Protein AF-0000000078671414 (afdb_homodimer)

Organism: Tetraodon nigroviridis (NCBI:txid99883)

InterPro domains:
  IPR002073 3'5'-cyclic nucleotide phosphodiesterase, catalytic domain [PF00233] (485-728)
  IPR002073 3'5'-cyclic nucleotide phosphodiesterase, catalytic domain [PS51845] (410-743)
  IPR003018 GAF domain [PF01590] (2-148)
  IPR003018 GAF domain [PF01590] (181-355)
  IPR003018 GAF domain [SM00065] (1-159)
  IPR003018 GAF domain [SM00065] (181-368)
  IPR003607 HD/PDEase domain [SM00471] (483-661)
  IPR003607 HD/PDEase domain [cd00077] (485-670)
  IPR023088 3'5'-cyclic nucleotide phosphodiesterase [PR00387] (481-494)
  IPR023088 3'5'-cyclic nucleotide phosphodiesterase [PR00387] (512-525)
  IPR023088 3'5'-cyclic nucleotide phosphodiesterase [PR00387] (526-541)
  IPR023088 3'5'-cyclic nucleotide phosphodiesterase [PR00387] (552-568)
  IPR023088 3'5'-cyclic nucleotide phosphodiesterase [PR00387] (643-656)
  IPR023088 3'5'-cyclic nucleotide phosphodiesterase [PR00387] (660-676)
  IPR023174 3'5'-cyclic nucleotide phosphodiesterase, conserved site [PS00126] (526-537)
  IPR029016 GAF-like domain superfamily [G3DSA:3.30.450.40] (1-161)
  IPR029016 GAF-like domain superfamily [G3DSA:3.30.450.40] (162-362)
  IPR036971 3'5'-cyclic nucleotide phosphodiesterase, catalytic domain superfamily [G3DSA:1.10.1300.10] (407-742)

Sequence (1562 aa):
MEKILHKILQRIALLIQADRCSYFGCRARNGTPELSTILFDVMHNSPFEKNIVNPNMEIVFPTDMGVVGWTAHSKKPQNIPDVKKDSHFSDFVDKQTKYTTKCMITAPIMTGKEPLGVVMALNKQGANEFSKSDQELFNKYVNFASVIIVQAHTSYMWDVESRKSQVLLWSASKVFEELTDIERQFHKALYTVRTYIKCERYSVGLLDMTKDKEFFDEWAIKLGEQEPYKGPKTPDGREINFYKIIDYLLEDKEEIKVIPGPPADHWALVSGLPSYVAENGFICNMMNAGADDYFTFQKEGVDETGWKIKNVLALPIVNKKEEIVGVATFFNRKDGKPFDENDEQITESLTQFLGWSTLNSDTYDKLNRTEWRKDIAQEMLMYQTRASLNDVQTILNTQEKFGSAPEDCDQKEMYKLLKSNIPEAKTVELHEFRFSDFPLSEFELIKCGIRCFFELGVVEKFKVQAETLTRWMYTVRKGYRDITYHNWRHGFNVGQTMFTLLLTGKLKKYYSDLDAFAMVAAGFCHDIDHRGTNNLYQTKSLSPLAKLHSSSVMERHHLEYSKTLMEDENLNIFQNLQKRQFETVQRLFEVCIIATDLALYFKKRTMFQKLVESMQEIPEEKERINYVSNNPTRKEIIMAMMMTACDLSAITKPWEVQSKVALMVAAEFWEQGDLERTVLEQQPIPMMDRNHADELPKMQCGFIDFVCSFVYKEFARFHSEIQPMFDGLNNNRSEWKALADIHEAKIKALEDEKKKPELEQGRLSAHDASCGGKSKTCIICMEKILHKILQRIALLIQADRCSYFGCRARNGTPELSTILFDVMHNSPFEKNIVNPNMEIVFPTDMGVVGWTAHSKKPQNIPDVKKDSHFSDFVDKQTKYTTKCMITAPIMTGKEPLGVVMALNKQGANEFSKSDQELFNKYVNFASVIIVQAHTSYMWDVESRKSQVLLWSASKVFEELTDIERQFHKALYTVRTYIKCERYSVGLLDMTKDKEFFDEWAIKLGEQEPYKGPKTPDGREINFYKIIDYLLEDKEEIKVIPGPPADHWALVSGLPSYVAENGFICNMMNAGADDYFTFQKEGVDETGWKIKNVLALPIVNKKEEIVGVATFFNRKDGKPFDENDEQITESLTQFLGWSTLNSDTYDKLNRTEWRKDIAQEMLMYQTRASLNDVQTILNTQEKFGSAPEDCDQKEMYKLLKSNIPEAKTVELHEFRFSDFPLSEFELIKCGIRCFFELGVVEKFKVQAETLTRWMYTVRKGYRDITYHNWRHGFNVGQTMFTLLLTGKLKKYYSDLDAFAMVAAGFCHDIDHRGTNNLYQTKSLSPLAKLHSSSVMERHHLEYSKTLMEDENLNIFQNLQKRQFETVQRLFEVCIIATDLALYFKKRTMFQKLVESMQEIPEEKERINYVSNNPTRKEIIMAMMMTACDLSAITKPWEVQSKVALMVAAEFWEQGDLERTVLEQQPIPMMDRNHADELPKMQCGFIDFVCSFVYKEFARFHSEIQPMFDGLNNNRSEWKALADIHEAKIKALEDEKKKPELEQGRLSAHDASCGGKSKTCIIC

Secondary structure (DSSP, 8-state):
-HHHHHHHHHHHHHHTTEEEEEEEEEEEETTEEEEEEEEEEE-TT--HHHHBPPGGG--EEETTSHHHHHHHHHTS-EEES-GGG-TT---HHHHHHT-----EEEEEEEETTEEEEEEEEEEETTSSS--HHHHHHHHHHHHHHHHHHHHHHHHHHHHHHHHHHHHHHHHHHHHTT--S-HHHHHHHHHHHHHHHH-EEEEEEEEEP------HHHHHHHHTTSSPPP-S-B-TTS-B--EEEEEEEE-SSS-EEEEEES--TT-TTTTTSHHHHHHHH---EEES-GGG-SSS---SS-SSTT------EEEEEEE-TTS-EEEEEEEEEETTSSPP-HHHHHHHHHHHHHHHHHHHHHHHHHHHHHHHHHHHHHHHHHHHHHSPPHHHHHHHS-HHHHHSS-GGGS-HHHHHHHHHHHS--TTTTTTT-TT---TTS-HHHHHHHHHHHHHHHT-TTTTT--HHHHHHHHHHHHHHS---SSTTHHHHHHHHHHHHHHHHTS-GGGGS-HHHHHHHHHHHHHTTTT--SS-HHHHHHTT-HHHHH-SSSHHHHHHHHHHHHHHHSTTT-TTTTS-HHHHHHHHHHHHHHHHTT-HHHHHHHHHHHHHHHHHHHT---HHHHHHHHHT-HHHHHHHHHHHHHHHHTGGGGS-HHHHHHHHHHHHHHHHHHHHHHHHTS--PPPGGG-GGGGGGHHHHHHHHIIIIIHHHHHHHHHH-GGGHHHHHHHHHHHHHHHHHHHHHHHHHHHHHHHHHHHHHHHHHHTTSSTT-----------/-HHHHHHHHHHHHHHTTEEEEEEEEEEEETTEEEEEEEEEEE-TT--HHHHBPPGGG--EEETTSHHHHHHHHHTS-EEES-GGG-TT---HHHHHHT-----EEEEEEEETTEEEEEEEEEEETTSSS--HHHHHHHHHHHHHHHHHHHHHHHHHHHHHHHHHHHHHHHHHHHHTT--S-HHHHHHHHHHHHHHHH-EEEEEEEEEP------HHHHHHHHTTSSPPP-S-B-TTS-B--EEEEEEEE-SSS-EEEEEES--TT-TTTTTSHHHHHHHH---EEES-GGG-SSS---SS-SSTT------EEEEEEE-TTS-EEEEEEEEEETTSSPP-HHHHHHHHHHHHHHHHHHHHHHHHHHHHHHHHHHHHHHHHHHHHHSPPHHHHHTTS-HHHHHSS-GGGS-HHHHHHHHHHHS--TTTTTTT-TT---TTS-HHHHHHHHHHHHHHHTHHHHTT--HHHHHHHHHHHHHHS---SSTTHHHHHHHHHHHHHHHHTS-GGGGS-HHHHHHHHHHHHHTTTT--SS-HHHHHHTT-HHHHH-SSSHHHHHHHHHHHHHHHSTTT-TTTTS-HHHHHHHHHHHHHHHHTT-HHHHHHHHHHHHHHHHHHHT---HHHHHHHHHT-HHHHHHHHHHHHHHHHTGGGGS-HHHHHHHHHHHHHHHHHHHHHHHHTS--PPPGGG-GGGGGGHHHHHHHHIIIIIHHHHHHHHHH-GGGHHHHHHHHHHHHHHHHHHHHHHHHHHHHHHHHHHHHHHHHHHTTTTTT-----------

Radius of gyration: 46.13 Å; Cα contacts (8 Å, |Δi|>4): 2527; chains: 2; bounding box: 121×127×114 Å

Structure (mmCIF, N/CA/C/O backbone):
data_AF-0000000078671414-model_v1
#
loop_
_entity.id
_entity.type
_entity.pdbx_description
1 polymer Phosphodiesterase
#
loop_
_atom_site.group_PDB
_atom_site.id
_atom_site.type_symbol
_atom_site.label_atom_id
_atom_site.label_alt_id
_atom_site.label_comp_id
_atom_site.label_asym_id
_atom_site.label_entity_id
_atom_site.label_seq_id
_atom_site.pdbx_PDB_ins_code
_atom_site.Cartn_x
_atom_site.Cartn_y
_atom_site.Cartn_z
_atom_site.occupancy
_atom_site.B_iso_or_equiv
_atom_site.auth_seq_id
_atom_site.auth_comp_id
_atom_site.auth_asym_id
_atom_site.auth_atom_id
_atom_site.pdbx_PDB_model_num
ATOM 1 N N . MET A 1 1 ? -8.539 -44.688 -27.047 1 87 1 MET A N 1
ATOM 2 C CA . MET A 1 1 ? -8.383 -45.75 -26.062 1 87 1 MET A CA 1
ATOM 3 C C . MET A 1 1 ? -9.578 -46.719 -26.094 1 87 1 MET A C 1
ATOM 5 O O . MET A 1 1 ? -9.414 -47.938 -26.188 1 87 1 MET A O 1
ATOM 9 N N . GLU A 1 2 ? -10.812 -46.156 -26.203 1 92.44 2 GLU A N 1
ATOM 10 C CA . GLU A 1 2 ? -12.016 -46.969 -26.094 1 92.44 2 GLU A CA 1
ATOM 11 C C . GLU A 1 2 ? -12.172 -47.875 -27.312 1 92.44 2 GLU A C 1
ATOM 13 O O . GLU A 1 2 ? -12.602 -49.031 -27.172 1 92.44 2 GLU A O 1
ATOM 18 N N . LYS A 1 3 ? -11.828 -47.406 -28.438 1 93.94 3 LYS A N 1
ATOM 19 C CA . LYS A 1 3 ? -11.945 -48.219 -29.641 1 93.94 3 LYS A CA 1
ATOM 20 C C . LYS A 1 3 ? -10.992 -49.406 -29.609 1 93.94 3 LYS A C 1
ATOM 22 O O . LYS A 1 3 ? -11.383 -50.531 -29.953 1 93.94 3 LYS A O 1
ATOM 27 N N . ILE A 1 4 ? -9.805 -49.094 -29.234 1 92.94 4 ILE A N 1
ATOM 28 C CA . ILE A 1 4 ? -8.812 -50.188 -29.156 1 92.94 4 ILE A CA 1
ATOM 29 C C . ILE A 1 4 ? -9.203 -51.156 -28.062 1 92.94 4 ILE A C 1
ATOM 31 O O . ILE A 1 4 ? -9.109 -52.375 -28.25 1 92.94 4 ILE A O 1
ATOM 35 N N . LEU A 1 5 ? -9.625 -50.719 -26.969 1 95.44 5 LEU A N 1
ATOM 36 C CA . LEU A 1 5 ? -10.055 -51.562 -25.859 1 95.44 5 LEU A CA 1
ATOM 37 C C . LEU A 1 5 ? -11.242 -52.438 -26.266 1 95.44 5 LEU A C 1
ATOM 39 O O . LEU A 1 5 ? -11.328 -53.594 -25.859 1 95.44 5 LEU A O 1
ATOM 43 N N . HIS A 1 6 ? -12.172 -51.844 -27.031 1 97.44 6 HIS A N 1
ATOM 44 C CA . HIS A 1 6 ? -13.32 -52.562 -27.547 1 97.44 6 HIS A CA 1
ATOM 45 C C . HIS A 1 6 ? -12.883 -53.781 -28.344 1 97.44 6 HIS A C 1
ATOM 47 O O . HIS A 1 6 ? -13.438 -54.875 -28.188 1 97.44 6 HIS A O 1
ATOM 53 N N . LYS A 1 7 ? -11.898 -53.594 -29.141 1 96.25 7 LYS A N 1
ATOM 54 C CA . LYS A 1 7 ? -11.383 -54.719 -29.953 1 96.25 7 LYS A CA 1
ATOM 55 C C . LYS A 1 7 ? -10.766 -55.781 -29.078 1 96.25 7 LYS A C 1
ATOM 57 O O . LYS A 1 7 ? -10.922 -56.969 -29.344 1 96.25 7 LYS A O 1
ATOM 62 N N . ILE A 1 8 ? -10.086 -55.375 -28.109 1 96.06 8 ILE A N 1
ATOM 63 C CA . ILE A 1 8 ? -9.469 -56.312 -27.188 1 96.06 8 ILE A CA 1
ATOM 64 C C . ILE A 1 8 ? -10.547 -57.094 -26.453 1 96.06 8 ILE A C 1
ATOM 66 O O . ILE A 1 8 ? -10.438 -58.344 -26.328 1 96.06 8 ILE A O 1
ATOM 70 N N . LEU A 1 9 ? -11.562 -56.469 -26.016 1 97.44 9 LEU A N 1
ATOM 71 C CA . LEU A 1 9 ? -12.648 -57.125 -25.312 1 97.44 9 LEU A CA 1
ATOM 72 C C . LEU A 1 9 ? -13.367 -58.094 -26.234 1 97.44 9 LEU A C 1
ATOM 74 O O . LEU A 1 9 ? -13.781 -59.188 -25.797 1 97.44 9 LEU A O 1
ATOM 78 N N . GLN A 1 10 ? -13.508 -57.719 -27.484 1 97.56 10 GLN A N 1
ATOM 79 C CA . GLN A 1 10 ? -14.094 -58.656 -28.453 1 97.56 10 GLN A CA 1
ATOM 80 C C . GLN A 1 10 ? -13.273 -59.938 -28.578 1 97.56 10 GLN A C 1
ATOM 82 O O . GLN A 1 10 ? -13.82 -61.031 -28.641 1 97.56 10 GLN A O 1
ATOM 87 N N . ARG A 1 11 ? -12.031 -59.688 -28.609 1 96.81 11 ARG A N 1
ATOM 88 C CA . ARG A 1 11 ? -11.133 -60.844 -28.734 1 96.81 11 ARG A CA 1
ATOM 89 C C . ARG A 1 11 ? -11.18 -61.719 -27.484 1 96.81 11 ARG A C 1
ATOM 91 O O . ARG A 1 11 ? -11.148 -62.938 -27.578 1 96.81 11 ARG A O 1
ATOM 98 N N . ILE A 1 12 ? -11.195 -61.062 -26.391 1 97.06 12 ILE A N 1
ATOM 99 C CA . ILE A 1 12 ? -11.32 -61.812 -25.141 1 97.06 12 ILE A CA 1
ATOM 100 C C . ILE A 1 12 ? -12.602 -62.656 -25.156 1 97.06 12 ILE A C 1
ATOM 102 O O . ILE A 1 12 ? -12.586 -63.844 -24.859 1 97.06 12 ILE A O 1
ATOM 106 N N . ALA A 1 13 ? -13.695 -62 -25.516 1 97.62 13 ALA A N 1
ATOM 107 C CA . ALA A 1 13 ? -14.984 -62.688 -25.578 1 97.62 13 ALA A CA 1
ATOM 108 C C . ALA A 1 13 ? -14.914 -63.906 -26.484 1 97.62 13 ALA A C 1
ATOM 110 O O . ALA A 1 13 ? -15.445 -65 -26.156 1 97.62 13 ALA A O 1
ATOM 111 N N . LEU A 1 14 ? -14.258 -63.75 -27.547 1 97.12 14 LEU A N 1
ATOM 112 C CA . LEU A 1 14 ? -14.141 -64.812 -28.547 1 97.12 14 LEU A CA 1
ATOM 113 C C . LEU A 1 14 ? -13.273 -65.938 -28.031 1 97.12 14 LEU A C 1
ATOM 115 O O . LEU A 1 14 ? -13.656 -67.125 -28.109 1 97.12 14 LEU A O 1
ATOM 119 N N . LEU A 1 15 ? -12.164 -65.625 -27.516 1 96.38 15 LEU A N 1
ATOM 120 C CA . LEU A 1 15 ? -11.133 -66.625 -27.203 1 96.38 15 LEU A CA 1
ATOM 121 C C . LEU A 1 15 ? -11.516 -67.438 -25.984 1 96.38 15 LEU A C 1
ATOM 123 O O . LEU A 1 15 ? -11.25 -68.625 -25.922 1 96.38 15 LEU A O 1
ATOM 127 N N . ILE A 1 16 ? -12.133 -66.812 -25.031 1 96.94 16 ILE A N 1
ATOM 128 C CA . ILE A 1 16 ? -12.492 -67.562 -23.828 1 96.94 16 ILE A CA 1
ATOM 129 C C . ILE A 1 16 ? -13.969 -67.938 -23.891 1 96.94 16 ILE A C 1
ATOM 131 O O . ILE A 1 16 ? -14.508 -68.5 -22.938 1 96.94 16 ILE A O 1
ATOM 135 N N . GLN A 1 17 ? -14.633 -67.625 -24.922 1 97 17 GLN A N 1
ATOM 136 C CA . GLN A 1 17 ? -16.031 -67.938 -25.172 1 97 17 GLN A CA 1
ATOM 137 C C . GLN A 1 17 ? -16.938 -67.375 -24.094 1 97 17 GLN A C 1
ATOM 139 O O . GLN A 1 17 ? -17.75 -68.062 -23.5 1 97 17 GLN A O 1
ATOM 144 N N . ALA A 1 18 ? -16.719 -66.188 -23.844 1 98.19 18 ALA A N 1
ATOM 145 C CA . ALA A 1 18 ? -17.594 -65.438 -22.922 1 98.19 18 ALA A CA 1
ATOM 146 C C . ALA A 1 18 ? -18.797 -64.875 -23.656 1 98.19 18 ALA A C 1
ATOM 148 O O . ALA A 1 18 ? -18.688 -64.438 -24.812 1 98.19 18 ALA A O 1
ATOM 149 N N . ASP A 1 19 ? -19.891 -64.8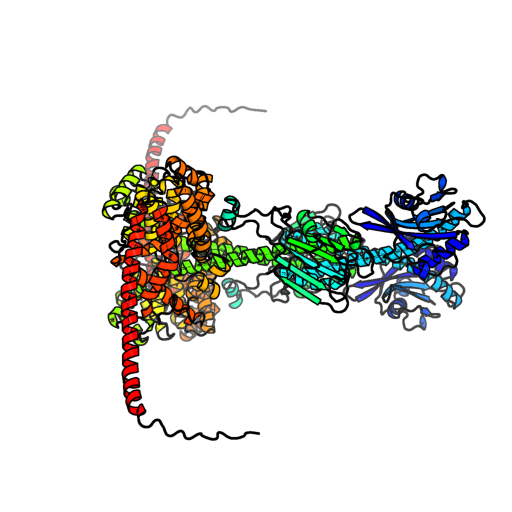12 -22.984 1 97.69 19 ASP A N 1
ATOM 150 C CA . ASP A 1 19 ? -21.094 -64.188 -23.578 1 97.69 19 ASP A CA 1
ATOM 151 C C . ASP A 1 19 ? -20.969 -62.719 -23.734 1 97.69 19 ASP A C 1
ATOM 153 O O . ASP A 1 19 ? -21.359 -62.156 -24.766 1 97.69 19 ASP A O 1
ATOM 157 N N . ARG A 1 20 ? -20.531 -62.094 -22.688 1 97.19 20 ARG A N 1
ATOM 158 C CA . ARG A 1 20 ? -20.391 -60.625 -22.656 1 97.19 20 ARG A CA 1
ATOM 159 C C . ARG A 1 20 ? -19.109 -60.219 -21.922 1 97.19 20 ARG A C 1
ATOM 161 O O . ARG A 1 20 ? -18.734 -60.875 -20.938 1 97.19 20 ARG A O 1
ATOM 168 N N . CYS A 1 21 ? -18.453 -59.188 -22.391 1 98.12 21 CYS A N 1
ATOM 169 C CA . CYS A 1 21 ? -17.359 -58.531 -21.672 1 98.12 21 CYS A CA 1
ATOM 170 C C . CYS A 1 21 ? -17.656 -57.062 -21.438 1 98.12 21 CYS A C 1
ATOM 172 O O . CYS A 1 21 ? -18.438 -56.438 -22.172 1 98.12 21 CYS A O 1
ATOM 174 N N . SER A 1 22 ? -17.156 -56.531 -20.359 1 97.81 22 SER A N 1
ATOM 175 C CA . SER A 1 22 ? -17.344 -55.125 -20.062 1 97.81 22 SER A CA 1
ATOM 176 C C . SER A 1 22 ? -16.109 -54.531 -19.375 1 97.81 22 SER A C 1
ATOM 178 O O . SER A 1 22 ? -15.266 -55.281 -18.875 1 97.81 22 SER A O 1
ATOM 180 N N . TYR A 1 23 ? -15.953 -53.219 -19.469 1 97.56 23 TYR A N 1
ATOM 181 C CA . TYR A 1 23 ? -14.898 -52.469 -18.781 1 97.56 23 TYR A CA 1
ATOM 182 C C . TYR A 1 23 ? -15.477 -51.344 -17.922 1 97.56 23 TYR A C 1
ATOM 184 O O . TYR A 1 23 ? -16.297 -50.562 -18.375 1 97.56 23 TYR A O 1
ATOM 192 N N . PHE A 1 24 ? -15.086 -51.344 -16.734 1 96.88 24 PHE A N 1
ATOM 193 C CA . PHE A 1 24 ? -15.477 -50.312 -15.75 1 96.88 24 PHE A CA 1
ATOM 194 C C . PHE A 1 24 ? -14.297 -49.438 -15.383 1 96.88 24 PHE A C 1
ATOM 196 O O . PHE A 1 24 ? -13.219 -49.938 -15.047 1 96.88 24 PHE A O 1
ATOM 203 N N . GLY A 1 25 ? -14.531 -48.125 -15.453 1 94.81 25 GLY A N 1
ATOM 204 C CA . GLY A 1 25 ? -13.492 -47.188 -15.055 1 94.81 25 GLY A CA 1
ATOM 205 C C . GLY A 1 25 ? -13.617 -46.75 -13.609 1 94.81 25 GLY A C 1
ATOM 206 O O . GLY A 1 25 ? -14.719 -46.562 -13.109 1 94.81 25 GLY A O 1
ATOM 207 N N . CYS A 1 26 ? -12.477 -46.562 -12.953 1 93.94 26 CYS A N 1
ATOM 208 C CA . CYS A 1 26 ? -12.445 -46.062 -11.586 1 93.94 26 CYS A CA 1
ATOM 209 C C . CYS A 1 26 ? -12.297 -44.562 -11.578 1 93.94 26 CYS A C 1
ATOM 211 O O . CYS A 1 26 ? -11.523 -44 -12.367 1 93.94 26 CYS A O 1
ATOM 213 N N . ARG A 1 27 ? -13.008 -43.844 -10.789 1 90.81 27 ARG A N 1
ATOM 214 C CA . ARG A 1 27 ? -12.875 -42.406 -10.539 1 90.81 27 ARG A CA 1
ATOM 215 C C . ARG A 1 27 ? -13.312 -42.062 -9.117 1 90.81 27 ARG A C 1
ATOM 217 O O . ARG A 1 27 ? -13.75 -42.938 -8.367 1 90.81 27 ARG A O 1
ATOM 224 N N . ALA A 1 28 ? -13.078 -40.844 -8.727 1 88.69 28 ALA A N 1
ATOM 225 C CA . ALA A 1 28 ? -13.508 -40.406 -7.406 1 88.69 28 ALA A CA 1
ATOM 226 C C . ALA A 1 28 ? -14.188 -39.031 -7.492 1 88.69 28 ALA A C 1
ATOM 228 O O . ALA A 1 28 ? -13.922 -38.25 -8.406 1 88.69 28 ALA A O 1
ATOM 229 N N . ARG A 1 29 ? -15.117 -38.781 -6.594 1 86.19 29 ARG A N 1
ATOM 230 C CA . ARG A 1 29 ? -15.805 -37.5 -6.406 1 86.19 29 ARG A CA 1
ATOM 231 C C . ARG A 1 29 ? -15.93 -37.156 -4.926 1 86.19 29 ARG A C 1
ATOM 233 O O . ARG A 1 29 ? -16.422 -37.969 -4.133 1 86.19 29 ARG A O 1
ATOM 240 N N . ASN A 1 30 ? -15.5 -36.031 -4.625 1 81.69 30 ASN A N 1
ATOM 241 C CA . ASN A 1 30 ? -15.477 -35.594 -3.232 1 81.69 30 ASN A CA 1
ATOM 242 C C . ASN A 1 30 ? -14.734 -36.594 -2.344 1 81.69 30 ASN A C 1
ATOM 244 O O . ASN A 1 30 ? -15.219 -36.938 -1.264 1 81.69 30 ASN A O 1
ATOM 248 N N . GLY A 1 31 ? -13.773 -37.25 -2.941 1 80.19 31 GLY A N 1
ATOM 249 C CA . GLY A 1 31 ? -12.938 -38.188 -2.186 1 80.19 31 GLY A CA 1
ATOM 250 C C . GLY A 1 31 ? -13.5 -39.594 -2.139 1 80.19 31 GLY A C 1
ATOM 251 O O . GLY A 1 31 ? -12.883 -40.5 -1.579 1 80.19 31 GLY A O 1
ATOM 252 N N . THR A 1 32 ? -14.625 -39.812 -2.725 1 86.12 32 THR A N 1
ATOM 253 C CA . THR A 1 32 ? -15.25 -41.125 -2.699 1 86.12 32 THR A CA 1
ATOM 254 C C . THR A 1 32 ? -15.023 -41.875 -4.02 1 86.12 32 THR A C 1
ATOM 256 O O . THR A 1 32 ? -15.461 -41.406 -5.074 1 86.12 32 THR A O 1
ATOM 259 N N . PRO A 1 33 ? -14.391 -43 -3.902 1 90 33 PRO A N 1
ATOM 260 C CA . PRO A 1 33 ? -14.141 -43.75 -5.129 1 90 33 PRO A CA 1
ATOM 261 C C . PRO A 1 33 ? -15.406 -44.406 -5.68 1 90 33 PRO A C 1
ATOM 263 O O . PRO A 1 33 ? -16.266 -44.844 -4.914 1 90 33 PRO A O 1
ATOM 266 N N . GLU A 1 34 ? -15.461 -44.5 -6.988 1 92.25 34 GLU A N 1
ATOM 267 C CA . GLU A 1 34 ? -16.594 -45.125 -7.664 1 92.25 34 GLU A CA 1
ATOM 268 C C . GLU A 1 34 ? -16.172 -45.781 -8.977 1 92.25 34 GLU A C 1
ATOM 270 O O . GLU A 1 34 ? -15.086 -45.5 -9.484 1 92.25 34 GLU A O 1
ATOM 275 N N . LEU A 1 35 ? -17 -46.719 -9.414 1 94.62 35 LEU A N 1
ATOM 276 C CA . LEU A 1 35 ? -16.812 -47.344 -10.711 1 94.62 35 LEU A CA 1
ATOM 277 C C . LEU A 1 35 ? -17.953 -46.969 -11.664 1 94.62 35 LEU A C 1
ATOM 279 O O . LEU A 1 35 ? -19.109 -46.844 -11.242 1 94.62 35 LEU A O 1
ATOM 283 N N . SER A 1 36 ? -17.547 -46.781 -12.914 1 94 36 SER A N 1
ATOM 284 C CA . SER A 1 36 ? -18.547 -46.438 -13.922 1 94 36 SER A CA 1
ATOM 285 C C . SER A 1 36 ? -18.344 -47.281 -15.188 1 94 36 SER A C 1
ATOM 287 O O . SER A 1 36 ? -17.219 -47.625 -15.539 1 94 36 SER A O 1
ATOM 289 N N . THR A 1 37 ? -19.391 -47.594 -15.828 1 95.19 37 THR A N 1
ATOM 290 C CA . THR A 1 37 ? -19.312 -48.344 -17.078 1 95.19 37 THR A CA 1
ATOM 291 C C . THR A 1 37 ? -18.766 -47.469 -18.203 1 95.19 37 THR A C 1
ATOM 293 O O . THR A 1 37 ? -19.219 -46.344 -18.391 1 95.19 37 THR A O 1
ATOM 296 N N . ILE A 1 38 ? -17.844 -47.938 -18.875 1 95.31 38 ILE A N 1
ATOM 297 C CA . ILE A 1 38 ? -17.297 -47.25 -20.031 1 95.31 38 ILE A CA 1
ATOM 298 C C . ILE A 1 38 ? -17.641 -48 -21.312 1 95.31 38 ILE A C 1
ATOM 300 O O . ILE A 1 38 ? -18.188 -47.438 -22.25 1 95.31 38 ILE A O 1
ATOM 304 N N . LEU A 1 39 ? -17.297 -49.281 -21.344 1 97.25 39 LEU A N 1
ATOM 305 C CA . LEU A 1 39 ? -17.734 -50.25 -22.359 1 97.25 39 LEU A CA 1
ATOM 306 C C . LEU A 1 39 ? -18.609 -51.344 -21.719 1 97.25 39 LEU A C 1
ATOM 308 O O . LEU A 1 39 ? -18.188 -52 -20.766 1 97.25 39 LEU A O 1
ATOM 312 N N . PHE A 1 40 ? -19.734 -51.531 -22.312 1 96.69 40 PHE A N 1
ATOM 313 C CA . PHE A 1 40 ? -20.719 -52.406 -21.672 1 96.69 40 PHE A CA 1
ATOM 314 C C . PHE A 1 40 ? -21.312 -53.375 -22.672 1 96.69 40 PHE A C 1
ATOM 316 O O . PHE A 1 40 ? -21.562 -53 -23.828 1 96.69 40 PHE A O 1
ATOM 323 N N . ASP A 1 41 ? -21.391 -54.625 -22.297 1 95.81 41 ASP A N 1
ATOM 324 C CA . ASP A 1 41 ? -22.078 -55.656 -23.062 1 95.81 41 ASP A CA 1
ATOM 325 C C . ASP A 1 41 ? -21.375 -55.938 -24.391 1 95.81 41 ASP A C 1
ATOM 327 O O . ASP A 1 41 ? -22.016 -56 -25.438 1 95.81 41 ASP A O 1
ATOM 331 N N . VAL A 1 42 ? -20.125 -56.094 -24.297 1 97.88 42 VAL A N 1
ATOM 332 C CA . VAL A 1 42 ? -19.344 -56.312 -25.5 1 97.88 42 VAL A CA 1
ATOM 333 C C . VAL A 1 42 ? -19.391 -57.812 -25.875 1 97.88 42 VAL A C 1
ATOM 335 O O . VAL A 1 42 ? -19.016 -58.656 -25.062 1 97.88 42 VAL A O 1
ATOM 338 N N . MET A 1 43 ? -19.812 -58.156 -27.016 1 97.5 43 MET A N 1
ATOM 339 C CA . MET A 1 43 ? -19.812 -59.5 -27.594 1 97.5 43 MET A CA 1
ATOM 340 C C . MET A 1 43 ? -18.672 -59.656 -28.609 1 97.5 43 MET A C 1
ATOM 342 O O . MET A 1 43 ? -18.047 -58.656 -28.984 1 97.5 43 MET A O 1
ATOM 346 N N . HIS A 1 44 ? -18.469 -60.844 -29.031 1 95.5 44 HIS A N 1
ATOM 347 C CA . HIS A 1 44 ? -17.344 -61.062 -29.938 1 95.5 44 HIS A CA 1
ATOM 348 C C . HIS A 1 44 ? -17.562 -60.375 -31.281 1 95.5 44 HIS A C 1
ATOM 350 O O . HIS A 1 44 ? -16.594 -60.094 -32 1 95.5 44 HIS A O 1
ATOM 356 N N . ASN A 1 45 ? -18.812 -59.938 -31.562 1 94.69 45 ASN A N 1
ATOM 357 C CA . ASN A 1 45 ? -19.094 -59.281 -32.844 1 94.69 45 ASN A CA 1
ATOM 358 C C . ASN A 1 45 ? -19.969 -58.062 -32.688 1 94.69 45 ASN A C 1
ATOM 360 O O . ASN A 1 45 ? -20.594 -57.594 -33.656 1 94.69 45 ASN A O 1
ATOM 364 N N . SER A 1 46 ? -20.094 -57.594 -31.547 1 96.31 46 SER A N 1
ATOM 365 C CA . SER A 1 46 ? -20.938 -56.406 -31.328 1 96.31 46 SER A CA 1
ATOM 366 C C . SER A 1 46 ? -20.234 -55.125 -31.797 1 96.31 46 SER A C 1
ATOM 368 O O . SER A 1 46 ? -19.016 -55 -31.656 1 96.31 46 SER A O 1
ATOM 370 N N . PRO A 1 47 ? -20.938 -54.188 -32.375 1 96.75 47 PRO A N 1
ATOM 371 C CA . PRO A 1 47 ? -20.328 -52.938 -32.844 1 96.75 47 PRO A CA 1
ATOM 372 C C . PRO A 1 47 ? -19.969 -52 -31.719 1 96.75 47 PRO A C 1
ATOM 374 O O . PRO A 1 47 ? -20.641 -51.969 -30.688 1 96.75 47 PRO A O 1
ATOM 377 N N . PHE A 1 48 ? -19 -51.188 -31.969 1 95.62 48 PHE A N 1
ATOM 378 C CA . PHE A 1 48 ? -18.453 -50.25 -30.984 1 95.62 48 PHE A CA 1
ATOM 379 C C . PHE A 1 48 ? -19.531 -49.281 -30.484 1 95.62 48 PHE A C 1
ATOM 381 O O . PHE A 1 48 ? -19.656 -49.062 -29.281 1 95.62 48 PHE A O 1
ATOM 388 N N . GLU A 1 49 ? -20.375 -48.719 -31.406 1 95 49 GLU A N 1
ATOM 389 C CA . GLU A 1 49 ? -21.344 -47.656 -31.125 1 95 49 GLU A CA 1
ATOM 390 C C . GLU A 1 49 ? -22.406 -48.156 -30.141 1 95 49 GLU A C 1
ATOM 392 O O . GLU A 1 49 ? -22.969 -47.375 -29.375 1 95 49 GLU A O 1
ATOM 397 N N . LYS A 1 50 ? -22.547 -49.438 -30.125 1 94.44 50 LYS A N 1
ATOM 398 C CA . LYS A 1 50 ? -23.562 -50 -29.234 1 94.44 50 LYS A CA 1
ATOM 399 C C . LYS A 1 50 ? -23 -50.25 -27.844 1 94.44 50 LYS A C 1
ATOM 401 O O . LYS A 1 50 ? -23.75 -50.281 -26.859 1 94.44 50 LYS A O 1
ATOM 406 N N . ASN A 1 51 ? -21.688 -50.406 -27.828 1 96.5 51 ASN A N 1
ATOM 407 C CA . ASN A 1 51 ? -21.094 -50.844 -26.578 1 96.5 51 ASN A CA 1
ATOM 408 C C . ASN A 1 51 ? -20.5 -49.656 -25.797 1 96.5 51 ASN A C 1
ATOM 410 O O . ASN A 1 51 ? -20.25 -49.781 -24.594 1 96.5 51 ASN A O 1
ATOM 414 N N . ILE A 1 52 ? -20.203 -48.562 -26.422 1 96.12 52 ILE A N 1
ATOM 415 C CA . ILE A 1 52 ? -19.688 -47.406 -25.734 1 96.12 52 ILE A CA 1
ATOM 416 C C . ILE A 1 52 ? -20.812 -46.75 -24.922 1 96.12 52 ILE A C 1
ATOM 418 O O . ILE A 1 52 ? -21.875 -46.438 -25.469 1 96.12 52 ILE A O 1
ATOM 422 N N . VAL A 1 53 ? -20.609 -46.562 -23.672 1 94.62 53 VAL A N 1
ATOM 423 C CA . VAL A 1 53 ? -21.672 -46.062 -22.781 1 94.62 53 VAL A CA 1
ATOM 424 C C . VAL A 1 53 ? -21.75 -44.531 -22.859 1 94.62 53 VAL A C 1
ATOM 426 O O . VAL A 1 53 ? -20.734 -43.844 -22.734 1 94.62 53 VAL A O 1
ATOM 429 N N . ASN A 1 54 ? -22.953 -44.062 -23.094 1 89.62 54 ASN A N 1
ATOM 430 C CA . ASN A 1 54 ? -23.188 -42.625 -23 1 89.62 54 ASN A CA 1
ATOM 431 C C . ASN A 1 54 ? -22.969 -42.094 -21.578 1 89.62 54 ASN A C 1
ATOM 433 O O . ASN A 1 54 ? -23.469 -42.688 -20.609 1 89.62 54 ASN A O 1
ATOM 437 N N . PRO A 1 55 ? -22.297 -41.094 -21.547 1 84.62 55 PRO A N 1
ATOM 438 C CA . PRO A 1 55 ? -22 -40.562 -20.219 1 84.62 55 PRO A CA 1
ATOM 439 C C . PRO A 1 55 ? -23.25 -40.281 -19.375 1 84.62 55 PRO A C 1
ATOM 441 O O . PRO A 1 55 ? -23.203 -40.375 -18.156 1 84.62 55 PRO A O 1
ATOM 444 N N . ASN A 1 56 ? -24.312 -40.031 -20 1 82.12 56 ASN A N 1
ATOM 445 C CA . ASN A 1 56 ? -25.562 -39.75 -19.281 1 82.12 56 ASN A CA 1
ATOM 446 C C . ASN A 1 56 ? -26.266 -41.031 -18.875 1 82.12 56 ASN A C 1
ATOM 448 O O . ASN A 1 56 ? -27.219 -41 -18.109 1 82.12 56 ASN A O 1
ATOM 452 N N . MET A 1 57 ? -25.688 -42.125 -19.281 1 85.06 57 MET A N 1
ATOM 453 C CA . MET A 1 57 ? -26.344 -43.406 -19.016 1 85.06 57 MET A CA 1
ATOM 454 C C . MET A 1 57 ? -25.391 -44.344 -18.297 1 85.06 57 MET A C 1
ATOM 456 O O . MET A 1 57 ? -25.594 -45.562 -18.312 1 85.06 57 MET A O 1
ATOM 460 N N . GLU A 1 58 ? -24.484 -43.719 -17.75 1 89.31 58 GLU A N 1
ATOM 461 C CA . GLU A 1 58 ? -23.531 -44.594 -17.047 1 89.31 58 GLU A CA 1
ATOM 462 C C . GLU A 1 58 ? -24.156 -45.219 -15.82 1 89.31 58 GLU A C 1
ATOM 464 O O . GLU A 1 58 ? -24.969 -44.625 -15.133 1 89.31 58 GLU A O 1
ATOM 469 N N . ILE A 1 59 ? -23.781 -46.406 -15.625 1 90.12 59 ILE A N 1
ATOM 470 C CA . ILE A 1 59 ? -24.094 -47.062 -14.367 1 90.12 59 ILE A CA 1
ATOM 471 C C . ILE A 1 59 ? -22.938 -46.875 -13.383 1 90.12 59 ILE A C 1
ATOM 473 O O . ILE A 1 59 ? -21.797 -47.281 -13.664 1 90.12 59 ILE A O 1
ATOM 477 N N . VAL A 1 60 ? -23.266 -46.281 -12.305 1 89.31 60 VAL A N 1
ATOM 478 C CA . VAL A 1 60 ? -22.234 -45.938 -11.328 1 89.31 60 VAL A CA 1
ATOM 479 C C . VAL A 1 60 ? -22.406 -46.812 -10.086 1 89.31 60 VAL A C 1
ATOM 481 O O . VAL A 1 60 ? -23.531 -47 -9.602 1 89.31 60 VAL A O 1
ATOM 484 N N . PHE A 1 61 ? -21.219 -47.406 -9.594 1 87.06 61 PHE A N 1
ATOM 485 C CA . PHE A 1 61 ? -21.188 -48.281 -8.414 1 87.06 61 PHE A CA 1
ATOM 486 C C . PHE A 1 61 ? -20.141 -47.781 -7.418 1 87.06 61 PHE A C 1
ATOM 488 O O . PHE A 1 61 ? -19.062 -47.344 -7.809 1 87.06 61 PHE A O 1
ATOM 495 N N . PRO A 1 62 ? -20.578 -47.906 -6.121 1 87.94 62 PRO A N 1
ATOM 496 C CA . PRO A 1 62 ? -19.5 -47.75 -5.137 1 87.94 62 PRO A CA 1
ATOM 497 C C . PRO A 1 62 ? -18.516 -48.938 -5.176 1 87.94 62 PRO A C 1
ATOM 499 O O . PRO A 1 62 ? -18.844 -50 -5.676 1 87.94 62 PRO A O 1
ATOM 502 N N . THR A 1 63 ? -17.406 -48.688 -4.773 1 89.94 63 THR A N 1
ATOM 503 C CA . THR A 1 63 ? -16.375 -49.719 -4.84 1 89.94 63 THR A CA 1
ATOM 504 C C . THR A 1 63 ? -16.641 -50.844 -3.84 1 89.94 63 THR A C 1
ATOM 506 O O . THR A 1 63 ? -16.016 -51.906 -3.891 1 89.94 63 THR A O 1
ATOM 509 N N . ASP A 1 64 ? -17.641 -50.719 -3.021 1 86.5 64 ASP A N 1
ATOM 510 C CA . ASP A 1 64 ? -17.953 -51.75 -2.029 1 86.5 64 ASP A CA 1
ATOM 511 C C . ASP A 1 64 ? -19.156 -52.594 -2.467 1 86.5 64 ASP A C 1
ATOM 513 O O . ASP A 1 64 ? -19.672 -53.406 -1.69 1 86.5 64 ASP A O 1
ATOM 517 N N . MET A 1 65 ? -19.484 -52.406 -3.672 1 89.38 65 MET A N 1
ATOM 518 C CA . MET A 1 65 ? -20.656 -53.156 -4.164 1 89.38 65 MET A CA 1
ATOM 519 C C . MET A 1 65 ? -20.25 -54.094 -5.293 1 89.38 65 MET A C 1
ATOM 521 O O . MET A 1 65 ? -19.547 -53.719 -6.223 1 89.38 65 MET A O 1
ATOM 525 N N . GLY A 1 66 ? -20.703 -55.375 -5.168 1 92.12 66 GLY A N 1
ATOM 526 C CA . GLY A 1 66 ? -20.578 -56.312 -6.277 1 92.12 66 GLY A CA 1
ATOM 527 C C . GLY A 1 66 ? -19.172 -56.875 -6.434 1 92.12 66 GLY A C 1
ATOM 528 O O . GLY A 1 66 ? -18.234 -56.406 -5.789 1 92.12 66 GLY A O 1
ATOM 529 N N . VAL A 1 67 ? -19.062 -57.781 -7.355 1 95.38 67 VAL A N 1
ATOM 530 C CA . VAL A 1 67 ? -17.781 -58.406 -7.633 1 95.38 67 VAL A CA 1
ATOM 531 C C . VAL A 1 67 ? -16.828 -57.406 -8.289 1 95.38 67 VAL A C 1
ATOM 533 O O . VAL A 1 67 ? -15.625 -57.438 -8.023 1 95.38 67 VAL A O 1
ATOM 536 N N . VAL A 1 68 ? -17.422 -56.594 -9.102 1 94.88 68 VAL A N 1
ATOM 537 C CA . VAL A 1 68 ? -16.625 -55.562 -9.766 1 94.88 68 VAL A CA 1
ATOM 538 C C . VAL A 1 68 ? -16.031 -54.625 -8.719 1 94.88 68 VAL A C 1
ATOM 540 O O . VAL A 1 68 ? -14.836 -54.312 -8.781 1 94.88 68 VAL A O 1
ATOM 543 N N . GLY A 1 69 ? -16.812 -54.188 -7.805 1 94.81 69 GLY A N 1
ATOM 544 C CA . GLY A 1 69 ? -16.312 -53.344 -6.715 1 94.81 69 GLY A CA 1
ATOM 545 C C . GLY A 1 69 ? -15.266 -54.031 -5.875 1 94.81 69 GLY A C 1
ATOM 546 O O . GLY A 1 69 ? -14.242 -53.438 -5.535 1 94.81 69 GLY A O 1
ATOM 547 N N . TRP A 1 70 ? -15.547 -55.25 -5.605 1 94.75 70 TRP A N 1
ATOM 548 C CA . TRP A 1 70 ? -14.617 -56.062 -4.809 1 94.75 70 TRP A CA 1
ATOM 549 C C . TRP A 1 70 ? -13.289 -56.219 -5.539 1 94.75 70 TRP A C 1
ATOM 551 O O . TRP A 1 70 ? -12.227 -56.188 -4.918 1 94.75 70 TRP A O 1
ATOM 561 N N . THR A 1 71 ? -13.359 -56.438 -6.82 1 96.56 71 THR A N 1
ATOM 562 C CA . THR A 1 71 ? -12.148 -56.594 -7.625 1 96.56 71 THR A CA 1
ATOM 563 C C . THR A 1 71 ? -11.32 -55.312 -7.566 1 96.56 71 THR A C 1
ATOM 565 O O . THR A 1 71 ? -10.094 -55.375 -7.438 1 96.56 71 THR A O 1
ATOM 568 N N . ALA A 1 72 ? -11.961 -54.188 -7.688 1 95.62 72 ALA A N 1
ATOM 569 C CA . ALA A 1 72 ? -11.273 -52.906 -7.59 1 95.62 72 ALA A CA 1
ATOM 570 C C . ALA A 1 72 ? -10.672 -52.719 -6.203 1 95.62 72 ALA A C 1
ATOM 572 O O . ALA A 1 72 ? -9.555 -52.219 -6.066 1 95.62 72 ALA A O 1
ATOM 573 N N . HIS A 1 73 ? -11.367 -53.094 -5.191 1 93.31 73 HIS A N 1
ATOM 574 C CA . HIS A 1 73 ? -10.961 -52.906 -3.803 1 93.31 73 HIS A CA 1
ATOM 575 C C . HIS A 1 73 ? -9.828 -53.844 -3.418 1 93.31 73 HIS A C 1
ATOM 577 O O . HIS A 1 73 ? -8.859 -53.438 -2.777 1 93.31 73 HIS A O 1
ATOM 583 N N . SER A 1 74 ? -9.984 -55.156 -3.832 1 94.31 74 SER A N 1
ATOM 584 C CA . SER A 1 74 ? -8.992 -56.156 -3.461 1 94.31 74 SER A CA 1
ATOM 585 C C . SER A 1 74 ? -7.762 -56.094 -4.355 1 94.31 74 SER A C 1
ATOM 587 O O . SER A 1 74 ? -6.699 -56.625 -4.008 1 94.31 74 SER A O 1
ATOM 589 N N . LYS A 1 75 ? -7.965 -55.531 -5.57 1 95.5 75 LYS A N 1
ATOM 590 C CA . LYS A 1 75 ? -6.895 -55.375 -6.551 1 95.5 75 LYS A CA 1
ATOM 591 C C . LYS A 1 75 ? -6.383 -56.75 -7.035 1 95.5 75 LYS A C 1
ATOM 593 O O . LYS A 1 75 ? -5.195 -56.906 -7.32 1 95.5 75 LYS A O 1
ATOM 598 N N . LYS A 1 76 ? -7.34 -57.75 -7 1 95.12 76 LYS A N 1
ATOM 599 C CA . LYS A 1 76 ? -7.023 -59.094 -7.449 1 95.12 76 LYS A CA 1
ATOM 600 C C . LYS A 1 76 ? -8.094 -59.625 -8.406 1 95.12 76 LYS A C 1
ATOM 602 O O . LYS A 1 76 ? -9.273 -59.312 -8.266 1 95.12 76 LYS A O 1
ATOM 607 N N . PRO A 1 77 ? -7.652 -60.469 -9.406 1 96.06 77 PRO A N 1
ATOM 608 C CA . PRO A 1 77 ? -8.648 -61.062 -10.297 1 96.06 77 PRO A CA 1
ATOM 609 C C . PRO A 1 77 ? -9.562 -62.062 -9.57 1 96.06 77 PRO A C 1
ATOM 611 O O . PRO A 1 77 ? -9.156 -62.656 -8.578 1 96.06 77 PRO A O 1
ATOM 614 N N . GLN A 1 78 ? -10.727 -62.094 -10.062 1 96.75 78 GLN A N 1
ATOM 615 C CA . GLN A 1 78 ? -11.719 -63.031 -9.523 1 96.75 78 GLN A CA 1
ATOM 616 C C . GLN A 1 78 ? -12.211 -64 -10.602 1 96.75 78 GLN A C 1
ATOM 618 O O . GLN A 1 78 ? -12.375 -63.594 -11.766 1 96.75 78 GLN A O 1
ATOM 623 N N . ASN A 1 79 ? -12.328 -65.188 -10.266 1 97.56 79 ASN A N 1
ATOM 624 C CA . ASN A 1 79 ? -12.984 -66.25 -11.078 1 97.56 79 ASN A CA 1
ATOM 625 C C . ASN A 1 79 ? -14.102 -66.938 -10.312 1 97.56 79 ASN A C 1
ATOM 627 O O . ASN A 1 79 ? -13.844 -67.812 -9.469 1 97.56 79 ASN A O 1
ATOM 631 N N . ILE A 1 80 ? -15.32 -66.625 -10.695 1 97.56 80 ILE A N 1
ATOM 632 C CA . ILE A 1 80 ? -16.484 -67.062 -9.93 1 97.56 80 ILE A CA 1
ATOM 633 C C . ILE A 1 80 ? -17.281 -68.062 -10.758 1 97.56 80 ILE A C 1
ATOM 635 O O . ILE A 1 80 ? -17.984 -67.688 -11.688 1 97.56 80 ILE A O 1
ATOM 639 N N . PRO A 1 81 ? -17.297 -69.25 -10.336 1 96.38 81 PRO A N 1
ATOM 640 C CA . PRO A 1 81 ? -18 -70.312 -11.109 1 96.38 81 PRO A CA 1
ATOM 641 C C . PRO A 1 81 ? -19.516 -70.188 -11.008 1 96.38 81 PRO A C 1
ATOM 643 O O . PRO A 1 81 ? -20.234 -70.438 -11.969 1 96.38 81 PRO A O 1
ATOM 646 N N . ASP A 1 82 ? -19.984 -69.812 -9.797 1 96.31 82 ASP A N 1
ATOM 647 C CA . ASP A 1 82 ? -21.422 -69.625 -9.539 1 96.31 82 ASP A CA 1
ATOM 648 C C . ASP A 1 82 ? -21.656 -68.312 -8.727 1 96.31 82 ASP A C 1
ATOM 650 O O . ASP A 1 82 ? -21.438 -68.312 -7.52 1 96.31 82 ASP A O 1
ATOM 654 N N . VAL A 1 83 ? -22.234 -67.375 -9.43 1 95.62 83 VAL A N 1
ATOM 655 C CA . VAL A 1 83 ? -22.359 -66.062 -8.828 1 95.62 83 VAL A CA 1
ATOM 656 C C . VAL A 1 83 ? -23.344 -66.062 -7.668 1 95.62 83 VAL A C 1
ATOM 658 O O . VAL A 1 83 ? -23.281 -65.25 -6.746 1 95.62 83 VAL A O 1
ATOM 661 N N . LYS A 1 84 ? -24.219 -66.938 -7.633 1 92.25 84 LYS A N 1
ATOM 662 C CA . LYS A 1 84 ? -25.234 -67.062 -6.582 1 92.25 84 LYS A CA 1
ATOM 663 C C . LYS A 1 84 ? -24.594 -67.5 -5.262 1 92.25 84 LYS A C 1
ATOM 665 O O . LYS A 1 84 ? -25.156 -67.25 -4.191 1 92.25 84 LYS A O 1
ATOM 670 N N . LYS A 1 85 ? -23.547 -68.125 -5.359 1 94.19 85 LYS A N 1
ATOM 671 C CA . LYS A 1 85 ? -22.875 -68.625 -4.156 1 94.19 85 LYS A CA 1
ATOM 672 C C . LYS A 1 85 ? -21.828 -67.625 -3.672 1 94.19 85 LYS A C 1
ATOM 674 O O . LYS A 1 85 ? -21.188 -67.812 -2.643 1 94.19 85 LYS A O 1
ATOM 679 N N . ASP A 1 86 ? -21.719 -66.625 -4.434 1 93.56 86 ASP A N 1
ATOM 680 C CA . ASP A 1 86 ? -20.719 -65.625 -4.074 1 93.56 86 ASP A CA 1
ATOM 681 C C . ASP A 1 86 ? -21.344 -64.5 -3.258 1 93.56 86 ASP A C 1
ATOM 683 O O . ASP A 1 86 ? -22.328 -63.875 -3.676 1 93.56 86 ASP A O 1
ATOM 687 N N . SER A 1 87 ? -20.797 -64.125 -2.133 1 92.69 87 SER A N 1
ATOM 688 C CA . SER A 1 87 ? -21.344 -63.125 -1.198 1 92.69 87 SER A CA 1
ATOM 689 C C . SER A 1 87 ? -21.203 -61.688 -1.739 1 92.69 87 SER A C 1
ATOM 691 O O . SER A 1 87 ? -21.906 -60.781 -1.302 1 92.69 87 SER A O 1
ATOM 693 N N . HIS A 1 88 ? -20.328 -61.5 -2.652 1 94 88 HIS A N 1
ATOM 694 C CA . HIS A 1 88 ? -20.078 -60.156 -3.152 1 94 88 HIS A CA 1
ATOM 695 C C . HIS A 1 88 ? -20.984 -59.844 -4.348 1 94 88 HIS A C 1
ATOM 697 O O . HIS A 1 88 ? -21.109 -58.688 -4.75 1 94 88 HIS A O 1
ATOM 703 N N . PHE A 1 89 ? -21.547 -60.781 -4.934 1 95.38 89 PHE A N 1
ATOM 704 C CA . PHE A 1 89 ? -22.312 -60.594 -6.16 1 95.38 89 PHE A CA 1
ATOM 705 C C . PHE A 1 89 ? -23.547 -59.75 -5.898 1 95.38 89 PHE A C 1
ATOM 707 O O . PHE A 1 89 ? -24.219 -59.906 -4.879 1 95.38 89 PHE A O 1
ATOM 714 N N . SER A 1 90 ? -23.75 -58.781 -6.742 1 93.06 90 SER A N 1
ATOM 715 C CA . SER A 1 90 ? -24.953 -57.969 -6.75 1 93.06 90 SER A CA 1
ATOM 716 C C . SER A 1 90 ? -25.75 -58.125 -8.039 1 93.06 90 SER A C 1
ATOM 718 O O . SER A 1 90 ? -25.188 -58.031 -9.133 1 93.06 90 SER A O 1
ATOM 720 N N . ASP A 1 91 ? -27.047 -58.312 -7.938 1 92 91 ASP A N 1
ATOM 721 C CA . ASP A 1 91 ? -27.875 -58.562 -9.117 1 92 91 ASP A CA 1
ATOM 722 C C . ASP A 1 91 ? -28.5 -57.25 -9.609 1 92 91 ASP A C 1
ATOM 724 O O . ASP A 1 91 ? -29.422 -57.281 -10.422 1 92 91 ASP A O 1
ATOM 728 N N . PHE A 1 92 ? -28.078 -56.188 -9.109 1 89.31 92 PHE A N 1
ATOM 729 C CA . PHE A 1 92 ? -28.625 -54.875 -9.445 1 89.31 92 PHE A CA 1
ATOM 730 C C . PHE A 1 92 ? -28.656 -54.688 -10.953 1 89.31 92 PHE A C 1
ATOM 732 O O . PHE A 1 92 ? -29.688 -54.312 -11.508 1 89.31 92 PHE A O 1
ATOM 739 N N . VAL A 1 93 ? -27.547 -54.875 -11.602 1 91.12 93 VAL A N 1
ATOM 740 C CA . VAL A 1 93 ? -27.453 -54.656 -13.039 1 91.12 93 VAL A CA 1
ATOM 741 C C . VAL A 1 93 ? -28.266 -55.719 -13.789 1 91.12 93 VAL A C 1
ATOM 743 O O . VAL A 1 93 ? -28.875 -55.438 -14.82 1 91.12 93 VAL A O 1
ATOM 746 N N . ASP A 1 94 ? -28.234 -56.938 -13.312 1 93.75 94 ASP A N 1
ATOM 747 C CA . ASP A 1 94 ? -29.031 -58 -13.898 1 93.75 94 ASP A CA 1
ATOM 748 C C . ASP A 1 94 ? -30.516 -57.625 -13.953 1 93.75 94 ASP A C 1
ATOM 750 O O . ASP A 1 94 ? -31.188 -57.844 -14.969 1 93.75 94 ASP A O 1
ATOM 754 N N . LYS A 1 95 ? -30.953 -57.094 -12.883 1 93.19 95 LYS A N 1
ATOM 755 C CA . LYS A 1 95 ? -32.344 -56.719 -12.789 1 93.19 95 LYS A CA 1
ATOM 756 C C . LYS A 1 95 ? -32.656 -55.594 -13.773 1 93.19 95 LYS A C 1
ATOM 758 O O . LYS A 1 95 ? -33.75 -55.562 -14.383 1 93.19 95 LYS A O 1
ATOM 763 N N . GLN A 1 96 ? -31.766 -54.688 -13.898 1 90.19 96 GLN A N 1
ATOM 764 C CA . GLN A 1 96 ? -31.969 -53.531 -14.758 1 90.19 96 GLN A CA 1
ATOM 765 C C . GLN A 1 96 ? -31.953 -53.938 -16.234 1 90.19 96 GLN A C 1
ATOM 767 O O . GLN A 1 96 ? -32.656 -53.344 -17.062 1 90.19 96 GLN A O 1
ATOM 772 N N . THR A 1 97 ? -31.094 -54.938 -16.625 1 91.94 97 THR A N 1
ATOM 773 C CA . THR A 1 97 ? -30.859 -55.281 -18.031 1 91.94 97 THR A CA 1
ATOM 774 C C . THR A 1 97 ? -31.641 -56.531 -18.406 1 91.94 97 THR A C 1
ATOM 776 O O . THR A 1 97 ? -31.641 -56.938 -19.578 1 91.94 97 THR A O 1
ATOM 779 N N . LYS A 1 98 ? -32.219 -57.281 -17.516 1 93.31 98 LYS A N 1
ATOM 780 C CA . LYS A 1 98 ? -32.906 -58.562 -17.734 1 93.31 98 LYS A CA 1
ATOM 781 C C . LYS A 1 98 ? -31.938 -59.625 -18.234 1 93.31 98 LYS A C 1
ATOM 783 O O . LYS A 1 98 ? -32.25 -60.344 -19.188 1 93.31 98 LYS A O 1
ATOM 788 N N . TYR A 1 99 ? -30.828 -59.531 -17.766 1 94.94 99 TYR A N 1
ATOM 789 C CA . TYR A 1 99 ? -29.766 -60.5 -18.047 1 94.94 99 TYR A CA 1
ATOM 790 C C . TYR A 1 99 ? -29.484 -61.344 -16.812 1 94.94 99 TYR A C 1
ATOM 792 O O . TYR A 1 99 ? -29.609 -60.875 -15.68 1 94.94 99 TYR A O 1
ATOM 800 N N . THR A 1 100 ? -29.125 -62.594 -16.984 1 96.06 100 THR A N 1
ATOM 801 C CA . THR A 1 100 ? -28.812 -63.469 -15.859 1 96.06 100 THR A CA 1
ATOM 802 C C . THR A 1 100 ? -27.344 -63.875 -15.875 1 96.06 100 THR A C 1
ATOM 804 O O . THR A 1 100 ? -26.891 -64.562 -16.797 1 96.06 100 THR A O 1
ATOM 807 N N . THR A 1 101 ? -26.672 -63.469 -14.938 1 97.06 101 THR A N 1
ATOM 808 C CA . THR A 1 101 ? -25.266 -63.844 -14.789 1 97.06 101 THR A CA 1
ATOM 809 C C . THR A 1 101 ? -25.141 -65.188 -14.039 1 97.06 101 THR A C 1
ATOM 811 O O . THR A 1 101 ? -25.703 -65.312 -12.953 1 97.06 101 THR A O 1
ATOM 814 N N . LYS A 1 102 ? -24.375 -66.125 -14.586 1 97.12 102 LYS A N 1
ATOM 815 C CA . LYS A 1 102 ? -24.156 -67.438 -13.969 1 97.12 102 LYS A CA 1
ATOM 816 C C . LYS A 1 102 ? -22.734 -67.5 -13.414 1 97.12 102 LYS A C 1
ATOM 818 O O . LYS A 1 102 ? -22.531 -67.875 -12.266 1 97.12 102 LYS A O 1
ATOM 823 N N . CYS A 1 103 ? -21.781 -67.25 -14.211 1 97.44 103 CYS A N 1
ATOM 824 C CA . CYS A 1 103 ? -20.375 -67.25 -13.828 1 97.44 103 CYS A CA 1
ATOM 825 C C . CYS A 1 103 ? -19.672 -66 -14.375 1 97.44 103 CYS A C 1
ATOM 827 O O . CYS A 1 103 ? -20.172 -65.375 -15.312 1 97.44 103 CYS A O 1
ATOM 829 N N . MET A 1 104 ? -18.625 -65.625 -13.766 1 97.62 104 MET A N 1
ATOM 830 C CA . MET A 1 104 ? -17.938 -64.438 -14.25 1 97.62 104 MET A CA 1
ATOM 831 C C . MET A 1 104 ? -16.453 -64.438 -13.891 1 97.62 104 MET A C 1
ATOM 833 O O . MET A 1 104 ? -16.047 -65.188 -12.961 1 97.62 104 MET A O 1
ATOM 837 N N . ILE A 1 105 ? -15.625 -63.812 -14.633 1 98.06 105 ILE A N 1
ATOM 838 C CA . ILE A 1 105 ? -14.211 -63.562 -14.359 1 98.06 105 ILE A CA 1
ATOM 839 C C . ILE A 1 105 ? -13.922 -62.062 -14.469 1 98.06 105 ILE A C 1
ATOM 841 O O . ILE A 1 105 ? -14.461 -61.375 -15.344 1 98.06 105 ILE A O 1
ATOM 845 N N . THR A 1 106 ? -13.234 -61.531 -13.453 1 98 106 THR A N 1
ATOM 846 C CA . THR A 1 106 ? -12.891 -60.125 -13.422 1 98 106 THR A CA 1
ATOM 847 C C . THR A 1 106 ? -11.406 -59.938 -13.102 1 98 106 THR A C 1
ATOM 849 O O . THR A 1 106 ? -10.781 -60.812 -12.5 1 98 106 THR A O 1
ATOM 852 N N . ALA A 1 107 ? -10.844 -58.875 -13.57 1 97.88 107 ALA A N 1
ATOM 853 C CA . ALA A 1 107 ? -9.469 -58.531 -13.25 1 97.88 107 ALA A CA 1
ATOM 854 C C . ALA A 1 107 ? -9.305 -57 -13.188 1 97.88 107 ALA A C 1
ATOM 856 O O . ALA A 1 107 ? -9.883 -56.281 -13.992 1 97.88 107 ALA A O 1
ATOM 857 N N . PRO A 1 108 ? -8.562 -56.531 -12.219 1 97.12 108 PRO A N 1
ATOM 858 C CA . PRO A 1 108 ? -8.305 -55.094 -12.117 1 97.12 108 PRO A CA 1
ATOM 859 C C . PRO A 1 108 ? -7.188 -54.625 -13.047 1 97.12 108 PRO A C 1
ATOM 861 O O . PRO A 1 108 ? -6.289 -55.406 -13.375 1 97.12 108 PRO A O 1
ATOM 864 N N . ILE A 1 109 ? -7.297 -53.531 -13.562 1 96.75 109 ILE A N 1
ATOM 865 C CA . ILE A 1 109 ? -6.211 -52.844 -14.234 1 96.75 109 ILE A CA 1
ATOM 866 C C . ILE A 1 109 ? -5.547 -51.844 -13.266 1 96.75 109 ILE A C 1
ATOM 868 O O . ILE A 1 109 ? -6.195 -50.969 -12.727 1 96.75 109 ILE A O 1
ATOM 872 N N . MET A 1 110 ? -4.211 -52.031 -13.133 1 94.56 110 MET A N 1
ATOM 873 C CA . MET A 1 110 ? -3.521 -51.281 -12.078 1 94.56 110 MET A CA 1
ATOM 874 C C . MET A 1 110 ? -2.541 -50.281 -12.68 1 94.56 110 MET A C 1
ATOM 876 O O . MET A 1 110 ? -1.969 -50.531 -13.742 1 94.56 110 MET A O 1
ATOM 880 N N . THR A 1 111 ? -2.398 -49.281 -12.117 1 90.44 111 THR A N 1
ATOM 881 C CA . THR A 1 111 ? -1.271 -48.344 -12.289 1 90.44 111 THR A CA 1
ATOM 882 C C . THR A 1 111 ? -0.591 -48.094 -10.945 1 90.44 111 THR A C 1
ATOM 884 O O . THR A 1 111 ? -1.132 -47.375 -10.109 1 90.44 111 THR A O 1
ATOM 887 N N . GLY A 1 112 ? 0.562 -48.688 -10.789 1 85.31 112 GLY A N 1
ATOM 888 C CA . GLY A 1 112 ? 1.159 -48.688 -9.461 1 85.31 112 GLY A CA 1
ATOM 889 C C . GLY A 1 112 ? 0.33 -49.406 -8.43 1 85.31 112 GLY A C 1
ATOM 890 O O . GLY A 1 112 ? 0.041 -50.594 -8.594 1 85.31 112 GLY A O 1
ATOM 891 N N . LYS A 1 113 ? -0.177 -48.562 -7.43 1 90.38 113 LYS A N 1
ATOM 892 C CA . LYS A 1 113 ? -0.923 -49.188 -6.336 1 90.38 113 LYS A CA 1
ATOM 893 C C . LYS A 1 113 ? -2.416 -48.906 -6.453 1 90.38 113 LYS A C 1
ATOM 895 O O . LYS A 1 113 ? -3.211 -49.344 -5.625 1 90.38 113 LYS A O 1
ATOM 900 N N . GLU A 1 114 ? -2.781 -48.281 -7.527 1 91.44 114 GLU A N 1
ATOM 901 C CA . GLU A 1 114 ? -4.176 -47.875 -7.637 1 91.44 114 GLU A CA 1
ATOM 902 C C . GLU A 1 114 ? -4.855 -48.531 -8.828 1 91.44 114 GLU A C 1
ATOM 904 O O . GLU A 1 114 ? -4.25 -48.688 -9.891 1 91.44 114 GLU A O 1
ATOM 909 N N . PRO A 1 115 ? -6.082 -48.906 -8.641 1 95 115 PRO A N 1
ATOM 910 C CA . PRO A 1 115 ? -6.832 -49.469 -9.766 1 95 115 PRO A CA 1
ATOM 911 C C . PRO A 1 115 ? -7.375 -48.406 -10.711 1 95 115 PRO A C 1
ATOM 913 O O . PRO A 1 115 ? -7.891 -47.375 -10.258 1 95 115 PRO A O 1
ATOM 916 N N . LEU A 1 116 ? -7.238 -48.625 -11.961 1 95.88 116 LEU A N 1
ATOM 917 C CA . LEU A 1 116 ? -7.766 -47.719 -12.977 1 95.88 116 LEU A CA 1
ATOM 918 C C . LEU A 1 116 ? -9.133 -48.188 -13.461 1 95.88 116 LEU A C 1
ATOM 920 O O . LEU A 1 116 ? -9.93 -47.375 -13.953 1 95.88 116 LEU A O 1
ATOM 924 N N . GLY A 1 117 ? -9.359 -49.406 -13.352 1 96.62 117 GLY A N 1
ATOM 925 C CA . GLY A 1 117 ? -10.609 -50 -13.789 1 96.62 117 GLY A CA 1
ATOM 926 C C . GLY A 1 117 ? -10.641 -51.531 -13.625 1 96.62 117 GLY A C 1
ATOM 927 O O . GLY A 1 117 ? -9.727 -52.094 -13.039 1 96.62 117 GLY A O 1
ATOM 928 N N . VAL A 1 118 ? -11.797 -52.156 -14.109 1 97.56 118 VAL A N 1
ATOM 929 C CA . VAL A 1 118 ? -12 -53.594 -14 1 97.56 118 VAL A CA 1
ATOM 930 C C . VAL A 1 118 ? -12.547 -54.125 -15.32 1 97.56 118 VAL A C 1
ATOM 932 O O . VAL A 1 118 ? -13.461 -53.562 -15.906 1 97.56 118 VAL A O 1
ATOM 935 N N . VAL A 1 119 ? -11.898 -55.156 -15.773 1 98.12 119 VAL A N 1
ATOM 936 C CA . VAL A 1 119 ? -12.414 -55.906 -16.922 1 98.12 119 VAL A CA 1
ATOM 937 C C . VAL A 1 119 ? -13.227 -57.094 -16.453 1 98.12 119 VAL A C 1
ATOM 939 O O . VAL A 1 119 ? -12.812 -57.812 -15.531 1 98.12 119 VAL A O 1
ATOM 942 N N . MET A 1 120 ? -14.359 -57.281 -17.078 1 97.88 120 MET A N 1
ATOM 943 C CA . MET A 1 120 ? -15.258 -58.375 -16.672 1 97.88 120 MET A CA 1
ATOM 944 C C . MET A 1 120 ? -15.703 -59.188 -17.891 1 97.88 120 MET A C 1
ATOM 946 O O . MET A 1 120 ? -15.984 -58.625 -18.953 1 97.88 120 MET A O 1
ATOM 950 N N . ALA A 1 121 ? -15.703 -60.438 -17.766 1 98.25 121 ALA A N 1
ATOM 951 C CA . ALA A 1 121 ? -16.297 -61.375 -18.719 1 98.25 121 ALA A CA 1
ATOM 952 C C . ALA A 1 121 ? -17.359 -62.25 -18.062 1 98.25 121 ALA A C 1
ATOM 954 O O . ALA A 1 121 ? -17.156 -62.75 -16.938 1 98.25 121 ALA A O 1
ATOM 955 N N . LEU A 1 122 ? -18.469 -62.438 -18.797 1 97.81 122 LEU A N 1
ATOM 956 C CA . LEU A 1 122 ? -19.609 -63.125 -18.188 1 97.81 122 LEU A CA 1
ATOM 957 C C . LEU A 1 122 ? -19.969 -64.375 -18.953 1 97.81 122 LEU A C 1
ATOM 959 O O . LEU A 1 122 ? -19.859 -64.438 -20.172 1 97.81 122 LEU A O 1
ATOM 963 N N . ASN A 1 123 ? -20.391 -65.312 -18.281 1 98.06 123 ASN A N 1
ATOM 964 C CA . ASN A 1 123 ? -21.094 -66.5 -18.734 1 98.06 123 ASN A CA 1
ATOM 965 C C . ASN A 1 123 ? -20.328 -67.188 -19.859 1 98.06 123 ASN A C 1
ATOM 967 O O . ASN A 1 123 ? -20.531 -66.875 -21.031 1 98.06 123 ASN A O 1
ATOM 971 N N . LYS A 1 124 ? -19.656 -68.188 -19.516 1 97.25 124 LYS A N 1
ATOM 972 C CA . LYS A 1 124 ? -18.953 -69 -20.5 1 97.25 124 LYS A CA 1
ATOM 973 C C . LYS A 1 124 ? -19.938 -69.75 -21.391 1 97.25 124 LYS A C 1
ATOM 975 O O . LYS A 1 124 ? -20.906 -70.312 -20.891 1 97.25 124 LYS A O 1
ATOM 980 N N . GLN A 1 125 ? -19.688 -69.625 -22.625 1 96.12 125 GLN A N 1
ATOM 981 C CA . GLN A 1 125 ? -20.547 -70.375 -23.562 1 96.12 125 GLN A CA 1
ATOM 982 C C . GLN A 1 125 ? -20.109 -71.812 -23.688 1 96.12 125 GLN A C 1
ATOM 984 O O . GLN A 1 125 ? -18.938 -72.125 -23.953 1 96.12 125 GLN A O 1
ATOM 989 N N . GLY A 1 126 ? -20.984 -72.75 -23.531 1 93.19 126 GLY A N 1
ATOM 990 C CA . GLY A 1 126 ? -20.688 -74.125 -23.688 1 93.19 126 GLY A CA 1
ATOM 991 C C . GLY A 1 126 ? -20.219 -74.812 -22.406 1 93.19 126 GLY A C 1
ATOM 992 O O . GLY A 1 126 ? -19.953 -76 -22.375 1 93.19 126 GLY A O 1
ATOM 993 N N . ALA A 1 127 ? -19.984 -74.062 -21.375 1 94.81 127 ALA A N 1
ATOM 994 C CA . ALA A 1 127 ? -19.594 -74.562 -20.078 1 94.81 127 ALA A CA 1
ATOM 995 C C . ALA A 1 127 ? -20.219 -73.75 -18.938 1 94.81 127 ALA A C 1
ATOM 997 O O . ALA A 1 127 ? -20.75 -72.688 -19.172 1 94.81 127 ALA A O 1
ATOM 998 N N . ASN A 1 128 ? -20.156 -74.375 -17.734 1 93.19 128 ASN A N 1
ATOM 999 C CA . ASN A 1 128 ? -20.797 -73.688 -16.578 1 93.19 128 ASN A CA 1
ATOM 1000 C C . ASN A 1 128 ? -19.828 -72.75 -15.859 1 93.19 128 ASN A C 1
ATOM 1002 O O . ASN A 1 128 ? -20.266 -71.938 -15.055 1 93.19 128 ASN A O 1
ATOM 1006 N N . GLU A 1 129 ? -18.578 -72.875 -16.125 1 95.81 129 GLU A N 1
ATOM 1007 C CA . GLU A 1 129 ? -17.594 -72.062 -15.445 1 95.81 129 GLU A CA 1
ATOM 1008 C C . GLU A 1 129 ? -16.391 -71.812 -16.344 1 95.81 129 GLU A C 1
ATOM 1010 O O . GLU A 1 129 ? -16.156 -72.5 -17.297 1 95.81 129 GLU A O 1
ATOM 1015 N N . PHE A 1 130 ? -15.656 -70.75 -16.125 1 97.62 130 PHE A N 1
ATOM 1016 C CA . PHE A 1 130 ? -14.391 -70.5 -16.797 1 97.62 130 PHE A CA 1
ATOM 1017 C C . PHE A 1 130 ? -13.281 -71.312 -16.203 1 97.62 130 PHE A C 1
ATOM 1019 O O . PHE A 1 130 ? -13.055 -71.312 -14.984 1 97.62 130 PHE A O 1
ATOM 1026 N N . SER A 1 131 ? -12.578 -72 -17.016 1 96.62 131 SER A N 1
ATOM 1027 C CA . SER A 1 131 ? -11.516 -72.938 -16.562 1 96.62 131 SER A CA 1
ATOM 1028 C C . SER A 1 131 ? -10.266 -72.125 -16.172 1 96.62 131 SER A C 1
ATOM 1030 O O . SER A 1 131 ? -10.195 -70.938 -16.391 1 96.62 131 SER A O 1
ATOM 1032 N N . LYS A 1 132 ? -9.336 -72.875 -15.664 1 95.44 132 LYS A N 1
ATOM 1033 C CA . LYS A 1 132 ? -8.055 -72.25 -15.336 1 95.44 132 LYS A CA 1
ATOM 1034 C C . LYS A 1 132 ? -7.332 -71.75 -16.594 1 95.44 132 LYS A C 1
ATOM 1036 O O . LYS A 1 132 ? -6.641 -70.75 -16.562 1 95.44 132 LYS A O 1
ATOM 1041 N N . SER A 1 133 ? -7.539 -72.5 -17.594 1 95.44 133 SER A N 1
ATOM 1042 C CA . SER A 1 133 ? -6.945 -72.125 -18.859 1 95.44 133 SER A CA 1
ATOM 1043 C C . SER A 1 133 ? -7.586 -70.875 -19.406 1 95.44 133 SER A C 1
ATOM 1045 O O . SER A 1 133 ? -6.902 -70 -19.984 1 95.44 133 SER A O 1
ATOM 1047 N N . ASP A 1 134 ? -8.836 -70.812 -19.234 1 96.38 134 ASP A N 1
ATOM 1048 C CA . ASP A 1 134 ? -9.539 -69.562 -19.625 1 96.38 134 ASP A CA 1
ATOM 1049 C C . ASP A 1 134 ? -9.008 -68.375 -18.844 1 96.38 134 ASP A C 1
ATOM 1051 O O . ASP A 1 134 ? -8.812 -67.312 -19.406 1 96.38 134 ASP A O 1
ATOM 1055 N N . GLN A 1 135 ? -8.812 -68.562 -17.578 1 96.31 135 GLN A N 1
ATOM 1056 C CA . GLN A 1 135 ? -8.32 -67.5 -16.719 1 96.31 135 GLN A CA 1
ATOM 1057 C C . GLN A 1 135 ? -6.93 -67.062 -17.156 1 96.31 135 GLN A C 1
ATOM 1059 O O . GLN A 1 135 ? -6.637 -65.875 -17.141 1 96.31 135 GLN A O 1
ATOM 1064 N N . GLU A 1 136 ? -6.113 -67.938 -17.484 1 95.75 136 GLU A N 1
ATOM 1065 C CA . GLU A 1 136 ? -4.77 -67.625 -17.922 1 95.75 136 GLU A CA 1
ATOM 1066 C C . GLU A 1 136 ? -4.805 -66.812 -19.219 1 95.75 136 GLU A C 1
ATOM 1068 O O . GLU A 1 136 ? -4.086 -65.812 -19.359 1 95.75 136 GLU A O 1
ATOM 1073 N N . LEU A 1 137 ? -5.617 -67.312 -20.125 1 95.25 137 LEU A N 1
ATOM 1074 C CA . LEU A 1 137 ? -5.77 -66.562 -21.391 1 95.25 137 LEU A CA 1
ATOM 1075 C C . LEU A 1 137 ? -6.363 -65.188 -21.156 1 95.25 137 LEU A C 1
ATOM 1077 O O . LEU A 1 137 ? -5.918 -64.188 -21.766 1 95.25 137 LEU A O 1
ATOM 1081 N N . PHE A 1 138 ? -7.355 -65.125 -20.312 1 96.31 138 PHE A N 1
ATOM 1082 C CA . PHE A 1 138 ? -7.984 -63.844 -19.922 1 96.31 138 PHE A CA 1
ATOM 1083 C C . PHE A 1 138 ? -6.957 -62.875 -19.375 1 96.31 138 PHE A C 1
ATOM 1085 O O . PHE A 1 138 ? -6.879 -61.719 -19.812 1 96.31 138 PHE A O 1
ATOM 1092 N N . ASN A 1 139 ? -6.125 -63.344 -18.531 1 95.19 139 ASN A N 1
ATOM 1093 C CA . ASN A 1 139 ? -5.121 -62.5 -17.891 1 95.19 139 ASN A CA 1
ATOM 1094 C C . ASN A 1 139 ? -4.109 -61.969 -18.906 1 95.19 139 ASN A C 1
ATOM 1096 O O . ASN A 1 139 ? -3.66 -60.844 -18.797 1 95.19 139 ASN A O 1
ATOM 1100 N N . LYS A 1 140 ? -3.748 -62.812 -19.797 1 93.12 140 LYS A N 1
ATOM 1101 C CA . LYS A 1 140 ? -2.805 -62.375 -20.828 1 93.12 140 LYS A CA 1
ATOM 1102 C C . LYS A 1 140 ? -3.361 -61.219 -21.641 1 93.12 140 LYS A C 1
ATOM 1104 O O . LYS A 1 140 ? -2.648 -60.25 -21.922 1 93.12 140 LYS A O 1
ATOM 1109 N N . TYR A 1 141 ? -4.574 -61.312 -21.984 1 93.19 141 TYR A N 1
ATOM 1110 C CA . TYR A 1 141 ? -5.188 -60.25 -22.781 1 93.19 141 TYR A CA 1
ATOM 1111 C C . TYR A 1 141 ? -5.473 -59.031 -21.938 1 93.19 141 TYR A C 1
ATOM 1113 O O . TYR A 1 141 ? -5.453 -57.906 -22.438 1 93.19 141 TYR A O 1
ATOM 1121 N N . VAL A 1 142 ? -5.762 -59.25 -20.672 1 94.81 142 VAL A N 1
ATOM 1122 C CA . VAL A 1 142 ? -5.93 -58.125 -19.75 1 94.81 142 VAL A CA 1
ATOM 1123 C C . VAL A 1 142 ? -4.625 -57.344 -19.656 1 94.81 142 VAL A C 1
ATOM 1125 O O . VAL A 1 142 ? -4.641 -56.125 -19.547 1 94.81 142 VAL A O 1
ATOM 1128 N N . ASN A 1 143 ? -3.537 -58 -19.719 1 92 143 ASN A N 1
ATOM 1129 C CA . ASN A 1 143 ? -2.244 -57.312 -19.719 1 92 143 ASN A CA 1
ATOM 1130 C C . ASN A 1 143 ? -2.08 -56.406 -20.922 1 92 143 ASN A C 1
ATOM 1132 O O . ASN A 1 143 ? -1.508 -55.312 -20.812 1 92 143 ASN A O 1
ATOM 1136 N N . PHE A 1 144 ? -2.592 -56.875 -22.031 1 89.12 144 PHE A N 1
ATOM 1137 C CA . PHE A 1 144 ? -2.574 -56.031 -23.219 1 89.12 144 PHE A CA 1
ATOM 1138 C C . PHE A 1 144 ? -3.475 -54.812 -23.031 1 89.12 144 PHE A C 1
ATOM 1140 O O . PHE A 1 144 ? -3.102 -53.719 -23.406 1 89.12 144 PHE A O 1
ATOM 1147 N N . ALA A 1 145 ? -4.633 -55.125 -22.5 1 93.5 145 ALA A N 1
ATOM 1148 C CA . ALA A 1 145 ? -5.559 -54.031 -22.219 1 93.5 145 ALA A CA 1
ATOM 1149 C C . ALA A 1 145 ? -4.938 -53.031 -21.25 1 93.5 145 ALA A C 1
ATOM 1151 O O . ALA A 1 145 ? -5.148 -51.812 -21.391 1 93.5 145 ALA A O 1
ATOM 1152 N N . SER A 1 146 ? -4.215 -53.5 -20.328 1 93.62 146 SER A N 1
ATOM 1153 C CA . SER A 1 146 ? -3.588 -52.688 -19.312 1 93.62 146 SER A CA 1
ATOM 1154 C C . SER A 1 146 ? -2.633 -51.656 -19.922 1 93.62 146 SER A C 1
ATOM 1156 O O . SER A 1 146 ? -2.59 -50.5 -19.516 1 93.62 146 SER A O 1
ATOM 1158 N N . VAL A 1 147 ? -1.873 -52.062 -20.875 1 87.69 147 VAL A N 1
ATOM 1159 C CA . VAL A 1 147 ? -0.91 -51.156 -21.531 1 87.69 147 VAL A CA 1
ATOM 1160 C C . VAL A 1 147 ? -1.639 -49.969 -22.156 1 87.69 147 VAL A C 1
ATOM 1162 O O . VAL A 1 147 ? -1.215 -48.844 -22 1 87.69 147 VAL A O 1
ATOM 1165 N N . ILE A 1 148 ? -2.73 -50.312 -22.781 1 89.56 148 ILE A N 1
ATOM 1166 C CA . ILE A 1 148 ? -3.494 -49.281 -23.484 1 89.56 148 ILE A CA 1
ATOM 1167 C C . ILE A 1 148 ? -4.152 -48.344 -22.469 1 89.56 148 ILE A C 1
ATOM 1169 O O . ILE A 1 148 ? -4.125 -47.125 -22.641 1 89.56 148 ILE A O 1
ATOM 1173 N N . ILE A 1 149 ? -4.711 -48.906 -21.453 1 94.38 149 ILE A N 1
ATOM 1174 C CA . ILE A 1 149 ? -5.445 -48.125 -20.453 1 94.38 149 ILE A CA 1
ATOM 1175 C C . ILE A 1 149 ? -4.477 -47.281 -19.656 1 94.38 149 ILE A C 1
ATOM 1177 O O . ILE A 1 149 ? -4.762 -46.094 -19.375 1 94.38 149 ILE A O 1
ATOM 1181 N N . VAL A 1 150 ? -3.361 -47.812 -19.297 1 92.69 150 VAL A N 1
ATOM 1182 C CA . VAL A 1 150 ? -2.369 -47.094 -18.531 1 92.69 150 VAL A CA 1
ATOM 1183 C C . VAL A 1 150 ? -1.808 -45.938 -19.359 1 92.69 150 VAL A C 1
ATOM 1185 O O . VAL A 1 150 ? -1.582 -44.844 -18.859 1 92.69 150 VAL A O 1
ATOM 1188 N N . GLN A 1 151 ? -1.55 -46.156 -20.625 1 89.62 151 GLN A N 1
ATOM 1189 C CA . GLN A 1 151 ? -1.074 -45.125 -21.516 1 89.62 151 GLN A CA 1
ATOM 1190 C C . GLN A 1 151 ? -2.09 -43.969 -21.609 1 89.62 151 GLN A C 1
ATOM 1192 O O . GLN A 1 151 ? -1.721 -42.812 -21.562 1 89.62 151 GLN A O 1
ATOM 1197 N N . ALA A 1 152 ? -3.299 -44.375 -21.828 1 91.5 152 ALA A N 1
ATOM 1198 C CA . ALA A 1 152 ? -4.355 -43.375 -21.922 1 91.5 152 ALA A CA 1
ATOM 1199 C C . ALA A 1 152 ? -4.484 -42.594 -20.625 1 91.5 152 ALA A C 1
ATOM 1201 O O . ALA A 1 152 ? -4.703 -41.375 -20.641 1 91.5 152 ALA A O 1
ATOM 1202 N N . HIS A 1 153 ? -4.41 -43.312 -19.562 1 93.25 153 HIS A N 1
ATOM 1203 C CA . HIS A 1 153 ? -4.492 -42.688 -18.25 1 93.25 153 HIS A CA 1
ATOM 1204 C C . HIS A 1 153 ? -3.346 -41.688 -18.047 1 93.25 153 HIS A C 1
ATOM 1206 O O . HIS A 1 153 ? -3.559 -40.594 -17.562 1 93.25 153 HIS A O 1
ATOM 1212 N N . THR A 1 154 ? -2.158 -42.094 -18.328 1 92.88 154 THR A N 1
ATOM 1213 C CA . THR A 1 154 ? -0.989 -41.25 -18.156 1 92.88 154 THR A CA 1
ATOM 1214 C C . THR A 1 154 ? -1.092 -40 -19.031 1 92.88 154 THR A C 1
ATOM 1216 O O . THR A 1 154 ? -0.725 -38.906 -18.609 1 92.88 154 THR A O 1
ATOM 1219 N N . SER A 1 155 ? -1.53 -40.188 -20.188 1 92.56 155 SER A N 1
ATOM 1220 C CA . SER A 1 155 ? -1.747 -39.031 -21.078 1 92.56 155 SER A CA 1
ATOM 1221 C C . SER A 1 155 ? -2.783 -38.094 -20.5 1 92.56 155 SER A C 1
ATOM 1223 O O . SER A 1 155 ? -2.623 -36.875 -20.578 1 92.56 155 SER A O 1
ATOM 1225 N N . TYR A 1 156 ? -3.805 -38.656 -20 1 93.44 156 TYR A N 1
ATOM 1226 C CA . TYR A 1 156 ? -4.844 -37.875 -19.375 1 93.44 156 TYR A CA 1
ATOM 1227 C C . TYR A 1 156 ? -4.293 -37.094 -18.188 1 93.44 156 TYR A C 1
ATOM 1229 O O . TYR A 1 156 ? -4.582 -35.906 -18 1 93.44 156 TYR A O 1
ATOM 1237 N N . MET A 1 157 ? -3.539 -37.75 -17.406 1 94.44 157 MET A N 1
ATOM 1238 C CA . MET A 1 157 ? -2.963 -37.125 -16.234 1 94.44 157 MET A CA 1
ATOM 1239 C C . MET A 1 157 ? -2.006 -36 -16.625 1 94.44 157 MET A C 1
ATOM 1241 O O . MET A 1 157 ? -1.91 -34.969 -15.938 1 94.44 157 MET A O 1
ATOM 1245 N N . TRP A 1 158 ? -1.295 -36.219 -17.656 1 94.5 158 TRP A N 1
ATOM 1246 C CA . TRP A 1 158 ? -0.452 -35.156 -18.188 1 94.5 158 TRP A CA 1
ATOM 1247 C C . TRP A 1 158 ? -1.291 -33.938 -18.578 1 94.5 158 TRP A C 1
ATOM 1249 O O . TRP A 1 158 ? -0.917 -32.781 -18.281 1 94.5 158 TRP A O 1
ATOM 1259 N N . ASP A 1 159 ? -2.344 -34.219 -19.25 1 94.62 159 ASP A N 1
ATOM 1260 C CA . ASP A 1 159 ? -3.24 -33.125 -19.641 1 94.62 159 ASP A CA 1
ATOM 1261 C C . ASP A 1 159 ? -3.748 -32.344 -18.422 1 94.62 159 ASP A C 1
ATOM 1263 O O . ASP A 1 159 ? -3.803 -31.125 -18.438 1 94.62 159 ASP A O 1
ATOM 1267 N N . VAL A 1 160 ? -4.105 -33.094 -17.422 1 95.75 160 VAL A N 1
ATOM 1268 C CA . VAL A 1 160 ? -4.629 -32.5 -16.188 1 95.75 160 VAL A CA 1
ATOM 1269 C C . VAL A 1 160 ? -3.574 -31.578 -15.57 1 95.75 160 VAL A C 1
ATOM 1271 O O . VAL A 1 160 ? -3.85 -30.422 -15.273 1 95.75 160 VAL A O 1
ATOM 1274 N N . GLU A 1 161 ? -2.391 -32.094 -15.445 1 96.44 161 GLU A N 1
ATOM 1275 C CA . GLU A 1 161 ? -1.329 -31.312 -14.812 1 96.44 161 GLU A CA 1
ATOM 1276 C C . GLU A 1 161 ? -0.9 -30.125 -15.688 1 96.44 161 GLU A C 1
ATOM 1278 O O . GLU A 1 161 ? -0.528 -29.078 -15.18 1 96.44 161 GLU A O 1
ATOM 1283 N N . SER A 1 162 ? -0.916 -30.375 -16.938 1 95.75 162 SER A N 1
ATOM 1284 C CA . SER A 1 162 ? -0.59 -29.312 -17.875 1 95.75 162 SER A CA 1
ATOM 1285 C C . SER A 1 162 ? -1.584 -28.156 -17.75 1 95.75 162 SER A C 1
ATOM 1287 O O . SER A 1 162 ? -1.187 -26.984 -17.688 1 95.75 162 SER A O 1
ATOM 1289 N N . ARG A 1 163 ? -2.84 -28.469 -17.734 1 96.5 163 ARG A N 1
ATOM 1290 C CA . ARG A 1 163 ? -3.875 -27.453 -17.578 1 96.5 163 ARG A CA 1
ATOM 1291 C C . ARG A 1 163 ? -3.744 -26.734 -16.234 1 96.5 163 ARG A C 1
ATOM 1293 O O . ARG A 1 163 ? -3.887 -25.516 -16.156 1 96.5 163 ARG A O 1
ATOM 1300 N N . LYS A 1 164 ? -3.512 -27.5 -15.234 1 96.62 164 LYS A N 1
ATOM 1301 C CA . LYS A 1 164 ? -3.338 -26.938 -13.898 1 96.62 164 LYS A CA 1
ATOM 1302 C C . LYS A 1 164 ? -2.199 -25.922 -13.883 1 96.62 164 LYS A C 1
ATOM 1304 O O . LYS A 1 164 ? -2.352 -24.828 -13.344 1 96.62 164 LYS A O 1
ATOM 1309 N N . SER A 1 165 ? -1.098 -26.297 -14.5 1 95.75 165 SER A N 1
ATOM 1310 C CA . SER A 1 165 ? 0.056 -25.406 -14.57 1 95.75 165 SER A CA 1
ATOM 1311 C C . SER A 1 165 ? -0.277 -24.141 -15.336 1 95.75 165 SER A C 1
ATOM 1313 O O . SER A 1 165 ? 0.129 -23.047 -14.945 1 95.75 165 SER A O 1
ATOM 1315 N N . GLN A 1 166 ? -0.974 -24.344 -16.422 1 95.56 166 GLN A N 1
ATOM 1316 C CA . GLN A 1 166 ? -1.338 -23.203 -17.234 1 95.56 166 GLN A CA 1
ATOM 1317 C C . GLN A 1 166 ? -2.291 -22.266 -16.484 1 95.56 166 GLN A C 1
ATOM 1319 O O . GLN A 1 166 ? -2.141 -21.047 -16.547 1 95.56 166 GLN A O 1
ATOM 1324 N N . VAL A 1 167 ? -3.207 -22.859 -15.812 1 96.56 167 VAL A N 1
ATOM 1325 C CA . VAL A 1 167 ? -4.172 -22.094 -15.039 1 96.56 167 VAL A CA 1
ATOM 1326 C C . VAL A 1 167 ? -3.441 -21.266 -13.984 1 96.56 167 VAL A C 1
ATOM 1328 O O . VAL A 1 167 ? -3.693 -20.062 -13.844 1 96.56 167 VAL A O 1
ATOM 1331 N N . LEU A 1 168 ? -2.529 -21.844 -13.297 1 95.62 168 LEU A N 1
ATOM 1332 C CA . LEU A 1 168 ? -1.809 -21.172 -12.227 1 95.62 168 LEU A CA 1
ATOM 1333 C C . LEU A 1 168 ? -0.897 -20.094 -12.789 1 95.62 168 LEU A C 1
ATOM 1335 O O . LEU A 1 168 ? -0.876 -18.969 -12.281 1 95.62 168 LEU A O 1
ATOM 1339 N N . LEU A 1 169 ? -0.24 -20.391 -13.852 1 94.69 169 LEU A N 1
ATOM 1340 C CA . LEU A 1 169 ? 0.715 -19.453 -14.438 1 94.69 169 LEU A CA 1
ATOM 1341 C C . LEU A 1 169 ? 0.001 -18.234 -15.016 1 94.69 169 LEU A C 1
ATOM 1343 O O . LEU A 1 169 ? 0.402 -17.094 -14.758 1 94.69 169 LEU A O 1
ATOM 1347 N N . TRP A 1 170 ? -1.039 -18.484 -15.719 1 94.31 170 TRP A N 1
ATOM 1348 C CA . TRP A 1 170 ? -1.746 -17.391 -16.375 1 94.31 170 TRP A CA 1
ATOM 1349 C C . TRP A 1 170 ? -2.516 -16.562 -15.344 1 94.31 170 TRP A C 1
ATOM 1351 O O . TRP A 1 170 ? -2.629 -15.344 -15.484 1 94.31 170 TRP A O 1
ATOM 1361 N N . SER A 1 171 ? -3.076 -17.188 -14.406 1 94.88 171 SER A N 1
ATOM 1362 C CA . SER A 1 171 ? -3.711 -16.438 -13.328 1 94.88 171 SER A CA 1
ATOM 1363 C C . SER A 1 171 ? -2.709 -15.539 -12.617 1 94.88 171 SER A C 1
ATOM 1365 O O . SER A 1 171 ? -3.014 -14.383 -12.32 1 94.88 171 SER A O 1
ATOM 1367 N N . ALA A 1 172 ? -1.557 -16.094 -12.336 1 92.75 172 ALA A N 1
ATOM 1368 C CA . ALA A 1 172 ? -0.509 -15.312 -11.672 1 92.75 172 ALA A CA 1
ATOM 1369 C C . ALA A 1 172 ? -0.125 -14.094 -12.5 1 92.75 172 ALA A C 1
ATOM 1371 O O . ALA A 1 172 ? 0.009 -12.992 -11.969 1 92.75 172 ALA A O 1
ATOM 1372 N N . SER A 1 173 ? 0.007 -14.289 -13.781 1 92.06 173 SER A N 1
ATOM 1373 C CA . SER A 1 173 ? 0.372 -13.188 -14.672 1 92.06 173 SER A CA 1
ATOM 1374 C C . SER A 1 173 ? -0.64 -12.055 -14.594 1 92.06 173 SER A C 1
ATOM 1376 O O . SER A 1 173 ? -0.261 -10.883 -14.562 1 92.06 173 SER A O 1
ATOM 1378 N N . LYS A 1 174 ? -1.885 -12.422 -14.453 1 92.81 174 LYS A N 1
ATOM 1379 C CA . LYS A 1 174 ? -2.938 -11.414 -14.508 1 92.81 174 LYS A CA 1
ATOM 1380 C C . LYS A 1 174 ? -3.176 -10.797 -13.133 1 92.81 174 LYS A C 1
ATOM 1382 O O . LYS A 1 174 ? -3.471 -9.602 -13.031 1 92.81 174 LYS A O 1
ATOM 1387 N N . VAL A 1 175 ? -3.066 -11.586 -12.133 1 90.81 175 VAL A N 1
ATOM 1388 C CA . VAL A 1 175 ? -3.316 -11.094 -10.781 1 90.81 175 VAL A CA 1
ATOM 1389 C C . VAL A 1 175 ? -2.271 -10.047 -10.414 1 90.81 175 VAL A C 1
ATOM 1391 O O . VAL A 1 175 ? -2.584 -9.055 -9.742 1 90.81 175 VAL A O 1
ATOM 1394 N N . PHE A 1 176 ? -1.043 -10.172 -10.844 1 89.81 176 PHE A N 1
ATOM 1395 C CA . PHE A 1 176 ? 0.021 -9.234 -10.516 1 89.81 176 PHE A CA 1
ATOM 1396 C C . PHE A 1 176 ? 0.004 -8.039 -11.461 1 89.81 176 PHE A C 1
ATOM 1398 O O . PHE A 1 176 ? 0.772 -7.09 -11.289 1 89.81 176 PHE A O 1
ATOM 1405 N N . GLU A 1 177 ? -0.884 -8.102 -12.406 1 84.94 177 GLU A N 1
ATOM 1406 C CA . GLU A 1 177 ? -1.092 -6.953 -13.273 1 84.94 177 GLU A CA 1
ATOM 1407 C C . GLU A 1 177 ? -2.172 -6.027 -12.719 1 84.94 177 GLU A C 1
ATOM 1409 O O . GLU A 1 177 ? -2.148 -4.82 -12.961 1 84.94 177 GLU A O 1
ATOM 1414 N N . GLU A 1 178 ? -3.123 -6.656 -12.039 1 83.06 178 GLU A N 1
ATOM 1415 C CA . GLU A 1 178 ? -4.254 -5.914 -11.484 1 83.06 178 GLU A CA 1
ATOM 1416 C C . GLU A 1 178 ? -4.27 -5.988 -9.961 1 83.06 178 GLU A C 1
ATOM 1418 O O . GLU A 1 178 ? -4.797 -6.941 -9.391 1 83.06 178 GLU A O 1
ATOM 1423 N N . LEU A 1 179 ? -3.941 -4.863 -9.32 1 81 179 LEU A N 1
ATOM 1424 C CA . LEU A 1 179 ? -3.814 -4.906 -7.867 1 81 179 LEU A CA 1
ATOM 1425 C C . LEU A 1 179 ? -4.941 -4.129 -7.199 1 81 179 LEU A C 1
ATOM 1427 O O . LEU A 1 179 ? -5.164 -4.262 -5.996 1 81 179 LEU A O 1
ATOM 1431 N N . THR A 1 180 ? -5.797 -3.424 -7.926 1 82.62 180 THR A N 1
ATOM 1432 C CA . THR A 1 180 ? -6.633 -2.375 -7.352 1 82.62 180 THR A CA 1
ATOM 1433 C C . THR A 1 180 ? -7.969 -2.943 -6.887 1 82.62 180 THR A C 1
ATOM 1435 O O . THR A 1 180 ? -8.523 -2.49 -5.883 1 82.62 180 THR A O 1
ATOM 1438 N N . ASP A 1 181 ? -8.508 -3.828 -7.648 1 87.25 181 ASP A N 1
ATOM 1439 C CA . ASP A 1 181 ? -9.867 -4.285 -7.414 1 87.25 181 ASP A CA 1
ATOM 1440 C C . ASP A 1 181 ? -9.977 -5.797 -7.598 1 87.25 181 ASP A C 1
ATOM 1442 O O . ASP A 1 181 ? -9.5 -6.348 -8.594 1 87.25 181 ASP A O 1
ATOM 1446 N N . ILE A 1 182 ? -10.672 -6.461 -6.625 1 89.69 182 ILE A N 1
ATOM 1447 C CA . ILE A 1 182 ? -10.82 -7.91 -6.633 1 89.69 182 ILE A CA 1
ATOM 1448 C C . ILE A 1 182 ? -11.648 -8.336 -7.844 1 89.69 182 ILE A C 1
ATOM 1450 O O . ILE A 1 182 ? -11.344 -9.352 -8.477 1 89.69 182 ILE A O 1
ATOM 1454 N N . GLU A 1 183 ? -12.703 -7.578 -8.133 1 91.19 183 GLU A N 1
ATOM 1455 C CA . GLU A 1 183 ? -13.586 -7.914 -9.242 1 91.19 183 GLU A CA 1
ATOM 1456 C C . GLU A 1 183 ? -12.82 -7.934 -10.562 1 91.19 183 GLU A C 1
ATOM 1458 O O . GLU A 1 183 ? -12.914 -8.898 -11.328 1 91.19 183 GLU A O 1
ATOM 1463 N N . ARG A 1 184 ? -12.102 -6.895 -10.734 1 91.75 184 ARG A N 1
ATOM 1464 C CA . ARG A 1 184 ? -11.328 -6.797 -11.969 1 91.75 184 ARG A CA 1
ATOM 1465 C C . ARG A 1 184 ? -10.227 -7.848 -12.008 1 91.75 184 ARG A C 1
ATOM 1467 O O . ARG A 1 184 ? -9.953 -8.422 -13.062 1 91.75 184 ARG A O 1
ATOM 1474 N N . GLN A 1 185 ? -9.57 -8.055 -10.891 1 92.69 185 GLN A N 1
ATOM 1475 C CA . GLN A 1 185 ? -8.516 -9.062 -10.773 1 92.69 185 GLN A CA 1
ATOM 1476 C C . GLN A 1 185 ? -9.039 -10.453 -11.117 1 92.69 185 GLN A C 1
ATOM 1478 O O . GLN A 1 185 ? -8.453 -11.156 -11.938 1 92.69 185 GLN A O 1
ATOM 1483 N N . PHE A 1 186 ? -10.18 -10.883 -10.555 1 94.06 186 PHE A N 1
ATOM 1484 C CA . PHE A 1 186 ? -10.773 -12.188 -10.797 1 94.06 186 PHE A CA 1
ATOM 1485 C C . PHE A 1 186 ? -11.211 -12.32 -12.25 1 94.06 186 PHE A C 1
ATOM 1487 O O . PHE A 1 186 ? -10.977 -13.359 -12.883 1 94.06 186 PHE A O 1
ATOM 1494 N N . HIS A 1 187 ? -11.812 -11.273 -12.688 1 92.94 187 HIS A N 1
ATOM 1495 C CA . HIS A 1 187 ? -12.289 -11.312 -14.062 1 92.94 187 HIS A CA 1
ATOM 1496 C C . HIS A 1 187 ? -11.141 -11.531 -15.047 1 92.94 187 HIS A C 1
ATOM 1498 O O . HIS A 1 187 ? -11.227 -12.375 -15.938 1 92.94 187 HIS A O 1
ATOM 1504 N N . LYS A 1 188 ? -10.07 -10.812 -14.922 1 93.56 188 LYS A N 1
ATOM 1505 C CA . LYS A 1 188 ? -8.93 -10.945 -15.828 1 93.56 188 LYS A CA 1
ATOM 1506 C C . LYS A 1 188 ? -8.344 -12.352 -15.758 1 93.56 188 LYS A C 1
ATOM 1508 O O . LYS A 1 188 ? -8.039 -12.953 -16.797 1 93.56 188 LYS A O 1
ATOM 1513 N N . ALA A 1 189 ? -8.18 -12.836 -14.547 1 95 189 ALA A N 1
ATOM 1514 C CA . ALA A 1 189 ? -7.621 -14.18 -14.367 1 95 189 ALA A CA 1
ATOM 1515 C C . ALA A 1 189 ? -8.539 -15.242 -14.953 1 95 189 ALA A C 1
ATOM 1517 O O . ALA A 1 189 ? -8.109 -16.062 -15.758 1 95 189 ALA A O 1
ATOM 1518 N N . LEU A 1 190 ? -9.844 -15.172 -14.648 1 95.81 190 LEU A N 1
ATOM 1519 C CA . LEU A 1 190 ? -10.812 -16.203 -15.023 1 95.81 190 LEU A CA 1
ATOM 1520 C C . LEU A 1 190 ? -11.078 -16.172 -16.531 1 95.81 190 LEU A C 1
ATOM 1522 O O . LEU A 1 190 ? -11.266 -17.219 -17.141 1 95.81 190 LEU A O 1
ATOM 1526 N N . TYR A 1 191 ? -11.102 -15.039 -17.016 1 94.69 191 TYR A N 1
ATOM 1527 C CA . TYR A 1 191 ? -11.266 -14.938 -18.469 1 94.69 191 TYR A CA 1
ATOM 1528 C C . TYR A 1 191 ? -10.102 -15.602 -19.188 1 94.69 191 TYR A C 1
ATOM 1530 O O . TYR A 1 191 ? -10.297 -16.281 -20.203 1 94.69 191 TYR A O 1
ATOM 1538 N N . THR A 1 192 ? -8.945 -15.367 -18.719 1 94.69 192 THR A N 1
ATOM 1539 C CA . THR A 1 192 ? -7.734 -15.844 -19.375 1 94.69 192 THR A CA 1
ATOM 1540 C C . THR A 1 192 ? -7.652 -17.375 -19.312 1 94.69 192 THR A C 1
ATOM 1542 O O . THR A 1 192 ? -7.219 -18.016 -20.266 1 94.69 192 THR A O 1
ATOM 1545 N N . VAL A 1 193 ? -8.141 -17.984 -18.25 1 95.5 193 VAL A N 1
ATOM 1546 C CA . VAL A 1 193 ? -7.906 -19.406 -18.047 1 95.5 193 VAL A CA 1
ATOM 1547 C C . VAL A 1 193 ? -9.133 -20.203 -18.5 1 95.5 193 VAL A C 1
ATOM 1549 O O . VAL A 1 193 ? -9.18 -21.422 -18.344 1 95.5 193 VAL A O 1
ATOM 1552 N N . ARG A 1 194 ? -10.102 -19.625 -19.125 1 92.88 194 ARG A N 1
ATOM 1553 C CA . ARG A 1 194 ? -11.383 -20.234 -19.438 1 92.88 194 ARG A CA 1
ATOM 1554 C C . ARG A 1 194 ? -11.211 -21.453 -20.328 1 92.88 194 ARG A C 1
ATOM 1556 O O . ARG A 1 194 ? -11.953 -22.438 -20.219 1 92.88 194 ARG A O 1
ATOM 1563 N N . THR A 1 195 ? -10.156 -21.469 -21.109 1 92 195 THR A N 1
ATOM 1564 C CA . THR A 1 195 ? -9.961 -22.562 -22.078 1 92 195 THR A CA 1
ATOM 1565 C C . THR A 1 195 ? -9.43 -23.812 -21.375 1 92 195 THR A C 1
ATOM 1567 O O . THR A 1 195 ? -9.547 -24.922 -21.891 1 92 195 THR A O 1
ATOM 1570 N N . TYR A 1 196 ? -8.922 -23.656 -20.234 1 94.88 196 TYR A N 1
ATOM 1571 C CA . TYR A 1 196 ? -8.289 -24.766 -19.547 1 94.88 196 TYR A CA 1
ATOM 1572 C C . TYR A 1 196 ? -9.258 -25.422 -18.578 1 94.88 196 TYR A C 1
ATOM 1574 O O . TYR A 1 196 ? -9 -26.531 -18.078 1 94.88 196 TYR A O 1
ATOM 1582 N N . ILE A 1 197 ? -10.391 -24.922 -18.172 1 92.75 197 ILE A N 1
ATOM 1583 C CA . ILE A 1 197 ? -11.328 -25.438 -17.188 1 92.75 197 ILE A CA 1
ATOM 1584 C C . ILE A 1 197 ? -12.273 -26.438 -17.859 1 92.75 197 ILE A C 1
ATOM 1586 O O . ILE A 1 197 ? -12.711 -27.406 -17.234 1 92.75 197 ILE A O 1
ATOM 1590 N N . LYS A 1 198 ? -12.523 -26.422 -19.062 1 93.44 198 LYS A N 1
ATOM 1591 C CA . LYS A 1 198 ? -13.273 -27.344 -19.906 1 93.44 198 LYS A CA 1
ATOM 1592 C C . LYS A 1 198 ? -14.695 -27.547 -19.375 1 93.44 198 LYS A C 1
ATOM 1594 O O . LYS A 1 198 ? -15.133 -28.688 -19.188 1 93.44 198 LYS A O 1
ATOM 1599 N N . CYS A 1 199 ? -15.414 -26.594 -19.156 1 96.31 199 CYS A N 1
ATOM 1600 C CA . CYS A 1 199 ? -16.844 -26.609 -18.828 1 96.31 199 CYS A CA 1
ATOM 1601 C C . CYS A 1 199 ? -17.625 -25.688 -19.75 1 96.31 199 CYS A C 1
ATOM 1603 O O . CYS A 1 199 ? -17.047 -24.922 -20.516 1 96.31 199 CYS A O 1
ATOM 1605 N N . GLU A 1 200 ? -18.906 -25.781 -19.688 1 96.75 200 GLU A N 1
ATOM 1606 C CA . GLU A 1 200 ? -19.75 -25.016 -20.594 1 96.75 200 GLU A CA 1
ATOM 1607 C C . GLU A 1 200 ? -19.969 -23.609 -20.094 1 96.75 200 GLU A C 1
ATOM 1609 O O . GLU A 1 200 ? -19.922 -22.641 -20.859 1 96.75 200 GLU A O 1
ATOM 1614 N N . ARG A 1 201 ? -20.281 -23.516 -18.797 1 97 201 ARG A N 1
ATOM 1615 C CA . ARG A 1 201 ? -20.469 -22.219 -18.141 1 97 201 ARG A CA 1
ATOM 1616 C C . ARG A 1 201 ? -19.859 -22.219 -16.75 1 97 201 ARG A C 1
ATOM 1618 O O . ARG A 1 201 ? -19.656 -23.266 -16.141 1 97 201 ARG A O 1
ATOM 1625 N N . TYR A 1 202 ? -19.484 -21.125 -16.297 1 97.12 202 TYR A N 1
ATOM 1626 C CA . TYR A 1 202 ? -19.203 -21 -14.875 1 97.12 202 TYR A CA 1
ATOM 1627 C C . TYR A 1 202 ? -19.484 -19.578 -14.383 1 97.12 202 TYR A C 1
ATOM 1629 O O . TYR A 1 202 ? -19.625 -18.656 -15.188 1 97.12 202 TYR A O 1
ATOM 1637 N N . SER A 1 203 ? -19.719 -19.438 -13.133 1 97.88 203 SER A N 1
ATOM 1638 C CA . SER A 1 203 ? -20.062 -18.172 -12.484 1 97.88 203 SER A CA 1
ATOM 1639 C C . SER A 1 203 ? -19.281 -18 -11.188 1 97.88 203 SER A C 1
ATOM 1641 O O . SER A 1 203 ? -19.031 -18.969 -10.477 1 97.88 203 SER A O 1
ATOM 1643 N N . VAL A 1 204 ? -18.953 -16.75 -10.945 1 98.06 204 VAL A N 1
ATOM 1644 C CA . VAL A 1 204 ? -18.297 -16.406 -9.688 1 98.06 204 VAL A CA 1
ATOM 1645 C C . VAL A 1 204 ? -19.109 -15.352 -8.953 1 98.06 204 VAL A C 1
ATOM 1647 O O . VAL A 1 204 ? -19.25 -14.219 -9.43 1 98.06 204 VAL A O 1
ATOM 1650 N N . GLY A 1 205 ? -19.703 -15.734 -7.855 1 98 205 GLY A N 1
ATOM 1651 C CA . GLY A 1 205 ? -20.391 -14.797 -6.988 1 98 205 GLY A CA 1
ATOM 1652 C C . GLY A 1 205 ? -19.5 -14.227 -5.898 1 98 205 GLY A C 1
ATOM 1653 O O . GLY A 1 205 ? -18.891 -14.969 -5.121 1 98 205 GLY A O 1
ATOM 1654 N N . LEU A 1 206 ? -19.406 -12.945 -5.824 1 97.5 206 LEU A N 1
ATOM 1655 C CA . LEU A 1 206 ? -18.594 -12.273 -4.824 1 97.5 206 LEU A CA 1
ATOM 1656 C C . LEU A 1 206 ? -19.422 -11.891 -3.605 1 97.5 206 LEU A C 1
ATOM 1658 O O . LEU A 1 206 ? -20.531 -11.367 -3.746 1 97.5 206 LEU A O 1
ATOM 1662 N N . LEU A 1 207 ? -18.875 -12.125 -2.447 1 97 207 LEU A N 1
ATOM 1663 C CA . LEU A 1 207 ? -19.594 -11.891 -1.197 1 97 207 LEU A CA 1
ATOM 1664 C C . LEU A 1 207 ? -19.219 -10.539 -0.606 1 97 207 LEU A C 1
ATOM 1666 O O . LEU A 1 207 ? -18.078 -10.078 -0.74 1 97 207 LEU A O 1
ATOM 1670 N N . ASP A 1 208 ? -20.203 -9.93 -0.038 1 93.75 208 ASP A N 1
ATOM 1671 C CA . ASP A 1 208 ? -19.969 -8.727 0.743 1 93.75 208 ASP A CA 1
ATOM 1672 C C . ASP A 1 208 ? -19.078 -9.016 1.951 1 93.75 208 ASP A C 1
ATOM 1674 O O . ASP A 1 208 ? -19.406 -9.875 2.773 1 93.75 208 ASP A O 1
ATOM 1678 N N . MET A 1 209 ? -18.016 -8.273 2.084 1 91.06 209 MET A N 1
ATOM 1679 C CA . MET A 1 209 ? -17.031 -8.555 3.121 1 91.06 209 MET A CA 1
ATOM 1680 C C . MET A 1 209 ? -17.297 -7.727 4.371 1 91.06 209 MET A C 1
ATOM 1682 O O . MET A 1 209 ? -16.562 -7.812 5.352 1 91.06 209 MET A O 1
ATOM 1686 N N . THR A 1 210 ? -18.375 -6.922 4.387 1 86.81 210 THR A N 1
ATOM 1687 C CA . THR A 1 210 ? -18.703 -6.062 5.52 1 86.81 210 THR A CA 1
ATOM 1688 C C . THR A 1 210 ? -19.141 -6.898 6.719 1 86.81 210 THR A C 1
ATOM 1690 O O . THR A 1 210 ? -20.047 -7.73 6.605 1 86.81 210 THR A O 1
ATOM 1693 N N . LYS A 1 211 ? -18.516 -6.656 7.852 1 80.56 211 LYS A N 1
ATOM 1694 C CA . LYS A 1 211 ? -18.797 -7.457 9.039 1 80.56 211 LYS A CA 1
ATOM 1695 C C . LYS A 1 211 ? -19.828 -6.77 9.938 1 80.56 211 LYS A C 1
ATOM 1697 O O . LYS A 1 211 ? -20.719 -7.422 10.477 1 80.56 211 LYS A O 1
ATOM 1702 N N . ASP A 1 212 ? -19.656 -5.383 10.062 1 81.94 212 ASP A N 1
ATOM 1703 C CA . ASP A 1 212 ? -20.484 -4.691 11.039 1 81.94 212 ASP A CA 1
ATOM 1704 C C . ASP A 1 212 ? -21.391 -3.672 10.359 1 81.94 212 ASP A C 1
ATOM 1706 O O . ASP A 1 212 ? -21.016 -3.057 9.359 1 81.94 212 ASP A O 1
ATOM 1710 N N . LYS A 1 213 ? -22.656 -3.65 10.922 1 85.31 213 LYS A N 1
ATOM 1711 C CA . LYS A 1 213 ? -23.594 -2.625 10.477 1 85.31 213 LYS A CA 1
ATOM 1712 C C . LYS A 1 213 ? -23.359 -1.31 11.211 1 85.31 213 LYS A C 1
ATOM 1714 O O . LYS A 1 213 ? -22.781 -1.294 12.297 1 85.31 213 LYS A O 1
ATOM 1719 N N . GLU A 1 214 ? -23.844 -0.298 10.609 1 88.31 214 GLU A N 1
ATOM 1720 C CA . GLU A 1 214 ? -23.797 0.996 11.281 1 88.31 214 GLU A CA 1
ATOM 1721 C C . GLU A 1 214 ? -24.734 1.021 12.484 1 88.31 214 GLU A C 1
ATOM 1723 O O . GLU A 1 214 ? -25.797 0.372 12.469 1 88.31 214 GLU A O 1
ATOM 1728 N N . PHE A 1 215 ? -24.359 1.687 13.547 1 89 215 PHE A N 1
ATOM 1729 C CA . PHE A 1 215 ? -25.125 1.643 14.797 1 89 215 PHE A CA 1
ATOM 1730 C C . PHE A 1 215 ? -26.562 2.121 14.57 1 89 215 PHE A C 1
ATOM 1732 O O . PHE A 1 215 ? -27.5 1.598 15.18 1 89 215 PHE A O 1
ATOM 1739 N N . PHE A 1 216 ? -26.812 3.1 13.711 1 89.5 216 PHE A N 1
ATOM 1740 C CA . PHE A 1 216 ? -28.156 3.637 13.508 1 89.5 216 PHE A CA 1
ATOM 1741 C C . PHE A 1 216 ? -29.031 2.629 12.789 1 89.5 216 PHE A C 1
ATOM 1743 O O . PHE A 1 216 ? -30.25 2.619 12.969 1 89.5 216 PHE A O 1
ATOM 1750 N N . ASP A 1 217 ? -28.438 1.773 12.008 1 88.81 217 ASP A N 1
ATOM 1751 C CA . ASP A 1 217 ? -29.188 0.716 11.344 1 88.81 217 ASP A CA 1
ATOM 1752 C C . ASP A 1 217 ? -29.562 -0.396 12.32 1 88.81 217 ASP A C 1
ATOM 1754 O O . ASP A 1 217 ? -30.531 -1.116 12.109 1 88.81 217 ASP A O 1
ATOM 1758 N N . GLU A 1 218 ? -28.859 -0.466 13.375 1 91.69 218 GLU A N 1
ATOM 1759 C CA . GLU A 1 218 ? -29.078 -1.506 14.375 1 91.69 218 GLU A CA 1
ATOM 1760 C C . GLU A 1 218 ? -30.188 -1.108 15.352 1 91.69 218 GLU A C 1
ATOM 1762 O O . GLU A 1 218 ? -30.75 -1.96 16.047 1 91.69 218 GLU A O 1
ATOM 1767 N N . TRP A 1 219 ? -30.453 0.137 15.5 1 93.75 219 TRP A N 1
ATOM 1768 C CA . TRP A 1 219 ? -31.406 0.625 16.484 1 93.75 219 TRP A CA 1
ATOM 1769 C C . TRP A 1 219 ? -32.781 -0.024 16.281 1 93.75 219 TRP A C 1
ATOM 1771 O O . TRP A 1 219 ? -33.406 -0.501 17.234 1 93.75 219 TRP A O 1
ATOM 1781 N N . ALA A 1 220 ? -33.188 -0.058 14.977 1 91.44 220 ALA A N 1
ATOM 1782 C CA . ALA A 1 220 ? -34.5 -0.627 14.68 1 91.44 220 ALA A CA 1
ATOM 1783 C C . ALA A 1 220 ? -34.562 -2.105 15.062 1 91.44 220 ALA A C 1
ATOM 1785 O O . ALA A 1 220 ? -35.594 -2.598 15.516 1 91.44 220 ALA A O 1
ATOM 1786 N N . ILE A 1 221 ? -33.531 -2.789 14.867 1 93.38 221 ILE A N 1
ATOM 1787 C CA . ILE A 1 221 ? -33.438 -4.215 15.172 1 93.38 221 ILE A CA 1
ATOM 1788 C C . ILE A 1 221 ? -33.438 -4.418 16.688 1 93.38 221 ILE A C 1
ATOM 1790 O O . ILE A 1 221 ? -34.188 -5.262 17.203 1 93.38 221 ILE A O 1
ATOM 1794 N N . LYS A 1 222 ? -32.719 -3.615 17.406 1 93.81 222 LYS A N 1
ATOM 1795 C CA . LYS A 1 222 ? -32.562 -3.75 18.859 1 93.81 222 LYS A CA 1
ATOM 1796 C C . LYS A 1 222 ? -33.844 -3.34 19.594 1 93.81 222 LYS A C 1
ATOM 1798 O O . LYS A 1 222 ? -34.125 -3.854 20.672 1 93.81 222 LYS A O 1
ATOM 1803 N N . LEU A 1 223 ? -34.656 -2.445 19 1 92.94 223 LEU A N 1
ATOM 1804 C CA . LEU A 1 223 ? -35.906 -2.004 19.594 1 92.94 223 LEU A CA 1
ATOM 1805 C C . LEU A 1 223 ? -37.031 -2.969 19.234 1 92.94 223 LEU A C 1
ATOM 1807 O O . LEU A 1 223 ? -38.156 -2.848 19.766 1 92.94 223 LEU A O 1
ATOM 1811 N N . GLY A 1 224 ? -36.719 -3.961 18.297 1 91.19 224 GLY A N 1
ATOM 1812 C CA . GLY A 1 224 ? -37.688 -4.965 17.906 1 91.19 224 GLY A CA 1
ATOM 1813 C C . GLY A 1 224 ? -38.594 -4.508 16.781 1 91.19 224 GLY A C 1
ATOM 1814 O O . GLY A 1 224 ? -39.562 -5.184 16.438 1 91.19 224 GLY A O 1
ATOM 1815 N N . GLU A 1 225 ? -38.25 -3.426 16.156 1 88.94 225 GLU A N 1
ATOM 1816 C CA . GLU A 1 225 ? -39.094 -2.902 15.062 1 88.94 225 GLU A CA 1
ATOM 1817 C C . GLU A 1 225 ? -38.75 -3.596 13.742 1 88.94 225 GLU A C 1
ATOM 1819 O O . GLU A 1 225 ? -39.594 -3.631 12.836 1 88.94 225 GLU A O 1
ATOM 1824 N N . GLN A 1 226 ? -37.562 -4.016 13.617 1 91.81 226 GLN A N 1
ATOM 1825 C CA . GLN A 1 226 ? -37.094 -4.758 12.453 1 91.81 226 GLN A CA 1
ATOM 1826 C C . GLN A 1 226 ? -36.562 -6.125 12.844 1 91.81 226 GLN A C 1
ATOM 1828 O O . GLN A 1 226 ? -35.875 -6.254 13.859 1 91.81 226 GLN A O 1
ATOM 1833 N N . GLU A 1 227 ? -36.906 -7.035 12.117 1 93.38 227 GLU A N 1
ATOM 1834 C CA . GLU A 1 227 ? -36.406 -8.383 12.398 1 93.38 227 GLU A CA 1
ATOM 1835 C C . GLU A 1 227 ? -34.938 -8.516 12.039 1 93.38 227 GLU A C 1
ATOM 1837 O O . GLU A 1 227 ? -34.5 -8.031 11 1 93.38 227 GLU A O 1
ATOM 1842 N N . PRO A 1 228 ? -34.125 -9.078 12.914 1 91.38 228 PRO A N 1
ATOM 1843 C CA . PRO A 1 228 ? -32.75 -9.344 12.57 1 91.38 228 PRO A CA 1
ATOM 1844 C C . PRO A 1 228 ? -32.594 -10.32 11.406 1 91.38 228 PRO A C 1
ATOM 1846 O O . PRO A 1 228 ? -33.531 -11.055 11.086 1 91.38 228 PRO A O 1
ATOM 1849 N N . TYR A 1 229 ? -31.469 -10.336 10.75 1 91.19 229 TYR A N 1
ATOM 1850 C CA . TYR A 1 229 ? -31.172 -11.258 9.656 1 91.19 229 TYR A CA 1
ATOM 1851 C C . TYR A 1 229 ? -31.25 -12.711 10.133 1 91.19 229 TYR A C 1
ATOM 1853 O O . TYR A 1 229 ? -30.609 -13.078 11.125 1 91.19 229 TYR A O 1
ATOM 1861 N N . LYS A 1 230 ? -32.094 -13.484 9.461 1 92.31 230 LYS A N 1
ATOM 1862 C CA . LYS A 1 230 ? -32.281 -14.883 9.828 1 92.31 230 LYS A CA 1
ATOM 1863 C C . LYS A 1 230 ? -31.672 -15.812 8.781 1 92.31 230 LYS A C 1
ATOM 1865 O O . LYS A 1 230 ? -31.781 -17.031 8.898 1 92.31 230 LYS A O 1
ATOM 1870 N N . GLY A 1 231 ? -31.016 -15.352 7.836 1 91.81 231 GLY A N 1
ATOM 1871 C CA . GLY A 1 231 ? -30.453 -16.156 6.766 1 91.81 231 GLY A CA 1
ATOM 1872 C C . GLY A 1 231 ? -29.125 -16.797 7.137 1 91.81 231 GLY A C 1
ATOM 1873 O O . GLY A 1 231 ? -28.672 -16.688 8.281 1 91.81 231 GLY A O 1
ATOM 1874 N N . PRO A 1 232 ? -28.578 -17.547 6.145 1 94.38 232 PRO A N 1
ATOM 1875 C CA . PRO A 1 232 ? -27.297 -18.203 6.414 1 94.38 232 PRO A CA 1
ATOM 1876 C C . PRO A 1 232 ? -26.141 -17.219 6.551 1 94.38 232 PRO A C 1
ATOM 1878 O O . PRO A 1 232 ? -26.203 -16.125 5.992 1 94.38 232 PRO A O 1
ATOM 1881 N N . LYS A 1 233 ? -25.156 -17.594 7.34 1 95.69 233 LYS A N 1
ATOM 1882 C CA . LYS A 1 233 ? -23.953 -16.797 7.57 1 95.69 233 LYS A CA 1
ATOM 1883 C C . LYS A 1 233 ? -22.703 -17.562 7.207 1 95.69 233 LYS A C 1
ATOM 1885 O O . LYS A 1 233 ? -22.672 -18.797 7.262 1 95.69 233 LYS A O 1
ATOM 1890 N N . THR A 1 234 ? -21.672 -16.906 6.707 1 96.69 234 THR A N 1
ATOM 1891 C CA . THR A 1 234 ? -20.375 -17.516 6.508 1 96.69 234 THR A CA 1
ATOM 1892 C C . THR A 1 234 ? -19.781 -17.969 7.836 1 96.69 234 THR A C 1
ATOM 1894 O O . THR A 1 234 ? -20.25 -17.578 8.898 1 96.69 234 THR A O 1
ATOM 1897 N N . PRO A 1 235 ? -18.781 -18.797 7.777 1 94.75 235 PRO A N 1
ATOM 1898 C CA . PRO A 1 235 ? -18.156 -19.25 9.016 1 94.75 235 PRO A CA 1
ATOM 1899 C C . PRO A 1 235 ? -17.625 -18.109 9.875 1 94.75 235 PRO A C 1
ATOM 1901 O O . PRO A 1 235 ? -17.578 -18.219 11.102 1 94.75 235 PRO A O 1
ATOM 1904 N N . ASP A 1 236 ? -17.281 -16.984 9.312 1 92.31 236 ASP A N 1
ATOM 1905 C CA . ASP A 1 236 ? -16.75 -15.852 10.055 1 92.31 236 ASP A CA 1
ATOM 1906 C C . ASP A 1 236 ? -17.859 -14.914 10.5 1 92.31 236 ASP A C 1
ATOM 1908 O O . ASP A 1 236 ? -17.609 -13.836 11.031 1 92.31 236 ASP A O 1
ATOM 1912 N N . GLY A 1 237 ? -19.094 -15.266 10.305 1 92.12 237 GLY A N 1
ATOM 1913 C CA . GLY A 1 237 ? -20.234 -14.586 10.906 1 92.12 237 GLY A CA 1
ATOM 1914 C C . GLY A 1 237 ? -20.875 -13.555 10 1 92.12 237 GLY A C 1
ATOM 1915 O O . GLY A 1 237 ? -21.797 -12.859 10.398 1 92.12 237 GLY A O 1
ATOM 1916 N N . ARG A 1 238 ? -20.547 -13.383 8.734 1 93.81 238 ARG A N 1
ATOM 1917 C CA . ARG A 1 238 ? -21.109 -12.398 7.812 1 93.81 238 ARG A CA 1
ATOM 1918 C C . ARG A 1 238 ? -22.391 -12.906 7.172 1 93.81 238 ARG A C 1
ATOM 1920 O O . ARG A 1 238 ? -22.531 -14.102 6.902 1 93.81 238 ARG A O 1
ATOM 1927 N N . GLU A 1 239 ? -23.25 -11.93 6.973 1 94.31 239 GLU A N 1
ATOM 1928 C CA . GLU A 1 239 ? -24.438 -12.266 6.191 1 94.31 239 GLU A CA 1
ATOM 1929 C C . GLU A 1 239 ? -24.062 -12.656 4.762 1 94.31 239 GLU A C 1
ATOM 1931 O O . GLU A 1 239 ? -23.172 -12.055 4.168 1 94.31 239 GLU A O 1
ATOM 1936 N N . ILE A 1 240 ? -24.656 -13.734 4.262 1 95.88 240 ILE A N 1
ATOM 1937 C CA . ILE A 1 240 ? -24.359 -14.164 2.896 1 95.88 240 ILE A CA 1
ATOM 1938 C C . ILE A 1 240 ? -25.172 -13.328 1.907 1 95.88 240 ILE A C 1
ATOM 1940 O O . ILE A 1 240 ? -26.391 -13.508 1.787 1 95.88 240 ILE A O 1
ATOM 1944 N N . ASN A 1 241 ? -24.531 -12.398 1.373 1 94.31 241 ASN A N 1
ATOM 1945 C CA . ASN A 1 241 ? -25.062 -11.508 0.342 1 94.31 241 ASN A CA 1
ATOM 1946 C C . ASN A 1 241 ? -24.078 -11.367 -0.819 1 94.31 241 ASN A C 1
ATOM 1948 O O . ASN A 1 241 ? -23 -10.781 -0.662 1 94.31 241 ASN A O 1
ATOM 1952 N N . PHE A 1 242 ? -24.453 -11.945 -1.972 1 97.06 242 PHE A N 1
ATOM 1953 C CA . PHE A 1 242 ? -23.641 -11.766 -3.168 1 97.06 242 PHE A CA 1
ATOM 1954 C C . PHE A 1 242 ? -23.875 -10.391 -3.781 1 97.06 242 PHE A C 1
ATOM 1956 O O . PHE A 1 242 ? -24.891 -10.164 -4.434 1 97.06 242 PHE A O 1
ATOM 1963 N N . TYR A 1 243 ? -22.906 -9.516 -3.609 1 95.56 243 TYR A N 1
ATOM 1964 C CA . TYR A 1 243 ? -23.125 -8.156 -4.078 1 95.56 243 TYR A CA 1
ATOM 1965 C C . TYR A 1 243 ? -22.859 -8.039 -5.574 1 95.56 243 TYR A C 1
ATOM 1967 O O . TYR A 1 243 ? -23.266 -7.066 -6.211 1 95.56 243 TYR A O 1
ATOM 1975 N N . LYS A 1 244 ? -22.188 -9.047 -6.164 1 96.19 244 LYS A N 1
ATOM 1976 C CA . LYS A 1 244 ? -21.859 -9.078 -7.586 1 96.19 244 LYS A CA 1
ATOM 1977 C C . LYS A 1 244 ? -21.656 -10.508 -8.078 1 96.19 244 LYS A C 1
ATOM 1979 O O . LYS A 1 244 ? -21.203 -11.367 -7.32 1 96.19 244 LYS A O 1
ATOM 1984 N N . ILE A 1 245 ? -21.984 -10.805 -9.32 1 97.44 245 ILE A N 1
ATOM 1985 C CA . ILE A 1 245 ? -21.734 -12.102 -9.93 1 97.44 245 ILE A CA 1
ATOM 1986 C C . ILE A 1 245 ? -21.203 -11.922 -11.352 1 97.44 245 ILE A C 1
ATOM 1988 O O . ILE A 1 245 ? -21.594 -10.977 -12.047 1 97.44 245 ILE A O 1
ATOM 1992 N N . ILE A 1 246 ? -20.25 -12.664 -11.711 1 96.94 246 ILE A N 1
ATOM 1993 C CA . ILE A 1 246 ? -19.703 -12.68 -13.062 1 96.94 246 ILE A CA 1
ATOM 1994 C C . ILE A 1 246 ? -20.031 -14.008 -13.734 1 96.94 246 ILE A C 1
ATOM 1996 O O . ILE A 1 246 ? -19.672 -15.078 -13.234 1 96.94 246 ILE A O 1
ATOM 2000 N N . ASP A 1 247 ? -20.672 -13.938 -14.891 1 96.94 247 ASP A N 1
ATOM 2001 C CA . ASP A 1 247 ? -21.062 -15.125 -15.648 1 96.94 247 ASP A CA 1
ATOM 2002 C C . ASP A 1 247 ? -20.188 -15.305 -16.891 1 96.94 247 ASP A C 1
ATOM 2004 O O . ASP A 1 247 ? -19.969 -14.344 -17.625 1 96.94 247 ASP A O 1
ATOM 2008 N N . TYR A 1 248 ? -19.719 -16.469 -17.031 1 96.81 248 TYR A N 1
ATOM 2009 C CA . TYR A 1 248 ? -18.969 -16.859 -18.219 1 96.81 248 TYR A CA 1
ATOM 2010 C C . TYR A 1 248 ? -19.734 -17.906 -19.016 1 96.81 248 TYR A C 1
ATOM 2012 O O . TYR A 1 248 ? -19.734 -19.094 -18.656 1 96.81 248 TYR A O 1
ATOM 2020 N N . LEU A 1 249 ? -20.359 -17.516 -20.078 1 96.12 249 LEU A N 1
ATOM 2021 C CA . LEU A 1 249 ? -21.047 -18.422 -21 1 96.12 249 LEU A CA 1
ATOM 2022 C C . LEU A 1 249 ? -20.156 -18.781 -22.172 1 96.12 249 LEU A C 1
ATOM 2024 O O . LEU A 1 249 ? -19.891 -17.953 -23.031 1 96.12 249 LEU A O 1
ATOM 2028 N N . LEU A 1 250 ? -19.734 -20.016 -22.203 1 93.56 250 LEU A N 1
ATOM 2029 C CA . LEU A 1 250 ? -18.656 -20.375 -23.125 1 93.56 250 LEU A CA 1
ATOM 2030 C C . LEU A 1 250 ? -19.172 -21.25 -24.266 1 93.56 250 LEU A C 1
ATOM 2032 O O . LEU A 1 250 ? -18.422 -21.594 -25.172 1 93.56 250 LEU A O 1
ATOM 2036 N N . GLU A 1 251 ? -20.453 -21.578 -24.141 1 84.62 251 GLU A N 1
ATOM 2037 C CA . GLU A 1 251 ? -21 -22.438 -25.172 1 84.62 251 GLU A CA 1
ATOM 2038 C C . GLU A 1 251 ? -21.281 -21.641 -26.453 1 84.62 251 GLU A C 1
ATOM 2040 O O . GLU A 1 251 ? -21.781 -20.531 -26.406 1 84.62 251 GLU A O 1
ATOM 2045 N N . ASP A 1 252 ? -20.828 -22.062 -27.594 1 82 252 ASP A N 1
ATOM 2046 C CA . ASP A 1 252 ? -21 -21.453 -28.906 1 82 252 ASP A CA 1
ATOM 2047 C C . ASP A 1 252 ? -20.312 -20.094 -28.969 1 82 252 ASP A C 1
ATOM 2049 O O . ASP A 1 252 ? -19.094 -20 -28.922 1 82 252 ASP A O 1
ATOM 2053 N N . LYS A 1 253 ? -21.234 -18.953 -28.719 1 86.06 253 LYS A N 1
ATOM 2054 C CA . LYS A 1 253 ? -20.656 -17.609 -28.656 1 86.06 253 LYS A CA 1
ATOM 2055 C C . LYS A 1 253 ? -20.375 -17.188 -27.219 1 86.06 253 LYS A C 1
ATOM 2057 O O . LYS A 1 253 ? -21.281 -17.141 -26.391 1 86.06 253 LYS A O 1
ATOM 2062 N N . GLU A 1 254 ? -19.078 -17.016 -27 1 90.81 254 GLU A N 1
ATOM 2063 C CA . GLU A 1 254 ? -18.688 -16.672 -25.641 1 90.81 254 GLU A CA 1
ATOM 2064 C C . GLU A 1 254 ? -19.281 -15.344 -25.203 1 90.81 254 GLU A C 1
ATOM 2066 O O . GLU A 1 254 ? -19.281 -14.383 -25.969 1 90.81 254 GLU A O 1
ATOM 2071 N N . GLU A 1 255 ? -19.922 -15.352 -24.062 1 93.5 255 GLU A N 1
ATOM 2072 C CA . GLU A 1 255 ? -20.484 -14.148 -23.453 1 93.5 255 GLU A CA 1
ATOM 2073 C C . GLU A 1 255 ? -20.109 -14.031 -21.984 1 93.5 255 GLU A C 1
ATOM 2075 O O . GLU A 1 255 ? -20.219 -15 -21.234 1 93.5 255 GLU A O 1
ATOM 2080 N N . ILE A 1 256 ? -19.641 -12.867 -21.641 1 94.31 256 ILE A N 1
ATOM 2081 C CA . ILE A 1 256 ? -19.297 -12.586 -20.25 1 94.31 256 ILE A CA 1
ATOM 2082 C C . ILE A 1 256 ? -20.203 -11.484 -19.703 1 94.31 256 ILE A C 1
ATOM 2084 O O . ILE A 1 256 ? -20.328 -10.422 -20.312 1 94.31 256 ILE A O 1
ATOM 2088 N N . LYS A 1 257 ? -20.828 -11.688 -18.578 1 94.44 257 LYS A N 1
ATOM 2089 C CA . LYS A 1 257 ? -21.734 -10.719 -17.969 1 94.44 257 LYS A CA 1
ATOM 2090 C C . LYS A 1 257 ? -21.328 -10.414 -16.531 1 94.44 257 LYS A C 1
ATOM 2092 O O . LYS A 1 257 ? -21.156 -11.328 -15.727 1 94.44 257 LYS A O 1
ATOM 2097 N N . VAL A 1 258 ? -21.125 -9.211 -16.297 1 94 258 VAL A N 1
ATOM 2098 C CA . VAL A 1 258 ? -20.891 -8.742 -14.93 1 94 258 VAL A CA 1
ATOM 2099 C C . VAL A 1 258 ? -22.172 -8.109 -14.367 1 94 258 VAL A C 1
ATOM 2101 O O . VAL A 1 258 ? -22.656 -7.105 -14.898 1 94 258 VAL A O 1
ATOM 2104 N N . ILE A 1 259 ? -22.734 -8.594 -13.297 1 96.56 259 ILE A N 1
ATOM 2105 C CA . ILE A 1 259 ? -24.031 -8.164 -12.781 1 96.56 259 ILE A CA 1
ATOM 2106 C C . ILE A 1 259 ? -23.891 -7.699 -11.336 1 96.56 259 ILE A C 1
ATOM 2108 O O . ILE A 1 259 ? -23.844 -8.523 -10.414 1 96.56 259 ILE A O 1
ATOM 2112 N N . PRO A 1 260 ? -23.875 -6.43 -11.141 1 95.06 260 PRO A N 1
ATOM 2113 C CA . PRO A 1 260 ? -23.938 -5.938 -9.766 1 95.06 260 PRO A CA 1
ATOM 2114 C C . PRO A 1 260 ? -25.297 -6.145 -9.117 1 95.06 260 PRO A C 1
ATOM 2116 O O . PRO A 1 260 ? -26.328 -5.996 -9.781 1 95.06 260 PRO A O 1
ATOM 2119 N N . GLY A 1 261 ? -25.375 -6.48 -7.906 1 94.88 261 GLY A N 1
ATOM 2120 C CA . GLY A 1 261 ? -26.641 -6.727 -7.234 1 94.88 261 GLY A CA 1
ATOM 2121 C C . GLY A 1 261 ? -27.516 -7.727 -7.961 1 94.88 261 GLY A C 1
ATOM 2122 O O . GLY A 1 261 ? -28.609 -7.383 -8.422 1 94.88 261 GLY A O 1
ATOM 2123 N N . PRO A 1 262 ? -27.016 -8.922 -8.039 1 96.56 262 PRO A N 1
ATOM 2124 C CA . PRO A 1 262 ? -27.781 -9.906 -8.789 1 96.56 262 PRO A CA 1
ATOM 2125 C C . PRO A 1 262 ? -29.156 -10.164 -8.188 1 96.56 262 PRO A C 1
ATOM 2127 O O . PRO A 1 262 ? -29.312 -10.195 -6.965 1 96.56 262 PRO A O 1
ATOM 2130 N N . PRO A 1 263 ? -30.156 -10.258 -9.062 1 94.75 263 PRO A N 1
ATOM 2131 C CA . PRO A 1 263 ? -31.5 -10.531 -8.562 1 94.75 263 PRO A CA 1
ATOM 2132 C C . PRO A 1 263 ? -31.609 -11.875 -7.852 1 94.75 263 PRO A C 1
ATOM 2134 O O . PRO A 1 263 ? -30.766 -12.758 -8.062 1 94.75 263 PRO A O 1
ATOM 2137 N N . ALA A 1 264 ? -32.625 -12.102 -7.121 1 89.38 264 ALA A N 1
ATOM 2138 C CA . ALA A 1 264 ? -32.844 -13.305 -6.316 1 89.38 264 ALA A CA 1
ATOM 2139 C C . ALA A 1 264 ? -33.062 -14.531 -7.203 1 89.38 264 ALA A C 1
ATOM 2141 O O . ALA A 1 264 ? -32.719 -15.648 -6.812 1 89.38 264 ALA A O 1
ATOM 2142 N N . ASP A 1 265 ? -33.531 -14.312 -8.359 1 92.31 265 ASP A N 1
ATOM 2143 C CA . ASP A 1 265 ? -33.812 -15.438 -9.242 1 92.31 265 ASP A CA 1
ATOM 2144 C C . ASP A 1 265 ? -32.719 -15.617 -10.273 1 92.31 265 ASP A C 1
ATOM 2146 O O . ASP A 1 265 ? -32.938 -16.188 -11.344 1 92.31 265 ASP A O 1
ATOM 2150 N N . HIS A 1 266 ? -31.609 -15.055 -10.008 1 95.88 266 HIS A N 1
ATOM 2151 C CA . HIS A 1 266 ? -30.484 -15.281 -10.914 1 95.88 266 HIS A CA 1
ATOM 2152 C C . HIS A 1 266 ? -30.234 -16.781 -11.117 1 95.88 266 HIS A C 1
ATOM 2154 O O . HIS A 1 266 ? -30.219 -17.547 -10.156 1 95.88 266 HIS A O 1
ATOM 2160 N N . TRP A 1 267 ? -29.922 -17.188 -12.305 1 95.81 267 TRP A N 1
ATOM 2161 C CA . TRP A 1 267 ? -29.953 -18.594 -12.68 1 95.81 267 TRP A CA 1
ATOM 2162 C C . TRP A 1 267 ? -28.859 -19.359 -11.945 1 95.81 267 TRP A C 1
ATOM 2164 O O . TRP A 1 267 ? -29.047 -20.547 -11.617 1 95.81 267 TRP A O 1
ATOM 2174 N N . ALA A 1 268 ? -27.719 -18.766 -11.68 1 96.62 268 ALA A N 1
ATOM 2175 C CA . ALA A 1 268 ? -26.578 -19.453 -11.07 1 96.62 268 ALA A CA 1
ATOM 2176 C C . ALA A 1 268 ? -26.703 -19.484 -9.547 1 96.62 268 ALA A C 1
ATOM 2178 O O . ALA A 1 268 ? -26.016 -20.266 -8.875 1 96.62 268 ALA A O 1
ATOM 2179 N N . LEU A 1 269 ? -27.594 -18.656 -8.992 1 96.62 269 LEU A N 1
ATOM 2180 C CA . LEU A 1 269 ? -27.672 -18.516 -7.543 1 96.62 269 LEU A CA 1
ATOM 2181 C C . LEU A 1 269 ? -28.938 -19.172 -7 1 96.62 269 LEU A C 1
ATOM 2183 O O . LEU A 1 269 ? -28.984 -19.562 -5.832 1 96.62 269 LEU A O 1
ATOM 2187 N N . VAL A 1 270 ? -29.953 -19.312 -7.809 1 95.06 270 VAL A N 1
ATOM 2188 C CA . VAL A 1 270 ? -31.312 -19.641 -7.395 1 95.06 270 VAL A CA 1
ATOM 2189 C C . VAL A 1 270 ? -31.359 -21.062 -6.816 1 95.06 270 VAL A C 1
ATOM 2191 O O . VAL A 1 270 ? -32.219 -21.375 -5.988 1 95.06 270 VAL A O 1
ATOM 2194 N N . SER A 1 271 ? -30.422 -21.984 -7.195 1 95.5 271 SER A N 1
ATOM 2195 C CA . SER A 1 271 ? -30.406 -23.359 -6.699 1 95.5 271 SER A CA 1
ATOM 2196 C C . SER A 1 271 ? -30.172 -23.391 -5.191 1 95.5 271 SER A C 1
ATOM 2198 O O . SER A 1 271 ? -30.547 -24.359 -4.527 1 95.5 271 SER A O 1
ATOM 2200 N N . GLY A 1 272 ? -29.438 -22.328 -4.66 1 96.31 272 GLY A N 1
ATOM 2201 C CA . GLY A 1 272 ? -29.062 -22.312 -3.258 1 96.31 272 GLY A CA 1
ATOM 2202 C C . GLY A 1 272 ? -27.719 -22.969 -2.992 1 96.31 272 GLY A C 1
ATOM 2203 O O . GLY A 1 272 ? -27.188 -22.859 -1.891 1 96.31 272 GLY A O 1
ATOM 2204 N N . LEU A 1 273 ? -27.203 -23.609 -4.02 1 97.06 273 LEU A N 1
ATOM 2205 C CA . LEU A 1 273 ? -25.938 -24.312 -3.861 1 97.06 273 LEU A CA 1
ATOM 2206 C C . LEU A 1 273 ? -24.812 -23.344 -3.52 1 97.06 273 LEU A C 1
ATOM 2208 O O . LEU A 1 273 ? -24.047 -23.562 -2.576 1 97.06 273 LEU A O 1
ATOM 2212 N N . PRO A 1 274 ? -24.703 -22.188 -4.242 1 97.62 274 PRO A N 1
ATOM 2213 C CA . PRO A 1 274 ? -23.625 -21.25 -3.893 1 97.62 274 PRO A CA 1
ATOM 2214 C C . PRO A 1 274 ? -23.719 -20.75 -2.457 1 97.62 274 PRO A C 1
ATOM 2216 O O . PRO A 1 274 ? -22.703 -20.625 -1.771 1 97.62 274 PRO A O 1
ATOM 2219 N N . SER A 1 275 ? -24.906 -20.469 -1.978 1 97.56 275 SER A N 1
ATOM 2220 C CA . SER A 1 275 ? -25.109 -20.031 -0.598 1 97.56 275 SER A CA 1
ATOM 2221 C C . SER A 1 275 ? -24.688 -21.125 0.387 1 97.56 275 SER A C 1
ATOM 2223 O O . SER A 1 275 ? -24.094 -20.828 1.43 1 97.56 275 SER A O 1
ATOM 2225 N N . TYR A 1 276 ? -25.047 -22.328 0.002 1 97.81 276 TYR A N 1
ATOM 2226 C CA . TYR A 1 276 ? -24.672 -23.469 0.834 1 97.81 276 TYR A CA 1
ATOM 2227 C C . TYR A 1 276 ? -23.156 -23.578 0.928 1 97.81 276 TYR A C 1
ATOM 2229 O O . TYR A 1 276 ? -22.609 -23.812 2.01 1 97.81 276 TYR A O 1
ATOM 2237 N N . VAL A 1 277 ? -22.516 -23.438 -0.182 1 98.06 277 VAL A N 1
ATOM 2238 C CA . VAL A 1 277 ? -21.062 -23.516 -0.23 1 98.06 277 VAL A CA 1
ATOM 2239 C C . VAL A 1 277 ? -20.469 -22.359 0.584 1 98.06 277 VAL A C 1
ATOM 2241 O O . VAL A 1 277 ? -19.484 -22.547 1.307 1 98.06 277 VAL A O 1
ATOM 2244 N N . ALA A 1 278 ? -21.031 -21.203 0.536 1 98.12 278 ALA A N 1
ATOM 2245 C CA . ALA A 1 278 ? -20.562 -20.047 1.291 1 98.12 278 ALA A CA 1
ATOM 2246 C C . ALA A 1 278 ? -20.766 -20.25 2.791 1 98.12 278 ALA A C 1
ATOM 2248 O O . ALA A 1 278 ? -19.969 -19.75 3.6 1 98.12 278 ALA A O 1
ATOM 2249 N N . GLU A 1 279 ? -21.812 -20.891 3.16 1 97.69 279 GLU A N 1
ATOM 2250 C CA . GLU A 1 279 ? -22.156 -21.141 4.559 1 97.69 279 GLU A CA 1
ATOM 2251 C C . GLU A 1 279 ? -21.234 -22.172 5.188 1 97.69 279 GLU A C 1
ATOM 2253 O O . GLU A 1 279 ? -20.844 -22.031 6.348 1 97.69 279 GLU A O 1
ATOM 2258 N N . ASN A 1 280 ? -20.844 -23.188 4.375 1 96.25 280 ASN A N 1
ATOM 2259 C CA . ASN A 1 280 ? -20.172 -24.344 4.949 1 96.25 280 ASN A CA 1
ATOM 2260 C C . ASN A 1 280 ? -18.688 -24.359 4.574 1 96.25 280 ASN A C 1
ATOM 2262 O O . ASN A 1 280 ? -17.875 -24.953 5.289 1 96.25 280 ASN A O 1
ATOM 2266 N N . GLY A 1 281 ? -18.344 -23.781 3.512 1 95.06 281 GLY A N 1
ATOM 2267 C CA . GLY A 1 281 ? -16.969 -23.734 3.07 1 95.06 281 GLY A CA 1
ATOM 2268 C C . GLY A 1 281 ? -16.5 -25.016 2.42 1 95.06 281 GLY A C 1
ATOM 2269 O O . GLY A 1 281 ? -15.297 -25.25 2.297 1 95.06 281 GLY A O 1
ATOM 2270 N N . PHE A 1 282 ? -17.391 -25.875 1.91 1 92.94 282 PHE A N 1
ATOM 2271 C CA . PHE A 1 282 ? -17.047 -27.172 1.34 1 92.94 282 PHE A CA 1
ATOM 2272 C C . PHE A 1 282 ? -17.172 -27.141 -0.178 1 92.94 282 PHE A C 1
ATOM 2274 O O . PHE A 1 282 ? -17.969 -26.375 -0.727 1 92.94 282 PHE A O 1
ATOM 2281 N N . ILE A 1 283 ? -16.391 -28 -0.768 1 95.69 283 ILE A N 1
ATOM 2282 C CA . ILE A 1 283 ? -16.516 -28.25 -2.199 1 95.69 283 ILE A CA 1
ATOM 2283 C C . ILE A 1 283 ? -17.734 -29.141 -2.461 1 95.69 283 ILE A C 1
ATOM 2285 O O . ILE A 1 283 ? -17.953 -30.125 -1.754 1 95.69 283 ILE A O 1
ATOM 2289 N N . CYS A 1 284 ? -18.516 -28.75 -3.375 1 96.06 284 CYS A N 1
ATOM 2290 C CA . CYS A 1 284 ? -19.656 -29.562 -3.771 1 96.06 284 CYS A CA 1
ATOM 2291 C C . CYS A 1 284 ? -19.547 -30 -5.227 1 96.06 284 CYS A C 1
ATOM 2293 O O . CYS A 1 284 ? -19.484 -29.156 -6.125 1 96.06 284 CYS A O 1
ATOM 2295 N N . ASN A 1 285 ? -19.453 -31.219 -5.465 1 95.25 285 ASN A N 1
ATOM 2296 C CA . ASN A 1 285 ? -19.406 -31.812 -6.793 1 95.25 285 ASN A CA 1
ATOM 2297 C C . ASN A 1 285 ? -20.625 -32.688 -7.055 1 95.25 285 ASN A C 1
ATOM 2299 O O . ASN A 1 285 ? -20.719 -33.812 -6.555 1 95.25 285 ASN A O 1
ATOM 2303 N N . MET A 1 286 ? -21.531 -32.188 -7.922 1 92.94 286 MET A N 1
ATOM 2304 C CA . MET A 1 286 ? -22.797 -32.875 -8.172 1 92.94 286 MET A CA 1
ATOM 2305 C C . MET A 1 286 ? -22.828 -33.5 -9.562 1 92.94 286 MET A C 1
ATOM 2307 O O . MET A 1 286 ? -22.734 -32.781 -10.562 1 92.94 286 MET A O 1
ATOM 2311 N N . MET A 1 287 ? -23.047 -34.75 -9.594 1 89.81 287 MET A N 1
ATOM 2312 C CA . MET A 1 287 ? -23.031 -35.5 -10.852 1 89.81 287 MET A CA 1
ATOM 2313 C C . MET A 1 287 ? 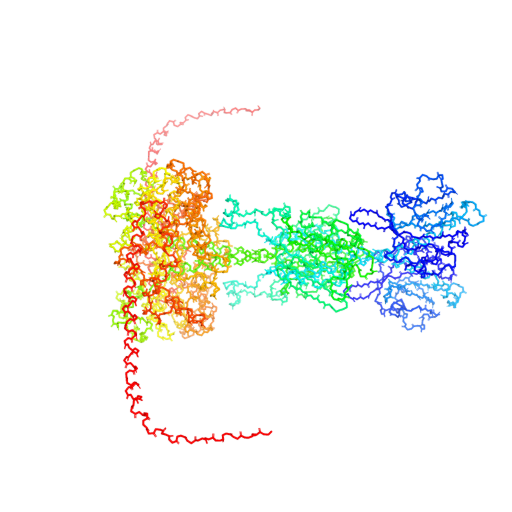-24.312 -35.25 -11.633 1 89.81 287 MET A C 1
ATOM 2315 O O . MET A 1 287 ? -24.312 -35.25 -12.859 1 89.81 287 MET A O 1
ATOM 2319 N N . ASN A 1 288 ? -25.375 -35.188 -10.898 1 89.62 288 ASN A N 1
ATOM 2320 C CA . ASN A 1 288 ? -26.688 -35.031 -11.508 1 89.62 288 ASN A CA 1
ATOM 2321 C C . ASN A 1 288 ? -27.531 -33.969 -10.789 1 89.62 288 ASN A C 1
ATOM 2323 O O . ASN A 1 288 ? -28.328 -34.312 -9.914 1 89.62 288 ASN A O 1
ATOM 2327 N N . ALA A 1 289 ? -27.484 -32.844 -11.32 1 91.56 289 ALA A N 1
ATOM 2328 C CA . ALA A 1 289 ? -28.156 -31.688 -10.695 1 91.56 289 ALA A CA 1
ATOM 2329 C C . ALA A 1 289 ? -29.688 -31.844 -10.781 1 91.56 289 ALA A C 1
ATOM 2331 O O . ALA A 1 289 ? -30.406 -31.5 -9.844 1 91.56 289 ALA A O 1
ATOM 2332 N N . GLY A 1 290 ? -30.172 -32.344 -11.836 1 86.38 290 GLY A N 1
ATOM 2333 C CA . GLY A 1 290 ? -31.594 -32.5 -12.047 1 86.38 290 GLY A CA 1
ATOM 2334 C C . GLY A 1 290 ? -32.25 -33.469 -11.078 1 86.38 290 GLY A C 1
ATOM 2335 O O . GLY A 1 290 ? -33.406 -33.312 -10.734 1 86.38 290 GLY A O 1
ATOM 2336 N N . ALA A 1 291 ? -31.5 -34.406 -10.633 1 87.19 291 ALA A N 1
ATOM 2337 C CA . ALA A 1 291 ? -32.062 -35.438 -9.766 1 87.19 291 ALA A CA 1
ATOM 2338 C C . ALA A 1 291 ? -31.891 -35.062 -8.297 1 87.19 291 ALA A C 1
ATOM 2340 O O . ALA A 1 291 ? -32.406 -35.75 -7.414 1 87.19 291 ALA A O 1
ATOM 2341 N N . ASP A 1 292 ? -31.312 -33.969 -8.055 1 90.06 292 ASP A N 1
ATOM 2342 C CA . ASP A 1 292 ? -31.062 -33.562 -6.672 1 90.06 292 ASP A CA 1
ATOM 2343 C C . ASP A 1 292 ? -32.312 -32.969 -6.039 1 90.06 292 ASP A C 1
ATOM 2345 O O . ASP A 1 292 ? -33 -32.156 -6.668 1 90.06 292 ASP A O 1
ATOM 2349 N N . ASP A 1 293 ? -32.594 -33.344 -4.789 1 91.06 293 ASP A N 1
ATOM 2350 C CA . ASP A 1 293 ? -33.781 -32.844 -4.109 1 91.06 293 ASP A CA 1
ATOM 2351 C C . ASP A 1 293 ? -33.406 -31.859 -3.002 1 91.06 293 ASP A C 1
ATOM 2353 O O . ASP A 1 293 ? -34.281 -31.281 -2.355 1 91.06 293 ASP A O 1
ATOM 2357 N N . TYR A 1 294 ? -32.219 -31.703 -2.818 1 93.06 294 TYR A N 1
ATOM 2358 C CA . TYR A 1 294 ? -31.766 -30.812 -1.75 1 93.06 294 TYR A CA 1
ATOM 2359 C C . TYR A 1 294 ? -31.656 -29.375 -2.242 1 93.06 294 TYR A C 1
ATOM 2361 O O . TYR A 1 294 ? -32.031 -28.438 -1.534 1 93.06 294 TYR A O 1
ATOM 2369 N N . PHE A 1 295 ? -31.203 -29.172 -3.443 1 95.88 295 PHE A N 1
ATOM 2370 C CA . PHE A 1 295 ? -31.078 -27.844 -4.051 1 95.88 295 PHE A CA 1
ATOM 2371 C C . PHE A 1 295 ? -32.188 -27.609 -5.07 1 95.88 295 PHE A C 1
ATOM 2373 O O . PHE A 1 295 ? -32.844 -28.562 -5.5 1 95.88 295 PHE A O 1
ATOM 2380 N N . THR A 1 296 ? -32.375 -26.312 -5.379 1 94.5 296 THR A N 1
ATOM 2381 C CA . THR A 1 296 ? -33.469 -25.953 -6.27 1 94.5 296 THR A CA 1
ATOM 2382 C C . THR A 1 296 ? -32.969 -25.625 -7.664 1 94.5 296 THR A C 1
ATOM 2384 O O . THR A 1 296 ? -33.062 -24.484 -8.125 1 94.5 296 THR A O 1
ATOM 2387 N N . PHE A 1 297 ? -32.438 -26.656 -8.328 1 94.62 297 PHE A N 1
ATOM 2388 C CA . PHE A 1 297 ? -31.984 -26.453 -9.695 1 94.62 297 PHE A CA 1
ATOM 2389 C C . PHE A 1 297 ? -33.156 -26.328 -10.656 1 94.62 297 PHE A C 1
ATOM 2391 O O . PHE A 1 297 ? -34.219 -26.922 -10.445 1 94.62 297 PHE A O 1
ATOM 2398 N N . GLN A 1 298 ? -32.875 -25.594 -11.695 1 91.25 298 GLN A N 1
ATOM 2399 C CA . GLN A 1 298 ? -33.906 -25.422 -12.719 1 91.25 298 GLN A CA 1
ATOM 2400 C C . GLN A 1 298 ? -34.156 -26.734 -13.453 1 91.25 298 GLN A C 1
ATOM 2402 O O . GLN A 1 298 ? -33.219 -27.453 -13.812 1 91.25 298 GLN A O 1
ATOM 2407 N N . LYS A 1 299 ? -35.406 -27.016 -13.656 1 88.12 299 LYS A N 1
ATOM 2408 C CA . LYS A 1 299 ? -35.75 -28.234 -14.367 1 88.12 299 LYS A CA 1
ATOM 2409 C C . LYS A 1 299 ? -35.844 -27.984 -15.875 1 88.12 299 LYS A C 1
ATOM 2411 O O . LYS A 1 299 ? -35.594 -28.906 -16.672 1 88.12 299 LYS A O 1
ATOM 2416 N N . GLU A 1 300 ? -36.156 -26.719 -16.156 1 88.31 300 GLU A N 1
ATOM 2417 C CA . GLU A 1 300 ? -36.188 -26.328 -17.562 1 88.31 300 GLU A CA 1
ATOM 2418 C C . GLU A 1 300 ? -34.938 -25.547 -17.953 1 88.31 300 GLU A C 1
ATOM 2420 O O . GLU A 1 300 ? -34.031 -25.391 -17.156 1 88.31 300 GLU A O 1
ATOM 2425 N N . GLY A 1 301 ? -34.969 -25.172 -19.219 1 91.69 301 GLY A N 1
ATOM 2426 C CA . GLY A 1 301 ? -33.844 -24.359 -19.672 1 91.69 301 GLY A CA 1
ATOM 2427 C C . GLY A 1 301 ? -33.656 -23.094 -18.844 1 91.69 301 GLY A C 1
ATOM 2428 O O . GLY A 1 301 ? -34.625 -22.453 -18.438 1 91.69 301 GLY A O 1
ATOM 2429 N N . VAL A 1 302 ? -32.438 -22.828 -18.562 1 90.5 302 VAL A N 1
ATOM 2430 C CA . VAL A 1 302 ? -32.094 -21.703 -17.688 1 90.5 302 VAL A CA 1
ATOM 2431 C C . VAL A 1 302 ? -32.375 -20.391 -18.406 1 90.5 302 VAL A C 1
ATOM 2433 O O . VAL A 1 302 ? -32.625 -19.359 -17.766 1 90.5 302 VAL A O 1
ATOM 2436 N N . ASP A 1 303 ? -32.25 -20.406 -19.719 1 87.31 303 ASP A N 1
ATOM 2437 C CA . ASP A 1 303 ? -32.5 -19.219 -20.531 1 87.31 303 ASP A CA 1
ATOM 2438 C C . ASP A 1 303 ? -33.125 -19.594 -21.875 1 87.31 303 ASP A C 1
ATOM 2440 O O . ASP A 1 303 ? -33.625 -20.703 -22.047 1 87.31 303 ASP A O 1
ATOM 2444 N N . GLU A 1 304 ? -33.125 -18.594 -22.812 1 86.69 304 GLU A N 1
ATOM 2445 C CA . GLU A 1 304 ? -33.844 -18.75 -24.078 1 86.69 304 GLU A CA 1
ATOM 2446 C C . GLU A 1 304 ? -33.125 -19.781 -24.969 1 86.69 304 GLU A C 1
ATOM 2448 O O . GLU A 1 304 ? -33.75 -20.312 -25.906 1 86.69 304 GLU A O 1
ATOM 2453 N N . THR A 1 305 ? -31.938 -20.125 -24.672 1 87.88 305 THR A N 1
ATOM 2454 C CA . THR A 1 305 ? -31.188 -21.094 -25.469 1 87.88 305 THR A CA 1
ATOM 2455 C C . THR A 1 305 ? -31.656 -22.516 -25.188 1 87.88 305 THR A C 1
ATOM 2457 O O . THR A 1 305 ? -31.375 -23.438 -25.953 1 87.88 305 THR A O 1
ATOM 2460 N N . GLY A 1 306 ? -32.25 -22.641 -24.031 1 91.06 306 GLY A N 1
ATOM 2461 C CA . GLY A 1 306 ? -32.688 -23.984 -23.609 1 91.06 306 GLY A CA 1
ATOM 2462 C C . GLY A 1 306 ? -31.594 -24.75 -22.891 1 91.06 306 GLY A C 1
ATOM 2463 O O . GLY A 1 306 ? -31.734 -25.938 -22.609 1 91.06 306 GLY A O 1
ATOM 2464 N N . TRP A 1 307 ? -30.547 -24.109 -22.609 1 93.81 307 TRP A N 1
ATOM 2465 C CA . TRP A 1 307 ? -29.422 -24.734 -21.922 1 93.81 307 TRP A CA 1
ATOM 2466 C C . TRP A 1 307 ? -29.828 -25.219 -20.531 1 93.81 307 TRP A C 1
ATOM 2468 O O . TRP A 1 307 ? -30.5 -24.5 -19.797 1 93.81 307 TRP A O 1
ATOM 2478 N N . LYS A 1 308 ? -29.406 -26.484 -20.203 1 93.94 308 LYS A N 1
ATOM 2479 C CA . LYS A 1 308 ? -29.797 -27.094 -18.922 1 93.94 308 LYS A CA 1
ATOM 2480 C C . LYS A 1 308 ? -28.578 -27.453 -18.094 1 93.94 308 LYS A C 1
ATOM 2482 O O . LYS A 1 308 ? -27.531 -27.797 -18.625 1 93.94 308 LYS A O 1
ATOM 2487 N N . ILE A 1 309 ? -28.734 -27.453 -16.797 1 95.62 309 ILE A N 1
ATOM 2488 C CA . ILE A 1 309 ? -27.688 -27.844 -15.859 1 95.62 309 ILE A CA 1
ATOM 2489 C C . ILE A 1 309 ? -27.719 -29.359 -15.664 1 95.62 309 ILE A C 1
ATOM 2491 O O . ILE A 1 309 ? -28.75 -29.922 -15.289 1 95.62 309 ILE A O 1
ATOM 2495 N N . LYS A 1 310 ? -26.625 -29.969 -15.93 1 93.62 310 LYS A N 1
ATOM 2496 C CA . LYS A 1 310 ? -26.5 -31.406 -15.766 1 93.62 310 LYS A CA 1
ATOM 2497 C C . LYS A 1 310 ? -25.625 -31.75 -14.57 1 93.62 310 LYS A C 1
ATOM 2499 O O . LYS A 1 310 ? -26.078 -32.406 -13.617 1 93.62 310 LYS A O 1
ATOM 2504 N N . ASN A 1 311 ? -24.406 -31.438 -14.586 1 94.25 311 ASN A N 1
ATOM 2505 C CA . ASN A 1 311 ? -23.484 -31.609 -13.461 1 94.25 311 ASN A CA 1
ATOM 2506 C C . ASN A 1 311 ? -22.891 -30.281 -13.016 1 94.25 311 ASN A C 1
ATOM 2508 O O . ASN A 1 311 ? -22.812 -29.328 -13.797 1 94.25 311 ASN A O 1
ATOM 2512 N N . VAL A 1 312 ? -22.609 -30.172 -11.742 1 97.06 312 VAL A N 1
ATOM 2513 C CA . VAL A 1 312 ? -22.188 -28.906 -11.156 1 97.06 312 VAL A CA 1
ATOM 2514 C C . VAL A 1 312 ? -21.016 -29.141 -10.203 1 97.06 312 VAL A C 1
ATOM 2516 O O . VAL A 1 312 ? -20.984 -30.141 -9.484 1 97.06 312 VAL A O 1
ATOM 2519 N N . LEU A 1 313 ? -20 -28.281 -10.266 1 97.75 313 LEU A N 1
ATOM 2520 C CA . LEU A 1 313 ? -18.891 -28.234 -9.312 1 97.75 313 LEU A CA 1
ATOM 2521 C C . LEU A 1 313 ? -18.766 -26.844 -8.695 1 97.75 313 LEU A C 1
ATOM 2523 O O . LEU A 1 313 ? -18.531 -25.859 -9.406 1 97.75 313 LEU A O 1
ATOM 2527 N N . ALA A 1 314 ? -19 -26.719 -7.363 1 98.25 314 ALA A N 1
ATOM 2528 C CA . ALA A 1 314 ? -18.969 -25.438 -6.68 1 98.25 314 ALA A CA 1
ATOM 2529 C C . ALA A 1 314 ? -17.906 -25.422 -5.594 1 98.25 314 ALA A C 1
ATOM 2531 O O . ALA A 1 314 ? -17.75 -26.391 -4.84 1 98.25 314 ALA A O 1
ATOM 2532 N N . LEU A 1 315 ? -17.109 -24.359 -5.598 1 98.19 315 LEU A N 1
ATOM 2533 C CA . LEU A 1 315 ? -16.031 -24.234 -4.629 1 98.19 315 LEU A CA 1
ATOM 2534 C C . LEU A 1 315 ? -16.031 -22.844 -4.004 1 98.19 315 LEU A C 1
ATOM 2536 O O . LEU A 1 315 ? -16.266 -21.844 -4.691 1 98.19 315 LEU A O 1
ATOM 2540 N N . PRO A 1 316 ? -15.703 -22.734 -2.691 1 98.31 316 PRO A N 1
ATOM 2541 C CA . PRO A 1 316 ? -15.5 -21.422 -2.076 1 98.31 316 PRO A CA 1
ATOM 2542 C C . PRO A 1 316 ? -14.148 -20.812 -2.414 1 98.31 316 PRO A C 1
ATOM 2544 O O . PRO A 1 316 ? -13.18 -21.547 -2.643 1 98.31 316 PRO A O 1
ATOM 2547 N N . ILE A 1 317 ? -14.062 -19.625 -2.613 1 98.12 317 ILE A N 1
ATOM 2548 C CA . ILE A 1 317 ? -12.812 -18.875 -2.693 1 98.12 317 ILE A CA 1
ATOM 2549 C C . ILE A 1 317 ? -12.445 -18.328 -1.315 1 98.12 317 ILE A C 1
ATOM 2551 O O . ILE A 1 317 ? -13.117 -17.438 -0.796 1 98.12 317 ILE A O 1
ATOM 2555 N N . VAL A 1 318 ? -11.406 -18.844 -0.729 1 97 318 VAL A N 1
ATOM 2556 C CA . VAL A 1 318 ? -11.055 -18.531 0.656 1 97 318 VAL A CA 1
ATOM 2557 C C . VAL A 1 318 ? -9.742 -17.766 0.705 1 97 318 VAL A C 1
ATOM 2559 O O . VAL A 1 318 ? -8.75 -18.188 0.105 1 97 318 VAL A O 1
ATOM 2562 N N . ASN A 1 319 ? -9.734 -16.672 1.335 1 94.25 319 ASN A N 1
ATOM 2563 C CA . ASN A 1 319 ? -8.5 -15.898 1.429 1 94.25 319 ASN A CA 1
ATOM 2564 C C . ASN A 1 319 ? -7.59 -16.422 2.529 1 94.25 319 ASN A C 1
ATOM 2566 O O . ASN A 1 319 ? -7.895 -17.438 3.156 1 94.25 319 ASN A O 1
ATOM 2570 N N . LYS A 1 320 ? -6.438 -15.812 2.789 1 90.88 320 LYS A N 1
ATOM 2571 C CA . LYS A 1 320 ? -5.43 -16.297 3.734 1 90.88 320 LYS A CA 1
ATOM 2572 C C . LYS A 1 320 ? -5.914 -16.156 5.172 1 90.88 320 LYS A C 1
ATOM 2574 O O . LYS A 1 320 ? -5.449 -16.859 6.062 1 90.88 320 LYS A O 1
ATOM 2579 N N . LYS A 1 321 ? -6.895 -15.273 5.488 1 91.12 321 LYS A N 1
ATOM 2580 C CA . LYS A 1 321 ? -7.48 -15.102 6.812 1 91.12 321 LYS A CA 1
ATOM 2581 C C . LYS A 1 321 ? -8.594 -16.109 7.055 1 91.12 321 LYS A C 1
ATOM 2583 O O . LYS A 1 321 ? -9.312 -16.031 8.055 1 91.12 321 LYS A O 1
ATOM 2588 N N . GLU A 1 322 ? -8.852 -16.969 6.078 1 93.75 322 GLU A N 1
ATOM 2589 C CA . GLU A 1 322 ? -9.852 -18.031 6.137 1 93.75 322 GLU A CA 1
ATOM 2590 C C . GLU A 1 322 ? -11.266 -17.469 6.031 1 93.75 322 GLU A C 1
ATOM 2592 O O . GLU A 1 322 ? -12.188 -17.984 6.664 1 93.75 322 GLU A O 1
ATOM 2597 N N . GLU A 1 323 ? -11.383 -16.391 5.383 1 95.75 323 GLU A N 1
ATOM 2598 C CA . GLU A 1 323 ? -12.688 -15.812 5.074 1 95.75 323 GLU A CA 1
ATOM 2599 C C . GLU A 1 323 ? -13.117 -16.156 3.648 1 95.75 323 GLU A C 1
ATOM 2601 O O . GLU A 1 323 ? -12.297 -16.156 2.73 1 95.75 323 GLU A O 1
ATOM 2606 N N . ILE A 1 324 ? -14.344 -16.531 3.41 1 97.81 324 ILE A N 1
ATOM 2607 C CA . ILE A 1 324 ? -14.859 -16.828 2.08 1 97.81 324 ILE A CA 1
ATOM 2608 C C . ILE A 1 324 ? -15.18 -15.531 1.344 1 97.81 324 ILE A C 1
ATOM 2610 O O . ILE A 1 324 ? -16.062 -14.773 1.759 1 97.81 324 ILE A O 1
ATOM 2614 N N . VAL A 1 325 ? -14.586 -15.273 0.296 1 97.06 325 VAL A N 1
ATOM 2615 C CA . VAL A 1 325 ? -14.695 -14.023 -0.448 1 97.06 325 VAL A CA 1
ATOM 2616 C C . VAL A 1 325 ? -15.719 -14.18 -1.572 1 97.06 325 VAL A C 1
ATOM 2618 O O . VAL A 1 325 ? -16.312 -13.195 -2.025 1 97.06 325 VAL A O 1
ATOM 2621 N N . GLY A 1 326 ? -15.836 -15.383 -2.023 1 97.81 326 GLY A N 1
ATOM 2622 C CA . GLY A 1 326 ? -16.766 -15.695 -3.104 1 97.81 326 GLY A CA 1
ATOM 2623 C C . GLY A 1 326 ? -16.922 -17.188 -3.344 1 97.81 326 GLY A C 1
ATOM 2624 O O . GLY A 1 326 ? -16.359 -18 -2.607 1 97.81 326 GLY A O 1
ATOM 2625 N N . VAL A 1 327 ? -17.75 -17.516 -4.285 1 98.56 327 VAL A N 1
ATOM 2626 C CA . VAL A 1 327 ? -18.016 -18.891 -4.672 1 98.56 327 VAL A CA 1
ATOM 2627 C C . VAL A 1 327 ? -17.922 -19.031 -6.191 1 98.56 327 VAL A C 1
ATOM 2629 O O . VAL A 1 327 ? -18.547 -18.266 -6.926 1 98.56 327 VAL A O 1
ATOM 2632 N N . ALA A 1 328 ? -17.125 -19.922 -6.574 1 98.44 328 ALA A N 1
ATOM 2633 C CA . ALA A 1 328 ? -17.031 -20.266 -7.996 1 98.44 328 ALA A CA 1
ATOM 2634 C C . ALA A 1 328 ? -17.828 -21.531 -8.305 1 98.44 328 ALA A C 1
ATOM 2636 O O . ALA A 1 328 ? -17.641 -22.562 -7.652 1 98.44 328 ALA A O 1
ATOM 2637 N N . THR A 1 329 ? -18.672 -21.438 -9.266 1 98.62 329 THR A N 1
ATOM 2638 C CA . THR A 1 329 ? -19.5 -22.562 -9.664 1 98.62 329 THR A CA 1
ATOM 2639 C C . THR A 1 329 ? -19.312 -22.891 -11.141 1 98.62 329 THR A C 1
ATOM 2641 O O . THR A 1 329 ? -19.484 -22.016 -12 1 98.62 329 THR A O 1
ATOM 2644 N N . PHE A 1 330 ? -18.969 -24.125 -11.422 1 98.19 330 PHE A N 1
ATOM 2645 C CA . PHE A 1 330 ? -18.75 -24.609 -12.781 1 98.19 330 PHE A CA 1
ATOM 2646 C C . PHE A 1 330 ? -19.859 -25.547 -13.219 1 98.19 330 PHE A C 1
ATOM 2648 O O . PHE A 1 330 ? -20.297 -26.406 -12.445 1 98.19 330 PHE A O 1
ATOM 2655 N N . PHE A 1 331 ? -20.328 -25.328 -14.5 1 97.62 331 PHE A N 1
ATOM 2656 C CA . PHE A 1 331 ? -21.516 -26.062 -14.938 1 97.62 331 PHE A CA 1
ATOM 2657 C C . PHE A 1 331 ? -21.219 -26.891 -16.172 1 97.62 331 PHE A C 1
ATOM 2659 O O . PHE A 1 331 ? -20.719 -26.359 -17.172 1 97.62 331 PHE A O 1
ATOM 2666 N N . ASN A 1 332 ? -21.5 -28.141 -16.141 1 96.44 332 ASN A N 1
ATOM 2667 C CA . ASN A 1 332 ? -21.469 -29.078 -17.25 1 96.44 332 ASN A CA 1
ATOM 2668 C C . ASN A 1 332 ? -20.062 -29.203 -17.828 1 96.44 332 ASN A C 1
ATOM 2670 O O . ASN A 1 332 ? -19.594 -28.312 -18.547 1 96.44 332 ASN A O 1
ATOM 2674 N N . ARG A 1 333 ? -19.484 -30.344 -17.594 1 95.12 333 ARG A N 1
ATOM 2675 C CA . ARG A 1 333 ? -18.188 -30.609 -18.234 1 95.12 333 ARG A CA 1
ATOM 2676 C C . ARG A 1 333 ? -18.328 -30.688 -19.75 1 95.12 333 ARG A C 1
ATOM 2678 O O . ARG A 1 333 ? -19.328 -31.188 -20.266 1 95.12 333 ARG A O 1
ATOM 2685 N N . LYS A 1 334 ? -17.406 -30.312 -20.531 1 92.69 334 LYS A N 1
ATOM 2686 C CA . LYS A 1 334 ? -17.516 -30.125 -21.969 1 92.69 334 LYS A CA 1
ATOM 2687 C C . LYS A 1 334 ? -17.734 -31.453 -22.688 1 92.69 334 LYS A C 1
ATOM 2689 O O . LYS A 1 334 ? -18.406 -31.516 -23.719 1 92.69 334 LYS A O 1
ATOM 2694 N N . ASP A 1 335 ? -17.172 -32.531 -22.172 1 88.75 335 ASP A N 1
ATOM 2695 C CA . ASP A 1 335 ? -17.281 -33.812 -22.844 1 88.75 335 ASP A CA 1
ATOM 2696 C C . ASP A 1 335 ? -18.547 -34.562 -22.406 1 88.75 335 ASP A C 1
ATOM 2698 O O . ASP A 1 335 ? -18.75 -35.719 -22.781 1 88.75 335 ASP A O 1
ATOM 2702 N N . GLY A 1 336 ? -19.297 -33.969 -21.5 1 87.94 336 GLY A N 1
ATOM 2703 C CA . GLY A 1 336 ? -20.578 -34.531 -21.109 1 87.94 336 GLY A CA 1
ATOM 2704 C C . GLY A 1 336 ? -20.5 -35.375 -19.859 1 87.94 336 GLY A C 1
ATOM 2705 O O . GLY A 1 336 ? -21.516 -35.719 -19.266 1 87.94 336 GLY A O 1
ATOM 2706 N N . LYS A 1 337 ? -19.297 -35.719 -19.453 1 89.06 337 LYS A N 1
ATOM 2707 C CA . LYS A 1 337 ? -19.109 -36.5 -18.234 1 89.06 337 LYS A CA 1
ATOM 2708 C C . LYS A 1 337 ? -19.219 -35.625 -17 1 89.06 337 LYS A C 1
ATOM 2710 O O . LYS A 1 337 ? -19.094 -34.375 -17.094 1 89.06 337 LYS A O 1
ATOM 2715 N N . PRO A 1 338 ? -19.547 -36.219 -15.906 1 90.69 338 PRO A N 1
ATOM 2716 C CA . PRO A 1 338 ? -19.516 -35.406 -14.688 1 90.69 338 PRO A CA 1
ATOM 2717 C C . PRO A 1 338 ? -18.109 -35 -14.305 1 90.69 338 PRO A C 1
ATOM 2719 O O . PRO A 1 338 ? -17.125 -35.594 -14.742 1 90.69 338 PRO A O 1
ATOM 2722 N N . PHE A 1 339 ? -18.016 -33.969 -13.508 1 94.06 339 PHE A N 1
ATOM 2723 C CA . PHE A 1 339 ? -16.719 -33.531 -12.992 1 94.06 339 PHE A CA 1
ATOM 2724 C C . PHE A 1 339 ? -16.125 -34.594 -12.078 1 94.06 339 PHE A C 1
ATOM 2726 O O . PHE A 1 339 ? -16.844 -35.188 -11.266 1 94.06 339 PHE A O 1
ATOM 2733 N N . ASP A 1 340 ? -14.914 -34.875 -12.219 1 91.94 340 ASP A N 1
ATOM 2734 C CA . ASP A 1 340 ? -14.258 -35.875 -11.367 1 91.94 340 ASP A CA 1
ATOM 2735 C C . ASP A 1 340 ? -13.25 -35.219 -10.43 1 91.94 340 ASP A C 1
ATOM 2737 O O . ASP A 1 340 ? -13.266 -34 -10.266 1 91.94 340 ASP A O 1
ATOM 2741 N N . GLU A 1 341 ? -12.438 -36.031 -9.789 1 93.12 341 GLU A N 1
ATOM 2742 C CA . GLU A 1 341 ? -11.508 -35.531 -8.781 1 93.12 341 GLU A CA 1
ATOM 2743 C C . GLU A 1 341 ? -10.422 -34.656 -9.406 1 93.12 341 GLU A C 1
ATOM 2745 O O . GLU A 1 341 ? -9.898 -33.75 -8.758 1 93.12 341 GLU A O 1
ATOM 2750 N N . ASN A 1 342 ? -10.07 -34.938 -10.617 1 93.81 342 ASN A N 1
ATOM 2751 C CA . ASN A 1 342 ? -9.031 -34.156 -11.281 1 93.81 342 ASN A CA 1
ATOM 2752 C C . ASN A 1 342 ? -9.523 -32.75 -11.617 1 93.81 342 ASN A C 1
ATOM 2754 O O . ASN A 1 342 ? -8.766 -31.766 -11.5 1 93.81 342 ASN A O 1
ATOM 2758 N N . ASP A 1 343 ? -10.797 -32.656 -12 1 95.19 343 ASP A N 1
ATOM 2759 C CA . ASP A 1 343 ? -11.406 -31.328 -12.188 1 95.19 343 ASP A CA 1
ATOM 2760 C C . ASP A 1 343 ? -11.43 -30.547 -10.883 1 95.19 343 ASP A C 1
ATOM 2762 O O . ASP A 1 343 ? -11.164 -29.344 -10.867 1 95.19 343 ASP A O 1
ATOM 2766 N N . GLU A 1 344 ? -11.758 -31.281 -9.859 1 95.62 344 GLU A N 1
ATOM 2767 C CA . GLU A 1 344 ? -11.75 -30.672 -8.539 1 95.62 344 GLU A CA 1
ATOM 2768 C C . GLU A 1 344 ? -10.383 -30.094 -8.203 1 95.62 344 GLU A C 1
ATOM 2770 O O . GLU A 1 344 ? -10.281 -28.969 -7.703 1 95.62 344 GLU A O 1
ATOM 2775 N N . GLN A 1 345 ? -9.406 -30.797 -8.508 1 94.44 345 GLN A N 1
ATOM 2776 C CA . GLN A 1 345 ? -8.047 -30.375 -8.18 1 94.44 345 GLN A CA 1
ATOM 2777 C C . GLN A 1 345 ? -7.66 -29.109 -8.953 1 94.44 345 GLN A C 1
ATOM 2779 O O . GLN A 1 345 ? -7.055 -28.203 -8.391 1 94.44 345 GLN A O 1
ATOM 2784 N N . ILE A 1 346 ? -7.957 -29.062 -10.195 1 96.81 346 ILE A N 1
ATOM 2785 C CA . ILE A 1 346 ? -7.633 -27.906 -11.031 1 96.81 346 ILE A CA 1
ATOM 2786 C C . ILE A 1 346 ? -8.352 -26.672 -10.5 1 96.81 346 ILE A C 1
ATOM 2788 O O . ILE A 1 346 ? -7.73 -25.641 -10.273 1 96.81 346 ILE A O 1
ATOM 2792 N N . THR A 1 347 ? -9.641 -26.828 -10.266 1 97.38 347 THR A N 1
ATOM 2793 C CA . THR A 1 347 ? -10.445 -25.688 -9.852 1 97.38 347 THR A CA 1
ATOM 2794 C C . THR A 1 347 ? -10.117 -25.281 -8.422 1 97.38 347 THR A C 1
ATOM 2796 O O . THR A 1 347 ? -10.172 -24.094 -8.07 1 97.38 347 THR A O 1
ATOM 2799 N N . GLU A 1 348 ? -9.828 -26.266 -7.629 1 96.38 348 GLU A N 1
ATOM 2800 C CA . GLU A 1 348 ? -9.414 -25.969 -6.262 1 96.38 348 GLU A CA 1
ATOM 2801 C C . GLU A 1 348 ? -8.125 -25.156 -6.242 1 96.38 348 GLU A C 1
ATOM 2803 O O . GLU A 1 348 ? -7.988 -24.203 -5.465 1 96.38 348 GLU A O 1
ATOM 2808 N N . SER A 1 349 ? -7.148 -25.562 -7.055 1 96.25 349 SER A N 1
ATOM 2809 C CA . SER A 1 349 ? -5.91 -24.797 -7.156 1 96.25 349 SER A CA 1
ATOM 2810 C C . SER A 1 349 ? -6.18 -23.359 -7.613 1 96.25 349 SER A C 1
ATOM 2812 O O . SER A 1 349 ? -5.57 -22.422 -7.109 1 96.25 349 SER A O 1
ATOM 2814 N N . LEU A 1 350 ? -7.074 -23.266 -8.508 1 96.94 350 LEU A N 1
ATOM 2815 C CA . LEU A 1 350 ? -7.445 -21.953 -9.023 1 96.94 350 LEU A CA 1
ATOM 2816 C C . LEU A 1 350 ? -8.078 -21.094 -7.934 1 96.94 350 LEU A C 1
ATOM 2818 O O . LEU A 1 350 ? -7.656 -19.953 -7.719 1 96.94 350 LEU A O 1
ATOM 2822 N N . THR A 1 351 ? -9.039 -21.594 -7.246 1 97.5 351 THR A N 1
ATOM 2823 C CA . THR A 1 351 ? -9.758 -20.828 -6.242 1 97.5 351 THR A CA 1
ATOM 2824 C C . THR A 1 351 ? -8.852 -20.5 -5.055 1 97.5 351 THR A C 1
ATOM 2826 O O . THR A 1 351 ? -8.977 -19.438 -4.445 1 97.5 351 THR A O 1
ATOM 2829 N N . GLN A 1 352 ? -8 -21.469 -4.738 1 95.69 352 GLN A N 1
ATOM 2830 C CA . GLN A 1 352 ? -7.027 -21.188 -3.686 1 95.69 352 GLN A CA 1
ATOM 2831 C C . GLN A 1 352 ? -6.121 -20.016 -4.059 1 95.69 352 GLN A C 1
ATOM 2833 O O . GLN A 1 352 ? -5.895 -19.125 -3.248 1 95.69 352 GLN A O 1
ATOM 2838 N N . PHE A 1 353 ? -5.656 -20.078 -5.188 1 95.5 353 PHE A N 1
ATOM 2839 C CA . PHE A 1 353 ? -4.781 -19.016 -5.676 1 95.5 353 PHE A CA 1
ATOM 2840 C C . PHE A 1 353 ? -5.5 -17.672 -5.672 1 95.5 353 PHE A C 1
ATOM 2842 O O . PHE A 1 353 ? -4.949 -16.672 -5.215 1 95.5 353 PHE A O 1
ATOM 2849 N N . LEU A 1 354 ? -6.684 -17.672 -6.23 1 96.5 354 LEU A N 1
ATOM 2850 C CA . LEU A 1 354 ? -7.477 -16.453 -6.246 1 96.5 354 LEU A CA 1
ATOM 2851 C C . LEU A 1 354 ? -7.703 -15.93 -4.832 1 96.5 354 LEU A C 1
ATOM 2853 O O . LEU A 1 354 ? -7.582 -14.727 -4.582 1 96.5 354 LEU A O 1
ATOM 2857 N N . GLY A 1 355 ? -8.016 -16.812 -3.939 1 96.38 355 GLY A N 1
ATOM 2858 C CA . GLY A 1 355 ? -8.18 -16.438 -2.549 1 96.38 355 GLY A CA 1
ATOM 2859 C C . GLY A 1 355 ? -6.949 -15.766 -1.966 1 96.38 355 GLY A C 1
ATOM 2860 O O . GLY A 1 355 ? -7.047 -14.711 -1.328 1 96.38 355 GLY A O 1
ATOM 2861 N N . TRP A 1 356 ? -5.809 -16.359 -2.225 1 94.44 356 TRP A N 1
ATOM 2862 C CA . TRP A 1 356 ? -4.555 -15.797 -1.733 1 94.44 356 TRP A CA 1
ATOM 2863 C C . TRP A 1 356 ? -4.285 -14.438 -2.355 1 94.44 356 TRP A C 1
ATOM 2865 O O . TRP A 1 356 ? -3.803 -13.523 -1.68 1 94.44 356 TRP A O 1
ATOM 2875 N N . SER A 1 357 ? -4.637 -14.273 -3.611 1 93.5 357 SER A N 1
ATOM 2876 C CA . SER A 1 357 ? -4.309 -13.07 -4.363 1 93.5 357 SER A CA 1
ATOM 2877 C C . SER A 1 357 ? -5.094 -11.867 -3.85 1 93.5 357 SER A C 1
ATOM 2879 O O . SER A 1 357 ? -4.75 -10.719 -4.148 1 93.5 357 SER A O 1
ATOM 2881 N N . THR A 1 358 ? -6.172 -12.055 -3.055 1 93.38 358 THR A N 1
ATOM 2882 C CA . THR A 1 358 ? -6.957 -10.953 -2.516 1 93.38 358 THR A CA 1
ATOM 2883 C C . THR A 1 358 ? -6.105 -10.086 -1.587 1 93.38 358 THR A C 1
ATOM 2885 O O . THR A 1 358 ? -6.445 -8.938 -1.322 1 93.38 358 THR A O 1
ATOM 2888 N N . LEU A 1 359 ? -5.082 -10.672 -1.112 1 90.94 359 LEU A N 1
ATOM 2889 C CA . LEU A 1 359 ? -4.168 -9.93 -0.25 1 90.94 359 LEU A CA 1
ATOM 2890 C C . LEU A 1 359 ? -3.582 -8.734 -0.985 1 90.94 359 LEU A C 1
ATOM 2892 O O . LEU A 1 359 ? -3.332 -7.688 -0.378 1 90.94 359 LEU A O 1
ATOM 2896 N N . ASN A 1 360 ? -3.352 -8.875 -2.291 1 88.81 360 ASN A N 1
ATOM 2897 C CA . ASN A 1 360 ? -2.846 -7.766 -3.094 1 88.81 360 ASN A CA 1
ATOM 2898 C C . ASN A 1 360 ? -3.824 -6.598 -3.121 1 88.81 360 ASN A C 1
ATOM 2900 O O . ASN A 1 360 ? -3.432 -5.445 -2.918 1 88.81 360 ASN A O 1
ATOM 2904 N N . SER A 1 361 ? -5.023 -6.887 -3.391 1 89.19 361 SER A N 1
ATOM 2905 C CA . SER A 1 361 ? -6.047 -5.848 -3.447 1 89.19 361 SER A CA 1
ATOM 2906 C C . SER A 1 361 ? -6.262 -5.207 -2.08 1 89.19 361 SER A C 1
ATOM 2908 O O . SER A 1 361 ? -6.5 -4.004 -1.984 1 89.19 361 SER A O 1
ATOM 2910 N N . ASP A 1 362 ? -6.203 -5.992 -1.036 1 90.81 362 ASP A N 1
ATOM 2911 C CA . ASP A 1 362 ? -6.328 -5.469 0.322 1 90.81 362 ASP A CA 1
ATOM 2912 C C . ASP A 1 362 ? -5.199 -4.488 0.639 1 90.81 362 ASP A C 1
ATOM 2914 O O . ASP A 1 362 ? -5.438 -3.432 1.227 1 90.81 362 ASP A O 1
ATOM 2918 N N . THR A 1 363 ? -4.008 -4.898 0.317 1 91.94 363 THR A N 1
ATOM 2919 C CA . THR A 1 363 ? -2.848 -4.051 0.574 1 91.94 363 THR A CA 1
ATOM 2920 C C . THR A 1 363 ? -2.939 -2.75 -0.216 1 91.94 363 THR A C 1
ATOM 2922 O O . THR A 1 363 ? -2.594 -1.683 0.293 1 91.94 363 THR A O 1
ATOM 2925 N N . TYR A 1 364 ? -3.348 -2.867 -1.405 1 92.25 364 TYR A N 1
ATOM 2926 C CA . TYR A 1 364 ? -3.5 -1.673 -2.229 1 92.25 364 TYR A CA 1
ATOM 2927 C C . TYR A 1 364 ? -4.57 -0.749 -1.657 1 92.25 364 TYR A C 1
ATOM 2929 O O . TYR A 1 364 ? -4.422 0.475 -1.684 1 92.25 364 TYR A O 1
ATOM 2937 N N . ASP A 1 365 ? -5.656 -1.329 -1.238 1 92.88 365 ASP A N 1
ATOM 2938 C CA . ASP A 1 365 ? -6.691 -0.529 -0.595 1 92.88 365 ASP A CA 1
ATOM 2939 C C . ASP A 1 365 ? -6.148 0.187 0.639 1 92.88 365 ASP A C 1
ATOM 2941 O O . ASP A 1 365 ? -6.457 1.357 0.872 1 92.88 365 ASP A O 1
ATOM 2945 N N . LYS A 1 366 ? -5.441 -0.508 1.446 1 94.25 366 LYS A N 1
ATOM 2946 C CA . LYS A 1 366 ? -4.816 0.104 2.615 1 94.25 366 LYS A CA 1
ATOM 2947 C C . LYS A 1 366 ? -3.883 1.238 2.209 1 94.25 366 LYS A C 1
ATOM 2949 O O . LYS A 1 366 ? -3.818 2.27 2.883 1 94.25 366 LYS A O 1
ATOM 2954 N N . LEU A 1 367 ? -3.1 1.007 1.15 1 95.19 367 LEU A N 1
ATOM 2955 C CA . LEU A 1 367 ? -2.209 2.035 0.624 1 95.19 367 LEU A CA 1
ATOM 2956 C C . LEU A 1 367 ? -2.99 3.289 0.247 1 95.19 367 LEU A C 1
ATOM 2958 O O . LEU A 1 367 ? -2.609 4.398 0.628 1 95.19 367 LEU A O 1
ATOM 2962 N N . ASN A 1 368 ? -4.086 3.133 -0.472 1 94.75 368 ASN A N 1
ATOM 2963 C CA . ASN A 1 368 ? -4.91 4.266 -0.876 1 94.75 368 ASN A CA 1
ATOM 2964 C C . ASN A 1 368 ? -5.469 5.016 0.332 1 94.75 368 ASN A C 1
ATOM 2966 O O . ASN A 1 368 ? -5.418 6.246 0.382 1 94.75 368 ASN A O 1
ATOM 2970 N N . ARG A 1 369 ? -5.992 4.324 1.227 1 95.88 369 ARG A N 1
ATOM 2971 C CA . ARG A 1 369 ? -6.562 4.938 2.42 1 95.88 369 ARG A CA 1
ATOM 2972 C C . ARG A 1 369 ? -5.504 5.707 3.201 1 95.88 369 ARG A C 1
ATOM 2974 O O . ARG A 1 369 ? -5.77 6.801 3.705 1 95.88 369 ARG A O 1
ATOM 2981 N N . THR A 1 370 ? -4.336 5.105 3.295 1 97.06 370 THR A N 1
ATOM 2982 C CA . THR A 1 370 ? -3.236 5.773 3.98 1 97.06 370 THR A CA 1
ATOM 2983 C C . THR A 1 370 ? -2.83 7.047 3.242 1 97.06 370 THR A C 1
ATOM 2985 O O . THR A 1 370 ? -2.514 8.062 3.867 1 97.06 370 THR A O 1
ATOM 2988 N N . GLU A 1 371 ? -2.793 6.945 1.938 1 96.5 371 GLU A N 1
ATOM 2989 C CA . GLU A 1 371 ? -2.492 8.117 1.124 1 96.5 371 GLU A CA 1
ATOM 2990 C C . GLU A 1 371 ? -3.506 9.234 1.367 1 96.5 371 GLU A C 1
ATOM 2992 O O . GLU A 1 371 ? -3.137 10.406 1.464 1 96.5 371 GLU A O 1
ATOM 2997 N N . TRP A 1 372 ? -4.762 8.867 1.414 1 97 372 TRP A N 1
ATOM 2998 C CA . TRP A 1 372 ? -5.809 9.859 1.659 1 97 372 TRP A CA 1
ATOM 2999 C C . TRP A 1 372 ? -5.664 10.469 3.049 1 97 372 TRP A C 1
ATOM 3001 O O . TRP A 1 372 ? -5.855 11.672 3.229 1 97 372 TRP A O 1
ATOM 3011 N N . ARG A 1 373 ? -5.402 9.68 4.074 1 97.19 373 ARG A N 1
ATOM 3012 C CA . ARG A 1 373 ? -5.172 10.195 5.422 1 97.19 373 ARG A CA 1
ATOM 3013 C C . ARG A 1 373 ? -3.988 11.156 5.445 1 97.19 373 ARG A C 1
ATOM 3015 O O . ARG A 1 373 ? -4.023 12.172 6.137 1 97.19 373 ARG A O 1
ATOM 3022 N N . LYS A 1 374 ? -2.916 10.734 4.742 1 97 374 LYS A N 1
ATOM 3023 C CA . LYS A 1 374 ? -1.754 11.609 4.617 1 97 374 LYS A CA 1
ATOM 3024 C C . LYS A 1 374 ? -2.137 12.945 3.986 1 97 374 LYS A C 1
ATOM 3026 O O . LYS A 1 374 ? -1.744 14 4.477 1 97 374 LYS A O 1
ATOM 3031 N N . ASP A 1 375 ? -2.908 12.922 2.902 1 96.69 375 ASP A N 1
ATOM 3032 C CA . ASP A 1 375 ? -3.336 14.133 2.215 1 96.69 375 ASP A CA 1
ATOM 3033 C C . ASP A 1 375 ? -4.16 15.023 3.141 1 96.69 375 ASP A C 1
ATOM 3035 O O . ASP A 1 375 ? -3.996 16.25 3.143 1 96.69 375 ASP A O 1
ATOM 3039 N N . ILE A 1 376 ? -5.039 14.398 3.857 1 97.06 376 ILE A N 1
ATOM 3040 C CA . ILE A 1 376 ? -5.875 15.133 4.797 1 97.06 376 ILE A CA 1
ATOM 3041 C C . ILE A 1 376 ? -4.996 15.812 5.848 1 97.06 376 ILE A C 1
ATOM 3043 O O . ILE A 1 376 ? -5.168 17 6.141 1 97.06 376 ILE A O 1
ATOM 3047 N N . ALA A 1 377 ? -4.082 15.062 6.43 1 96.5 377 ALA A N 1
ATOM 3048 C CA . ALA A 1 377 ? -3.172 15.625 7.422 1 96.5 377 ALA A CA 1
ATOM 3049 C C . ALA A 1 377 ? -2.373 16.781 6.84 1 96.5 377 ALA A C 1
ATOM 3051 O O . ALA A 1 377 ? -2.172 17.812 7.504 1 96.5 377 ALA A O 1
ATOM 3052 N N . GLN A 1 378 ? -1.893 16.641 5.648 1 95.94 378 GLN A N 1
ATOM 3053 C CA . GLN A 1 378 ? -1.117 17.688 4.988 1 95.94 378 GLN A CA 1
ATOM 3054 C C . GLN A 1 378 ? -1.966 18.922 4.746 1 95.94 378 GLN A C 1
ATOM 3056 O O . GLN A 1 378 ? -1.473 20.047 4.848 1 95.94 378 GLN A O 1
ATOM 3061 N N . GLU A 1 379 ? -3.186 18.688 4.348 1 95.75 379 GLU A N 1
ATOM 3062 C CA . GLU A 1 379 ? -4.094 19.812 4.152 1 95.75 379 GLU A CA 1
ATOM 3063 C C . GLU A 1 379 ? -4.309 20.578 5.453 1 95.75 379 GLU A C 1
ATOM 3065 O O . GLU A 1 379 ? -4.316 21.812 5.457 1 95.75 379 GLU A O 1
ATOM 3070 N N . MET A 1 380 ? -4.562 19.844 6.484 1 96.88 380 MET A N 1
ATOM 3071 C CA . MET A 1 380 ? -4.758 20.469 7.785 1 96.88 380 MET A CA 1
ATOM 3072 C C . MET A 1 380 ? -3.504 21.219 8.227 1 96.88 380 MET A C 1
ATOM 3074 O O . MET A 1 380 ? -3.59 22.328 8.75 1 96.88 380 MET A O 1
ATOM 3078 N N . LEU A 1 381 ? -2.371 20.578 7.98 1 96.25 381 LEU A N 1
ATOM 3079 C CA . LEU A 1 381 ? -1.094 21.203 8.305 1 96.25 381 LEU A CA 1
ATOM 3080 C C . LEU A 1 381 ? -0.92 22.516 7.543 1 96.25 381 LEU A C 1
ATOM 3082 O O . LEU A 1 381 ? -0.521 23.531 8.117 1 96.25 381 LEU A O 1
ATOM 3086 N N . MET A 1 382 ? -1.208 22.516 6.285 1 95.81 382 MET A N 1
ATOM 3087 C CA . MET A 1 382 ? -1.075 23.703 5.449 1 95.81 382 MET A CA 1
ATOM 3088 C C . MET A 1 382 ? -2.014 24.812 5.922 1 95.81 382 MET A C 1
ATOM 3090 O O . MET A 1 382 ? -1.65 26 5.91 1 95.81 382 MET A O 1
ATOM 3094 N N . TYR A 1 383 ? -3.178 24.406 6.359 1 95.19 383 TYR A N 1
ATOM 3095 C CA . TYR A 1 383 ? -4.109 25.422 6.867 1 95.19 383 TYR A CA 1
ATOM 3096 C C . TYR A 1 383 ? -3.553 26.094 8.117 1 95.19 383 TYR A C 1
ATOM 3098 O O . TYR A 1 383 ? -3.701 27.297 8.297 1 95.19 383 TYR A O 1
ATOM 3106 N N . GLN A 1 384 ? -2.938 25.312 8.945 1 94.19 384 GLN A N 1
ATOM 3107 C CA . GLN A 1 384 ? -2.439 25.812 10.227 1 94.19 384 GLN A CA 1
ATOM 3108 C C . GLN A 1 384 ? -1.165 26.641 10.031 1 94.19 384 GLN A C 1
ATOM 3110 O O . GLN A 1 384 ? -0.901 27.562 10.789 1 94.19 384 GLN A O 1
ATOM 3115 N N . THR A 1 385 ? -0.395 26.328 8.961 1 94.94 385 THR A N 1
ATOM 3116 C CA . THR A 1 385 ? 0.936 26.922 8.852 1 94.94 385 THR A CA 1
ATOM 3117 C C . THR A 1 385 ? 0.938 28.062 7.84 1 94.94 385 THR A C 1
ATOM 3119 O O . THR A 1 385 ? 1.72 29.016 7.965 1 94.94 385 THR A O 1
ATOM 3122 N N . ARG A 1 386 ? 0.126 28 6.891 1 95.62 386 ARG A N 1
ATOM 3123 C CA . ARG A 1 386 ? 0.093 29 5.844 1 95.62 386 ARG A CA 1
ATOM 3124 C C . ARG A 1 386 ? -0.29 30.375 6.41 1 95.62 386 ARG A C 1
ATOM 3126 O O . ARG A 1 386 ? -1.265 30.484 7.156 1 95.62 386 ARG A O 1
ATOM 3133 N N . ALA A 1 387 ? 0.489 31.391 6.086 1 96.75 387 ALA A N 1
ATOM 3134 C CA . ALA A 1 387 ? 0.165 32.75 6.527 1 96.75 387 ALA A CA 1
ATOM 3135 C C . ALA A 1 387 ? -1.178 33.188 5.965 1 96.75 387 ALA A C 1
ATOM 3137 O O . ALA A 1 387 ? -1.439 33.031 4.766 1 96.75 387 ALA A O 1
ATOM 3138 N N . SER A 1 388 ? -2.021 33.719 6.781 1 94.44 388 SER A N 1
ATOM 3139 C CA . SER A 1 388 ? -3.342 34.188 6.379 1 94.44 388 SER A CA 1
ATOM 3140 C C . SER A 1 388 ? -3.256 35.562 5.688 1 94.44 388 SER A C 1
ATOM 3142 O O . SER A 1 388 ? -2.203 36.188 5.695 1 94.44 388 SER A O 1
ATOM 3144 N N . LEU A 1 389 ? -4.301 35.906 5.07 1 94.62 389 LEU A N 1
ATOM 3145 C CA . LEU A 1 389 ? -4.363 37.25 4.461 1 94.62 389 LEU A CA 1
ATOM 3146 C C . LEU A 1 389 ? -4.164 38.312 5.512 1 94.62 389 LEU A C 1
ATOM 3148 O O . LEU A 1 389 ? -3.572 39.375 5.223 1 94.62 389 LEU A O 1
ATOM 3152 N N . ASN A 1 390 ? -4.664 38.062 6.695 1 94.38 390 ASN A N 1
ATOM 3153 C CA . ASN A 1 390 ? -4.457 39.031 7.789 1 94.38 390 ASN A CA 1
ATOM 3154 C C . ASN A 1 390 ? -2.979 39.156 8.133 1 94.38 390 ASN A C 1
ATOM 3156 O O . ASN A 1 390 ? -2.508 40.281 8.414 1 94.38 390 ASN A O 1
ATOM 3160 N N . ASP A 1 391 ? -2.262 38.062 8.141 1 96.12 391 ASP A N 1
ATOM 3161 C CA . ASP A 1 391 ? -0.818 38.125 8.352 1 96.12 391 ASP A CA 1
ATOM 3162 C C . ASP A 1 391 ? -0.129 38.938 7.273 1 96.12 391 ASP A C 1
ATOM 3164 O O . ASP A 1 391 ? 0.702 39.812 7.586 1 96.12 391 ASP A O 1
ATOM 3168 N N . VAL A 1 392 ? -0.509 38.688 6.082 1 97.38 392 VAL A N 1
ATOM 3169 C CA . VAL A 1 392 ? 0.101 39.375 4.938 1 97.38 392 VAL A CA 1
ATOM 3170 C C . VAL A 1 392 ? -0.147 40.875 5.02 1 97.38 392 VAL A C 1
ATOM 3172 O O . VAL A 1 392 ? 0.746 41.688 4.73 1 97.38 392 VAL A O 1
ATOM 3175 N N . GLN A 1 393 ? -1.339 41.25 5.504 1 97.31 393 GLN A N 1
ATOM 3176 C CA . GLN A 1 393 ? -1.747 42.625 5.574 1 97.31 393 GLN A CA 1
ATOM 3177 C C . GLN A 1 393 ? -0.956 43.406 6.641 1 97.31 393 GLN A C 1
ATOM 3179 O O . GLN A 1 393 ? -0.897 44.625 6.629 1 97.31 393 GLN A O 1
ATOM 3184 N N . THR A 1 394 ? -0.347 42.656 7.527 1 97.56 394 THR A N 1
ATOM 3185 C CA . THR A 1 394 ? 0.458 43.312 8.555 1 97.56 394 THR A CA 1
ATOM 3186 C C . THR A 1 394 ? 1.711 43.906 7.938 1 97.56 394 THR A C 1
ATOM 3188 O O . THR A 1 394 ? 2.289 44.844 8.5 1 97.56 394 THR A O 1
ATOM 3191 N N . ILE A 1 395 ? 2.182 43.406 6.859 1 98.06 395 ILE A N 1
ATOM 3192 C CA . ILE A 1 395 ? 3.365 43.938 6.18 1 98.06 395 ILE A CA 1
ATOM 3193 C C . ILE A 1 395 ? 2.955 44.594 4.871 1 98.06 395 ILE A C 1
ATOM 3195 O O . ILE A 1 395 ? 3.312 45.75 4.621 1 98.06 395 ILE A O 1
ATOM 3199 N N . LEU A 1 396 ? 2.246 43.844 4.082 1 98.19 396 LEU A N 1
ATOM 3200 C CA . LEU A 1 396 ? 1.682 44.375 2.846 1 98.19 396 LEU A CA 1
ATOM 3201 C C . LEU A 1 396 ? 0.26 44.875 3.068 1 98.19 396 LEU A C 1
ATOM 3203 O O . LEU A 1 396 ? -0.704 44.25 2.643 1 98.19 396 LEU A O 1
ATOM 3207 N N . ASN A 1 397 ? 0.102 46.062 3.621 1 97.69 397 ASN A N 1
ATOM 3208 C CA . ASN A 1 397 ? -1.178 46.562 4.105 1 97.69 397 ASN A CA 1
ATOM 3209 C C . ASN A 1 397 ? -1.962 47.25 2.99 1 97.69 397 ASN A C 1
ATOM 3211 O O . ASN A 1 397 ? -2.348 48.406 3.125 1 97.69 397 ASN A O 1
ATOM 3215 N N . THR A 1 398 ? -2.311 46.562 1.98 1 97.56 398 THR A N 1
ATOM 3216 C CA . THR A 1 398 ? -3.023 47.062 0.821 1 97.56 398 THR A CA 1
ATOM 3217 C C . THR A 1 398 ? -4.414 47.562 1.217 1 97.56 398 THR A C 1
ATOM 3219 O O . THR A 1 398 ? -4.934 48.531 0.634 1 97.56 398 THR A O 1
ATOM 3222 N N . GLN A 1 399 ? -5.094 46.875 2.135 1 95.5 399 GLN A N 1
ATOM 3223 C CA . GLN A 1 399 ? -6.418 47.312 2.582 1 95.5 399 GLN A CA 1
ATOM 3224 C C . GLN A 1 399 ? -6.371 48.688 3.182 1 95.5 399 GLN A C 1
ATOM 3226 O O . GLN A 1 399 ? -7.25 49.531 2.914 1 95.5 399 GLN A O 1
ATOM 3231 N N . GLU A 1 400 ? -5.477 48.938 3.979 1 96 400 GLU A N 1
ATOM 3232 C CA . GLU A 1 400 ? -5.312 50.25 4.625 1 96 400 GLU A CA 1
ATOM 3233 C C . GLU A 1 400 ? -4.91 51.312 3.619 1 96 400 GLU A C 1
ATOM 3235 O O . GLU A 1 400 ? -5.422 52.438 3.656 1 96 400 GLU A O 1
ATOM 3240 N N . LYS A 1 401 ? -3.982 51 2.723 1 96.19 401 LYS A N 1
ATOM 3241 C CA . LYS A 1 401 ? -3.361 52 1.842 1 96.19 401 LYS A CA 1
ATOM 3242 C C . LYS A 1 401 ? -4.195 52.219 0.58 1 96.19 401 LYS A C 1
ATOM 3244 O O . LYS A 1 401 ? -4.266 53.312 0.059 1 96.19 401 LYS A O 1
ATOM 3249 N N . PHE A 1 402 ? -4.738 51.156 0.102 1 96.12 402 PHE A N 1
ATOM 3250 C CA . PHE A 1 402 ? -5.418 51.25 -1.186 1 96.12 402 PHE A CA 1
ATOM 3251 C C . PHE A 1 402 ? -6.895 50.906 -1.048 1 96.12 402 PHE A C 1
ATOM 3253 O O . PHE A 1 402 ? -7.672 51.094 -1.988 1 96.12 402 PHE A O 1
ATOM 3260 N N . GLY A 1 403 ? -7.324 50.406 0.074 1 94.38 403 GLY A N 1
ATOM 3261 C CA . GLY A 1 403 ? -8.703 50 0.276 1 94.38 403 GLY A CA 1
ATOM 3262 C C . GLY A 1 403 ? -9.062 48.75 -0.507 1 94.38 403 GLY A C 1
ATOM 3263 O O . GLY A 1 403 ? -10.234 48.531 -0.824 1 94.38 403 GLY A O 1
ATOM 3264 N N . SER A 1 404 ? -8.039 47.969 -0.88 1 94.75 404 SER A N 1
ATOM 3265 C CA . SER A 1 404 ? -8.258 46.781 -1.714 1 94.75 404 SER A CA 1
ATOM 3266 C C . SER A 1 404 ? -7.43 45.594 -1.231 1 94.75 404 SER A C 1
ATOM 3268 O O . SER A 1 404 ? -6.371 45.781 -0.624 1 94.75 404 SER A O 1
ATOM 3270 N N . ALA A 1 405 ? -8 44.406 -1.514 1 92.94 405 ALA A N 1
ATOM 3271 C CA . ALA A 1 405 ? -7.211 43.219 -1.273 1 92.94 405 ALA A CA 1
ATOM 3272 C C . ALA A 1 405 ? -6.031 43.125 -2.236 1 92.94 405 ALA A C 1
ATOM 3274 O O . ALA A 1 405 ? -6.086 43.656 -3.342 1 92.94 405 ALA A O 1
ATOM 3275 N N . PRO A 1 406 ? -4.961 42.469 -1.83 1 94.69 406 PRO A N 1
ATOM 3276 C CA . PRO A 1 406 ? -3.76 42.406 -2.67 1 94.69 406 PRO A CA 1
ATOM 3277 C C . PRO A 1 406 ? -4.047 41.844 -4.07 1 94.69 406 PRO A C 1
ATOM 3279 O O . PRO A 1 406 ? -3.439 42.312 -5.043 1 94.69 406 PRO A O 1
ATOM 3282 N N . GLU A 1 407 ? -5.004 40.969 -4.148 1 90.31 407 GLU A N 1
ATOM 3283 C CA . GLU A 1 407 ? -5.305 40.344 -5.43 1 90.31 407 GLU A CA 1
ATOM 3284 C C . GLU A 1 407 ? -5.848 41.344 -6.43 1 90.31 407 GLU A C 1
ATOM 3286 O O . GLU A 1 407 ? -5.727 41.156 -7.641 1 90.31 407 GLU A O 1
ATOM 3291 N N . ASP A 1 408 ? -6.348 42.469 -5.957 1 92.94 408 ASP A N 1
ATOM 3292 C CA . ASP A 1 408 ? -6.98 43.469 -6.801 1 92.94 408 ASP A CA 1
ATOM 3293 C C . ASP A 1 408 ? -6.059 44.688 -7.008 1 92.94 408 ASP A C 1
ATOM 3295 O O . ASP A 1 408 ? -6.445 45.656 -7.637 1 92.94 408 ASP A O 1
ATOM 3299 N N . CYS A 1 409 ? -4.879 44.594 -6.508 1 95.88 409 CYS A N 1
ATOM 3300 C CA . CYS A 1 409 ? -3.943 45.688 -6.598 1 95.88 409 CYS A CA 1
ATOM 3301 C C . CYS A 1 409 ? -2.945 45.469 -7.727 1 95.88 409 CYS A C 1
ATOM 3303 O O . CYS A 1 409 ? -2.697 44.344 -8.133 1 95.88 409 CYS A O 1
ATOM 3305 N N . ASP A 1 410 ? -2.479 46.594 -8.211 1 95.69 410 ASP A N 1
ATOM 3306 C CA . ASP A 1 410 ? -1.43 46.531 -9.227 1 95.69 410 ASP A CA 1
ATOM 3307 C C . ASP A 1 410 ? -0.102 46.094 -8.625 1 95.69 410 ASP A C 1
ATOM 3309 O O . ASP A 1 410 ? 0.27 46.531 -7.531 1 95.69 410 ASP A O 1
ATOM 3313 N N . GLN A 1 411 ? 0.63 45.188 -9.266 1 95.38 411 GLN A N 1
ATOM 3314 C CA . GLN A 1 411 ? 1.852 44.594 -8.742 1 95.38 411 GLN A CA 1
ATOM 3315 C C . GLN A 1 411 ? 2.93 45.656 -8.508 1 95.38 411 GLN A C 1
ATOM 3317 O O . GLN A 1 411 ? 3.664 45.594 -7.52 1 95.38 411 GLN A O 1
ATOM 3322 N N . LYS A 1 412 ? 3.09 46.594 -9.406 1 95.88 412 LYS A N 1
ATOM 3323 C CA . LYS A 1 412 ? 4.109 47.625 -9.273 1 95.88 412 LYS A CA 1
ATOM 3324 C C . LYS A 1 412 ? 3.846 48.5 -8.047 1 95.88 412 LYS A C 1
ATOM 3326 O O . LYS A 1 412 ? 4.777 48.906 -7.344 1 95.88 412 LYS A O 1
ATOM 3331 N N . GLU A 1 413 ? 2.617 48.781 -7.844 1 96.62 413 GLU A N 1
ATOM 3332 C CA . GLU A 1 413 ? 2.23 49.531 -6.66 1 96.62 413 GLU A CA 1
ATOM 3333 C C . GLU A 1 413 ? 2.498 48.75 -5.383 1 96.62 413 GLU A C 1
ATOM 3335 O O . GLU A 1 413 ? 2.918 49.312 -4.371 1 96.62 413 GLU A O 1
ATOM 3340 N N . MET A 1 414 ? 2.279 47.5 -5.473 1 97.75 414 MET A N 1
ATOM 3341 C CA . MET A 1 414 ? 2.508 46.656 -4.305 1 97.75 414 MET A CA 1
ATOM 3342 C C . MET A 1 414 ? 3.998 46.5 -4.012 1 97.75 414 MET A C 1
ATOM 3344 O O . MET A 1 414 ? 4.402 46.438 -2.852 1 97.75 414 MET A O 1
ATOM 3348 N N . TYR A 1 415 ? 4.816 46.469 -5.09 1 97.69 415 TYR A N 1
ATOM 3349 C CA . TYR A 1 415 ? 6.258 46.469 -4.883 1 97.69 415 TYR A CA 1
ATOM 3350 C C . TYR A 1 415 ? 6.711 47.719 -4.125 1 97.69 415 TYR A C 1
ATOM 3352 O O . TYR A 1 415 ? 7.496 47.625 -3.178 1 97.69 415 TYR A O 1
ATOM 3360 N N . LYS A 1 416 ? 6.199 48.812 -4.594 1 97.25 416 LYS A N 1
ATOM 3361 C CA . LYS A 1 416 ? 6.551 50.062 -3.959 1 97.25 416 LYS A CA 1
ATOM 3362 C C . LYS A 1 416 ? 6.105 50.094 -2.5 1 97.25 416 LYS A C 1
ATOM 3364 O O . LYS A 1 416 ? 6.852 50.531 -1.625 1 97.25 416 LYS A O 1
ATOM 3369 N N . LEU A 1 417 ? 4.895 49.625 -2.305 1 97.88 417 LEU A N 1
ATOM 3370 C CA . LEU A 1 417 ? 4.359 49.594 -0.95 1 97.88 417 LEU A CA 1
ATOM 3371 C C . LEU A 1 417 ? 5.195 48.656 -0.066 1 97.88 417 LEU A C 1
ATOM 3373 O O . LEU A 1 417 ? 5.535 49.031 1.063 1 97.88 417 LEU A O 1
ATOM 3377 N N . LEU A 1 418 ? 5.484 47.5 -0.566 1 98.12 418 LEU A N 1
ATOM 3378 C CA . LEU A 1 418 ? 6.258 46.531 0.183 1 98.12 418 LEU A CA 1
ATOM 3379 C C . LEU A 1 418 ? 7.652 47.062 0.499 1 98.12 418 LEU A C 1
ATOM 3381 O O . LEU A 1 418 ? 8.133 46.906 1.627 1 98.12 418 LEU A O 1
ATOM 3385 N N . LYS A 1 419 ? 8.32 47.656 -0.393 1 97.06 419 LYS A N 1
ATOM 3386 C CA . LYS A 1 419 ? 9.648 48.219 -0.209 1 97.06 419 LYS A CA 1
ATOM 3387 C C . LYS A 1 419 ? 9.641 49.312 0.859 1 97.06 419 LYS A C 1
ATOM 3389 O O . LYS A 1 419 ? 10.602 49.469 1.61 1 97.06 419 LYS A O 1
ATOM 3394 N N . SER A 1 420 ? 8.57 50 0.876 1 97.06 420 SER A N 1
ATOM 3395 C CA . SER A 1 420 ? 8.469 51.125 1.829 1 97.06 420 SER A CA 1
ATOM 3396 C C . SER A 1 420 ? 8.211 50.594 3.242 1 97.06 420 SER A C 1
ATOM 3398 O O . SER A 1 420 ? 8.594 51.25 4.223 1 97.06 420 SER A O 1
ATOM 3400 N N . ASN A 1 421 ? 7.543 49.469 3.359 1 97.31 421 ASN A N 1
ATOM 3401 C CA . ASN A 1 421 ? 7.109 48.938 4.652 1 97.31 421 ASN A CA 1
ATOM 3402 C C . ASN A 1 421 ? 8.203 48.094 5.316 1 97.31 421 ASN A C 1
ATOM 3404 O O . ASN A 1 421 ? 8.094 47.75 6.492 1 97.31 421 ASN A O 1
ATOM 3408 N N . ILE A 1 422 ? 9.266 47.781 4.594 1 98.06 422 ILE A N 1
ATOM 3409 C CA . ILE A 1 422 ? 10.328 46.938 5.152 1 98.06 422 ILE A CA 1
ATOM 3410 C C . ILE A 1 422 ? 11.578 47.812 5.375 1 98.06 422 ILE A C 1
ATOM 3412 O O . ILE A 1 422 ? 11.789 48.812 4.684 1 98.06 422 ILE A O 1
ATOM 3416 N N . PRO A 1 423 ? 12.414 47.438 6.309 1 97.56 423 PRO A N 1
ATOM 3417 C CA . PRO A 1 423 ? 13.562 48.281 6.637 1 97.56 423 PRO A CA 1
ATOM 3418 C C . PRO A 1 423 ? 14.609 48.312 5.527 1 97.56 423 PRO A C 1
ATOM 3420 O O . PRO A 1 423 ? 14.766 47.344 4.801 1 97.56 423 PRO A O 1
ATOM 3423 N N . GLU A 1 424 ? 15.328 49.406 5.496 1 96.81 424 GLU A N 1
ATOM 3424 C CA . GLU A 1 424 ? 16.469 49.469 4.582 1 96.81 424 GLU A CA 1
ATOM 3425 C C . GLU A 1 424 ? 17.594 48.562 5.047 1 96.81 424 GLU A C 1
ATOM 3427 O O . GLU A 1 424 ? 17.875 48.469 6.246 1 96.81 424 GLU A O 1
ATOM 3432 N N . ALA A 1 425 ? 18.25 47.938 4.102 1 97.31 425 ALA A N 1
ATOM 3433 C CA . ALA A 1 425 ? 19.312 47 4.402 1 97.31 425 ALA A CA 1
ATOM 3434 C C . ALA A 1 425 ? 20.406 47.625 5.246 1 97.31 425 ALA A C 1
ATOM 3436 O O . ALA A 1 425 ? 20.969 47 6.141 1 97.31 425 ALA A O 1
ATOM 3437 N N . LYS A 1 426 ? 20.719 48.844 4.941 1 96.19 426 LYS A N 1
ATOM 3438 C CA . LYS A 1 426 ? 21.797 49.562 5.637 1 96.19 426 LYS A CA 1
ATOM 3439 C C . LYS A 1 426 ? 21.422 49.844 7.086 1 96.19 426 LYS A C 1
ATOM 3441 O O . LYS A 1 426 ? 22.266 49.75 7.984 1 96.19 426 LYS A O 1
ATOM 3446 N N . THR A 1 427 ? 20.188 50.156 7.328 1 96.06 427 THR A N 1
ATOM 3447 C CA . THR A 1 427 ? 19.703 50.531 8.648 1 96.06 427 THR A CA 1
ATOM 3448 C C . THR A 1 427 ? 19.828 49.375 9.625 1 96.06 427 THR A C 1
ATOM 3450 O O . THR A 1 427 ? 20.141 49.562 10.797 1 96.06 427 THR A O 1
ATOM 3453 N N . VAL A 1 428 ? 19.594 48.188 9.117 1 96.75 428 VAL A N 1
ATOM 3454 C CA . VAL A 1 428 ? 19.609 47.031 9.992 1 96.75 428 VAL A CA 1
ATOM 3455 C C . VAL A 1 428 ? 20.891 46.219 9.75 1 96.75 428 VAL A C 1
ATOM 3457 O O . VAL A 1 428 ? 21.047 45.125 10.281 1 96.75 428 VAL A O 1
ATOM 3460 N N . GLU A 1 429 ? 21.797 46.656 8.859 1 97.06 429 GLU A N 1
ATOM 3461 C CA . GLU A 1 429 ? 23.125 46.125 8.602 1 97.06 429 GLU A CA 1
ATOM 3462 C C . GLU A 1 429 ? 23.031 44.719 8 1 97.06 429 GLU A C 1
ATOM 3464 O O . GLU A 1 429 ? 23.75 43.812 8.414 1 97.06 429 GLU A O 1
ATOM 3469 N N . LEU A 1 430 ? 22.141 44.5 7.082 1 97.69 430 LEU A N 1
ATOM 3470 C CA . LEU A 1 430 ? 21.938 43.188 6.465 1 97.69 430 LEU A CA 1
ATOM 3471 C C . LEU A 1 430 ? 23.141 42.781 5.629 1 97.69 430 LEU A C 1
ATOM 3473 O O . LEU A 1 430 ? 23.391 41.594 5.43 1 97.69 430 LEU A O 1
ATOM 3477 N N . HIS A 1 431 ? 23.906 43.781 5.195 1 97.94 431 HIS A N 1
ATOM 3478 C CA . HIS A 1 431 ? 25.031 43.5 4.312 1 97.94 431 HIS A CA 1
ATOM 3479 C C . HIS A 1 431 ? 26.281 43.125 5.109 1 97.94 431 HIS A C 1
ATOM 3481 O O . HIS A 1 431 ? 27.281 42.688 4.535 1 97.94 431 HIS A O 1
ATOM 3487 N N . GLU A 1 432 ? 26.219 43.25 6.395 1 97.38 432 GLU A N 1
ATOM 3488 C CA . GLU A 1 432 ? 27.422 43.094 7.215 1 97.38 432 GLU A CA 1
ATOM 3489 C C . GLU A 1 432 ? 27.562 41.656 7.734 1 97.38 432 GLU A C 1
ATOM 3491 O O . GLU A 1 432 ? 26.562 41.031 8.125 1 97.38 432 GLU A O 1
ATOM 3496 N N . PHE A 1 433 ? 28.781 41.188 7.785 1 97.56 433 PHE A N 1
ATOM 3497 C CA . PHE A 1 433 ? 29.062 39.875 8.344 1 97.56 433 PHE A CA 1
ATOM 3498 C C . PHE A 1 433 ? 28.812 39.844 9.844 1 97.56 433 PHE A C 1
ATOM 3500 O O . PHE A 1 433 ? 28.5 38.812 10.422 1 97.56 433 PHE A O 1
ATOM 3507 N N . ARG A 1 434 ? 28.875 41 10.5 1 96.06 434 ARG A N 1
ATOM 3508 C CA . ARG A 1 434 ? 28.719 41.125 11.945 1 96.06 434 ARG A CA 1
ATOM 3509 C C . ARG A 1 434 ? 27.25 41.281 12.32 1 96.06 434 ARG A C 1
ATOM 3511 O O . ARG A 1 434 ? 26.922 41.594 13.477 1 96.06 434 ARG A O 1
ATOM 3518 N N . PHE A 1 435 ? 26.312 41.188 11.406 1 97.19 435 PHE A N 1
ATOM 3519 C CA . PHE A 1 435 ? 24.875 41.344 11.625 1 97.19 435 PHE A CA 1
ATOM 3520 C C . PHE A 1 435 ? 24.438 40.562 12.867 1 97.19 435 PHE A C 1
ATOM 3522 O O . PHE A 1 435 ? 24.875 39.438 13.094 1 97.19 435 PHE A O 1
ATOM 3529 N N . SER A 1 436 ? 23.625 41.219 13.703 1 96.69 436 SER A N 1
ATOM 3530 C CA . SER A 1 436 ? 23.016 40.594 14.867 1 96.69 436 SER A CA 1
ATOM 3531 C C . SER A 1 436 ? 21.484 40.688 14.797 1 96.69 436 SER A C 1
ATOM 3533 O O . SER A 1 436 ? 20.938 41.75 14.547 1 96.69 436 SER A O 1
ATOM 3535 N N . ASP A 1 437 ? 20.828 39.625 15.031 1 96.5 437 ASP A N 1
ATOM 3536 C CA . ASP A 1 437 ? 19.359 39.594 15 1 96.5 437 ASP A CA 1
ATOM 3537 C C . ASP A 1 437 ? 18.781 39.938 16.359 1 96.5 437 ASP A C 1
ATOM 3539 O O . ASP A 1 437 ? 17.562 40.125 16.5 1 96.5 437 ASP A O 1
ATOM 3543 N N . PHE A 1 438 ? 19.484 40.094 17.391 1 95.5 438 PHE A N 1
ATOM 3544 C CA . PHE A 1 438 ? 19.047 40.188 18.781 1 95.5 438 PHE A CA 1
ATOM 3545 C C . PHE A 1 438 ? 18.141 41.406 18.969 1 95.5 438 PHE A C 1
ATOM 3547 O O . PHE A 1 438 ? 17.125 41.344 19.641 1 95.5 438 PHE A O 1
ATOM 3554 N N . PRO A 1 439 ? 18.484 42.5 18.312 1 95.88 439 PRO A N 1
ATOM 3555 C CA . PRO A 1 439 ? 17.641 43.688 18.531 1 95.88 439 PRO A CA 1
ATOM 3556 C C . PRO A 1 439 ? 16.328 43.594 17.766 1 95.88 439 PRO A C 1
ATOM 3558 O O . PRO A 1 439 ? 15.43 44.438 17.984 1 95.88 439 PRO A O 1
ATOM 3561 N N . LEU A 1 440 ? 16.172 42.688 16.922 1 97.12 440 LEU A N 1
ATOM 3562 C CA . LEU A 1 440 ? 15.016 42.625 16.031 1 97.12 440 LEU A CA 1
ATOM 3563 C C . LEU A 1 440 ? 14.023 41.562 16.516 1 97.12 440 LEU A C 1
ATOM 3565 O O . LEU A 1 440 ? 14.43 40.5 17 1 97.12 440 LEU A O 1
ATOM 3569 N N . SER A 1 441 ? 12.75 41.875 16.375 1 97 441 SER A N 1
ATOM 3570 C CA . SER A 1 441 ? 11.719 40.875 16.656 1 97 441 SER A CA 1
ATOM 3571 C C . SER A 1 441 ? 11.586 39.875 15.508 1 97 441 SER A C 1
ATOM 3573 O O . SER A 1 441 ? 12.086 40.125 14.406 1 97 441 SER A O 1
ATOM 3575 N N . GLU A 1 442 ? 10.938 38.812 15.766 1 96.12 442 GLU A N 1
ATOM 3576 C CA . GLU A 1 442 ? 10.711 37.812 14.719 1 96.12 442 GLU A CA 1
ATOM 3577 C C . GLU A 1 442 ? 9.945 38.406 13.547 1 96.12 442 GLU A C 1
ATOM 3579 O O . GLU A 1 442 ? 10.195 38.062 12.391 1 96.12 442 GLU A O 1
ATOM 3584 N N . PHE A 1 443 ? 9.039 39.344 13.867 1 96.94 443 PHE A N 1
ATOM 3585 C CA . PHE A 1 443 ? 8.273 40.031 12.844 1 96.94 443 PHE A CA 1
ATOM 3586 C C . PHE A 1 443 ? 9.18 40.906 11.984 1 96.94 443 PHE A C 1
ATOM 3588 O O . PHE A 1 443 ? 9.055 40.938 10.758 1 96.94 443 PHE A O 1
ATOM 3595 N N . GLU A 1 444 ? 10.078 41.531 12.625 1 97.94 444 GLU A N 1
ATOM 3596 C CA . GLU A 1 444 ? 11.023 42.375 11.898 1 97.94 444 GLU A CA 1
ATOM 3597 C C . GLU A 1 444 ? 11.961 41.531 11.039 1 97.94 444 GLU A C 1
ATOM 3599 O O . GLU A 1 444 ? 12.359 41.938 9.953 1 97.94 444 GLU A O 1
ATOM 3604 N N . LEU A 1 445 ? 12.266 40.375 11.523 1 98.62 445 LEU A N 1
ATOM 3605 C CA . LEU A 1 445 ? 13.133 39.469 10.758 1 98.62 445 LEU A CA 1
ATOM 3606 C C . LEU A 1 445 ? 12.438 39 9.484 1 98.62 445 LEU A C 1
ATOM 3608 O O . LEU A 1 445 ? 13.094 38.781 8.461 1 98.62 445 LEU A O 1
ATOM 3612 N N . ILE A 1 446 ? 11.078 38.875 9.539 1 98.69 446 ILE A N 1
ATOM 3613 C CA . ILE A 1 446 ? 10.328 38.562 8.328 1 98.69 446 ILE A CA 1
ATOM 3614 C C . ILE A 1 446 ? 10.531 39.656 7.297 1 98.69 446 ILE A C 1
ATOM 3616 O O . ILE A 1 446 ? 10.828 39.375 6.133 1 98.69 446 ILE A O 1
ATOM 3620 N N . LYS A 1 447 ? 10.445 40.875 7.762 1 98.62 447 LYS A N 1
ATOM 3621 C CA . LYS A 1 447 ? 10.617 42.031 6.895 1 98.62 447 LYS A CA 1
ATOM 3622 C C . LYS A 1 447 ? 12.031 42.094 6.328 1 98.62 447 LYS A C 1
ATOM 3624 O O . LYS A 1 447 ? 12.219 42.375 5.145 1 98.62 447 LYS A O 1
ATOM 3629 N N . CYS A 1 448 ? 12.977 41.812 7.18 1 98.75 448 CYS A N 1
ATOM 3630 C CA . CYS A 1 448 ? 14.367 41.812 6.75 1 98.75 448 CYS A CA 1
ATOM 3631 C C . CYS A 1 448 ? 14.617 40.75 5.688 1 98.75 448 CYS A C 1
ATOM 3633 O O . CYS A 1 448 ? 15.398 40.969 4.754 1 98.75 448 CYS A O 1
ATOM 3635 N N . GLY A 1 449 ? 13.992 39.562 5.875 1 98.75 449 GLY A N 1
ATOM 3636 C CA . GLY A 1 449 ? 14.109 38.531 4.871 1 98.75 449 GLY A CA 1
ATOM 3637 C C . GLY A 1 449 ? 13.617 38.938 3.502 1 98.75 449 GLY A C 1
ATOM 3638 O O . GLY A 1 449 ? 14.25 38.656 2.488 1 98.75 449 GLY A O 1
ATOM 3639 N N . ILE A 1 450 ? 12.531 39.656 3.463 1 98.75 450 ILE A N 1
ATOM 3640 C CA . ILE A 1 450 ? 11.977 40.156 2.213 1 98.75 450 ILE A CA 1
ATOM 3641 C C . ILE A 1 450 ? 12.938 41.156 1.592 1 98.75 450 ILE A C 1
ATOM 3643 O O . ILE A 1 450 ? 13.148 41.156 0.377 1 98.75 450 ILE A O 1
ATOM 3647 N N . ARG A 1 451 ? 13.539 42 2.418 1 98.62 451 ARG A N 1
ATOM 3648 C CA . ARG A 1 451 ? 14.484 43 1.953 1 98.62 451 ARG A CA 1
ATOM 3649 C C . ARG A 1 451 ? 15.672 42.344 1.241 1 98.62 451 ARG A C 1
ATOM 3651 O O . ARG A 1 451 ? 16.172 42.906 0.252 1 98.62 451 ARG A O 1
ATOM 3658 N N . CYS A 1 452 ? 16.094 41.219 1.701 1 98.62 452 CYS A N 1
ATOM 3659 C CA . CYS A 1 452 ? 17.203 40.531 1.068 1 98.62 452 CYS A CA 1
ATOM 3660 C C . CYS A 1 452 ? 16.922 40.25 -0.401 1 98.62 452 CYS A C 1
ATOM 3662 O O . CYS A 1 452 ? 17.781 40.438 -1.257 1 98.62 452 CYS A O 1
ATOM 3664 N N . PHE A 1 453 ? 15.703 39.844 -0.712 1 98.69 453 PHE A N 1
ATOM 3665 C CA . PHE A 1 453 ? 15.352 39.5 -2.084 1 98.69 453 PHE A CA 1
ATOM 3666 C C . PHE A 1 453 ? 15.289 40.75 -2.957 1 98.69 453 PHE A C 1
ATOM 3668 O O . PHE A 1 453 ? 15.641 40.719 -4.137 1 98.69 453 PHE A O 1
ATOM 3675 N N . PHE A 1 454 ? 14.859 41.875 -2.367 1 98.19 454 PHE A N 1
ATOM 3676 C CA . PHE A 1 454 ? 14.867 43.125 -3.105 1 98.19 454 PHE A CA 1
ATOM 3677 C C . PHE A 1 454 ? 16.297 43.562 -3.402 1 98.19 454 PHE A C 1
ATOM 3679 O O . PHE A 1 454 ? 16.594 44.031 -4.512 1 98.19 454 PHE A O 1
ATOM 3686 N N . GLU A 1 455 ? 17.125 43.375 -2.424 1 97.81 455 GLU A N 1
ATOM 3687 C CA . GLU A 1 455 ? 18.516 43.781 -2.574 1 97.81 455 GLU A CA 1
ATOM 3688 C C . GLU A 1 455 ? 19.234 42.938 -3.617 1 97.81 455 GLU A C 1
ATOM 3690 O O . GLU A 1 455 ? 20.125 43.406 -4.312 1 97.81 455 GLU A O 1
ATOM 3695 N N . LEU A 1 456 ? 18.828 41.719 -3.73 1 97.75 456 LEU A N 1
ATOM 3696 C CA . LEU A 1 456 ? 19.406 40.781 -4.707 1 97.75 456 LEU A CA 1
ATOM 3697 C C . LEU A 1 456 ? 18.922 41.125 -6.113 1 97.75 456 LEU A C 1
ATOM 3699 O O . LEU A 1 456 ? 19.5 40.656 -7.102 1 97.75 456 LEU A O 1
ATOM 3703 N N . GLY A 1 457 ? 17.844 41.875 -6.238 1 97.12 457 GLY A N 1
ATOM 3704 C CA . GLY A 1 457 ? 17.297 42.25 -7.531 1 97.12 457 GLY A CA 1
ATOM 3705 C C . GLY A 1 457 ? 16.516 41.156 -8.195 1 97.12 457 GLY A C 1
ATOM 3706 O O . GLY A 1 457 ? 16.359 41.125 -9.422 1 97.12 457 GLY A O 1
ATOM 3707 N N . VAL A 1 458 ? 15.953 40.25 -7.441 1 97.94 458 VAL A N 1
ATOM 3708 C CA . VAL A 1 458 ? 15.359 39.062 -8.047 1 97.94 458 VAL A CA 1
ATOM 3709 C C . VAL A 1 458 ? 13.844 39.188 -8.055 1 97.94 458 VAL A C 1
ATOM 3711 O O . VAL A 1 458 ? 13.156 38.5 -8.812 1 97.94 458 VAL A O 1
ATOM 3714 N N . VAL A 1 459 ? 13.234 40.062 -7.273 1 98.06 459 VAL A N 1
ATOM 3715 C CA . VAL A 1 459 ? 11.781 40.125 -7.098 1 98.06 459 VAL A CA 1
ATOM 3716 C C . VAL A 1 459 ? 11.125 40.562 -8.406 1 98.06 459 VAL A C 1
ATOM 3718 O O . VAL A 1 459 ? 10.281 39.844 -8.945 1 98.06 459 VAL A O 1
ATOM 3721 N N . GLU A 1 460 ? 11.602 41.656 -8.922 1 96 460 GLU A N 1
ATOM 3722 C CA . GLU A 1 460 ? 11.023 42.156 -10.172 1 96 460 GLU A CA 1
ATOM 3723 C C . GLU A 1 460 ? 11.508 41.344 -11.367 1 96 460 GLU A C 1
ATOM 3725 O O . GLU A 1 460 ? 10.734 41.062 -12.281 1 96 460 GLU A O 1
ATOM 3730 N N . LYS A 1 461 ? 12.727 41 -11.32 1 97.06 461 LYS A N 1
ATOM 3731 C CA . LYS A 1 461 ? 13.344 40.281 -12.43 1 97.06 461 LYS A CA 1
ATOM 3732 C C . LYS A 1 461 ? 12.602 38.969 -12.719 1 97.06 461 LYS A C 1
ATOM 3734 O O . LYS A 1 461 ? 12.391 38.625 -13.883 1 97.06 461 LYS A O 1
ATOM 3739 N N . PHE A 1 462 ? 12.289 38.281 -11.719 1 97.88 462 PHE A N 1
ATOM 3740 C CA . PHE A 1 462 ? 11.641 36.969 -11.906 1 97.88 462 PHE A CA 1
ATOM 3741 C C . PHE A 1 462 ? 10.141 37.062 -11.633 1 97.88 462 PHE A C 1
ATOM 3743 O O . PHE A 1 462 ? 9.477 36.062 -11.422 1 97.88 462 PHE A O 1
ATOM 3750 N N . LYS A 1 463 ? 9.617 38.312 -11.469 1 96.69 463 LYS A N 1
ATOM 3751 C CA . LYS A 1 463 ? 8.195 38.594 -11.344 1 96.69 463 LYS A CA 1
ATOM 3752 C C . LYS A 1 463 ? 7.586 37.875 -10.141 1 96.69 463 LYS A C 1
ATOM 3754 O O . LYS A 1 463 ? 6.551 37.219 -10.266 1 96.69 463 LYS A O 1
ATOM 3759 N N . VAL A 1 464 ? 8.273 37.969 -9.07 1 97.94 464 VAL A N 1
ATOM 3760 C CA . VAL A 1 464 ? 7.742 37.406 -7.828 1 97.94 464 VAL A CA 1
ATOM 3761 C C . VAL A 1 464 ? 6.598 38.281 -7.32 1 97.94 464 VAL A C 1
ATOM 3763 O O . VAL A 1 464 ? 6.781 39.469 -7.082 1 97.94 464 VAL A O 1
ATOM 3766 N N . GLN A 1 465 ? 5.426 37.719 -7.129 1 97.38 465 GLN A N 1
ATOM 3767 C CA . GLN A 1 465 ? 4.297 38.5 -6.637 1 97.38 465 GLN A CA 1
ATOM 3768 C C . GLN A 1 465 ? 4.531 38.969 -5.203 1 97.38 465 GLN A C 1
ATOM 3770 O O . GLN A 1 465 ? 4.969 38.188 -4.355 1 97.38 465 GLN A O 1
ATOM 3775 N N . ALA A 1 466 ? 4.219 40.25 -4.969 1 97.94 466 ALA A N 1
ATOM 3776 C CA . ALA A 1 466 ? 4.457 40.812 -3.652 1 97.94 466 ALA A CA 1
ATOM 3777 C C . ALA A 1 466 ? 3.703 40.062 -2.568 1 97.94 466 ALA A C 1
ATOM 3779 O O . ALA A 1 466 ? 4.242 39.812 -1.487 1 97.94 466 ALA A O 1
ATOM 3780 N N . GLU A 1 467 ? 2.498 39.688 -2.875 1 97.81 467 GLU A N 1
ATOM 3781 C CA . GLU A 1 467 ? 1.685 38.969 -1.917 1 97.81 467 GLU A CA 1
ATOM 3782 C C . GLU A 1 467 ? 2.293 37.594 -1.619 1 97.81 467 GLU A C 1
ATOM 3784 O O . GLU A 1 467 ? 2.373 37.188 -0.46 1 97.81 467 GLU A O 1
ATOM 3789 N N . THR A 1 468 ? 2.709 36.906 -2.676 1 97.88 468 THR A N 1
ATOM 3790 C CA . THR A 1 468 ? 3.266 35.562 -2.533 1 97.88 468 THR A CA 1
ATOM 3791 C C . THR A 1 468 ? 4.57 35.594 -1.746 1 97.88 468 THR A C 1
ATOM 3793 O O . THR A 1 468 ? 4.82 34.719 -0.903 1 97.88 468 THR A O 1
ATOM 3796 N N . LEU A 1 469 ? 5.402 36.562 -2.039 1 98.5 469 LEU A N 1
ATOM 3797 C CA . LEU A 1 469 ? 6.68 36.719 -1.347 1 98.5 469 LEU A CA 1
ATOM 3798 C C . LEU A 1 469 ? 6.465 36.938 0.147 1 98.5 469 LEU A C 1
ATOM 3800 O O . LEU A 1 469 ? 7.125 36.312 0.974 1 98.5 469 LEU A O 1
ATOM 3804 N N . THR A 1 470 ? 5.535 37.844 0.453 1 98.56 470 THR A N 1
ATOM 3805 C CA . THR A 1 470 ? 5.227 38.125 1.845 1 98.56 470 THR A CA 1
ATOM 3806 C C . THR A 1 470 ? 4.645 36.906 2.551 1 98.56 470 THR A C 1
ATOM 3808 O O . THR A 1 470 ? 5.039 36.594 3.674 1 98.56 470 THR A O 1
ATOM 3811 N N . ARG A 1 471 ? 3.709 36.25 1.889 1 98.19 471 ARG A N 1
ATOM 3812 C CA . ARG A 1 471 ? 3.07 35.062 2.449 1 98.19 471 ARG A CA 1
ATOM 3813 C C . ARG A 1 471 ? 4.082 33.969 2.666 1 98.19 471 ARG A C 1
ATOM 3815 O O . ARG A 1 471 ? 4.035 33.25 3.678 1 98.19 471 ARG A O 1
ATOM 3822 N N . TRP A 1 472 ? 4.957 33.781 1.661 1 98.5 472 TRP A N 1
ATOM 3823 C CA . TRP A 1 472 ? 5.969 32.75 1.739 1 98.5 472 TRP A CA 1
ATOM 3824 C C . TRP A 1 472 ? 6.887 32.969 2.939 1 98.5 472 TRP A C 1
ATOM 3826 O O . TRP A 1 472 ? 7.145 32.031 3.707 1 98.5 472 TRP A O 1
ATOM 3836 N N . MET A 1 473 ? 7.402 34.156 3.123 1 98.56 473 MET A N 1
ATOM 3837 C CA . MET A 1 473 ? 8.344 34.469 4.203 1 98.56 473 MET A CA 1
ATOM 3838 C C . MET A 1 473 ? 7.688 34.25 5.566 1 98.56 473 MET A C 1
ATOM 3840 O O . MET A 1 473 ? 8.312 33.719 6.48 1 98.56 473 MET A O 1
ATOM 3844 N N . TYR A 1 474 ? 6.406 34.688 5.68 1 97.88 474 TYR A N 1
ATOM 3845 C CA . TYR A 1 474 ? 5.648 34.469 6.906 1 97.88 474 TYR A CA 1
ATOM 3846 C C . TYR A 1 474 ? 5.473 33 7.184 1 97.88 474 TYR A C 1
ATOM 3848 O O . TYR A 1 474 ? 5.598 32.531 8.328 1 97.88 474 TYR A O 1
ATOM 3856 N N . THR A 1 475 ? 5.109 32.25 6.141 1 98.31 475 THR A N 1
ATOM 3857 C CA . THR A 1 475 ? 4.84 30.812 6.273 1 98.31 475 THR A CA 1
ATOM 3858 C C . THR A 1 475 ? 6.102 30.062 6.68 1 98.31 475 THR A C 1
ATOM 3860 O O . THR A 1 475 ? 6.043 29.141 7.496 1 98.31 475 THR A O 1
ATOM 3863 N N . VAL A 1 476 ? 7.266 30.422 6.086 1 98.38 476 VAL A N 1
ATOM 3864 C CA . VAL A 1 476 ? 8.539 29.797 6.445 1 98.38 476 VAL A CA 1
ATOM 3865 C C . VAL A 1 476 ? 8.828 30.031 7.926 1 98.38 476 VAL A C 1
ATOM 3867 O O . VAL A 1 476 ? 9.234 29.109 8.633 1 98.38 476 VAL A O 1
ATOM 3870 N N . ARG A 1 477 ? 8.617 31.266 8.383 1 98.25 477 ARG A N 1
ATOM 3871 C CA . ARG A 1 477 ? 8.805 31.547 9.797 1 98.25 477 ARG A CA 1
ATOM 3872 C C . ARG A 1 477 ? 7.91 30.672 10.656 1 98.25 477 ARG A C 1
ATOM 3874 O O . ARG A 1 477 ? 8.367 30.078 11.648 1 98.25 477 ARG A O 1
ATOM 3881 N N . LYS A 1 478 ? 6.613 30.516 10.258 1 96.5 478 LYS A N 1
ATOM 3882 C CA . LYS A 1 478 ? 5.656 29.703 11.008 1 96.5 478 LYS A CA 1
ATOM 3883 C C . LYS A 1 478 ? 6.051 28.234 10.984 1 96.5 478 LYS A C 1
ATOM 3885 O O . LYS A 1 478 ? 5.684 27.469 11.883 1 96.5 478 LYS A O 1
ATOM 3890 N N . GLY A 1 479 ? 6.793 27.875 9.945 1 97.38 479 GLY A N 1
ATOM 3891 C CA . GLY A 1 479 ? 7.195 26.484 9.773 1 97.38 479 GLY A CA 1
ATOM 3892 C C . GLY A 1 479 ? 8.312 26.078 10.719 1 97.38 479 GLY A C 1
ATOM 3893 O O . GLY A 1 479 ? 8.531 24.891 10.938 1 97.38 479 GLY A O 1
ATOM 3894 N N . TYR A 1 480 ? 9.016 27.016 11.289 1 98.06 480 TYR A N 1
ATOM 3895 C CA . TYR A 1 480 ? 10.062 26.734 12.266 1 98.06 480 TYR A CA 1
ATOM 3896 C C . TYR A 1 480 ? 9.461 26.469 13.648 1 98.06 480 TYR A C 1
ATOM 3898 O O . TYR A 1 480 ? 8.484 27.109 14.031 1 98.06 480 TYR A O 1
ATOM 3906 N N . ARG A 1 481 ? 9.969 25.531 14.344 1 96.75 481 ARG A N 1
ATOM 3907 C CA . ARG A 1 481 ? 9.531 25.219 15.695 1 96.75 481 ARG A CA 1
ATOM 3908 C C . ARG A 1 481 ? 10.125 26.203 16.703 1 96.75 481 ARG A C 1
ATOM 3910 O O . ARG A 1 481 ? 11.125 26.859 16.406 1 96.75 481 ARG A O 1
ATOM 3917 N N . ASP A 1 482 ? 9.445 26.297 17.797 1 94.69 482 ASP A N 1
ATOM 3918 C CA . ASP A 1 482 ? 9.953 27.109 18.906 1 94.69 482 ASP A CA 1
ATOM 3919 C C . ASP A 1 482 ? 10.844 26.281 19.828 1 94.69 482 ASP A C 1
ATOM 3921 O O . ASP A 1 482 ? 10.43 25.891 20.922 1 94.69 482 ASP A O 1
ATOM 3925 N N . ILE A 1 483 ? 12.016 26.031 19.406 1 95.62 483 ILE A N 1
ATOM 3926 C CA . ILE A 1 483 ? 13 25.266 20.172 1 95.62 483 ILE A CA 1
ATOM 3927 C C . ILE A 1 483 ? 14.219 26.156 20.453 1 95.62 483 ILE A C 1
ATOM 3929 O O . ILE A 1 483 ? 14.289 27.297 20 1 95.62 483 ILE A O 1
ATOM 3933 N N . THR A 1 484 ? 15.109 25.672 21.141 1 96.62 484 THR A N 1
ATOM 3934 C CA . THR A 1 484 ? 16.109 26.484 21.828 1 96.62 484 THR A CA 1
ATOM 3935 C C . THR A 1 484 ? 17.016 27.172 20.828 1 96.62 484 THR A C 1
ATOM 3937 O O . THR A 1 484 ? 17.25 28.391 20.938 1 96.62 484 THR A O 1
ATOM 3940 N N . TYR A 1 485 ? 17.5 26.453 19.812 1 97.25 485 TYR A N 1
ATOM 3941 C CA . TYR A 1 485 ? 18.469 27.078 18.922 1 97.25 485 TYR A CA 1
ATOM 3942 C C . TYR A 1 485 ? 18 27 17.469 1 97.25 485 TYR A C 1
ATOM 3944 O O . TYR A 1 485 ? 17.875 28.016 16.781 1 97.25 485 TYR A O 1
ATOM 3952 N N . HIS A 1 486 ? 17.734 25.719 16.922 1 97.88 486 HIS A N 1
ATOM 3953 C CA . HIS A 1 486 ? 17.375 25.562 15.516 1 97.88 486 HIS A CA 1
ATOM 3954 C C . HIS A 1 486 ? 15.953 26.047 15.25 1 97.88 486 HIS A C 1
ATOM 3956 O O . HIS A 1 486 ? 15.094 25.266 14.82 1 97.88 486 HIS A O 1
ATOM 3962 N N . ASN A 1 487 ? 15.773 27.266 15.461 1 97.94 487 ASN A N 1
ATOM 3963 C CA . ASN A 1 487 ? 14.5 27.953 15.297 1 97.94 487 ASN A CA 1
ATOM 3964 C C . ASN A 1 487 ? 14.562 28.984 14.156 1 97.94 487 ASN A C 1
ATOM 3966 O O . ASN A 1 487 ? 15.484 28.953 13.344 1 97.94 487 ASN A O 1
ATOM 3970 N N . TRP A 1 488 ? 13.609 29.828 14.055 1 98.06 488 TRP A N 1
ATOM 3971 C CA . TRP A 1 488 ? 13.5 30.797 12.969 1 98.06 488 TRP A CA 1
ATOM 3972 C C . TRP A 1 488 ? 14.695 31.75 12.953 1 98.06 488 TRP A C 1
ATOM 3974 O O . TRP A 1 488 ? 15.203 32.094 11.891 1 98.06 488 TRP A O 1
ATOM 3984 N N . ARG A 1 489 ? 15.18 32.188 14.109 1 98.31 489 ARG A N 1
ATOM 3985 C CA . ARG A 1 489 ? 16.312 33.125 14.188 1 98.31 489 ARG A CA 1
ATOM 3986 C C . ARG A 1 489 ? 17.562 32.5 13.555 1 98.31 489 ARG A C 1
ATOM 3988 O O . ARG A 1 489 ? 18.266 33.188 12.797 1 98.31 489 ARG A O 1
ATOM 3995 N N . HIS A 1 490 ? 17.734 31.219 13.898 1 98.25 490 HIS A N 1
ATOM 3996 C CA . HIS A 1 490 ? 18.859 30.516 13.273 1 98.25 490 HIS A CA 1
ATOM 3997 C C . HIS A 1 490 ? 18.672 30.453 11.758 1 98.25 490 HIS A C 1
ATOM 3999 O O . HIS A 1 490 ? 19.609 30.734 11.008 1 98.25 490 HIS A O 1
ATOM 4005 N N . GLY A 1 491 ? 17.484 30.031 11.281 1 98.56 491 GLY A N 1
ATOM 4006 C CA . GLY A 1 491 ? 17.203 29.953 9.859 1 98.56 491 GLY A CA 1
ATOM 4007 C C . GLY A 1 491 ? 17.422 31.266 9.133 1 98.56 491 GLY A C 1
ATOM 4008 O O . GLY A 1 491 ? 18 31.297 8.039 1 98.56 491 GLY A O 1
ATOM 4009 N N . PHE A 1 492 ? 17 32.375 9.758 1 98.56 492 PHE A N 1
ATOM 4010 C CA . PHE A 1 492 ? 17.172 33.688 9.172 1 98.56 492 PHE A CA 1
ATOM 4011 C C . PHE A 1 492 ? 18.656 34.031 9.016 1 98.56 492 PHE A C 1
ATOM 4013 O O . PHE A 1 492 ? 19.078 34.531 7.977 1 98.56 492 PHE A O 1
ATOM 4020 N N . ASN A 1 493 ? 19.406 33.781 10.07 1 98.62 493 ASN A N 1
ATOM 4021 C CA . ASN A 1 493 ? 20.828 34.094 10.047 1 98.62 493 ASN A CA 1
ATOM 4022 C C . ASN A 1 493 ? 21.547 33.344 8.922 1 98.62 493 ASN A C 1
ATOM 4024 O O . ASN A 1 493 ? 22.469 33.906 8.305 1 98.62 493 ASN A O 1
ATOM 4028 N N . VAL A 1 494 ? 21.156 32.094 8.719 1 98.69 494 VAL A N 1
ATOM 4029 C CA . VAL A 1 494 ? 21.781 31.344 7.645 1 98.69 494 VAL A CA 1
ATOM 4030 C C . VAL A 1 494 ? 21.438 31.969 6.297 1 98.69 494 VAL A C 1
ATOM 4032 O O . VAL A 1 494 ? 22.312 32.156 5.445 1 98.69 494 VAL A O 1
ATOM 4035 N N . GLY A 1 495 ? 20.141 32.312 6.078 1 98.75 495 GLY A N 1
ATOM 4036 C CA . GLY A 1 495 ? 19.75 33 4.859 1 98.75 495 GLY A CA 1
ATOM 4037 C C . GLY A 1 495 ? 20.438 34.344 4.68 1 98.75 495 GLY A C 1
ATOM 4038 O O . GLY A 1 495 ? 20.891 34.656 3.584 1 98.75 495 GLY A O 1
ATOM 4039 N N . GLN A 1 496 ? 20.5 35.094 5.754 1 98.69 496 GLN A N 1
ATOM 4040 C CA . GLN A 1 496 ? 21.141 36.406 5.723 1 98.69 496 GLN A CA 1
ATOM 4041 C C . GLN A 1 496 ? 22.625 36.281 5.426 1 98.69 496 GLN A C 1
ATOM 4043 O O . GLN A 1 496 ? 23.188 37.062 4.676 1 98.69 496 GLN A O 1
ATOM 4048 N N . THR A 1 497 ? 23.312 35.312 6.004 1 98.75 497 THR A N 1
ATOM 4049 C CA . THR A 1 497 ? 24.734 35.125 5.75 1 98.75 497 THR A CA 1
ATOM 4050 C C . THR A 1 497 ? 24.969 34.719 4.297 1 98.75 497 THR A C 1
ATOM 4052 O O . THR A 1 497 ? 25.953 35.156 3.688 1 98.75 497 THR A O 1
ATOM 4055 N N . MET A 1 498 ? 24.125 33.812 3.77 1 98.88 498 MET A N 1
ATOM 4056 C CA . MET A 1 498 ? 24.219 33.469 2.354 1 98.88 498 MET A CA 1
ATOM 4057 C C . MET A 1 498 ? 24.094 34.719 1.479 1 98.88 498 MET A C 1
ATOM 4059 O O . MET A 1 498 ? 24.875 34.906 0.542 1 98.88 498 MET A O 1
ATOM 4063 N N . PHE A 1 499 ? 23.188 35.594 1.793 1 98.62 499 PHE A N 1
ATOM 4064 C CA . PHE A 1 499 ? 22.984 36.875 1.133 1 98.62 499 PHE A CA 1
ATOM 4065 C C . PHE A 1 499 ? 24.25 37.75 1.209 1 98.62 499 PHE A C 1
ATOM 4067 O O . PHE A 1 499 ? 24.672 38.312 0.207 1 98.62 499 PHE A O 1
ATOM 4074 N N . THR A 1 500 ? 24.859 37.781 2.365 1 98.69 500 THR A N 1
ATOM 4075 C CA . THR A 1 500 ? 26.062 38.594 2.592 1 98.69 500 THR A CA 1
ATOM 4076 C C . THR A 1 500 ? 27.25 38 1.835 1 98.69 500 THR A C 1
ATOM 4078 O O . THR A 1 500 ? 28.047 38.75 1.264 1 98.69 500 THR A O 1
ATOM 4081 N N . LEU A 1 501 ? 27.391 36.719 1.861 1 98.69 501 LEU A N 1
ATOM 4082 C CA . LEU A 1 501 ? 28.469 36.062 1.117 1 98.69 501 LEU A CA 1
ATOM 4083 C C . LEU A 1 501 ? 28.359 36.375 -0.372 1 98.69 501 LEU A C 1
ATOM 4085 O O . LEU A 1 501 ? 29.375 36.625 -1.037 1 98.69 501 LEU A O 1
ATOM 4089 N N . LEU A 1 502 ? 27.172 36.375 -0.875 1 98.62 502 LEU A N 1
ATOM 4090 C CA . LEU A 1 502 ? 26.938 36.625 -2.295 1 98.62 502 LEU A CA 1
ATOM 4091 C C . LEU A 1 502 ? 27.25 38.062 -2.664 1 98.62 502 LEU A C 1
ATOM 4093 O O . LEU A 1 502 ? 27.891 38.312 -3.689 1 98.62 502 LEU A O 1
ATOM 4097 N N . LEU A 1 503 ? 26.828 39 -1.811 1 98.19 503 LEU A N 1
ATOM 4098 C CA . LEU A 1 503 ? 26.953 40.406 -2.188 1 98.19 503 LEU A CA 1
ATOM 4099 C C . LEU A 1 503 ? 28.234 41 -1.619 1 98.19 503 LEU A C 1
ATOM 4101 O O . LEU A 1 503 ? 29.125 41.406 -2.371 1 98.19 503 LEU A O 1
ATOM 4105 N N . THR A 1 504 ? 28.344 41 -0.282 1 98.19 504 THR A N 1
ATOM 4106 C CA . THR A 1 504 ? 29.516 41.594 0.366 1 98.19 504 THR A CA 1
ATOM 4107 C C . THR A 1 504 ? 30.75 40.719 0.135 1 98.19 504 THR A C 1
ATOM 4109 O O . THR A 1 504 ? 31.844 41.25 -0.069 1 98.19 504 THR A O 1
ATOM 4112 N N . GLY A 1 505 ? 30.609 39.406 0.164 1 97.62 505 GLY A N 1
ATOM 4113 C CA . GLY A 1 505 ? 31.703 38.5 -0.095 1 97.62 505 GLY A CA 1
ATOM 4114 C C . GLY A 1 505 ? 32.062 38.375 -1.565 1 97.62 505 GLY A C 1
ATOM 4115 O O . GLY A 1 505 ? 33.094 37.781 -1.92 1 97.62 505 GLY A O 1
ATOM 4116 N N . LYS A 1 506 ? 31.188 38.938 -2.443 1 97.19 506 LYS A N 1
ATOM 4117 C CA . LYS A 1 506 ? 31.391 39.031 -3.885 1 97.19 506 LYS A CA 1
ATOM 4118 C C . LYS A 1 506 ? 31.375 37.656 -4.555 1 97.19 506 LYS A C 1
ATOM 4120 O O . LYS A 1 506 ? 32.031 37.469 -5.57 1 97.19 506 LYS A O 1
ATOM 4125 N N . LEU A 1 507 ? 30.797 36.719 -3.986 1 97.88 507 LEU A N 1
ATOM 4126 C CA . LEU A 1 507 ? 30.734 35.375 -4.562 1 97.88 507 LEU A CA 1
ATOM 4127 C C . LEU A 1 507 ? 29.625 35.281 -5.602 1 97.88 507 LEU A C 1
ATOM 4129 O O . LEU A 1 507 ? 29.578 34.344 -6.383 1 97.88 507 LEU A O 1
ATOM 4133 N N . LYS A 1 508 ? 28.766 36.281 -5.676 1 97.5 508 LYS A N 1
ATOM 4134 C CA . LYS A 1 508 ? 27.672 36.312 -6.648 1 97.5 508 LYS A CA 1
ATOM 4135 C C . LYS A 1 508 ? 28.219 36.25 -8.078 1 97.5 508 LYS A C 1
ATOM 4137 O O . LYS A 1 508 ? 27.516 35.844 -9 1 97.5 508 LYS A O 1
ATOM 4142 N N . LYS A 1 509 ? 29.453 36.625 -8.242 1 96.12 509 LYS A N 1
ATOM 4143 C CA . LYS A 1 509 ? 30.078 36.656 -9.562 1 96.12 509 LYS A CA 1
ATOM 4144 C C . LYS A 1 509 ? 30.109 35.281 -10.195 1 96.12 509 LYS A C 1
ATOM 4146 O O . LYS A 1 509 ? 30.203 35.156 -11.414 1 96.12 509 L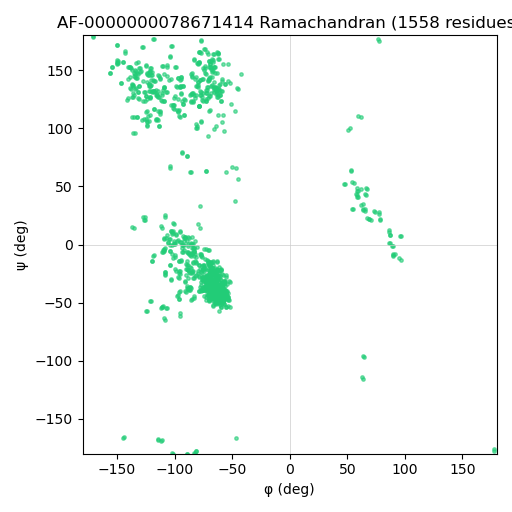YS A O 1
ATOM 4151 N N . TYR A 1 510 ? 30.031 34.219 -9.383 1 97.12 510 TYR A N 1
ATOM 4152 C CA . TYR A 1 510 ? 30.125 32.875 -9.891 1 97.12 510 TYR A CA 1
ATOM 4153 C C . TYR A 1 510 ? 28.734 32.312 -10.188 1 97.12 510 TYR A C 1
ATOM 4155 O O . TYR A 1 510 ? 28.609 31.219 -10.766 1 97.12 510 TYR A O 1
ATOM 4163 N N . TYR A 1 511 ? 27.688 33 -9.844 1 97.81 511 TYR A N 1
ATOM 4164 C CA . TYR A 1 511 ? 26.344 32.469 -9.891 1 97.81 511 TYR A CA 1
ATOM 4165 C C . TYR A 1 511 ? 25.406 33.406 -10.641 1 97.81 511 TYR A C 1
ATOM 4167 O O . TYR A 1 511 ? 25.609 34.625 -10.664 1 97.81 511 TYR A O 1
ATOM 4175 N N . SER A 1 512 ? 24.406 32.812 -11.289 1 97 512 SER A N 1
ATOM 4176 C CA . SER A 1 512 ? 23.375 33.625 -11.914 1 97 512 SER A CA 1
ATOM 4177 C C . SER A 1 512 ? 22.422 34.219 -10.883 1 97 512 SER A C 1
ATOM 4179 O O . SER A 1 512 ? 22.469 33.844 -9.703 1 97 512 SER A O 1
ATOM 4181 N N . ASP A 1 513 ? 21.578 35.156 -11.258 1 98.06 513 ASP A N 1
ATOM 4182 C CA . ASP A 1 513 ? 20.578 35.719 -10.359 1 98.06 513 ASP A CA 1
ATOM 4183 C C . ASP A 1 513 ? 19.625 34.656 -9.852 1 98.06 513 ASP A C 1
ATOM 4185 O O . ASP A 1 513 ? 19.172 34.719 -8.703 1 98.06 513 ASP A O 1
ATOM 4189 N N . LEU A 1 514 ? 19.344 33.688 -10.734 1 98 514 LEU A N 1
ATOM 4190 C CA . LEU A 1 514 ? 18.469 32.594 -10.328 1 98 514 LEU A CA 1
ATOM 4191 C C . LEU A 1 514 ? 19.141 31.734 -9.258 1 98 514 LEU A C 1
ATOM 4193 O O . LEU A 1 514 ? 18.484 31.312 -8.297 1 98 514 LEU A O 1
ATOM 4197 N N . ASP A 1 515 ? 20.422 31.5 -9.5 1 98.06 515 ASP A N 1
ATOM 4198 C CA . ASP A 1 515 ? 21.172 30.734 -8.5 1 98.06 515 ASP A CA 1
ATOM 4199 C C . ASP A 1 515 ? 21.125 31.438 -7.137 1 98.06 515 ASP A C 1
ATOM 4201 O O . ASP A 1 515 ? 20.828 30.797 -6.121 1 98.06 515 ASP A O 1
ATOM 4205 N N . ALA A 1 516 ? 21.422 32.719 -7.188 1 98.56 516 ALA A N 1
ATOM 4206 C CA . ALA A 1 516 ? 21.469 33.5 -5.949 1 98.56 516 ALA A CA 1
ATOM 4207 C C . ALA A 1 516 ? 20.094 33.5 -5.262 1 98.56 516 ALA A C 1
ATOM 4209 O O . ALA A 1 516 ? 20.016 33.375 -4.035 1 98.56 516 ALA A O 1
ATOM 4210 N N . PHE A 1 517 ? 19.078 33.625 -6.02 1 98.44 517 PHE A N 1
ATOM 4211 C CA . PHE A 1 517 ? 17.703 33.594 -5.543 1 98.44 517 PHE A CA 1
ATOM 4212 C C . PHE A 1 517 ? 17.422 32.281 -4.801 1 98.44 517 PHE A C 1
ATOM 4214 O O . PHE A 1 517 ? 16.969 32.312 -3.658 1 98.44 517 PHE A O 1
ATOM 4221 N N . ALA A 1 518 ? 17.75 31.203 -5.445 1 98.62 518 ALA A N 1
ATOM 4222 C CA . ALA A 1 518 ? 17.5 29.875 -4.891 1 98.62 518 ALA A CA 1
ATOM 4223 C C . ALA A 1 518 ? 18.359 29.625 -3.65 1 98.62 518 ALA A C 1
ATOM 4225 O O . ALA A 1 518 ? 17.891 29.016 -2.68 1 98.62 518 ALA A O 1
ATOM 4226 N N . MET A 1 519 ? 19.562 30.062 -3.672 1 98.75 519 MET A N 1
ATOM 4227 C CA . MET A 1 519 ? 20.5 29.812 -2.586 1 98.75 519 MET A CA 1
ATOM 4228 C C . MET A 1 519 ? 20.047 30.5 -1.304 1 98.75 519 MET A C 1
ATOM 4230 O O . MET A 1 519 ? 20.078 29.906 -0.228 1 98.75 519 MET A O 1
ATOM 4234 N N . VAL A 1 520 ? 19.594 31.734 -1.426 1 98.88 520 VAL A N 1
ATOM 4235 C CA . VAL A 1 520 ? 19.156 32.469 -0.255 1 98.88 520 VAL A CA 1
ATOM 4236 C C . VAL A 1 520 ? 17.844 31.875 0.273 1 98.88 520 VAL A C 1
ATOM 4238 O O . VAL A 1 520 ? 17.688 31.703 1.483 1 98.88 520 VAL A O 1
ATOM 4241 N N . ALA A 1 521 ? 16.953 31.562 -0.682 1 98.88 521 ALA A N 1
ATOM 4242 C CA . ALA A 1 521 ? 15.711 30.922 -0.272 1 98.88 521 ALA A CA 1
ATOM 4243 C C . ALA A 1 521 ? 15.984 29.609 0.452 1 98.88 521 ALA A C 1
ATOM 4245 O O . ALA A 1 521 ? 15.359 29.312 1.476 1 98.88 521 ALA A O 1
ATOM 4246 N N . ALA A 1 522 ? 16.922 28.812 -0.058 1 98.81 522 ALA A N 1
ATOM 4247 C CA . ALA A 1 522 ? 17.297 27.547 0.574 1 98.81 522 ALA A CA 1
ATOM 4248 C C . ALA A 1 522 ? 17.875 27.781 1.962 1 98.81 522 ALA A C 1
ATOM 4250 O O . ALA A 1 522 ? 17.672 26.969 2.873 1 98.81 522 ALA A O 1
ATOM 4251 N N . GLY A 1 523 ? 18.609 28.859 2.084 1 98.81 523 GLY A N 1
ATOM 4252 C CA . GLY A 1 523 ? 19.156 29.219 3.385 1 98.81 523 GLY A CA 1
ATOM 4253 C C . GLY A 1 523 ? 18.094 29.453 4.434 1 98.81 523 GLY A C 1
ATOM 4254 O O . GLY A 1 523 ? 18.219 28.984 5.57 1 98.81 523 GLY A O 1
ATOM 4255 N N . PHE A 1 524 ? 17 30.125 4.047 1 98.81 524 PHE A N 1
ATOM 4256 C CA . PHE A 1 524 ? 15.906 30.422 4.965 1 98.81 524 PHE A CA 1
ATOM 4257 C C . PHE A 1 524 ? 15.172 29.141 5.336 1 98.81 524 PHE A C 1
ATOM 4259 O O . PHE A 1 524 ? 14.625 29.031 6.438 1 98.81 524 PHE A O 1
ATOM 4266 N N . CYS A 1 525 ? 15.234 28.094 4.488 1 98.69 525 CYS A N 1
ATOM 4267 C CA . CYS A 1 525 ? 14.414 26.891 4.672 1 98.69 525 CYS A CA 1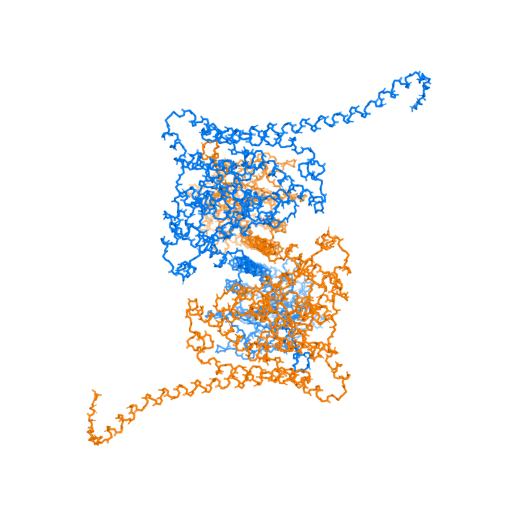
ATOM 4268 C C . CYS A 1 525 ? 15.25 25.75 5.219 1 98.69 525 CYS A C 1
ATOM 4270 O O . CYS A 1 525 ? 14.711 24.703 5.578 1 98.69 525 CYS A O 1
ATOM 4272 N N . HIS A 1 526 ? 16.531 25.859 5.367 1 98.56 526 HIS A N 1
ATOM 4273 C CA . HIS A 1 526 ? 17.438 24.719 5.496 1 98.56 526 HIS A CA 1
ATOM 4274 C C . HIS A 1 526 ? 17.141 23.906 6.746 1 98.56 526 HIS A C 1
ATOM 4276 O O . HIS A 1 526 ? 17.375 22.703 6.781 1 98.56 526 HIS A O 1
ATOM 4282 N N . ASP A 1 527 ? 16.547 24.5 7.777 1 98.31 527 ASP A N 1
ATOM 4283 C CA . ASP A 1 527 ? 16.281 23.828 9.047 1 98.31 527 ASP A CA 1
ATOM 4284 C C . ASP A 1 527 ? 14.805 23.969 9.438 1 98.31 527 ASP A C 1
ATOM 4286 O O . ASP A 1 527 ? 14.469 23.938 10.625 1 98.31 527 ASP A O 1
ATOM 4290 N N . ILE A 1 528 ? 13.93 24.188 8.453 1 98.44 528 ILE A N 1
ATOM 4291 C CA . ILE A 1 528 ? 12.508 24.344 8.727 1 98.44 528 ILE A CA 1
ATOM 4292 C C . ILE A 1 528 ? 11.977 23.078 9.406 1 98.44 528 ILE A C 1
ATOM 4294 O O . ILE A 1 528 ? 12.328 21.969 9.023 1 98.44 528 ILE A O 1
ATOM 4298 N N . ASP A 1 529 ? 11.211 23.219 10.508 1 98.06 529 ASP A N 1
ATOM 4299 C CA . ASP A 1 529 ? 10.594 22.188 11.328 1 98.06 529 ASP A CA 1
ATOM 4300 C C . ASP A 1 529 ? 11.656 21.312 12 1 98.06 529 ASP A C 1
ATOM 4302 O O . ASP A 1 529 ? 11.43 20.141 12.266 1 98.06 529 ASP A O 1
ATOM 4306 N N . HIS A 1 530 ? 12.805 21.891 12.281 1 97.88 530 HIS A N 1
ATOM 4307 C CA . HIS A 1 530 ? 13.836 21.172 13.016 1 97.88 530 HIS A CA 1
ATOM 4308 C C . HIS A 1 530 ? 13.32 20.719 14.383 1 97.88 530 HIS A C 1
ATOM 4310 O O . HIS A 1 530 ? 12.609 21.469 15.062 1 97.88 530 HIS A O 1
ATOM 4316 N N . ARG A 1 531 ? 13.633 19.594 14.852 1 95.31 531 ARG A N 1
ATOM 4317 C CA . ARG A 1 531 ? 13.008 18.969 16.016 1 95.31 531 ARG A CA 1
ATOM 4318 C C . ARG A 1 531 ? 13.898 19.094 17.25 1 95.31 531 ARG A C 1
ATOM 4320 O O . ARG A 1 531 ? 13.594 18.531 18.297 1 95.31 531 ARG A O 1
ATOM 4327 N N . GLY A 1 532 ? 15.062 19.719 17.109 1 96.5 532 GLY A N 1
ATOM 4328 C CA . GLY A 1 532 ? 15.953 19.953 18.234 1 96.5 532 GLY A CA 1
ATOM 4329 C C . GLY A 1 532 ? 16.891 18.781 18.516 1 96.5 532 GLY A C 1
ATOM 4330 O O . GLY A 1 532 ? 17.641 18.812 19.484 1 96.5 532 GLY A O 1
ATOM 4331 N N . THR A 1 533 ? 16.797 17.75 17.703 1 96.56 533 THR A N 1
ATOM 4332 C CA . THR A 1 533 ? 17.656 16.578 17.844 1 96.56 533 THR A CA 1
ATOM 4333 C C . THR A 1 533 ? 18.391 16.297 16.547 1 96.56 533 THR A C 1
ATOM 4335 O O . THR A 1 533 ? 17.969 16.719 15.469 1 96.56 533 THR A O 1
ATOM 4338 N N . ASN A 1 534 ? 19.516 15.648 16.688 1 95.06 534 ASN A N 1
ATOM 4339 C CA . ASN A 1 534 ? 20.344 15.422 15.5 1 95.06 534 ASN A CA 1
ATOM 4340 C C . ASN A 1 534 ? 19.969 14.109 14.805 1 95.06 534 ASN A C 1
ATOM 4342 O O . ASN A 1 534 ? 19.047 13.422 15.227 1 95.06 534 ASN A O 1
ATOM 4346 N N . ASN A 1 535 ? 20.656 13.766 13.688 1 95.75 535 ASN A N 1
ATOM 4347 C CA . ASN A 1 535 ? 20.375 12.594 12.859 1 95.75 535 ASN A CA 1
ATOM 4348 C C . ASN A 1 535 ? 20.578 11.297 13.641 1 95.75 535 ASN A C 1
ATOM 4350 O O . ASN A 1 535 ? 19.812 10.344 13.461 1 95.75 535 ASN A O 1
ATOM 4354 N N . LEU A 1 536 ? 21.609 11.242 14.461 1 94.88 536 LEU A N 1
ATOM 4355 C CA . LEU A 1 536 ? 21.891 10.031 15.234 1 94.88 536 LEU A CA 1
ATOM 4356 C C . LEU A 1 536 ? 20.75 9.727 16.203 1 94.88 536 LEU A C 1
ATOM 4358 O O . LEU A 1 536 ? 20.344 8.57 16.344 1 94.88 536 LEU A O 1
ATOM 4362 N N . TYR A 1 537 ? 20.281 10.727 16.938 1 96.06 537 TYR A N 1
ATOM 4363 C CA . TYR A 1 537 ? 19.141 10.539 17.844 1 96.06 537 TYR A CA 1
ATOM 4364 C C . TYR A 1 537 ? 17.922 10.055 17.094 1 96.06 537 TYR A C 1
ATOM 4366 O O . TYR A 1 537 ? 17.203 9.164 17.562 1 96.06 537 TYR A O 1
ATOM 4374 N N . GLN A 1 538 ? 17.625 10.664 15.914 1 96.5 538 GLN A N 1
ATOM 4375 C CA . GLN A 1 538 ? 16.484 10.258 15.109 1 96.5 538 GLN A CA 1
ATOM 4376 C C . GLN A 1 538 ? 16.578 8.781 14.734 1 96.5 538 GLN A C 1
ATOM 4378 O O . GLN A 1 538 ? 15.57 8.062 14.773 1 96.5 538 GLN A O 1
ATOM 4383 N N . THR A 1 539 ? 17.734 8.344 14.336 1 96.06 539 THR A N 1
ATOM 4384 C CA . THR A 1 539 ? 17.953 6.965 13.922 1 96.06 539 THR A CA 1
ATOM 4385 C C . THR A 1 539 ? 17.797 6.016 15.102 1 96.06 539 THR A C 1
ATOM 4387 O O . THR A 1 539 ? 17.109 4.996 15 1 96.06 539 THR A O 1
ATOM 4390 N N . LYS A 1 540 ? 18.375 6.367 16.266 1 95.31 540 LYS A N 1
ATOM 4391 C CA . LYS A 1 540 ? 18.344 5.504 17.453 1 95.31 540 LYS A CA 1
ATOM 4392 C C . LYS A 1 540 ? 16.938 5.422 18.031 1 95.31 540 LYS A C 1
ATOM 4394 O O . LYS A 1 540 ? 16.547 4.391 18.594 1 95.31 540 LYS A O 1
ATOM 4399 N N . SER A 1 541 ? 16.219 6.473 17.938 1 94.69 541 SER A N 1
ATOM 4400 C CA . SER A 1 541 ? 14.867 6.504 18.5 1 94.69 541 SER A CA 1
ATOM 4401 C C . SER A 1 541 ? 13.867 5.879 17.531 1 94.69 541 SER A C 1
ATOM 4403 O O . SER A 1 541 ? 12.672 5.812 17.844 1 94.69 541 SER A O 1
ATOM 4405 N N . LEU A 1 542 ? 14.242 5.508 16.328 1 93.75 542 LEU A N 1
ATOM 4406 C CA . LEU A 1 542 ? 13.406 4.887 15.305 1 93.75 542 LEU A CA 1
ATOM 4407 C C . LEU A 1 542 ? 12.219 5.773 14.961 1 93.75 542 LEU A C 1
ATOM 4409 O O . LEU A 1 542 ? 11.078 5.305 14.914 1 93.75 542 LEU A O 1
ATOM 4413 N N . SER A 1 543 ? 12.555 7.07 14.844 1 94.94 543 SER A N 1
ATOM 4414 C CA . SER A 1 543 ? 11.516 8.023 14.461 1 94.94 543 SER A CA 1
ATOM 4415 C C . SER A 1 543 ? 11.008 7.762 13.047 1 94.94 543 SER A C 1
ATOM 4417 O O . SER A 1 543 ? 11.727 7.18 12.227 1 94.94 543 SER A O 1
ATOM 4419 N N . PRO A 1 544 ? 9.758 8.117 12.711 1 95.94 544 PRO A N 1
ATOM 4420 C CA . PRO A 1 544 ? 9.258 7.984 11.336 1 95.94 544 PRO A CA 1
ATOM 4421 C C . PRO A 1 544 ? 10.172 8.648 10.312 1 95.94 544 PRO A C 1
ATOM 4423 O O . PRO A 1 544 ? 10.273 8.18 9.172 1 95.94 544 PRO A O 1
ATOM 4426 N N . LEU A 1 545 ? 10.891 9.758 10.688 1 97.19 545 LEU A N 1
ATOM 4427 C CA . LEU A 1 545 ? 11.828 10.43 9.805 1 97.19 545 LEU A CA 1
ATOM 4428 C C . LEU A 1 545 ? 12.992 9.516 9.438 1 97.19 545 LEU A C 1
ATOM 4430 O O . LEU A 1 545 ? 13.383 9.43 8.273 1 97.19 545 LEU A O 1
ATOM 4434 N N . ALA A 1 546 ? 13.5 8.812 10.469 1 96.69 546 ALA A N 1
ATOM 4435 C CA . ALA A 1 546 ? 14.648 7.934 10.266 1 96.69 546 ALA A CA 1
ATOM 4436 C C . ALA A 1 546 ? 14.25 6.684 9.484 1 96.69 546 ALA A C 1
ATOM 4438 O O . ALA A 1 546 ? 15.078 6.082 8.797 1 96.69 546 ALA A O 1
ATOM 4439 N N . LYS A 1 547 ? 12.977 6.328 9.609 1 95.69 547 LYS A N 1
ATOM 4440 C CA . LYS A 1 547 ? 12.484 5.195 8.828 1 95.69 547 LYS A CA 1
ATOM 4441 C C . LYS A 1 547 ? 12.344 5.57 7.352 1 95.69 547 LYS A C 1
ATOM 4443 O O . LYS A 1 547 ? 12.555 4.734 6.473 1 95.69 547 LYS A O 1
ATOM 4448 N N . LEU A 1 548 ? 12.016 6.793 7.078 1 95.06 548 LEU A N 1
ATOM 4449 C CA . LEU A 1 548 ? 11.766 7.285 5.727 1 95.06 548 LEU A CA 1
ATOM 4450 C C . LEU A 1 548 ? 13.078 7.555 4.996 1 95.06 548 LEU A C 1
ATOM 4452 O O . LEU A 1 548 ? 13.18 7.332 3.787 1 95.06 548 LEU A O 1
ATOM 4456 N N . HIS A 1 549 ? 14.086 8.117 5.707 1 93.44 549 HIS A N 1
ATOM 4457 C CA . HIS A 1 549 ? 15.352 8.516 5.102 1 93.44 549 HIS A CA 1
ATOM 4458 C C . HIS A 1 549 ? 16.516 7.762 5.73 1 93.44 549 HIS A C 1
ATOM 4460 O O . HIS A 1 549 ? 16.656 7.73 6.953 1 93.44 549 HIS A O 1
ATOM 4466 N N . SER A 1 550 ? 17.391 7.203 4.887 1 88.81 550 SER A N 1
ATOM 4467 C CA . SER A 1 550 ? 18.5 6.402 5.383 1 88.81 550 SER A CA 1
ATOM 4468 C C . SER A 1 550 ? 19.719 7.277 5.668 1 88.81 550 SER A C 1
ATOM 4470 O O . SER A 1 550 ? 20.609 6.883 6.426 1 88.81 550 SER A O 1
ATOM 4472 N N . SER A 1 551 ? 19.797 8.445 5.047 1 91.62 551 SER A N 1
ATOM 4473 C CA . SER A 1 551 ? 20.906 9.383 5.238 1 91.62 551 SER A CA 1
ATOM 4474 C C . SER A 1 551 ? 20.406 10.82 5.328 1 91.62 551 SER A C 1
ATOM 4476 O O . SER A 1 551 ? 19.344 11.141 4.801 1 91.62 551 SER A O 1
ATOM 4478 N N . SER A 1 552 ? 21.141 11.656 6.02 1 95.31 552 SER A N 1
ATOM 4479 C CA . SER A 1 552 ? 20.781 13.07 6.137 1 95.31 552 SER A CA 1
ATOM 4480 C C . SER A 1 552 ? 19.312 13.242 6.492 1 95.31 552 SER A C 1
ATOM 4482 O O . SER A 1 552 ? 18.594 13.977 5.816 1 95.31 552 SER A O 1
ATOM 4484 N N . VAL A 1 553 ? 18.938 12.523 7.562 1 96.62 553 VAL A N 1
ATOM 4485 C CA . VAL A 1 553 ? 17.531 12.359 7.93 1 96.62 553 VAL A CA 1
ATOM 4486 C C . VAL A 1 553 ? 16.875 13.727 8.086 1 96.62 553 VAL A C 1
ATOM 4488 O O . VAL A 1 553 ? 15.875 14.023 7.422 1 96.62 553 VAL A O 1
ATOM 4491 N N . MET A 1 554 ? 17.391 14.609 8.859 1 97.5 554 MET A N 1
ATOM 4492 C CA . MET A 1 554 ? 16.797 15.906 9.141 1 97.5 554 MET A CA 1
ATOM 4493 C C . MET A 1 554 ? 16.844 16.797 7.906 1 97.5 554 MET A C 1
ATOM 4495 O O . MET A 1 554 ? 15.859 17.469 7.574 1 97.5 554 MET A O 1
ATOM 4499 N N . GLU A 1 555 ? 17.953 16.797 7.184 1 97.56 555 GLU A N 1
ATOM 4500 C CA . GLU A 1 555 ? 18.094 17.641 6.004 1 97.56 555 GLU A CA 1
ATOM 4501 C C . GLU A 1 555 ? 17.094 17.266 4.922 1 97.56 555 GLU A C 1
ATOM 4503 O O . GLU A 1 555 ? 16.547 18.141 4.25 1 97.56 555 GLU A O 1
ATOM 4508 N N . ARG A 1 556 ? 16.953 16.031 4.805 1 97.5 556 ARG A N 1
ATOM 4509 C CA . ARG A 1 556 ? 15.984 15.578 3.814 1 97.5 556 ARG A CA 1
ATOM 4510 C C . ARG A 1 556 ? 14.562 15.945 4.234 1 97.5 556 ARG A C 1
ATOM 4512 O O . ARG A 1 556 ? 13.711 16.234 3.387 1 97.5 556 ARG A O 1
ATOM 4519 N N . HIS A 1 557 ? 14.289 15.867 5.531 1 98.06 557 HIS A N 1
ATOM 4520 C CA . HIS A 1 557 ? 13 16.312 6.051 1 98.06 557 HIS A CA 1
ATOM 4521 C C . HIS A 1 557 ? 12.766 17.797 5.73 1 98.06 557 HIS A C 1
ATOM 4523 O O . HIS A 1 557 ? 11.688 18.156 5.25 1 98.06 557 HIS A O 1
ATOM 4529 N N . HIS A 1 558 ? 13.766 18.656 5.988 1 98.44 558 HIS A N 1
ATOM 4530 C CA . HIS A 1 558 ? 13.656 20.094 5.703 1 98.44 558 HIS A CA 1
ATOM 4531 C C . HIS A 1 558 ? 13.438 20.344 4.215 1 98.44 558 HIS A C 1
ATOM 4533 O O . HIS A 1 558 ? 12.625 21.188 3.84 1 98.44 558 HIS A O 1
ATOM 4539 N N . LEU A 1 559 ? 14.172 19.562 3.445 1 98.25 559 LEU A N 1
ATOM 4540 C CA . LEU A 1 559 ? 14.039 19.688 1.998 1 98.25 559 LEU A CA 1
ATOM 4541 C C . LEU A 1 559 ? 12.633 19.328 1.544 1 98.25 559 LEU A C 1
ATOM 4543 O O . LEU A 1 559 ? 12.016 20.062 0.765 1 98.25 559 LEU A O 1
ATOM 4547 N N . GLU A 1 560 ? 12.133 18.234 2.047 1 97 560 GLU A N 1
ATOM 4548 C CA . GLU A 1 560 ? 10.805 17.766 1.659 1 97 560 GLU A CA 1
ATOM 4549 C C . GLU A 1 560 ? 9.727 18.766 2.074 1 97 560 GLU A C 1
ATOM 4551 O O . GLU A 1 560 ? 8.773 19.016 1.331 1 97 560 GLU A O 1
ATOM 4556 N N . TYR A 1 561 ? 9.828 19.266 3.232 1 97.38 561 TYR A N 1
ATOM 4557 C CA . TYR A 1 561 ? 8.844 20.234 3.709 1 97.38 561 TYR A CA 1
ATOM 4558 C C . TYR A 1 561 ? 8.891 21.516 2.883 1 97.38 561 TYR A C 1
ATOM 4560 O O . TYR A 1 561 ? 7.852 22.094 2.555 1 97.38 561 TYR A O 1
ATOM 4568 N N . SER A 1 562 ? 10.094 21.969 2.52 1 97.75 562 SER A N 1
ATOM 4569 C CA . SER A 1 562 ? 10.234 23.156 1.672 1 97.75 562 SER A CA 1
ATOM 4570 C C . SER A 1 562 ? 9.586 22.938 0.311 1 97.75 562 SER A C 1
ATOM 4572 O O . SER A 1 562 ? 8.945 23.844 -0.223 1 97.75 562 SER A O 1
ATOM 4574 N N . LYS A 1 563 ? 9.773 21.766 -0.2 1 96.31 563 LYS A N 1
ATOM 4575 C CA . LYS A 1 563 ? 9.156 21.422 -1.479 1 96.31 563 LYS A CA 1
ATOM 4576 C C . LYS A 1 563 ? 7.629 21.438 -1.373 1 96.31 563 LYS A C 1
ATOM 4578 O O . LYS A 1 563 ? 6.941 21.906 -2.279 1 96.31 563 LYS A O 1
ATOM 4583 N N . THR A 1 564 ? 7.133 20.906 -0.311 1 95.19 564 THR A N 1
ATOM 4584 C CA . THR A 1 564 ? 5.695 20.844 -0.081 1 95.19 564 THR A CA 1
ATOM 4585 C C . THR A 1 564 ? 5.098 22.25 -0.063 1 95.19 564 THR A C 1
ATOM 4587 O O . THR A 1 564 ? 4.016 22.484 -0.612 1 95.19 564 THR A O 1
ATOM 4590 N N . LEU A 1 565 ? 5.781 23.203 0.542 1 95.62 565 LEU A N 1
ATOM 4591 C CA . LEU A 1 565 ? 5.309 24.578 0.586 1 95.62 565 LEU A CA 1
ATOM 4592 C C . LEU A 1 565 ? 5.23 25.172 -0.816 1 95.62 565 LEU A C 1
ATOM 4594 O O . LEU A 1 565 ? 4.289 25.906 -1.133 1 95.62 565 LEU A O 1
ATOM 4598 N N . MET A 1 566 ? 6.133 24.766 -1.648 1 94.19 566 MET A N 1
ATOM 4599 C CA . MET A 1 566 ? 6.23 25.344 -2.984 1 94.19 566 MET A CA 1
ATOM 4600 C C . MET A 1 566 ? 5.234 24.703 -3.936 1 94.19 566 MET A C 1
ATOM 4602 O O . MET A 1 566 ? 5.074 25.141 -5.074 1 94.19 566 MET A O 1
ATOM 4606 N N . GLU A 1 567 ? 4.566 23.641 -3.492 1 92.44 567 GLU A N 1
ATOM 4607 C CA . GLU A 1 567 ? 3.514 23.031 -4.297 1 92.44 567 GLU A CA 1
ATOM 4608 C C . GLU A 1 567 ? 2.268 23.922 -4.34 1 92.44 567 GLU A C 1
ATOM 4610 O O . GLU A 1 567 ? 1.481 23.844 -5.285 1 92.44 567 GLU A O 1
ATOM 4615 N N . ASP A 1 568 ? 2.098 24.672 -3.305 1 92.62 568 ASP A N 1
ATOM 4616 C CA . ASP A 1 568 ? 1.01 25.641 -3.273 1 92.62 568 ASP A CA 1
ATOM 4617 C C . ASP A 1 568 ? 1.339 26.859 -4.133 1 92.62 568 ASP A C 1
ATOM 4619 O O . ASP A 1 568 ? 2.301 27.578 -3.854 1 92.62 568 ASP A O 1
ATOM 4623 N N . GLU A 1 569 ? 0.564 27.188 -5.035 1 91.75 569 GLU A N 1
ATOM 4624 C CA . GLU A 1 569 ? 0.825 28.266 -5.992 1 91.75 569 GLU A CA 1
ATOM 4625 C C . GLU A 1 569 ? 0.903 29.625 -5.301 1 91.75 569 GLU A C 1
ATOM 4627 O O . GLU A 1 569 ? 1.659 30.5 -5.723 1 91.75 569 GLU A O 1
ATOM 4632 N N . ASN A 1 570 ? 0.159 29.75 -4.242 1 93.12 570 ASN A N 1
ATOM 4633 C CA . ASN A 1 570 ? 0.106 31.031 -3.553 1 93.12 570 ASN A CA 1
ATOM 4634 C C . ASN A 1 570 ? 1.245 31.172 -2.549 1 93.12 570 ASN A C 1
ATOM 4636 O O . ASN A 1 570 ? 1.387 32.219 -1.907 1 93.12 570 ASN A O 1
ATOM 4640 N N . LEU A 1 571 ? 2.08 30.125 -2.492 1 96.31 571 LEU A N 1
ATOM 4641 C CA . LEU A 1 571 ? 3.242 30.156 -1.611 1 96.31 571 LEU A CA 1
ATOM 4642 C C . LEU A 1 571 ? 4.531 30.016 -2.41 1 96.31 571 LEU A C 1
ATOM 4644 O O . LEU A 1 571 ? 5.621 30.281 -1.895 1 96.31 571 LEU A O 1
ATOM 4648 N N . ASN A 1 572 ? 4.426 29.625 -3.613 1 97.25 572 ASN A N 1
ATOM 4649 C CA . ASN A 1 572 ? 5.598 29.359 -4.438 1 97.25 572 ASN A CA 1
ATOM 4650 C C . ASN A 1 572 ? 6.188 30.625 -5.023 1 97.25 572 ASN A C 1
ATOM 4652 O O . ASN A 1 572 ? 5.715 31.125 -6.047 1 97.25 572 ASN A O 1
ATOM 4656 N N . ILE A 1 573 ? 7.219 31.109 -4.496 1 98.31 573 ILE A N 1
ATOM 4657 C CA . ILE A 1 573 ? 7.836 32.344 -4.926 1 98.31 573 ILE A CA 1
ATOM 4658 C C . ILE A 1 573 ? 8.539 32.156 -6.266 1 98.31 573 ILE A C 1
ATOM 4660 O O . ILE A 1 573 ? 8.984 33.125 -6.891 1 98.31 573 ILE A O 1
ATOM 4664 N N . PHE A 1 574 ? 8.547 30.891 -6.781 1 98.12 574 PHE A N 1
ATOM 4665 C CA . PHE A 1 574 ? 9.164 30.578 -8.062 1 98.12 574 PHE A CA 1
ATOM 4666 C C . PHE A 1 574 ? 8.109 30.203 -9.102 1 98.12 574 PHE A C 1
ATOM 4668 O O . PHE A 1 574 ? 8.43 29.609 -10.133 1 98.12 574 PHE A O 1
ATOM 4675 N N . GLN A 1 575 ? 6.918 30.469 -8.922 1 95.94 575 GLN A N 1
ATOM 4676 C CA . GLN A 1 575 ? 5.785 29.984 -9.711 1 95.94 575 GLN A CA 1
ATOM 4677 C C . GLN A 1 575 ? 5.871 30.484 -11.148 1 95.94 575 GLN A C 1
ATOM 4679 O O . GLN A 1 575 ? 5.41 29.812 -12.078 1 95.94 575 GLN A O 1
ATOM 4684 N N . ASN A 1 576 ? 6.477 31.656 -11.383 1 95.81 576 ASN A N 1
ATOM 4685 C CA . ASN A 1 576 ? 6.477 32.281 -12.711 1 95.81 576 ASN A CA 1
ATOM 4686 C C . ASN A 1 576 ? 7.699 31.844 -13.523 1 95.81 576 ASN A C 1
ATOM 4688 O O . ASN A 1 576 ? 7.879 32.281 -14.656 1 95.81 576 ASN A O 1
ATOM 4692 N N . LEU A 1 577 ? 8.469 30.938 -13.016 1 97 577 LEU A N 1
ATOM 4693 C CA . LEU A 1 577 ? 9.641 30.438 -13.727 1 97 577 LEU A CA 1
ATOM 4694 C C . LEU A 1 577 ? 9.25 29.406 -14.773 1 97 577 LEU A C 1
ATOM 4696 O O . LEU A 1 577 ? 8.211 28.75 -14.641 1 97 577 LEU A O 1
ATOM 4700 N N . GLN A 1 578 ? 10.109 29.312 -15.734 1 96.38 578 GLN A N 1
ATOM 4701 C CA . GLN A 1 578 ? 9.969 28.219 -16.688 1 96.38 578 GLN A CA 1
ATOM 4702 C C . GLN A 1 578 ? 10.297 26.875 -16.031 1 96.38 578 GLN A C 1
ATOM 4704 O O . GLN A 1 578 ? 10.984 26.828 -15 1 96.38 578 GLN A O 1
ATOM 4709 N N . LYS A 1 579 ? 9.766 25.891 -16.656 1 94.62 579 LYS A N 1
ATOM 4710 C CA . LYS A 1 579 ? 9.914 24.547 -16.109 1 94.62 579 LYS A CA 1
ATOM 4711 C C . LYS A 1 579 ? 11.375 24.203 -15.844 1 94.62 579 LYS A C 1
ATOM 4713 O O . LYS A 1 579 ? 11.727 23.703 -14.773 1 94.62 579 LYS A O 1
ATOM 4718 N N . ARG A 1 580 ? 12.25 24.438 -16.75 1 96.31 580 ARG A N 1
ATOM 4719 C CA . ARG A 1 580 ? 13.672 24.141 -16.625 1 96.31 580 ARG A CA 1
ATOM 4720 C C . ARG A 1 580 ? 14.312 24.953 -15.516 1 96.31 580 ARG A C 1
ATOM 4722 O O . ARG A 1 580 ? 15.18 24.469 -14.789 1 96.31 580 ARG A O 1
ATOM 4729 N N . GLN A 1 581 ? 13.93 26.219 -15.445 1 97.25 581 GLN A N 1
ATOM 4730 C CA . GLN A 1 581 ? 14.414 27.078 -14.375 1 97.25 581 GLN A CA 1
ATOM 4731 C C . GLN A 1 581 ? 14 26.531 -13.008 1 97.25 581 GLN A C 1
ATOM 4733 O O . GLN A 1 581 ? 14.805 26.531 -12.07 1 97.25 581 GLN A O 1
ATOM 4738 N N . PHE A 1 582 ? 12.766 26.094 -13.031 1 96.38 582 PHE A N 1
ATOM 4739 C CA . PHE A 1 582 ? 12.266 25.578 -11.758 1 96.38 582 PHE A CA 1
ATOM 4740 C C . PHE A 1 582 ? 12.992 24.297 -11.375 1 96.38 582 PHE A C 1
ATOM 4742 O O . PHE A 1 582 ? 13.266 24.062 -10.195 1 96.38 582 PHE A O 1
ATOM 4749 N N . GLU A 1 583 ? 13.289 23.469 -12.281 1 96.06 583 GLU A N 1
ATOM 4750 C CA . GLU A 1 583 ? 14.07 22.266 -12.023 1 96.06 583 GLU A CA 1
ATOM 4751 C C . GLU A 1 583 ? 15.453 22.609 -11.469 1 96.06 583 GLU A C 1
ATOM 4753 O O . GLU A 1 583 ? 15.961 21.906 -10.586 1 96.06 583 GLU A O 1
ATOM 4758 N N . THR A 1 584 ? 16.016 23.641 -11.992 1 96.69 584 THR A N 1
ATOM 4759 C CA . THR A 1 584 ? 17.297 24.109 -11.484 1 96.69 584 THR A CA 1
ATOM 4760 C C . THR A 1 584 ? 17.172 24.531 -10.023 1 96.69 584 THR A C 1
ATOM 4762 O O . THR A 1 584 ? 18.031 24.219 -9.203 1 96.69 584 THR A O 1
ATOM 4765 N N . VAL A 1 585 ? 16.078 25.234 -9.695 1 97.81 585 VAL A N 1
ATOM 4766 C CA . VAL A 1 585 ? 15.844 25.688 -8.328 1 97.81 585 VAL A CA 1
ATOM 4767 C C . VAL A 1 585 ? 15.734 24.484 -7.395 1 97.81 585 VAL A C 1
ATOM 4769 O O . VAL A 1 585 ? 16.312 24.484 -6.301 1 97.81 585 VAL A O 1
ATOM 4772 N N . GLN A 1 586 ? 15.039 23.516 -7.855 1 96.94 586 GLN A N 1
ATOM 4773 C CA . GLN A 1 586 ? 14.875 22.312 -7.043 1 96.94 586 GLN A CA 1
ATOM 4774 C C . GLN A 1 586 ? 16.219 21.641 -6.777 1 96.94 586 GLN A C 1
ATOM 4776 O O . GLN A 1 586 ? 16.484 21.188 -5.668 1 96.94 586 GLN A O 1
ATOM 4781 N N . ARG A 1 587 ? 17.047 21.609 -7.766 1 96.5 587 ARG A N 1
ATOM 4782 C CA . ARG A 1 587 ? 18.375 21.031 -7.629 1 96.5 587 ARG A CA 1
ATOM 4783 C C . ARG A 1 587 ? 19.219 21.844 -6.645 1 96.5 587 ARG A C 1
ATOM 4785 O O . ARG A 1 587 ? 19.906 21.266 -5.801 1 96.5 587 ARG A O 1
ATOM 4792 N N . LEU A 1 588 ? 19.188 23.125 -6.742 1 97.88 588 LEU A N 1
ATOM 4793 C CA . LEU A 1 588 ? 19.969 23.984 -5.863 1 97.88 588 LEU A CA 1
ATOM 4794 C C . LEU A 1 588 ? 19.5 23.859 -4.418 1 97.88 588 LEU A C 1
ATOM 4796 O O . LEU A 1 588 ? 20.328 23.844 -3.494 1 97.88 588 LEU A O 1
ATOM 4800 N N . PHE A 1 589 ? 18.141 23.719 -4.215 1 98.38 589 PHE A N 1
ATOM 4801 C CA . PHE A 1 589 ? 17.609 23.484 -2.875 1 98.38 589 PHE A CA 1
ATOM 4802 C C . PHE A 1 589 ? 18.172 22.188 -2.295 1 98.38 589 PHE A C 1
ATOM 4804 O O . PHE A 1 589 ? 18.562 22.141 -1.125 1 98.38 589 PHE A O 1
ATOM 4811 N N . GLU A 1 590 ? 18.234 21.203 -3.109 1 97.38 590 GLU A N 1
ATOM 4812 C CA . GLU A 1 590 ? 18.719 19.906 -2.672 1 97.38 590 GLU A CA 1
ATOM 4813 C C . GLU A 1 590 ? 20.188 19.984 -2.264 1 97.38 590 GLU A C 1
ATOM 4815 O O . GLU A 1 590 ? 20.562 19.516 -1.181 1 97.38 590 GLU A O 1
ATOM 4820 N N . VAL A 1 591 ? 21.016 20.547 -3.088 1 97 591 VAL A N 1
ATOM 4821 C CA . VAL A 1 591 ? 22.453 20.641 -2.822 1 97 591 VAL A CA 1
ATOM 4822 C C . VAL A 1 591 ? 22.688 21.484 -1.563 1 97 591 VAL A C 1
ATOM 4824 O O . VAL A 1 591 ? 23.438 21.062 -0.671 1 97 591 VAL A O 1
ATOM 4827 N N . CYS A 1 592 ? 22.016 22.609 -1.455 1 97.94 592 CYS A N 1
ATOM 4828 C CA . CYS A 1 592 ? 22.219 23.531 -0.348 1 97.94 592 CYS A CA 1
ATOM 4829 C C . CYS A 1 592 ? 21.797 22.906 0.975 1 97.94 592 CYS A C 1
ATOM 4831 O O . CYS A 1 592 ? 22.562 22.922 1.944 1 97.94 592 CYS A O 1
ATOM 4833 N N . ILE A 1 593 ? 20.609 22.328 0.992 1 98.19 593 ILE A N 1
ATOM 4834 C CA . ILE A 1 593 ? 20.047 21.859 2.256 1 98.19 593 ILE A CA 1
ATOM 4835 C C . ILE A 1 593 ? 20.75 20.578 2.691 1 98.19 593 ILE A C 1
ATOM 4837 O O . ILE A 1 593 ? 21.125 20.422 3.859 1 98.19 593 ILE A O 1
ATOM 4841 N N . ILE A 1 594 ? 21.062 19.703 1.797 1 96.88 594 ILE A N 1
ATOM 4842 C CA . ILE A 1 594 ? 21.719 18.438 2.15 1 96.88 594 ILE A CA 1
ATOM 4843 C C . ILE A 1 594 ? 23.156 18.719 2.57 1 96.88 594 ILE A C 1
ATOM 4845 O O . ILE A 1 594 ? 23.688 18.047 3.453 1 96.88 594 ILE A O 1
ATOM 4849 N N . ALA A 1 595 ? 23.75 19.766 2.043 1 94.88 595 ALA A N 1
ATOM 4850 C CA . ALA A 1 595 ? 25.141 20.109 2.332 1 94.88 595 ALA A CA 1
ATOM 4851 C C . ALA A 1 595 ? 25.297 20.562 3.783 1 94.88 595 ALA A C 1
ATOM 4853 O O . ALA A 1 595 ? 26.422 20.609 4.301 1 94.88 595 ALA A O 1
ATOM 4854 N N . THR A 1 596 ? 24.234 20.875 4.422 1 95.06 596 THR A N 1
ATOM 4855 C CA . THR A 1 596 ? 24.328 21.328 5.805 1 95.06 596 THR A CA 1
ATOM 4856 C C . THR A 1 596 ? 24.562 20.156 6.75 1 95.06 596 THR A C 1
ATOM 4858 O O . THR A 1 596 ? 24.844 20.359 7.934 1 95.06 596 THR A O 1
ATOM 4861 N N . ASP A 1 597 ? 24.469 18.953 6.215 1 93.94 597 ASP A N 1
ATOM 4862 C CA . ASP A 1 597 ? 24.844 17.781 6.988 1 93.94 597 ASP A CA 1
ATOM 4863 C C . ASP A 1 597 ? 26.359 17.719 7.203 1 93.94 597 ASP A C 1
ATOM 4865 O O . ASP A 1 597 ? 27.125 17.562 6.25 1 93.94 597 ASP A O 1
ATOM 4869 N N . LEU A 1 598 ? 26.781 17.828 8.336 1 89.69 598 LEU A N 1
ATOM 4870 C CA . LEU A 1 598 ? 28.203 17.906 8.656 1 89.69 598 LEU A CA 1
ATOM 4871 C C . LEU A 1 598 ? 28.906 16.594 8.352 1 89.69 598 LEU A C 1
ATOM 4873 O O . LEU A 1 598 ? 30.125 16.562 8.164 1 89.69 598 LEU A O 1
ATOM 4877 N N . ALA A 1 599 ? 28.172 15.508 8.297 1 87.06 599 ALA A N 1
ATOM 4878 C CA . ALA A 1 599 ? 28.766 14.227 7.934 1 87.06 599 ALA A CA 1
ATOM 4879 C C . ALA A 1 599 ? 29.344 14.273 6.52 1 87.06 599 ALA A C 1
ATOM 4881 O O . ALA A 1 599 ? 30.328 13.602 6.223 1 87.06 599 ALA A O 1
ATOM 4882 N N . LEU A 1 600 ? 28.812 15.094 5.664 1 88.69 600 LEU A N 1
ATOM 4883 C CA . LEU A 1 600 ? 29.25 15.25 4.285 1 88.69 600 LEU A CA 1
ATOM 4884 C C . LEU A 1 600 ? 30.391 16.25 4.191 1 88.69 600 LEU A C 1
ATOM 4886 O O . LEU A 1 600 ? 31.141 16.266 3.203 1 88.69 600 LEU A O 1
ATOM 4890 N N . TYR A 1 601 ? 30.562 17.078 5.137 1 88.06 601 TYR A N 1
ATOM 4891 C CA . TYR A 1 601 ? 31.516 18.172 5.172 1 88.06 601 TYR A CA 1
ATOM 4892 C C . TYR A 1 601 ? 32.938 17.672 4.949 1 88.06 601 TYR A C 1
ATOM 4894 O O . TYR A 1 601 ? 33.688 18.266 4.172 1 88.06 601 TYR A O 1
ATOM 4902 N N . PHE A 1 602 ? 33.188 16.609 5.492 1 81.38 602 PHE A N 1
ATOM 4903 C CA . PHE A 1 602 ? 34.594 16.156 5.43 1 81.38 602 PHE A CA 1
ATOM 4904 C C . PHE A 1 602 ? 34.938 15.688 4.023 1 81.38 602 PHE A C 1
ATOM 4906 O O . PHE A 1 602 ? 36.062 15.875 3.566 1 81.38 602 PHE A O 1
ATOM 4913 N N . LYS A 1 603 ? 34.031 15.219 3.375 1 80.62 603 LYS A N 1
ATOM 4914 C CA . LYS A 1 603 ? 34.25 14.836 1.983 1 80.62 603 LYS A CA 1
ATOM 4915 C C . LYS A 1 603 ? 34.344 16.062 1.079 1 80.62 603 LYS A C 1
ATOM 4917 O O . LYS A 1 603 ? 35.219 16.141 0.212 1 80.62 603 LYS A O 1
ATOM 4922 N N . LYS A 1 604 ? 33.594 17.047 1.344 1 88.25 604 LYS A N 1
ATOM 4923 C CA . LYS A 1 604 ? 33.5 18.172 0.426 1 88.25 604 LYS A CA 1
ATOM 4924 C C . LYS A 1 604 ? 34.562 19.219 0.744 1 88.25 604 LYS A C 1
ATOM 4926 O O . LYS A 1 604 ? 34.969 20 -0.131 1 88.25 604 LYS A O 1
ATOM 4931 N N . ARG A 1 605 ? 35.062 19.188 1.96 1 92.38 605 ARG A N 1
ATOM 4932 C CA . ARG A 1 605 ? 36.062 20.219 2.301 1 92.38 605 ARG A CA 1
ATOM 4933 C C . ARG A 1 605 ? 37.344 20.016 1.531 1 92.38 605 ARG A C 1
ATOM 4935 O O . ARG A 1 605 ? 37.969 20.984 1.1 1 92.38 605 ARG A O 1
ATOM 4942 N N . THR A 1 606 ? 37.656 18.719 1.301 1 92.19 606 THR A N 1
ATOM 4943 C CA . THR A 1 606 ? 38.875 18.422 0.538 1 92.19 606 THR A CA 1
ATOM 4944 C C . THR A 1 606 ? 38.719 18.875 -0.911 1 92.19 606 THR A C 1
ATOM 4946 O O . THR A 1 606 ? 39.656 19.438 -1.492 1 92.19 606 THR A O 1
ATOM 4949 N N . MET A 1 607 ? 37.625 18.719 -1.48 1 93.75 607 MET A N 1
ATOM 4950 C CA . MET A 1 607 ? 37.375 19.141 -2.852 1 93.75 607 MET A CA 1
ATOM 4951 C C . MET A 1 607 ? 37.406 20.656 -2.969 1 93.75 607 MET A C 1
ATOM 4953 O O . MET A 1 607 ? 37.969 21.188 -3.938 1 93.75 607 MET A O 1
ATOM 4957 N N . PHE A 1 608 ? 36.906 21.422 -2.1 1 95.94 608 PHE A N 1
ATOM 4958 C CA . PHE A 1 608 ? 36.906 22.875 -2.08 1 95.94 608 PHE A CA 1
ATOM 4959 C C . PHE A 1 608 ? 38.312 23.422 -1.98 1 95.94 608 PHE A C 1
ATOM 4961 O O . PHE A 1 608 ? 38.688 24.375 -2.684 1 95.94 608 PHE A O 1
ATOM 4968 N N . GLN A 1 609 ? 39.062 22.781 -1.043 1 95.94 609 GLN A N 1
ATOM 4969 C CA . GLN A 1 609 ? 40.438 23.219 -0.88 1 95.94 609 GLN A CA 1
ATOM 4970 C C . GLN A 1 609 ? 41.219 23.125 -2.197 1 95.94 609 GLN A C 1
ATOM 4972 O O . GLN A 1 609 ? 41.969 24.016 -2.541 1 95.94 609 GLN A O 1
ATOM 4977 N N . LYS A 1 610 ? 41 22.047 -2.932 1 94.75 610 LYS A N 1
ATOM 4978 C CA . LYS A 1 610 ? 41.656 21.875 -4.227 1 94.75 610 LYS A CA 1
ATOM 4979 C C . LYS A 1 610 ? 41.219 22.953 -5.211 1 94.75 610 LYS A C 1
ATOM 4981 O O . LYS A 1 610 ? 42.031 23.438 -6 1 94.75 610 LYS A O 1
ATOM 4986 N N . LEU A 1 611 ? 40 23.312 -5.141 1 95.44 611 LEU A N 1
ATOM 4987 C CA . LEU A 1 611 ? 39.5 24.359 -6.016 1 95.44 611 LEU A CA 1
ATOM 4988 C C . LEU A 1 611 ? 40.125 25.703 -5.676 1 95.44 611 LEU A C 1
ATOM 4990 O O . LEU A 1 611 ? 40.5 26.469 -6.57 1 95.44 611 LEU A O 1
ATOM 4994 N N . VAL A 1 612 ? 40.219 26 -4.352 1 96.62 612 VAL A N 1
ATOM 4995 C CA . VAL A 1 612 ? 40.812 27.25 -3.896 1 96.62 612 VAL A CA 1
ATOM 4996 C C . VAL A 1 612 ? 42.25 27.312 -4.352 1 96.62 612 VAL A C 1
ATOM 4998 O O . VAL A 1 612 ? 42.719 28.359 -4.824 1 96.62 612 VAL A O 1
ATOM 5001 N N . GLU A 1 613 ? 43 26.234 -4.262 1 95.81 613 GLU A N 1
ATOM 5002 C CA . GLU A 1 613 ? 44.375 26.172 -4.688 1 95.81 613 GLU A CA 1
ATOM 5003 C C . GLU A 1 613 ? 44.531 26.406 -6.191 1 95.81 613 GLU A C 1
ATOM 5005 O O . GLU A 1 613 ? 45.375 27.156 -6.629 1 95.81 613 GLU A O 1
ATOM 5010 N N . SER A 1 614 ? 43.656 25.797 -6.898 1 94.75 614 SER A N 1
ATOM 5011 C CA . SER A 1 614 ? 43.656 25.969 -8.344 1 94.75 614 SER A CA 1
ATOM 5012 C C . SER A 1 614 ? 43.375 27.422 -8.734 1 94.75 614 SER A C 1
ATOM 5014 O O . SER A 1 614 ? 43.969 27.953 -9.664 1 94.75 614 SER A O 1
ATOM 5016 N N . MET A 1 615 ? 42.469 27.953 -8.07 1 94.06 615 MET A N 1
ATOM 5017 C CA . MET A 1 615 ? 42.031 29.328 -8.367 1 94.06 615 MET A CA 1
ATOM 5018 C C . MET A 1 615 ? 43.156 30.312 -8.078 1 94.06 615 MET A C 1
ATOM 5020 O O . MET A 1 615 ? 43.312 31.328 -8.766 1 94.06 615 MET A O 1
ATOM 5024 N N . GLN A 1 616 ? 43.938 30.062 -7.027 1 92.75 616 GLN A N 1
ATOM 5025 C CA . GLN A 1 616 ? 45.062 30.938 -6.648 1 92.75 616 GLN A CA 1
ATOM 5026 C C . GLN A 1 616 ? 46.125 30.969 -7.734 1 92.75 616 GLN A C 1
ATOM 5028 O O . GLN A 1 616 ? 46.844 31.953 -7.871 1 92.75 616 GLN A O 1
ATOM 5033 N N . GLU A 1 617 ? 46.125 29.984 -8.539 1 93.19 617 GLU A N 1
ATOM 5034 C CA . GLU A 1 617 ? 47.156 29.891 -9.586 1 93.19 617 GLU A CA 1
ATOM 5035 C C . GLU A 1 617 ? 46.719 30.625 -10.852 1 93.19 617 GLU A C 1
ATOM 5037 O O . GLU A 1 617 ? 47.531 30.859 -11.75 1 93.19 617 GLU A O 1
ATOM 5042 N N . ILE A 1 618 ? 45.5 31.031 -10.797 1 95.19 618 ILE A N 1
ATOM 5043 C CA . ILE A 1 618 ? 45 31.75 -11.961 1 95.19 618 ILE A CA 1
ATOM 5044 C C . ILE A 1 618 ? 45.094 33.25 -11.742 1 95.19 618 ILE A C 1
ATOM 5046 O O . ILE A 1 618 ? 44.406 33.812 -10.898 1 95.19 618 ILE A O 1
ATOM 5050 N N . PRO A 1 619 ? 45.906 33.938 -12.516 1 91.19 619 PRO A N 1
ATOM 5051 C CA . PRO A 1 619 ? 46.188 35.344 -12.25 1 91.19 619 PRO A CA 1
ATOM 5052 C C . PRO A 1 619 ? 45.031 36.25 -12.688 1 91.19 619 PRO A C 1
ATOM 5054 O O . PRO A 1 619 ? 44.688 37.219 -11.984 1 91.19 619 PRO A O 1
ATOM 5057 N N . GLU A 1 620 ? 44.375 35.969 -13.797 1 93.44 620 GLU A N 1
ATOM 5058 C CA . GLU A 1 620 ? 43.344 36.844 -14.344 1 93.44 620 GLU A CA 1
ATOM 5059 C C . GLU A 1 620 ? 41.969 36.562 -13.695 1 93.44 620 GLU A C 1
ATOM 5061 O O . GLU A 1 620 ? 41.531 35.406 -13.648 1 93.44 620 GLU A O 1
ATOM 5066 N N . GLU A 1 621 ? 41.344 37.594 -13.266 1 92.12 621 GLU A N 1
ATOM 5067 C CA . GLU A 1 621 ? 40.062 37.469 -12.57 1 92.12 621 GLU A CA 1
ATOM 5068 C C . GLU A 1 621 ? 39 36.844 -13.477 1 92.12 621 GLU A C 1
ATOM 5070 O O . GLU A 1 621 ? 38.188 36 -13.023 1 92.12 621 GLU A O 1
ATOM 5075 N N . LYS A 1 622 ? 38.969 37.312 -14.68 1 94.38 622 LYS A N 1
ATOM 5076 C CA . LYS A 1 622 ? 38 36.781 -15.625 1 94.38 622 LYS A CA 1
ATOM 5077 C C . LYS A 1 622 ? 38.156 35.25 -15.789 1 94.38 622 LYS A C 1
ATOM 5079 O O . LYS A 1 622 ? 37.156 34.531 -15.891 1 94.38 622 LYS A O 1
ATOM 5084 N N . GLU A 1 623 ? 39.375 34.844 -15.797 1 94.69 623 GLU A N 1
ATOM 5085 C CA . GLU A 1 623 ? 39.625 33.406 -15.938 1 94.69 623 GLU A CA 1
ATOM 5086 C C . GLU A 1 623 ? 39.25 32.656 -14.664 1 94.69 623 GLU A C 1
ATOM 5088 O O . GLU A 1 623 ? 38.812 31.5 -14.734 1 94.69 623 GLU A O 1
ATOM 5093 N N . ARG A 1 624 ? 39.438 33.219 -13.562 1 94.44 624 ARG A N 1
ATOM 5094 C CA . ARG A 1 624 ? 39 32.625 -12.297 1 94.44 624 ARG A CA 1
ATOM 5095 C C . ARG A 1 624 ? 37.5 32.406 -12.25 1 94.44 624 ARG A C 1
ATOM 5097 O O . ARG A 1 624 ? 37.031 31.359 -11.844 1 94.44 624 ARG A O 1
ATOM 5104 N N . ILE A 1 625 ? 36.844 33.406 -12.672 1 95.5 625 ILE A N 1
ATOM 5105 C CA . ILE A 1 625 ? 35.406 33.344 -12.688 1 95.5 625 ILE A CA 1
ATOM 5106 C C . ILE A 1 625 ? 34.938 32.25 -13.641 1 95.5 625 ILE A C 1
ATOM 5108 O O . ILE A 1 625 ? 34.031 31.469 -13.312 1 95.5 625 ILE A O 1
ATOM 5112 N N . ASN A 1 626 ? 35.562 32.125 -14.789 1 95.25 626 ASN A N 1
ATOM 5113 C CA . ASN A 1 626 ? 35.188 31.125 -15.789 1 95.25 626 ASN A CA 1
ATOM 5114 C C . ASN A 1 626 ? 35.5 29.719 -15.305 1 95.25 626 ASN A C 1
ATOM 5116 O O . ASN A 1 626 ? 34.781 28.766 -15.633 1 95.25 626 ASN A O 1
ATOM 5120 N N . TYR A 1 627 ? 36.562 29.656 -14.578 1 95.62 627 TYR A N 1
ATOM 5121 C CA . TYR A 1 627 ? 36.969 28.359 -14.023 1 95.62 627 TYR A CA 1
ATOM 5122 C C . TYR A 1 627 ? 35.875 27.766 -13.156 1 95.62 627 TYR A C 1
ATOM 5124 O O . TYR A 1 627 ? 35.656 26.547 -13.172 1 95.62 627 TYR A O 1
ATOM 5132 N N . VAL A 1 628 ? 35.125 28.5 -12.492 1 95.69 628 VAL A N 1
ATOM 5133 C CA . VAL A 1 628 ? 34.062 28.031 -11.594 1 95.69 628 VAL A CA 1
ATOM 5134 C C . VAL A 1 628 ? 32.719 28.047 -12.328 1 95.69 628 VAL A C 1
ATOM 5136 O O . VAL A 1 628 ? 32 27.047 -12.336 1 95.69 628 VAL A O 1
ATOM 5139 N N . SER A 1 629 ? 32.438 29.125 -13 1 94.31 629 SER A N 1
ATOM 5140 C CA . SER A 1 629 ? 31.109 29.359 -13.555 1 94.31 629 SER A CA 1
ATOM 5141 C C . SER A 1 629 ? 30.812 28.406 -14.703 1 94.31 629 SER A C 1
ATOM 5143 O O . SER A 1 629 ? 29.656 28.094 -14.984 1 94.31 629 SER A O 1
ATOM 5145 N N . ASN A 1 630 ? 31.859 27.906 -15.367 1 93.81 630 ASN A N 1
ATOM 5146 C CA . ASN A 1 630 ? 31.641 27.078 -16.547 1 93.81 630 ASN A CA 1
ATOM 5147 C C . ASN A 1 630 ? 31.578 25.594 -16.188 1 93.81 630 ASN A C 1
ATOM 5149 O O . ASN A 1 630 ? 31.453 24.75 -17.062 1 93.81 630 ASN A O 1
ATOM 5153 N N . ASN A 1 631 ? 31.656 25.281 -14.984 1 95.31 631 ASN A N 1
ATOM 5154 C CA . ASN A 1 631 ? 31.594 23.906 -14.508 1 95.31 631 ASN A CA 1
ATOM 5155 C C . ASN A 1 631 ? 30.562 23.75 -13.398 1 95.31 631 ASN A C 1
ATOM 5157 O O . ASN A 1 631 ? 30.812 24.125 -12.258 1 95.31 631 ASN A O 1
ATOM 5161 N N . PRO A 1 632 ? 29.438 23.094 -13.766 1 94.56 632 PRO A N 1
ATOM 5162 C CA . PRO A 1 632 ? 28.359 22.984 -12.781 1 94.56 632 PRO A CA 1
ATOM 5163 C C . PRO A 1 632 ? 28.781 22.25 -11.516 1 94.56 632 PRO A C 1
ATOM 5165 O O . PRO A 1 632 ? 28.297 22.547 -10.422 1 94.56 632 PRO A O 1
ATOM 5168 N N . THR A 1 633 ? 29.734 21.297 -11.594 1 96 633 THR A N 1
ATOM 5169 C CA . THR A 1 633 ? 30.188 20.547 -10.438 1 96 633 THR A CA 1
ATOM 5170 C C . THR A 1 633 ? 31 21.422 -9.492 1 96 633 THR A C 1
ATOM 5172 O O . THR A 1 633 ? 30.812 21.375 -8.273 1 96 633 THR A O 1
ATOM 5175 N N . ARG A 1 634 ? 31.953 22.266 -10.047 1 96.56 634 ARG A N 1
ATOM 5176 C CA . ARG A 1 634 ? 32.719 23.172 -9.227 1 96.56 634 ARG A CA 1
ATOM 5177 C C . ARG A 1 634 ? 31.828 24.188 -8.531 1 96.56 634 ARG A C 1
ATOM 5179 O O . ARG A 1 634 ? 32.031 24.5 -7.352 1 96.56 634 ARG A O 1
ATOM 5186 N N . LYS A 1 635 ? 30.812 24.625 -9.234 1 96.31 635 LYS A N 1
ATOM 5187 C CA . LYS A 1 635 ? 29.844 25.562 -8.688 1 96.31 635 LYS A CA 1
ATOM 5188 C C . LYS A 1 635 ? 29.094 24.938 -7.5 1 96.31 635 LYS A C 1
ATOM 5190 O O . LYS A 1 635 ? 28.906 25.594 -6.477 1 96.31 635 LYS A O 1
ATOM 5195 N N . GLU A 1 636 ? 28.734 23.703 -7.652 1 96.31 636 GLU A N 1
ATOM 5196 C CA . GLU A 1 636 ? 27.969 23.031 -6.617 1 96.31 636 GLU A CA 1
ATOM 5197 C C . GLU A 1 636 ? 28.812 22.797 -5.363 1 96.31 636 GLU A C 1
ATOM 5199 O O . GLU A 1 636 ? 28.312 22.922 -4.242 1 96.31 636 GLU A O 1
ATOM 5204 N N . ILE A 1 637 ? 30.047 22.453 -5.594 1 96.19 637 ILE A N 1
ATOM 5205 C CA . ILE A 1 637 ? 30.922 22.203 -4.465 1 96.19 637 ILE A CA 1
ATOM 5206 C C . ILE A 1 637 ? 31.125 23.469 -3.656 1 96.19 637 ILE A C 1
ATOM 5208 O O . ILE A 1 637 ? 31.047 23.453 -2.426 1 96.19 637 ILE A O 1
ATOM 5212 N N . ILE A 1 638 ? 31.375 24.562 -4.367 1 97.19 638 ILE A N 1
ATOM 5213 C CA . ILE A 1 638 ? 31.562 25.844 -3.693 1 97.19 638 ILE A CA 1
ATOM 5214 C C . ILE A 1 638 ? 30.266 26.25 -2.992 1 97.19 638 ILE A C 1
ATOM 5216 O O . ILE A 1 638 ? 30.297 26.719 -1.851 1 97.19 638 ILE A O 1
ATOM 5220 N N . MET A 1 639 ? 29.172 26.062 -3.652 1 97.5 639 MET A N 1
ATOM 5221 C CA . MET A 1 639 ? 27.859 26.375 -3.088 1 97.5 639 MET A CA 1
ATOM 5222 C C . MET A 1 639 ? 27.609 25.578 -1.813 1 97.5 639 MET A C 1
ATOM 5224 O O . MET A 1 639 ? 27.125 26.125 -0.822 1 97.5 639 MET A O 1
ATOM 5228 N N . ALA A 1 640 ? 27.938 24.281 -1.874 1 97.12 640 ALA A N 1
ATOM 5229 C CA . ALA A 1 640 ? 27.781 23.406 -0.713 1 97.12 640 ALA A CA 1
ATOM 5230 C C . ALA A 1 640 ? 28.625 23.906 0.461 1 97.12 640 ALA A C 1
ATOM 5232 O O . ALA A 1 640 ? 28.172 23.906 1.605 1 97.12 640 ALA A O 1
ATOM 5233 N N . MET A 1 641 ? 29.812 24.297 0.147 1 97.12 641 MET A N 1
ATOM 5234 C CA . MET A 1 641 ? 30.703 24.812 1.19 1 97.12 641 MET A CA 1
ATOM 5235 C C . MET A 1 641 ? 30.188 26.156 1.725 1 97.12 641 MET A C 1
ATOM 5237 O O . MET A 1 641 ? 30.344 26.453 2.91 1 97.12 641 MET A O 1
ATOM 5241 N N . MET A 1 642 ? 29.656 26.953 0.841 1 98.25 642 MET A N 1
ATOM 5242 C CA . MET A 1 642 ? 29.047 28.219 1.27 1 98.25 642 MET A CA 1
ATOM 5243 C C . MET A 1 642 ? 27.938 27.969 2.285 1 98.25 642 MET A C 1
ATOM 5245 O O . MET A 1 642 ? 27.859 28.641 3.309 1 98.25 642 MET A O 1
ATOM 5249 N N . MET A 1 643 ? 27.078 27 2.008 1 98 643 MET A N 1
ATOM 5250 C CA . MET A 1 643 ? 25.969 26.688 2.912 1 98 643 MET A CA 1
ATOM 5251 C C . MET A 1 643 ? 26.5 26.234 4.273 1 98 643 MET A C 1
ATOM 5253 O O . MET A 1 643 ? 25.906 26.562 5.305 1 98 643 MET A O 1
ATOM 5257 N N . THR A 1 644 ? 27.547 25.406 4.242 1 97.06 644 THR A N 1
ATOM 5258 C CA . THR A 1 644 ? 28.156 24.984 5.496 1 97.06 644 THR A CA 1
ATOM 5259 C C . THR A 1 644 ? 28.688 26.188 6.273 1 97.06 644 THR A C 1
ATOM 5261 O O . THR A 1 644 ? 28.484 26.281 7.484 1 97.06 644 THR A O 1
ATOM 5264 N N . ALA A 1 645 ? 29.344 27.062 5.559 1 97.69 645 ALA A N 1
ATOM 5265 C CA . ALA A 1 645 ? 29.859 28.281 6.18 1 97.69 645 ALA A CA 1
ATOM 5266 C C . ALA A 1 645 ? 28.734 29.109 6.793 1 97.69 645 ALA A C 1
ATOM 5268 O O . ALA A 1 645 ? 28.891 29.688 7.871 1 97.69 645 ALA A O 1
ATOM 5269 N N . CYS A 1 646 ? 27.641 29.219 6.07 1 98.38 646 CYS A N 1
ATOM 5270 C CA . CYS A 1 646 ? 26.5 29.969 6.555 1 98.38 646 CYS A CA 1
ATOM 5271 C C . CYS A 1 646 ? 25.906 29.312 7.805 1 98.38 646 CYS A C 1
ATOM 5273 O O . CYS A 1 646 ? 25.547 30 8.758 1 98.38 646 CYS A O 1
ATOM 5275 N N . ASP A 1 647 ? 25.797 27.984 7.809 1 97.56 647 ASP A N 1
ATOM 5276 C CA . ASP A 1 647 ? 25.219 27.234 8.906 1 97.56 647 ASP A CA 1
ATOM 5277 C C . ASP A 1 647 ? 26.047 27.391 10.18 1 97.56 647 ASP A C 1
ATOM 5279 O O . ASP A 1 647 ? 25.5 27.391 11.289 1 97.56 647 ASP A O 1
ATOM 5283 N N . LEU A 1 648 ? 27.406 27.625 10.031 1 96.75 648 LEU A N 1
ATOM 5284 C CA . LEU A 1 648 ? 28.328 27.75 11.156 1 96.75 648 LEU A CA 1
ATOM 5285 C C . LEU A 1 648 ? 28.656 29.219 11.445 1 96.75 648 LEU A C 1
ATOM 5287 O O . LEU A 1 648 ? 29.516 29.516 12.273 1 96.75 648 LEU A O 1
ATOM 5291 N N . SER A 1 649 ? 27.969 30.125 10.883 1 97.69 649 SER A N 1
ATOM 5292 C CA . SER A 1 649 ? 28.391 31.516 10.82 1 97.69 649 SER A CA 1
ATOM 5293 C C . SER A 1 649 ? 28.328 32.156 12.195 1 97.69 649 SER A C 1
ATOM 5295 O O . SER A 1 649 ? 28.984 33.188 12.43 1 97.69 649 SER A O 1
ATOM 5297 N N . ALA A 1 650 ? 27.594 31.562 13.109 1 97.31 650 ALA A N 1
ATOM 5298 C CA . ALA A 1 650 ? 27.531 32.125 14.461 1 97.31 650 ALA A CA 1
ATOM 5299 C C . ALA A 1 650 ? 28.922 32.25 15.078 1 97.31 650 ALA A C 1
ATOM 5301 O O . ALA A 1 650 ? 29.188 33.156 15.844 1 97.31 650 ALA A O 1
ATOM 5302 N N . ILE A 1 651 ? 29.844 31.391 14.758 1 97.69 651 ILE A N 1
ATOM 5303 C CA . ILE A 1 651 ? 31.188 31.312 15.336 1 97.69 651 ILE A CA 1
ATOM 5304 C C . ILE A 1 651 ? 31.984 32.562 14.922 1 97.69 651 ILE A C 1
ATOM 5306 O O . ILE A 1 651 ? 33.031 32.844 15.539 1 97.69 651 ILE A O 1
ATOM 5310 N N . THR A 1 652 ? 31.547 33.219 13.883 1 98.31 652 THR A N 1
ATOM 5311 C CA . THR A 1 652 ? 32.312 34.344 13.336 1 98.31 652 THR A CA 1
ATOM 5312 C C . THR A 1 652 ? 31.719 35.656 13.82 1 98.31 652 THR A C 1
ATOM 5314 O O . THR A 1 652 ? 32.281 36.719 13.562 1 98.31 652 THR A O 1
ATOM 5317 N N . LYS A 1 653 ? 30.562 35.625 14.461 1 98.31 653 LYS A N 1
ATOM 5318 C CA . LYS A 1 653 ? 29.875 36.844 14.906 1 98.31 653 LYS A CA 1
ATOM 5319 C C . LYS A 1 653 ? 30.609 37.5 16.078 1 98.31 653 LYS A C 1
ATOM 5321 O O . LYS A 1 653 ? 31.438 36.844 16.719 1 98.31 653 LYS A O 1
ATOM 5326 N N . PRO A 1 654 ? 30.328 38.75 16.391 1 97.56 654 PRO A N 1
ATOM 5327 C CA . PRO A 1 654 ? 30.953 39.375 17.562 1 97.56 654 PRO A CA 1
ATOM 5328 C C . PRO A 1 654 ? 30.75 38.562 18.844 1 97.56 654 PRO A C 1
ATOM 5330 O O . PRO A 1 654 ? 29.75 37.875 18.969 1 97.56 654 PRO A O 1
ATOM 5333 N N . TRP A 1 655 ? 31.641 38.75 19.781 1 97.62 655 TRP A N 1
ATOM 5334 C CA . TRP A 1 655 ? 31.688 37.906 20.984 1 97.62 655 TRP A CA 1
ATOM 5335 C C . TRP A 1 655 ? 30.375 37.969 21.734 1 97.62 655 TRP A C 1
ATOM 5337 O O . TRP A 1 655 ? 29.891 36.969 22.234 1 97.62 655 TRP A O 1
ATOM 5347 N N . GLU A 1 656 ? 29.75 39.125 21.797 1 96.19 656 GLU A N 1
ATOM 5348 C CA . GLU A 1 656 ? 28.5 39.312 22.531 1 96.19 656 GLU A CA 1
ATOM 5349 C C . GLU A 1 656 ? 27.375 38.5 21.922 1 96.19 656 GLU A C 1
ATOM 5351 O O . GLU A 1 656 ? 26.469 38.062 22.641 1 96.19 656 GLU A O 1
ATOM 5356 N N . VAL A 1 657 ? 27.469 38.312 20.625 1 97.12 657 VAL A N 1
ATOM 5357 C CA . VAL A 1 657 ? 26.484 37.5 19.922 1 97.12 657 VAL A CA 1
ATOM 5358 C C . VAL A 1 657 ? 26.875 36.031 20 1 97.12 657 VAL A C 1
ATOM 5360 O O . VAL A 1 657 ? 26.047 35.188 20.375 1 97.12 657 VAL A O 1
ATOM 5363 N N . GLN A 1 658 ? 28.109 35.719 19.734 1 97.75 658 GLN A N 1
ATOM 5364 C CA . GLN A 1 658 ? 28.594 34.344 19.609 1 97.75 658 GLN A CA 1
ATOM 5365 C C . GLN A 1 658 ? 28.516 33.625 20.953 1 97.75 658 GLN A C 1
ATOM 5367 O O . GLN A 1 658 ? 28.172 32.438 21 1 97.75 658 GLN A O 1
ATOM 5372 N N . SER A 1 659 ? 28.859 34.25 22.047 1 96.94 659 SER A N 1
ATOM 5373 C CA . SER A 1 659 ? 28.828 33.625 23.359 1 96.94 659 SER A CA 1
ATOM 5374 C C . SER A 1 659 ? 27.422 33.188 23.75 1 96.94 659 SER A C 1
ATOM 5376 O O . SER A 1 659 ? 27.234 32.094 24.297 1 96.94 659 SER A O 1
ATOM 5378 N N . LYS A 1 660 ? 26.438 34.031 23.391 1 97 660 LYS A N 1
ATOM 5379 C CA . LYS A 1 660 ? 25.047 33.688 23.688 1 97 660 LYS A CA 1
ATOM 5380 C C . LYS A 1 660 ? 24.562 32.531 22.812 1 97 660 LYS A C 1
ATOM 5382 O O . LYS A 1 660 ? 23.844 31.641 23.281 1 97 660 LYS A O 1
ATOM 5387 N N . VAL A 1 661 ? 24.906 32.625 21.562 1 97.5 661 VAL A N 1
ATOM 5388 C CA . VAL A 1 661 ? 24.5 31.578 20.625 1 97.5 661 VAL A CA 1
ATOM 5389 C C . VAL A 1 661 ? 25.125 30.25 21.016 1 97.5 661 VAL A C 1
ATOM 5391 O O . VAL A 1 661 ? 24.469 29.203 20.922 1 97.5 661 VAL A O 1
ATOM 5394 N N . ALA A 1 662 ? 26.359 30.297 21.438 1 97.19 662 ALA A N 1
ATOM 5395 C CA . ALA A 1 662 ? 27.031 29.078 21.859 1 97.19 662 ALA A CA 1
ATOM 5396 C C . ALA A 1 662 ? 26.312 28.422 23.031 1 97.19 662 ALA A C 1
ATOM 5398 O O . ALA A 1 662 ? 26.219 27.188 23.109 1 97.19 662 ALA A O 1
ATOM 5399 N N . LEU A 1 663 ? 25.844 29.234 23.922 1 96.69 663 LEU A N 1
ATOM 5400 C CA . LEU A 1 663 ? 25.094 28.719 25.062 1 96.69 663 LEU A CA 1
ATOM 5401 C C . LEU A 1 663 ? 23.781 28.109 24.609 1 96.69 663 LEU A C 1
ATOM 5403 O O . LEU A 1 663 ? 23.344 27.078 25.156 1 96.69 663 LEU A O 1
ATOM 5407 N N . MET A 1 664 ? 23.094 28.703 23.672 1 97.25 664 MET A N 1
ATOM 5408 C CA . MET A 1 664 ? 21.844 28.188 23.156 1 97.25 664 MET A CA 1
ATOM 5409 C C . MET A 1 664 ? 22.047 26.844 22.453 1 97.25 664 MET A C 1
ATOM 5411 O O . MET A 1 664 ? 21.25 25.922 22.625 1 97.25 664 MET A O 1
ATOM 5415 N N . VAL A 1 665 ? 23.078 26.766 21.656 1 97.06 665 VAL A N 1
ATOM 5416 C CA . VAL A 1 665 ? 23.406 25.5 20.984 1 97.06 665 VAL A CA 1
ATOM 5417 C C . VAL A 1 665 ? 23.688 24.422 22.016 1 97.06 665 VAL A C 1
ATOM 5419 O O . VAL A 1 665 ? 23.172 23.297 21.906 1 97.06 665 VAL A O 1
ATOM 5422 N N . ALA A 1 666 ? 24.516 24.766 23 1 97 666 ALA A N 1
ATOM 5423 C CA . ALA A 1 666 ? 24.859 23.812 24.062 1 97 666 ALA A CA 1
ATOM 5424 C C . ALA A 1 666 ? 23.609 23.359 24.812 1 97 666 ALA A C 1
ATOM 5426 O O . ALA A 1 666 ? 23.453 22.172 25.109 1 97 666 ALA A O 1
ATOM 5427 N N . ALA A 1 667 ? 22.766 24.312 25.094 1 97.31 667 ALA A N 1
ATOM 5428 C CA . ALA A 1 667 ? 21.547 24 25.812 1 97.31 667 ALA A CA 1
ATOM 5429 C C . ALA A 1 667 ? 20.688 23 25.047 1 97.31 667 ALA A C 1
ATOM 5431 O O . ALA A 1 667 ? 20.109 22.078 25.625 1 97.31 667 ALA A O 1
ATOM 5432 N N . GLU A 1 668 ? 20.5 23.172 23.766 1 97.19 668 GLU A N 1
ATOM 5433 C CA . GLU A 1 668 ? 19.734 22.25 22.922 1 97.19 668 GLU A CA 1
ATOM 5434 C C . GLU A 1 668 ? 20.391 20.875 22.906 1 97.19 668 GLU A C 1
ATOM 5436 O O . GLU A 1 668 ? 19.688 19.859 22.906 1 97.19 668 GLU A O 1
ATOM 5441 N N . PHE A 1 669 ? 21.719 20.859 22.906 1 97.38 669 PHE A N 1
ATOM 5442 C CA . PHE A 1 669 ? 22.453 19.594 22.969 1 97.38 669 PHE A CA 1
ATOM 5443 C C . PHE A 1 669 ? 22.188 18.875 24.281 1 97.38 669 PHE A C 1
ATOM 5445 O O . PHE A 1 669 ? 22 17.656 24.312 1 97.38 669 PHE A O 1
ATOM 5452 N N . TRP A 1 670 ? 22.203 19.656 25.312 1 97.5 670 TRP A N 1
ATOM 5453 C CA . TRP A 1 670 ? 21.953 19.078 26.625 1 97.5 670 TRP A CA 1
ATOM 5454 C C . TRP A 1 670 ? 20.531 18.547 26.719 1 97.5 670 TRP A C 1
ATOM 5456 O O . TRP A 1 670 ? 20.281 17.531 27.359 1 97.5 670 TRP A O 1
ATOM 5466 N N . GLU A 1 671 ? 19.578 19.266 26.109 1 96.94 671 GLU A N 1
ATOM 5467 C CA . GLU A 1 671 ? 18.203 18.797 26.062 1 96.94 671 GLU A CA 1
ATOM 5468 C C . GLU A 1 671 ? 18.109 17.453 25.344 1 96.94 671 GLU A C 1
ATOM 5470 O O . GLU A 1 671 ? 17.391 16.547 25.781 1 96.94 671 GLU A O 1
ATOM 5475 N N . GLN A 1 672 ? 18.797 17.344 24.266 1 97.19 672 GLN A N 1
ATOM 5476 C CA . GLN A 1 672 ? 18.844 16.047 23.594 1 97.19 672 GLN A CA 1
ATOM 5477 C C . GLN A 1 672 ? 19.484 14.984 24.484 1 97.19 672 GLN A C 1
ATOM 5479 O O . GLN A 1 672 ? 19.031 13.836 24.5 1 97.19 672 GLN A O 1
ATOM 5484 N N . GLY A 1 673 ? 20.609 15.359 25.141 1 97.75 673 GLY A N 1
ATOM 5485 C CA . GLY A 1 673 ? 21.219 14.422 26.062 1 97.75 673 GLY A CA 1
ATOM 5486 C C . GLY A 1 673 ? 20.266 13.906 27.125 1 97.75 673 GLY A C 1
ATOM 5487 O O . GLY A 1 673 ? 20.312 12.734 27.5 1 97.75 673 GLY A O 1
ATOM 5488 N N . ASP A 1 674 ? 19.469 14.805 27.594 1 97 674 ASP A N 1
ATOM 5489 C CA . ASP A 1 674 ? 18.453 14.406 28.562 1 97 674 ASP A CA 1
ATOM 5490 C C . ASP A 1 674 ? 17.5 13.383 27.938 1 97 674 ASP A C 1
ATOM 5492 O O . ASP A 1 674 ? 17.078 12.43 28.609 1 97 674 ASP A O 1
ATOM 5496 N N . LEU A 1 675 ? 17.094 13.602 26.75 1 96.19 675 LEU A N 1
ATOM 5497 C CA . LEU A 1 675 ? 16.219 12.672 26.047 1 96.19 675 LEU A CA 1
ATOM 5498 C C . LEU A 1 675 ? 16.906 11.32 25.859 1 96.19 675 LEU A C 1
ATOM 5500 O O . LEU A 1 675 ? 16.25 10.273 25.953 1 96.19 675 LEU A O 1
ATOM 5504 N N . GLU A 1 676 ? 18.203 11.359 25.5 1 96.75 676 GLU A N 1
ATOM 5505 C CA . GLU A 1 676 ? 18.953 10.117 25.328 1 96.75 676 GLU A CA 1
ATOM 5506 C C . GLU A 1 676 ? 18.953 9.312 26.625 1 96.75 676 GLU A C 1
ATOM 5508 O O . GLU A 1 676 ? 18.844 8.078 26.594 1 96.75 676 GLU A O 1
ATOM 5513 N N . ARG A 1 677 ? 19.031 9.977 27.719 1 95.94 677 ARG A N 1
ATOM 5514 C CA . ARG A 1 677 ? 19.031 9.328 29.016 1 95.94 677 ARG A CA 1
ATOM 5515 C C . ARG A 1 677 ? 17.656 8.766 29.359 1 95.94 677 ARG A C 1
ATOM 5517 O O . ARG A 1 677 ? 17.531 7.629 29.812 1 95.94 677 ARG A O 1
ATOM 5524 N N . THR A 1 678 ? 16.625 9.516 29.094 1 94.31 678 THR A N 1
ATOM 5525 C CA . THR A 1 678 ? 15.297 9.172 29.578 1 94.31 678 THR A CA 1
ATOM 5526 C C . THR A 1 678 ? 14.562 8.289 28.578 1 94.31 678 THR A C 1
ATOM 5528 O O . THR A 1 678 ? 13.828 7.379 28.969 1 94.31 678 THR A O 1
ATOM 5531 N N . VAL A 1 679 ? 14.75 8.547 27.328 1 92.56 679 VAL A N 1
ATOM 5532 C CA . VAL A 1 679 ? 13.977 7.855 26.312 1 92.56 679 VAL A CA 1
ATOM 5533 C C . VAL A 1 679 ? 14.773 6.676 25.766 1 92.56 679 VAL A C 1
ATOM 5535 O O . VAL A 1 679 ? 14.25 5.566 25.641 1 92.56 679 VAL A O 1
ATOM 5538 N N . LEU A 1 680 ? 16.062 6.863 25.5 1 95.38 680 LEU A N 1
ATOM 5539 C CA . LEU A 1 680 ? 16.875 5.812 24.906 1 95.38 680 LEU A CA 1
ATOM 5540 C C . LEU A 1 680 ? 17.609 5.008 25.984 1 95.38 680 LEU A C 1
ATOM 5542 O O . LEU A 1 680 ? 18.172 3.953 25.703 1 95.38 680 LEU A O 1
ATOM 5546 N N . GLU A 1 681 ? 17.641 5.566 27.281 1 95.94 681 GLU A N 1
ATOM 5547 C CA . GLU A 1 681 ? 18.328 4.934 28.406 1 95.94 681 GLU A CA 1
ATOM 5548 C C . GLU A 1 681 ? 19.812 4.75 28.094 1 95.94 681 GLU A C 1
ATOM 5550 O O . GLU A 1 681 ? 20.375 3.672 28.312 1 95.94 681 GLU A O 1
ATOM 5555 N N . GLN A 1 682 ? 20.375 5.758 27.484 1 95.56 682 GLN A N 1
ATOM 5556 C CA . GLN A 1 682 ? 21.797 5.773 27.125 1 95.56 682 GLN A CA 1
ATOM 5557 C C . GLN A 1 682 ? 22.5 6.988 27.719 1 95.56 682 GLN A C 1
ATOM 5559 O O . GLN A 1 682 ? 21.891 8.055 27.844 1 95.56 682 GLN A O 1
ATOM 5564 N N . GLN A 1 683 ? 23.75 6.773 28.047 1 95.5 683 GLN A N 1
ATOM 5565 C CA . GLN A 1 683 ? 24.547 7.895 28.516 1 95.5 683 GLN A CA 1
ATOM 5566 C C . GLN A 1 683 ? 25.031 8.758 27.344 1 95.5 683 GLN A C 1
ATOM 5568 O O . GLN A 1 683 ? 25.672 8.258 26.422 1 95.5 683 GLN A O 1
ATOM 5573 N N . PRO A 1 684 ? 24.625 10 27.359 1 96.31 684 PRO A N 1
ATOM 5574 C CA . PRO A 1 684 ? 25.047 10.867 26.266 1 96.31 684 PRO A CA 1
ATOM 5575 C C . PRO A 1 684 ? 26.562 11.133 26.281 1 96.31 684 PRO A C 1
ATOM 5577 O O . PRO A 1 684 ? 27.203 10.961 27.312 1 96.31 684 PRO A O 1
ATOM 5580 N N . ILE A 1 685 ? 27.172 11.492 25.203 1 94.38 685 ILE A N 1
ATOM 5581 C CA . ILE A 1 685 ? 28.562 11.922 25.141 1 94.38 685 ILE A CA 1
ATOM 5582 C C . ILE A 1 685 ? 28.734 13.234 25.891 1 94.38 685 ILE A C 1
ATOM 5584 O O . ILE A 1 685 ? 27.766 13.961 26.109 1 94.38 685 ILE A O 1
ATOM 5588 N N . PRO A 1 686 ? 29.906 13.625 26.219 1 92.69 686 PRO A N 1
ATOM 5589 C CA . PRO A 1 686 ? 30.156 14.797 27.062 1 92.69 686 PRO A CA 1
ATOM 5590 C C . PRO A 1 686 ? 29.578 16.078 26.453 1 92.69 686 PRO A C 1
ATOM 5592 O O . PRO A 1 686 ? 29.016 16.906 27.188 1 92.69 686 PRO A O 1
ATOM 5595 N N . MET A 1 687 ? 29.578 16.219 25.266 1 92.62 687 MET A N 1
ATOM 5596 C CA . MET A 1 687 ? 29.109 17.438 24.609 1 92.62 687 MET A CA 1
ATOM 5597 C C . MET A 1 687 ? 27.594 17.578 24.75 1 92.62 687 MET A C 1
ATOM 5599 O O . MET A 1 687 ? 27.078 18.688 24.766 1 92.62 687 MET A O 1
ATOM 5603 N N . MET A 1 688 ? 26.938 16.453 24.891 1 95.75 688 MET A N 1
ATOM 5604 C CA . MET A 1 688 ? 25.484 16.438 25 1 95.75 688 MET A CA 1
ATOM 5605 C C . MET A 1 688 ? 25.031 16.297 26.453 1 95.75 688 MET A C 1
ATOM 5607 O O . MET A 1 688 ? 23.844 16.188 26.734 1 95.75 688 MET A O 1
ATOM 5611 N N . ASP A 1 689 ? 25.969 16.219 27.406 1 95.56 689 ASP A N 1
ATOM 5612 C CA . ASP A 1 689 ? 25.688 15.977 28.812 1 95.56 689 ASP A CA 1
ATOM 5613 C C . ASP A 1 689 ? 25.734 17.281 29.625 1 95.56 689 ASP A C 1
ATOM 5615 O O . ASP A 1 689 ? 26.781 17.906 29.734 1 95.56 689 ASP A O 1
ATOM 5619 N N . ARG A 1 690 ? 24.625 17.672 30.203 1 94.56 690 ARG A N 1
ATOM 5620 C CA . ARG A 1 690 ? 24.516 18.891 30.969 1 94.56 690 ARG A CA 1
ATOM 5621 C C . ARG A 1 690 ? 25.469 18.891 32.156 1 94.56 690 ARG A C 1
ATOM 5623 O O . ARG A 1 690 ? 25.844 19.938 32.688 1 94.56 690 ARG A O 1
ATOM 5630 N N . ASN A 1 691 ? 25.906 17.719 32.594 1 93.88 691 ASN A N 1
ATOM 5631 C CA . ASN A 1 691 ? 26.828 17.578 33.719 1 93.88 691 ASN A CA 1
ATOM 5632 C C . ASN A 1 691 ? 28.234 18.062 33.344 1 93.88 691 ASN A C 1
ATOM 5634 O O . ASN A 1 691 ? 29.062 18.281 34.219 1 93.88 691 ASN A O 1
ATOM 5638 N N . HIS A 1 692 ? 28.5 18.234 32.125 1 94.25 692 HIS A N 1
ATOM 5639 C CA . HIS A 1 692 ? 29.797 18.719 31.656 1 94.25 692 HIS A CA 1
ATOM 5640 C C . HIS A 1 692 ? 29.688 20.141 31.141 1 94.25 692 HIS A C 1
ATOM 5642 O O . HIS A 1 692 ? 30.453 20.547 30.266 1 94.25 692 HIS A O 1
ATOM 5648 N N . ALA A 1 693 ? 28.734 20.891 31.594 1 94.31 693 ALA A N 1
ATOM 5649 C CA . ALA A 1 693 ? 28.469 22.25 31.156 1 94.31 693 ALA A CA 1
ATOM 5650 C C . ALA A 1 693 ? 29.703 23.141 31.375 1 94.31 693 ALA A C 1
ATOM 5652 O O . ALA A 1 693 ? 29.969 24.047 30.578 1 94.31 693 ALA A O 1
ATOM 5653 N N . ASP A 1 694 ? 30.484 22.844 32.438 1 92.94 694 ASP A N 1
ATOM 5654 C CA . ASP A 1 694 ? 31.641 23.672 32.781 1 92.94 694 ASP A CA 1
ATOM 5655 C C . ASP A 1 694 ? 32.781 23.5 31.766 1 92.94 694 ASP A C 1
ATOM 5657 O O . ASP A 1 694 ? 33.688 24.312 31.688 1 92.94 694 ASP A O 1
ATOM 5661 N N . GLU A 1 695 ? 32.719 22.5 31 1 94.5 695 GLU A N 1
ATOM 5662 C CA . GLU A 1 695 ? 33.75 22.219 30 1 94.5 695 GLU A CA 1
ATOM 5663 C C . GLU A 1 695 ? 33.438 22.891 28.672 1 94.5 695 GLU A C 1
ATOM 5665 O O . GLU A 1 695 ? 34.156 22.703 27.688 1 94.5 695 GLU A O 1
ATOM 5670 N N . LEU A 1 696 ? 32.406 23.641 28.547 1 95.75 696 LEU A N 1
ATOM 5671 C CA . LEU A 1 696 ? 31.922 24.25 27.312 1 95.75 696 LEU A CA 1
ATOM 5672 C C . LEU A 1 696 ? 33.031 25.062 26.625 1 95.75 696 LEU A C 1
ATOM 5674 O O . LEU A 1 696 ? 33.219 24.953 25.422 1 95.75 696 LEU A O 1
ATOM 5678 N N . PRO A 1 697 ? 33.812 25.906 27.391 1 96.62 697 PRO A N 1
ATOM 5679 C CA . PRO A 1 697 ? 34.875 26.688 26.719 1 96.62 697 PRO A CA 1
ATOM 5680 C C . PRO A 1 697 ? 35.875 25.812 26 1 96.62 697 PRO A C 1
ATOM 5682 O O . PRO A 1 697 ? 36.25 26.109 24.859 1 96.62 697 PRO A O 1
ATOM 5685 N N . LYS A 1 698 ? 36.281 24.766 26.672 1 96 698 LYS A N 1
ATOM 5686 C CA . LYS A 1 698 ? 37.219 23.844 26.047 1 96 698 LYS A CA 1
ATOM 5687 C C . LYS A 1 698 ? 36.625 23.172 24.828 1 96 698 LYS A C 1
ATOM 5689 O O . LYS A 1 698 ? 37.312 23.016 23.797 1 96 698 LYS A O 1
ATOM 5694 N N . MET A 1 699 ? 35.406 22.781 24.906 1 95.81 699 MET A N 1
ATOM 5695 C CA . MET A 1 699 ? 34.719 22.109 23.812 1 95.81 699 MET A CA 1
ATOM 5696 C C . MET A 1 699 ? 34.562 23.062 22.625 1 95.81 699 MET A C 1
ATOM 5698 O O . MET A 1 699 ? 34.656 22.625 21.469 1 95.81 699 MET A O 1
ATOM 5702 N N . GLN A 1 700 ? 34.25 24.328 22.891 1 96.56 700 GLN A N 1
ATOM 5703 C CA . GLN A 1 700 ? 34.156 25.312 21.828 1 96.56 700 GLN A CA 1
ATOM 5704 C C . GLN A 1 700 ? 35.469 25.484 21.094 1 96.56 700 GLN A C 1
ATOM 5706 O O . GLN A 1 700 ? 35.5 25.625 19.875 1 96.56 700 GLN A O 1
ATOM 5711 N N . CYS A 1 701 ? 36.594 25.516 21.875 1 97.06 701 CYS A N 1
ATOM 5712 C CA . CYS A 1 701 ? 37.906 25.594 21.25 1 97.06 701 CYS A CA 1
ATOM 5713 C C . CYS A 1 701 ? 38.125 24.422 20.297 1 97.06 701 CYS A C 1
ATOM 5715 O O . CYS A 1 701 ? 38.594 24.609 19.172 1 97.06 701 CYS A O 1
ATOM 5717 N N . GLY A 1 702 ? 37.781 23.266 20.766 1 95.88 702 GLY A N 1
ATOM 5718 C CA . GLY A 1 702 ? 37.906 22.078 19.922 1 95.88 702 GLY A CA 1
ATOM 5719 C C . GLY A 1 702 ? 37.031 22.156 18.672 1 95.88 702 GLY A C 1
ATOM 5720 O O . GLY A 1 702 ? 37.5 21.797 17.578 1 95.88 702 GLY A O 1
ATOM 5721 N N . PHE A 1 703 ? 35.844 22.578 18.812 1 95.25 703 PHE A N 1
ATOM 5722 C CA . PHE A 1 703 ? 34.938 22.734 17.688 1 95.25 703 PHE A CA 1
ATOM 5723 C C . PHE A 1 703 ? 35.5 23.703 16.656 1 95.25 703 PHE A C 1
ATOM 5725 O O . PHE A 1 703 ? 35.438 23.453 15.461 1 95.25 703 PHE A O 1
ATOM 5732 N N . ILE A 1 704 ? 35.906 24.844 17.141 1 97.5 704 ILE A N 1
ATOM 5733 C CA . ILE A 1 704 ? 36.469 25.859 16.266 1 97.5 704 ILE A CA 1
ATOM 5734 C C . ILE A 1 704 ? 37.688 25.297 15.523 1 97.5 704 ILE A C 1
ATOM 5736 O O . ILE A 1 704 ? 37.781 25.422 14.305 1 97.5 704 ILE A O 1
ATOM 5740 N N . ASP A 1 705 ? 38.562 24.609 16.203 1 97 705 ASP A N 1
ATOM 5741 C CA . ASP A 1 705 ? 39.812 24.125 15.641 1 97 705 ASP A CA 1
ATOM 5742 C C . ASP A 1 705 ? 39.562 23.016 14.641 1 97 705 ASP A C 1
ATOM 5744 O O . ASP A 1 705 ? 40.219 22.953 13.594 1 97 705 ASP A O 1
ATOM 5748 N N . PHE A 1 706 ? 38.656 22.156 14.93 1 93.44 706 PHE A N 1
ATOM 5749 C CA . PHE A 1 706 ? 38.531 20.938 14.156 1 93.44 706 PHE A CA 1
ATOM 5750 C C . PHE A 1 706 ? 37.469 21.094 13.055 1 93.44 706 PHE A C 1
ATOM 5752 O O . PHE A 1 706 ? 37.531 20.406 12.031 1 93.44 706 PHE A O 1
ATOM 5759 N N . VAL A 1 707 ? 36.562 22.016 13.227 1 93.75 707 VAL A N 1
ATOM 5760 C CA . VAL A 1 707 ? 35.469 22.078 12.266 1 93.75 707 VAL A CA 1
ATOM 5761 C C . VAL A 1 707 ? 35.438 23.438 11.586 1 93.75 707 VAL A C 1
ATOM 5763 O O . VAL A 1 707 ? 35.469 23.531 10.352 1 93.75 707 VAL A O 1
ATOM 5766 N N . CYS A 1 708 ? 35.5 24.547 12.297 1 96.75 708 CYS A N 1
ATOM 5767 C CA . CYS A 1 708 ? 35.156 25.859 11.773 1 96.75 708 CYS A CA 1
ATOM 5768 C C . CYS A 1 708 ? 36.344 26.531 11.117 1 96.75 708 CYS A C 1
ATOM 5770 O O . CYS A 1 708 ? 36.188 27.219 10.102 1 96.75 708 CYS A O 1
ATOM 5772 N N . SER A 1 709 ? 37.5 26.344 11.695 1 97 709 SER A N 1
ATOM 5773 C CA . SER A 1 709 ? 38.688 27.094 11.273 1 97 709 SER A CA 1
ATOM 5774 C C . SER A 1 709 ? 39 26.859 9.797 1 97 709 SER A C 1
ATOM 5776 O O . SER A 1 709 ? 39.281 27.797 9.062 1 97 709 SER A O 1
ATOM 5778 N N . PHE A 1 710 ? 38.938 25.672 9.406 1 96.06 710 PHE A N 1
ATOM 5779 C CA . PHE A 1 710 ? 39.219 25.328 8.016 1 96.06 710 PHE A CA 1
ATOM 5780 C C . PHE A 1 710 ? 38.281 26.094 7.074 1 96.06 710 PHE A C 1
ATOM 5782 O O . PHE A 1 710 ? 38.75 26.625 6.055 1 96.06 710 PHE A O 1
ATOM 5789 N N . VAL A 1 711 ? 37.062 26.172 7.344 1 96.5 711 VAL A N 1
ATOM 5790 C CA . VAL A 1 711 ? 36.031 26.75 6.473 1 96.5 711 VAL A CA 1
ATOM 5791 C C . VAL A 1 711 ? 36.344 28.203 6.191 1 96.5 711 VAL A C 1
ATOM 5793 O O . VAL A 1 711 ? 36.469 28.609 5.035 1 96.5 711 VAL A O 1
ATOM 5796 N N . TYR A 1 712 ? 36.531 28.969 7.223 1 97.94 712 TYR A N 1
ATOM 5797 C CA . TYR A 1 712 ? 36.625 30.422 7.051 1 97.94 712 TYR A CA 1
ATOM 5798 C C . TYR A 1 712 ? 38.031 30.812 6.625 1 97.94 712 TYR A C 1
ATOM 5800 O O . TYR A 1 712 ? 38.219 31.812 5.922 1 97.94 712 TYR A O 1
ATOM 5808 N N . LYS A 1 713 ? 39.031 29.969 7.008 1 97.56 713 LYS A N 1
ATOM 5809 C CA . LYS A 1 713 ? 40.375 30.188 6.48 1 97.56 713 LYS A CA 1
ATOM 5810 C C . LYS A 1 713 ? 40.406 30.016 4.965 1 97.56 713 LYS A C 1
ATOM 5812 O O . LYS A 1 713 ? 40.938 30.875 4.254 1 97.56 713 LYS A O 1
ATOM 5817 N N . GLU A 1 714 ? 39.812 28.953 4.496 1 97.06 714 GLU A N 1
ATOM 5818 C CA . GLU A 1 714 ? 39.812 28.672 3.062 1 97.06 714 GLU A CA 1
ATOM 5819 C C . GLU A 1 714 ? 38.969 29.672 2.305 1 97.06 714 GLU A C 1
ATOM 5821 O O . GLU A 1 714 ? 39.281 30.047 1.174 1 97.06 714 GLU A O 1
ATOM 5826 N N . PHE A 1 715 ? 37.875 30.109 2.865 1 97.69 715 PHE A N 1
ATOM 5827 C CA . PHE A 1 715 ? 37.031 31.109 2.197 1 97.69 715 PHE A CA 1
ATOM 5828 C C . PHE A 1 715 ? 37.75 32.469 2.131 1 97.69 715 PHE A C 1
ATOM 5830 O O . PHE A 1 715 ? 37.594 33.188 1.156 1 97.69 715 PHE A O 1
ATOM 5837 N N . ALA A 1 716 ? 38.469 32.75 3.215 1 97.44 716 ALA A N 1
ATOM 5838 C CA . ALA A 1 716 ? 39.25 34 3.197 1 97.44 716 ALA A CA 1
ATOM 5839 C C . ALA A 1 716 ? 40.344 33.938 2.127 1 97.44 716 ALA A C 1
ATOM 5841 O O . ALA A 1 716 ? 40.688 34.969 1.517 1 97.44 716 ALA A O 1
ATOM 5842 N N . ARG A 1 717 ? 40.906 32.75 1.952 1 96.38 717 ARG A N 1
ATOM 5843 C CA . ARG A 1 717 ? 41.906 32.562 0.89 1 96.38 717 ARG A CA 1
ATOM 5844 C C . ARG A 1 717 ? 41.219 32.625 -0.483 1 96.38 717 ARG A C 1
ATOM 5846 O O . ARG A 1 717 ? 41.844 33.062 -1.453 1 96.38 717 ARG A O 1
ATOM 5853 N N . PHE A 1 718 ? 40.031 32.156 -0.572 1 95.69 718 PHE A N 1
ATOM 5854 C CA . PHE A 1 718 ? 39.281 32.156 -1.813 1 95.69 718 PHE A CA 1
ATOM 5855 C C . PHE A 1 718 ? 38.938 33.562 -2.258 1 95.69 718 PHE A C 1
ATOM 5857 O O . PHE A 1 718 ? 39.156 33.938 -3.41 1 95.69 718 PHE A O 1
ATOM 5864 N N . HIS A 1 719 ? 38.406 34.375 -1.314 1 95.06 719 HIS A N 1
ATOM 5865 C CA . HIS A 1 719 ? 38.094 35.781 -1.521 1 95.06 719 HIS A CA 1
ATOM 5866 C C . HIS A 1 719 ? 38.438 36.625 -0.298 1 95.06 719 HIS A C 1
ATOM 5868 O O . HIS A 1 719 ? 37.875 36.438 0.783 1 95.06 719 HIS A O 1
ATOM 5874 N N . SER A 1 720 ? 39.188 37.625 -0.446 1 95 720 SER A N 1
ATOM 5875 C CA . SER A 1 720 ? 39.719 38.406 0.662 1 95 720 SER A CA 1
ATOM 5876 C C . SER A 1 720 ? 38.594 39.188 1.354 1 95 720 SER A C 1
ATOM 5878 O O . SER A 1 720 ? 38.688 39.531 2.527 1 95 720 SER A O 1
ATOM 5880 N N . GLU A 1 721 ? 37.438 39.438 0.661 1 97.19 721 GLU A N 1
ATOM 5881 C CA . GLU A 1 721 ? 36.312 40.125 1.228 1 97.19 721 GLU A CA 1
ATOM 5882 C C . GLU A 1 721 ? 35.688 39.375 2.391 1 97.19 721 GLU A C 1
ATOM 5884 O O . GLU A 1 721 ? 34.938 39.906 3.199 1 97.19 721 GLU A O 1
ATOM 5889 N N . ILE A 1 722 ? 36.062 38.094 2.512 1 98 722 ILE A N 1
ATOM 5890 C CA . ILE A 1 722 ? 35.5 37.25 3.535 1 98 722 ILE A CA 1
ATOM 5891 C C . ILE A 1 722 ? 36.406 37.188 4.75 1 98 722 ILE A C 1
ATOM 5893 O O . ILE A 1 722 ? 36.094 36.531 5.754 1 98 722 ILE A O 1
ATOM 5897 N N . GLN A 1 723 ? 37.469 37.906 4.766 1 97.69 723 GLN A N 1
ATOM 5898 C CA . GLN A 1 723 ? 38.469 37.938 5.832 1 97.69 723 GLN A CA 1
ATOM 5899 C C . GLN A 1 723 ? 37.844 38.312 7.168 1 97.69 723 GLN A C 1
ATOM 5901 O O . GLN A 1 723 ? 38.219 37.781 8.219 1 97.69 723 GLN A O 1
ATOM 5906 N N . PRO A 1 724 ? 36.812 39.156 7.191 1 98 724 PRO A N 1
ATOM 5907 C CA . PRO A 1 724 ? 36.188 39.531 8.469 1 98 724 PRO A CA 1
ATOM 5908 C C . PRO A 1 724 ? 35.594 38.344 9.211 1 98 724 PRO A C 1
ATOM 5910 O O . PRO A 1 724 ? 35.625 38.312 10.445 1 98 724 PRO A O 1
ATOM 5913 N N . MET A 1 725 ? 35.125 37.406 8.516 1 98.31 725 MET A N 1
ATOM 5914 C CA . MET A 1 725 ? 34.562 36.219 9.164 1 98.31 725 MET A CA 1
ATOM 5915 C C . MET A 1 725 ? 35.656 35.406 9.82 1 98.31 725 MET A C 1
ATOM 5917 O O . MET A 1 725 ? 35.5 34.906 10.938 1 98.31 725 MET A O 1
ATOM 5921 N N . PHE A 1 726 ? 36.844 35.281 9.164 1 98.06 726 PHE A N 1
ATOM 5922 C CA . PHE A 1 726 ? 37.969 34.562 9.719 1 98.06 726 PHE A CA 1
ATOM 5923 C C . PHE A 1 726 ? 38.531 35.281 10.93 1 98.06 726 PHE A C 1
ATOM 5925 O O . PHE A 1 726 ? 38.906 34.656 11.922 1 98.06 726 PHE A O 1
ATOM 5932 N N . ASP A 1 727 ? 38.594 36.562 10.844 1 98.25 727 ASP A N 1
ATOM 5933 C CA . ASP A 1 727 ? 39.031 37.375 11.977 1 98.25 727 ASP A CA 1
ATOM 5934 C C . ASP A 1 727 ? 38.094 37.219 13.172 1 98.25 727 ASP A C 1
ATOM 5936 O O . ASP A 1 727 ? 38.562 37.125 14.312 1 98.25 727 ASP A O 1
ATOM 5940 N N . GLY A 1 728 ? 36.75 37.281 12.859 1 97.88 728 GLY A N 1
ATOM 5941 C CA . GLY A 1 728 ? 35.781 37.062 13.922 1 97.88 728 GLY A CA 1
ATOM 5942 C C . GLY A 1 728 ? 35.938 35.719 14.602 1 97.88 728 GLY A C 1
ATOM 5943 O O . GLY A 1 728 ? 35.844 35.594 15.828 1 97.88 728 GLY A O 1
ATOM 5944 N N . LEU A 1 729 ? 36.25 34.688 13.852 1 98.31 729 LEU A N 1
ATOM 5945 C CA . LEU A 1 729 ? 36.469 33.344 14.359 1 98.31 729 LEU A CA 1
ATOM 5946 C C . LEU A 1 729 ? 37.688 33.281 15.266 1 98.31 729 LEU A C 1
ATOM 5948 O O . LEU A 1 729 ? 37.625 32.719 16.344 1 98.31 729 LEU A O 1
ATOM 5952 N N . ASN A 1 730 ? 38.75 33.969 14.812 1 98 730 ASN A N 1
ATOM 5953 C CA . ASN A 1 730 ? 39.969 33.969 15.586 1 98 730 ASN A CA 1
ATOM 5954 C C . ASN A 1 730 ? 39.812 34.719 16.906 1 98 730 ASN A C 1
ATOM 5956 O O . ASN A 1 730 ? 40.344 34.312 17.938 1 98 730 ASN A O 1
ATOM 5960 N N . ASN A 1 731 ? 39.094 35.781 16.859 1 98.25 731 ASN A N 1
ATOM 5961 C CA . ASN A 1 731 ? 38.781 36.5 18.094 1 98.25 731 ASN A CA 1
ATOM 5962 C C . ASN A 1 731 ? 38 35.625 19.078 1 98.25 731 ASN A C 1
ATOM 5964 O O . ASN A 1 731 ? 38.312 35.625 20.266 1 98.25 731 ASN A O 1
ATOM 5968 N N . ASN A 1 732 ? 36.969 35.031 18.578 1 98.19 732 ASN A N 1
ATOM 5969 C CA . ASN A 1 732 ? 36.156 34.188 19.422 1 98.19 732 ASN A CA 1
ATOM 5970 C C . ASN A 1 732 ? 36.906 32.969 19.953 1 98.19 732 ASN A C 1
ATOM 5972 O O . ASN A 1 732 ? 36.688 32.531 21.078 1 98.19 732 ASN A O 1
ATOM 5976 N N . ARG A 1 733 ? 37.844 32.406 19.094 1 98.06 733 ARG A N 1
ATOM 5977 C CA . ARG A 1 733 ? 38.719 31.312 19.547 1 98.06 733 ARG A CA 1
ATOM 5978 C C . ARG A 1 733 ? 39.562 31.766 20.734 1 98.06 733 ARG A C 1
ATOM 5980 O O . ARG A 1 733 ? 39.719 31.016 21.703 1 98.06 733 ARG A O 1
ATOM 5987 N N . SER A 1 734 ? 40.062 32.938 20.719 1 98 734 SER A N 1
ATOM 5988 C CA . SER A 1 734 ? 40.875 33.5 21.797 1 98 734 SER A CA 1
ATOM 5989 C C . SER A 1 734 ? 40.062 33.719 23.062 1 98 734 SER A C 1
ATOM 5991 O O . SER A 1 734 ? 40.531 33.438 24.172 1 98 734 SER A O 1
ATOM 5993 N N . GLU A 1 735 ? 38.812 34.219 22.875 1 97.94 735 GLU A N 1
ATOM 5994 C CA . GLU A 1 735 ? 37.938 34.438 24.016 1 97.94 735 GLU A CA 1
ATOM 5995 C C . GLU A 1 735 ? 37.594 33.125 24.703 1 97.94 735 GLU A C 1
ATOM 5997 O O . GLU A 1 735 ? 37.625 33.031 25.922 1 97.94 735 GLU A O 1
ATOM 6002 N N . TRP A 1 736 ? 37.281 32.125 23.938 1 97.94 736 TRP A N 1
ATOM 6003 C CA . TRP A 1 736 ? 36.969 30.812 24.5 1 97.94 736 TRP A CA 1
ATOM 6004 C C . TRP A 1 736 ? 38.188 30.188 25.172 1 97.94 736 TRP A C 1
ATOM 6006 O O . TRP A 1 736 ? 38.031 29.5 26.188 1 97.94 736 TRP A O 1
ATOM 6016 N N . LYS A 1 737 ? 39.375 30.344 24.562 1 97.44 737 LYS A N 1
ATOM 6017 C CA . LYS A 1 737 ? 40.594 29.828 25.156 1 97.44 737 LYS A CA 1
ATOM 6018 C C . LYS A 1 737 ? 40.844 30.469 26.516 1 97.44 737 LYS A C 1
ATOM 6020 O O . LYS A 1 737 ? 41.25 29.781 27.453 1 97.44 737 LYS A O 1
ATOM 6025 N N . ALA A 1 738 ? 40.625 31.688 26.641 1 97.12 738 ALA A N 1
ATOM 6026 C CA . ALA A 1 738 ? 40.781 32.375 27.906 1 97.12 738 ALA A CA 1
ATOM 6027 C C . ALA A 1 738 ? 39.844 31.828 28.969 1 97.12 738 ALA A C 1
ATOM 6029 O O . ALA A 1 738 ? 40.25 31.656 30.125 1 97.12 738 ALA A O 1
ATOM 6030 N N . LEU A 1 739 ? 38.688 31.625 28.625 1 96.38 739 LEU A N 1
ATOM 6031 C CA . LEU A 1 739 ? 37.719 31.062 29.547 1 96.38 739 LEU A CA 1
ATOM 6032 C C . LEU A 1 739 ? 38.094 29.625 29.922 1 96.38 739 LEU A C 1
ATOM 6034 O O . LEU A 1 739 ? 37.906 29.219 31.078 1 96.38 739 LEU A O 1
ATOM 6038 N N . ALA A 1 740 ? 38.562 28.906 28.938 1 95.94 740 ALA A N 1
ATOM 6039 C CA . ALA A 1 740 ? 39 27.531 29.188 1 95.94 740 ALA A CA 1
ATOM 6040 C C . ALA A 1 740 ? 40.188 27.5 30.156 1 95.94 740 ALA A C 1
ATOM 6042 O O . ALA A 1 740 ? 40.25 26.625 31.016 1 95.94 740 ALA A O 1
ATOM 6043 N N . ASP A 1 741 ? 41.062 28.391 30.016 1 94.5 741 ASP A N 1
ATOM 6044 C CA . ASP A 1 741 ? 42.25 28.484 30.875 1 94.5 741 ASP A CA 1
ATOM 6045 C C . ASP A 1 741 ? 41.844 28.828 32.312 1 94.5 741 ASP A C 1
ATOM 6047 O O . ASP A 1 741 ? 42.438 28.312 33.25 1 94.5 741 ASP A O 1
ATOM 6051 N N . ILE A 1 742 ? 40.938 29.656 32.406 1 92.81 742 ILE A N 1
ATOM 6052 C CA . ILE A 1 742 ? 40.438 30.031 33.75 1 92.81 742 ILE A CA 1
ATOM 6053 C C . ILE A 1 742 ? 39.812 28.828 34.438 1 92.81 742 ILE A C 1
ATOM 6055 O O . ILE A 1 742 ? 40.062 28.594 35.625 1 92.81 742 ILE A O 1
ATOM 6059 N N . HIS A 1 743 ? 39.094 28.141 33.75 1 89.56 743 HIS A N 1
ATOM 6060 C CA . HIS A 1 743 ? 38.469 26.938 34.281 1 89.56 743 HIS A CA 1
ATOM 6061 C C . HIS A 1 743 ? 39.5 25.891 34.656 1 89.56 743 HIS A C 1
ATOM 6063 O O . HIS A 1 743 ? 39.406 25.25 35.719 1 89.56 743 HIS A O 1
ATOM 6069 N N . GLU A 1 744 ? 40.438 25.766 33.781 1 89.44 744 GLU A N 1
ATOM 6070 C CA . GLU A 1 744 ? 41.5 24.797 34.062 1 89.44 744 GLU A CA 1
ATOM 6071 C C . GLU A 1 744 ? 42.281 25.203 35.281 1 89.44 744 GLU A C 1
ATOM 6073 O O . GLU A 1 744 ? 42.688 24.344 36.094 1 89.44 744 GLU A O 1
ATOM 6078 N N . ALA A 1 745 ? 42.531 26.406 35.438 1 88.12 745 ALA A N 1
ATOM 6079 C CA . ALA A 1 745 ? 43.25 26.922 36.594 1 88.12 745 ALA A CA 1
ATOM 6080 C C . ALA A 1 745 ? 42.469 26.688 37.875 1 88.12 745 ALA A C 1
ATOM 6082 O O . ALA A 1 745 ? 43.031 26.375 38.906 1 88.12 745 ALA A O 1
ATOM 6083 N N . LYS A 1 746 ? 41.25 26.859 37.781 1 88.06 746 LYS A N 1
ATOM 6084 C CA . LYS A 1 746 ? 40.406 26.641 38.938 1 88.06 746 LYS A CA 1
ATOM 6085 C C . LYS A 1 746 ? 40.375 25.172 39.344 1 88.06 746 LYS A C 1
ATOM 6087 O O . LYS A 1 746 ? 40.406 24.844 40.531 1 88.06 746 LYS A O 1
ATOM 6092 N N . ILE A 1 747 ? 40.281 24.328 38.438 1 87.38 747 ILE A N 1
ATOM 6093 C CA . ILE A 1 747 ? 40.281 22.891 38.719 1 87.38 747 ILE A CA 1
ATOM 6094 C C . ILE A 1 747 ? 41.625 22.469 39.312 1 87.38 747 ILE A C 1
ATOM 6096 O O . ILE A 1 747 ? 41.656 21.688 40.25 1 87.38 747 ILE A O 1
ATOM 6100 N N . LYS A 1 748 ? 42.688 23.016 38.75 1 85.06 748 LYS A N 1
ATOM 6101 C CA . LYS A 1 748 ? 44 22.719 39.25 1 85.06 748 LYS A CA 1
ATOM 6102 C C . LYS A 1 748 ? 44.188 23.234 40.688 1 85.06 748 LYS A C 1
ATOM 6104 O O . LYS A 1 748 ? 44.781 22.562 41.531 1 85.06 748 LYS A O 1
ATOM 6109 N N . ALA A 1 749 ? 43.688 24.297 40.969 1 85.19 749 ALA A N 1
ATOM 6110 C CA . ALA A 1 749 ? 43.781 24.875 42.312 1 85.19 749 ALA A CA 1
ATOM 6111 C C . ALA A 1 749 ? 43 24.031 43.312 1 85.19 749 ALA A C 1
ATOM 6113 O O . ALA A 1 749 ? 43.438 23.828 44.438 1 85.19 749 ALA A O 1
ATOM 6114 N N . LEU A 1 750 ? 41.906 23.562 42.906 1 84.62 750 LEU A N 1
ATOM 6115 C CA . LEU A 1 750 ? 41.094 22.719 43.75 1 84.62 750 LEU A CA 1
ATOM 6116 C C . LEU A 1 750 ? 41.75 21.375 44 1 84.62 750 LEU A C 1
ATOM 6118 O O . LEU A 1 750 ? 41.688 20.828 45.094 1 84.62 750 LEU A O 1
ATOM 6122 N N . GLU A 1 751 ? 42.375 20.891 43 1 78.94 751 GLU A N 1
ATOM 6123 C CA . GLU A 1 751 ? 43.125 19.641 43.125 1 78.94 751 GLU A CA 1
ATOM 6124 C C . GLU A 1 751 ? 44.344 19.812 44.031 1 78.94 751 GLU A C 1
ATOM 6126 O O . GLU A 1 751 ? 44.688 18.938 44.812 1 78.94 751 GLU A O 1
ATOM 6131 N N . ASP A 1 752 ? 45.062 20.969 43.906 1 76.38 752 ASP A N 1
ATOM 6132 C CA . ASP A 1 752 ? 46.219 21.281 44.719 1 76.38 752 ASP A CA 1
ATOM 6133 C C . ASP A 1 752 ? 45.844 21.531 46.188 1 76.38 752 ASP A C 1
ATOM 6135 O O . ASP A 1 752 ? 46.562 21.156 47.094 1 76.38 752 ASP A O 1
ATOM 6139 N N . GLU A 1 753 ? 44.844 22.062 46.344 1 68.06 753 GLU A N 1
ATOM 6140 C CA . GLU A 1 753 ? 44.344 22.297 47.719 1 68.06 753 GLU A CA 1
ATOM 6141 C C . GLU A 1 753 ? 43.938 21 48.375 1 68.06 753 GLU A C 1
ATOM 6143 O O . GLU A 1 753 ? 44.062 20.875 49.625 1 68.06 753 GLU A O 1
ATOM 6148 N N . LYS A 1 754 ? 43.5 20.156 47.625 1 64.31 754 LYS A N 1
ATOM 6149 C CA . LYS A 1 754 ? 43.156 18.844 48.188 1 64.31 754 LYS A CA 1
ATOM 6150 C C . LYS A 1 754 ? 44.406 18.031 48.469 1 64.31 754 LYS A C 1
ATOM 6152 O O . LYS A 1 754 ? 44.438 17.188 49.375 1 64.31 754 LYS A O 1
ATOM 6157 N N . LYS A 1 755 ? 45.406 18.266 47.75 1 58.78 755 LYS A N 1
ATOM 6158 C CA . LYS A 1 755 ? 46.656 17.547 48 1 58.78 755 LYS A CA 1
ATOM 6159 C C . LYS A 1 755 ? 47.406 18.156 49.188 1 58.78 755 LYS A C 1
ATOM 6161 O O . LYS A 1 755 ? 48.25 17.469 49.812 1 58.78 755 LYS A O 1
ATOM 6166 N N . LYS A 1 756 ? 47.281 19.328 49.5 1 58.22 756 LYS A N 1
ATOM 6167 C CA . LYS A 1 756 ? 48.062 19.906 50.594 1 58.22 756 LYS A CA 1
ATOM 6168 C C . LYS A 1 756 ? 47.75 19.172 51.906 1 58.22 756 LYS A C 1
ATOM 6170 O O . LYS A 1 756 ? 48.688 18.859 52.656 1 58.22 756 LYS A O 1
ATOM 6175 N N . PRO A 1 757 ? 46.469 18.969 52.094 1 53.22 757 PRO A N 1
ATOM 6176 C CA . PRO A 1 757 ? 46.406 18.312 53.406 1 53.22 757 PRO A CA 1
ATOM 6177 C C . PRO A 1 757 ? 46.969 16.891 53.406 1 53.22 757 PRO A C 1
ATOM 6179 O O . PRO A 1 757 ? 47.438 16.406 54.438 1 53.22 757 PRO A O 1
ATOM 6182 N N . GLU A 1 758 ? 46.906 16.328 52.188 1 47.28 758 GLU A N 1
ATOM 6183 C CA . GLU A 1 758 ? 47.406 14.961 52.188 1 47.28 758 GLU A CA 1
ATOM 6184 C C . GLU A 1 758 ? 48.906 14.922 52.281 1 47.28 758 GLU A C 1
ATOM 6186 O O . GLU A 1 758 ? 49.5 13.945 52.781 1 47.28 758 GLU A O 1
ATOM 6191 N N . LEU A 1 759 ? 49.625 15.93 51.781 1 45.91 759 LEU A N 1
ATOM 6192 C CA . LEU A 1 759 ? 51.094 15.969 51.938 1 45.91 759 LEU A CA 1
ATOM 6193 C C . LEU A 1 759 ? 51.469 16.359 53.344 1 45.91 759 LEU A C 1
ATOM 6195 O O . LEU A 1 759 ? 52.5 15.898 53.875 1 45.91 759 LEU A O 1
ATOM 6199 N N . GLU A 1 760 ? 50.75 17.281 53.906 1 41.62 760 GLU A N 1
ATOM 6200 C CA . GLU A 1 760 ? 51.094 17.562 55.281 1 41.62 760 GLU A CA 1
ATOM 6201 C C . GLU A 1 760 ? 50.781 16.359 56.188 1 41.62 760 GLU A C 1
ATOM 6203 O O . GLU A 1 760 ? 51.469 16.156 57.219 1 41.62 760 GLU A O 1
ATOM 6208 N N . GLN A 1 761 ? 49.75 15.633 55.812 1 40.28 761 GLN A N 1
ATOM 6209 C CA . GLN A 1 761 ? 49.531 14.453 56.625 1 40.28 761 GLN A CA 1
ATOM 6210 C C . GLN A 1 761 ? 50.531 13.359 56.281 1 40.28 761 GLN A C 1
ATOM 6212 O O . GLN A 1 761 ? 50.719 12.406 57.062 1 40.28 761 GLN A O 1
ATOM 6217 N N . GLY A 1 762 ? 51.031 13.469 55.031 1 37.69 762 GLY A N 1
ATOM 6218 C CA . GLY A 1 762 ? 52 12.422 54.688 1 37.69 762 GLY A CA 1
ATOM 6219 C C . GLY A 1 762 ? 53.344 12.609 55.375 1 37.69 762 GLY A C 1
ATOM 6220 O O . GLY A 1 762 ? 54.188 11.734 55.312 1 37.69 762 GLY A O 1
ATOM 6221 N N . ARG A 1 763 ? 53.781 13.836 55.656 1 37.94 763 ARG A N 1
ATOM 6222 C CA . ARG A 1 763 ? 55.062 14 56.344 1 37.94 763 ARG A CA 1
ATOM 6223 C C . ARG A 1 763 ? 55 13.477 57.781 1 37.94 763 ARG A C 1
ATOM 6225 O O . ARG A 1 763 ? 56.031 13.211 58.406 1 37.94 763 ARG A O 1
ATOM 6232 N N . LEU A 1 764 ? 53.844 13.695 58.438 1 34.72 764 LEU A N 1
ATOM 6233 C CA . LEU A 1 764 ? 53.875 13.273 59.844 1 34.72 764 LEU A CA 1
ATOM 6234 C C . LEU A 1 764 ? 54.031 11.758 59.938 1 34.72 764 LEU A C 1
ATOM 6236 O O . LEU A 1 764 ? 54.531 11.258 60.969 1 34.72 764 LEU A O 1
ATOM 6240 N N . SER A 1 765 ? 53.312 10.992 59 1 31.56 765 SER A N 1
ATOM 6241 C CA . SER A 1 765 ? 53.188 9.586 59.344 1 31.56 765 SER A CA 1
ATOM 6242 C C . SER A 1 765 ? 54.438 8.805 59 1 31.56 765 SER A C 1
ATOM 6244 O O . SER A 1 765 ? 54.438 7.57 59.062 1 31.56 765 SER A O 1
ATOM 6246 N N . ALA A 1 766 ? 55.469 9.43 58.406 1 33.56 766 ALA A N 1
ATOM 6247 C CA . ALA A 1 766 ? 56.594 8.633 57.969 1 33.56 766 ALA A CA 1
ATOM 6248 C C . ALA A 1 766 ? 57.312 7.977 59.156 1 33.56 766 ALA A C 1
ATOM 6250 O O . ALA A 1 766 ? 58.188 7.137 58.969 1 33.56 766 ALA A O 1
ATOM 6251 N N . HIS A 1 767 ? 57.344 8.719 60.312 1 29.52 767 HIS A N 1
ATOM 6252 C CA . HIS A 1 767 ? 58.281 8.195 61.281 1 29.52 767 HIS A CA 1
ATOM 6253 C C . HIS A 1 767 ? 57.906 6.781 61.719 1 29.52 767 HIS A C 1
ATOM 6255 O O . HIS A 1 767 ? 58.812 5.957 61.969 1 29.52 767 HIS A O 1
ATOM 6261 N N . ASP A 1 768 ? 56.656 6.598 62.25 1 27.61 768 ASP A N 1
ATOM 6262 C CA . ASP A 1 768 ? 56.531 5.496 63.188 1 27.61 768 ASP A CA 1
ATOM 6263 C C . ASP A 1 768 ? 56.531 4.148 62.469 1 27.61 768 ASP A C 1
ATOM 6265 O O . ASP A 1 768 ? 56.312 3.107 63.094 1 27.61 768 ASP A O 1
ATOM 6269 N N . ALA A 1 769 ? 56.156 4.172 61.125 1 27.89 769 ALA A N 1
ATOM 6270 C CA . ALA A 1 769 ? 55.625 2.887 60.719 1 27.89 769 ALA A CA 1
ATOM 6271 C C . ALA A 1 769 ? 56.719 1.868 60.469 1 27.89 769 ALA A C 1
ATOM 6273 O O . ALA A 1 769 ? 57.125 1.632 59.344 1 27.89 769 ALA A O 1
ATOM 6274 N N . SER A 1 770 ? 57.844 1.949 61.25 1 25.58 770 SER A N 1
ATOM 6275 C CA . SER A 1 770 ? 58.875 0.96 60.906 1 25.58 770 SER A CA 1
ATOM 6276 C C . SER A 1 770 ? 58.281 -0.45 60.906 1 25.58 770 SER A C 1
ATOM 6278 O O . SER A 1 770 ? 58.812 -1.347 60.25 1 25.58 770 SER A O 1
ATOM 6280 N N . CYS A 1 771 ? 57.5 -0.8 61.906 1 24.12 771 CYS A N 1
ATOM 6281 C CA . CYS A 1 771 ? 57.531 -2.178 62.375 1 24.12 771 CYS A CA 1
ATOM 6282 C C . CYS A 1 771 ? 56.75 -3.1 61.469 1 24.12 771 CYS A C 1
ATOM 6284 O O . CYS A 1 771 ? 56.156 -4.078 61.906 1 24.12 771 CYS A O 1
ATOM 6286 N N . GLY A 1 772 ? 56.344 -2.73 60.219 1 21.81 772 GLY A N 1
ATOM 6287 C CA . GLY A 1 772 ? 55.406 -3.635 59.594 1 21.81 772 GLY A CA 1
ATOM 6288 C C . GLY A 1 772 ? 55.969 -5.023 59.375 1 21.81 772 GLY A C 1
ATOM 6289 O O . GLY A 1 772 ? 57.125 -5.172 59.031 1 21.81 772 GLY A O 1
ATOM 6290 N N . GLY A 1 773 ? 55.469 -6.066 60.094 1 23.3 773 GLY A N 1
ATOM 6291 C CA . GLY A 1 773 ? 55.562 -7.512 60.219 1 23.3 773 GLY A CA 1
ATOM 6292 C C . GLY A 1 773 ? 55.469 -8.234 58.906 1 23.3 773 GLY A C 1
ATOM 6293 O O . GLY A 1 773 ? 54.812 -7.762 57.969 1 23.3 773 GLY A O 1
ATOM 6294 N N . LYS A 1 774 ? 56.531 -8.945 58.438 1 25.69 774 LYS A N 1
ATOM 6295 C CA . LYS A 1 774 ? 56.75 -9.812 57.281 1 25.69 774 LYS A CA 1
ATOM 6296 C C . LYS A 1 774 ? 55.719 -10.945 57.25 1 25.69 774 LYS A C 1
ATOM 6298 O O . LYS A 1 774 ? 55.719 -11.82 58.125 1 25.69 774 LYS A O 1
ATOM 6303 N N . SER A 1 775 ? 54.406 -10.695 57.125 1 21.38 775 SER A N 1
ATOM 6304 C CA . SER A 1 775 ? 53.469 -11.828 57.094 1 21.38 775 SER A CA 1
ATOM 6305 C C . SER A 1 775 ? 53.812 -12.797 55.969 1 21.38 775 SER A C 1
ATOM 6307 O O . SER A 1 775 ? 54 -12.383 54.844 1 21.38 775 SER A O 1
ATOM 6309 N N . LYS A 1 776 ? 54.531 -13.891 56.312 1 24.81 776 LYS A N 1
ATOM 6310 C CA . LYS A 1 776 ? 54.906 -15.148 55.656 1 24.81 776 LYS A CA 1
ATOM 6311 C C . LYS A 1 776 ? 53.656 -15.82 55.062 1 24.81 776 LYS A C 1
ATOM 6313 O O . LYS A 1 776 ? 52.75 -16.234 55.781 1 24.81 776 LYS A O 1
ATOM 6318 N N . THR A 1 777 ? 53.062 -15.211 54.062 1 22.08 777 THR A N 1
ATOM 6319 C CA . THR A 1 777 ? 52.062 -15.93 53.281 1 22.08 777 THR A CA 1
ATOM 6320 C C . THR A 1 777 ? 52.625 -17.281 52.812 1 22.08 777 THR A C 1
ATOM 6322 O O . THR A 1 777 ? 53.781 -17.359 52.375 1 22.08 777 THR A O 1
ATOM 6325 N N . CYS A 1 778 ? 51.969 -18.391 53.188 1 25.7 778 CYS A N 1
ATOM 6326 C CA . CYS A 1 778 ? 51.969 -19.859 53.156 1 25.7 778 CYS A CA 1
ATOM 6327 C C . CYS A 1 778 ? 52.375 -20.375 51.781 1 25.7 778 CYS A C 1
ATOM 6329 O O . CYS A 1 778 ? 52.219 -19.672 50.781 1 25.7 778 CYS A O 1
ATOM 6331 N N . ILE A 1 779 ? 53.062 -21.531 51.719 1 26.83 779 ILE A N 1
ATOM 6332 C CA . ILE A 1 779 ? 53.938 -22.578 51.156 1 26.83 779 ILE A CA 1
ATOM 6333 C C . ILE A 1 779 ? 53.094 -23.516 50.281 1 26.83 779 ILE A C 1
ATOM 6335 O O . ILE A 1 779 ? 53.656 -24.359 49.562 1 26.83 779 ILE A O 1
ATOM 6339 N N . ILE A 1 780 ? 51.75 -23.391 49.906 1 25.75 780 ILE A N 1
ATOM 6340 C CA . ILE A 1 780 ? 51.156 -24.641 49.469 1 25.75 780 ILE A CA 1
ATOM 6341 C C . ILE A 1 780 ? 51.938 -25.156 48.25 1 25.75 780 ILE A C 1
ATOM 6343 O O . ILE A 1 780 ? 52.156 -24.422 47.281 1 25.75 780 ILE A O 1
ATOM 6347 N N . CYS A 1 781 ? 52.406 -26.5 48.281 1 25.39 781 CYS A N 1
ATOM 6348 C CA . CYS A 1 781 ? 52.938 -27.719 47.688 1 25.39 781 CYS A CA 1
ATOM 6349 C C . CYS A 1 781 ? 52.031 -28.219 46.562 1 25.39 781 CYS A C 1
ATOM 6351 O O . CYS A 1 781 ? 50.812 -28.125 46.656 1 25.39 781 CYS A O 1
ATOM 6353 N N . MET B 1 1 ? 12.5 -48.219 -18.453 1 87.12 1 MET B N 1
ATOM 6354 C CA . MET B 1 1 ? 12.367 -48.062 -19.906 1 87.12 1 MET B CA 1
ATOM 6355 C C . MET B 1 1 ? 13.625 -48.562 -20.609 1 87.12 1 MET B C 1
ATOM 6357 O O . MET B 1 1 ? 13.531 -49.375 -21.531 1 87.12 1 MET B O 1
ATOM 6361 N N . GLU B 1 2 ? 14.812 -48.25 -20.047 1 92.44 2 GLU B N 1
ATOM 6362 C CA . GLU B 1 2 ? 16.062 -48.562 -20.734 1 92.44 2 GLU B CA 1
ATOM 6363 C C . GLU B 1 2 ? 16.312 -50.094 -20.734 1 92.44 2 GLU B C 1
ATOM 6365 O O . GLU B 1 2 ? 16.797 -50.625 -21.719 1 92.44 2 GLU B O 1
ATOM 6370 N N . LYS B 1 3 ? 15.984 -50.719 -19.703 1 94 3 LYS B N 1
ATOM 6371 C CA . LYS B 1 3 ? 16.188 -52.156 -19.609 1 94 3 LYS B CA 1
ATOM 6372 C C . LYS B 1 3 ? 15.305 -52.906 -20.609 1 94 3 LYS B C 1
ATOM 6374 O O . LYS B 1 3 ? 15.773 -53.812 -21.297 1 94 3 LYS B O 1
ATOM 6379 N N . ILE B 1 4 ? 14.086 -52.5 -20.641 1 92.94 4 ILE B N 1
ATOM 6380 C CA . ILE B 1 4 ? 13.156 -53.125 -21.562 1 92.94 4 ILE B CA 1
ATOM 6381 C C . ILE B 1 4 ? 13.578 -52.844 -23 1 92.94 4 ILE B C 1
ATOM 6383 O O . ILE B 1 4 ? 13.562 -53.719 -23.859 1 92.94 4 ILE B O 1
ATOM 6387 N N . LEU B 1 5 ? 13.93 -51.656 -23.266 1 95.5 5 LEU B N 1
ATOM 6388 C CA . LEU B 1 5 ? 14.375 -51.25 -24.594 1 95.5 5 LEU B CA 1
ATOM 6389 C C . LEU B 1 5 ? 15.617 -52 -25.016 1 95.5 5 LEU B C 1
ATOM 6391 O O . LEU B 1 5 ? 15.773 -52.375 -26.188 1 95.5 5 LEU B O 1
ATOM 6395 N N . HIS B 1 6 ? 16.531 -52.219 -24.078 1 97.44 6 HIS B N 1
ATOM 6396 C CA . HIS B 1 6 ? 17.75 -53 -24.328 1 97.44 6 HIS B CA 1
ATOM 6397 C C . HIS B 1 6 ? 17.406 -54.375 -24.828 1 97.44 6 HIS B C 1
ATOM 6399 O O . HIS B 1 6 ? 18.016 -54.875 -25.781 1 97.44 6 HIS B O 1
ATOM 6405 N N . LYS B 1 7 ? 16.438 -54.969 -24.234 1 96.31 7 LYS B N 1
ATOM 6406 C CA . LYS B 1 7 ? 16.016 -56.312 -24.641 1 96.31 7 LYS B CA 1
ATOM 6407 C C . LYS B 1 7 ? 15.438 -56.312 -26.062 1 96.31 7 LYS B C 1
ATOM 6409 O O . LYS B 1 7 ? 15.68 -57.219 -26.844 1 96.31 7 LYS B O 1
ATOM 6414 N N . ILE B 1 8 ? 14.703 -55.312 -26.312 1 96.12 8 ILE B N 1
ATOM 6415 C CA . ILE B 1 8 ? 14.109 -55.188 -27.641 1 96.12 8 ILE B CA 1
ATOM 6416 C C . ILE B 1 8 ? 15.219 -55 -28.672 1 96.12 8 ILE B C 1
ATOM 6418 O O . ILE B 1 8 ? 15.172 -55.625 -29.734 1 96.12 8 ILE B O 1
ATOM 6422 N N . LEU B 1 9 ? 16.172 -54.188 -28.391 1 97.5 9 LEU B N 1
ATOM 6423 C CA . LEU B 1 9 ? 17.281 -53.969 -29.312 1 97.5 9 LEU B CA 1
ATOM 6424 C C . LEU B 1 9 ? 18.094 -55.25 -29.531 1 97.5 9 LEU B C 1
ATOM 6426 O O . LEU B 1 9 ? 18.547 -55.531 -30.641 1 97.5 9 LEU B O 1
ATOM 6430 N N . GLN B 1 10 ? 18.25 -56.031 -28.484 1 97.56 10 GLN B N 1
ATOM 6431 C CA . GLN B 1 10 ? 18.922 -57.312 -28.609 1 97.56 10 GLN B CA 1
ATOM 6432 C C . GLN B 1 10 ? 18.188 -58.219 -29.578 1 97.56 10 GLN B C 1
ATOM 6434 O O . GLN B 1 10 ? 18.812 -58.906 -30.406 1 97.56 10 GLN B O 1
ATOM 6439 N N . ARG B 1 11 ? 16.922 -58.188 -29.406 1 96.81 11 ARG B N 1
ATOM 6440 C CA . ARG B 1 11 ? 16.109 -59.031 -30.281 1 96.81 11 ARG B CA 1
ATOM 6441 C C . ARG B 1 11 ? 16.172 -58.531 -31.719 1 96.81 11 ARG B C 1
ATOM 6443 O O . ARG B 1 11 ? 16.203 -59.344 -32.656 1 96.81 11 ARG B O 1
ATOM 6450 N N . ILE B 1 12 ? 16.109 -57.281 -31.875 1 97.06 12 ILE B N 1
ATOM 6451 C CA . ILE B 1 12 ? 16.234 -56.719 -33.219 1 97.06 12 ILE B CA 1
ATOM 6452 C C . ILE B 1 12 ? 17.578 -57.156 -33.812 1 97.06 12 ILE B C 1
ATOM 6454 O O . ILE B 1 12 ? 17.609 -57.625 -34.969 1 97.06 12 ILE B O 1
ATOM 6458 N N . ALA B 1 13 ? 18.641 -57 -33.062 1 97.62 13 ALA B N 1
ATOM 6459 C CA . ALA B 1 13 ? 19.969 -57.375 -33.531 1 97.62 13 ALA B CA 1
ATOM 6460 C C . ALA B 1 13 ? 20 -58.844 -33.969 1 97.62 13 ALA B C 1
ATOM 6462 O O . ALA B 1 13 ? 20.578 -59.156 -35 1 97.62 13 ALA B O 1
ATOM 6463 N N . LEU B 1 14 ? 19.375 -59.625 -33.219 1 97.12 14 LEU B N 1
ATOM 6464 C CA . LEU B 1 14 ? 19.359 -61.062 -33.5 1 97.12 14 LEU B CA 1
ATOM 6465 C C . LEU B 1 14 ? 18.547 -61.375 -34.719 1 97.12 14 LEU B C 1
ATOM 6467 O O . LEU B 1 14 ? 19 -62.125 -35.594 1 97.12 14 LEU B O 1
ATOM 6471 N N . LEU B 1 15 ? 17.391 -60.844 -34.812 1 96.38 15 LEU B N 1
ATOM 6472 C CA . LEU B 1 15 ? 16.422 -61.25 -35.812 1 96.38 15 LEU B CA 1
ATOM 6473 C C . LEU B 1 15 ? 16.812 -60.719 -37.188 1 96.38 15 LEU B C 1
ATOM 6475 O O . LEU B 1 15 ? 16.625 -61.438 -38.188 1 96.38 15 LEU B O 1
ATOM 6479 N N . ILE B 1 16 ? 17.359 -59.531 -37.219 1 96.94 16 ILE B N 1
ATOM 6480 C CA . ILE B 1 16 ? 17.719 -59.031 -38.531 1 96.94 16 ILE B CA 1
ATOM 6481 C C . ILE B 1 16 ? 19.219 -59.219 -38.781 1 96.94 16 ILE B C 1
ATOM 6483 O O . ILE B 1 16 ? 19.766 -58.75 -39.781 1 96.94 16 ILE B O 1
ATOM 6487 N N . GLN B 1 17 ? 19.906 -59.781 -37.875 1 97 17 GLN B N 1
ATOM 6488 C CA . GLN B 1 17 ? 21.328 -60.094 -37.938 1 97 17 GLN B CA 1
ATOM 6489 C C . GLN B 1 17 ? 22.156 -58.844 -38.094 1 97 17 GLN B C 1
ATOM 6491 O O . GLN B 1 17 ? 23 -58.75 -39 1 97 17 GLN B O 1
ATOM 6496 N N . ALA B 1 18 ? 21.859 -57.938 -37.312 1 98.19 18 ALA B N 1
ATOM 6497 C CA . ALA B 1 18 ? 22.656 -56.719 -37.25 1 98.19 18 ALA B CA 1
ATOM 6498 C C . ALA B 1 18 ? 23.844 -56.906 -36.312 1 98.19 18 ALA B C 1
ATOM 6500 O O . ALA B 1 18 ? 23.734 -57.562 -35.281 1 98.19 18 ALA B O 1
ATOM 6501 N N . ASP B 1 19 ? 24.906 -56.25 -36.625 1 97.69 19 ASP B N 1
ATOM 6502 C CA . ASP B 1 19 ? 26.094 -56.312 -35.75 1 97.69 19 ASP B CA 1
ATOM 6503 C C . ASP B 1 19 ? 25.875 -55.531 -34.469 1 97.69 19 ASP B C 1
ATOM 6505 O O . ASP B 1 19 ? 26.281 -55.969 -33.406 1 97.69 19 ASP B O 1
ATOM 6509 N N . ARG B 1 20 ? 25.391 -54.344 -34.594 1 97.12 20 ARG B N 1
ATOM 6510 C CA . ARG B 1 20 ? 25.141 -53.469 -33.469 1 97.12 20 ARG B CA 1
ATOM 6511 C C . ARG B 1 20 ? 23.828 -52.719 -33.625 1 97.12 20 ARG B C 1
ATOM 6513 O O . ARG B 1 20 ? 23.453 -52.312 -34.75 1 97.12 20 ARG B O 1
ATOM 6520 N N . CYS B 1 21 ? 23.125 -52.5 -32.531 1 98.12 21 CYS B N 1
ATOM 6521 C CA . CYS B 1 21 ? 21.969 -51.625 -32.469 1 98.12 21 CYS B CA 1
ATOM 6522 C C . CYS B 1 21 ? 22.172 -50.531 -31.438 1 98.12 21 CYS B C 1
ATOM 6524 O O . CYS B 1 21 ? 22.938 -50.688 -30.484 1 98.12 21 CYS B O 1
ATOM 6526 N N . SER B 1 22 ? 21.609 -49.406 -31.672 1 97.88 22 SER B N 1
ATOM 6527 C CA . SER B 1 22 ? 21.688 -48.281 -30.719 1 97.88 22 SER B CA 1
ATOM 6528 C C . SER B 1 22 ? 20.391 -47.469 -30.703 1 97.88 22 SER B C 1
ATOM 6530 O O . SER B 1 22 ? 19.578 -47.562 -31.625 1 97.88 22 SER B O 1
ATOM 6532 N N . TYR B 1 23 ? 20.156 -46.75 -29.594 1 97.62 23 TYR B N 1
ATOM 6533 C CA . TYR B 1 23 ? 19.031 -45.844 -29.438 1 97.62 23 TYR B CA 1
ATOM 6534 C C . TYR B 1 23 ? 19.516 -44.438 -29.047 1 97.62 23 TYR B C 1
ATOM 6536 O O . TYR B 1 23 ? 20.312 -44.312 -28.109 1 97.62 23 TYR B O 1
ATOM 6544 N N . PHE B 1 24 ? 19.094 -43.5 -29.75 1 96.94 24 PHE B N 1
ATOM 6545 C CA . PHE B 1 24 ? 19.391 -42.094 -29.531 1 96.94 24 PHE B CA 1
ATOM 6546 C C . PHE B 1 24 ? 18.141 -41.344 -29.078 1 96.94 24 PHE B C 1
ATOM 6548 O O . PHE B 1 24 ? 17.094 -41.469 -29.703 1 96.94 24 PHE B O 1
ATOM 6555 N N . GLY B 1 25 ? 18.312 -40.625 -27.984 1 94.94 25 GLY B N 1
ATOM 6556 C CA . GLY B 1 25 ? 17.203 -39.812 -27.516 1 94.94 25 GLY B CA 1
ATOM 6557 C C . GLY B 1 25 ? 17.25 -38.375 -28.016 1 94.94 25 GLY B C 1
ATOM 6558 O O . GLY B 1 25 ? 18.328 -37.781 -28.141 1 94.94 25 GLY B O 1
ATOM 6559 N N . CYS B 1 26 ? 16.078 -37.812 -28.297 1 94.06 26 CYS B N 1
ATOM 6560 C CA . CYS B 1 26 ? 15.984 -36.406 -28.703 1 94.06 26 CYS B CA 1
ATOM 6561 C C . CYS B 1 26 ? 15.734 -35.5 -27.516 1 94.06 26 CYS B C 1
ATOM 6563 O O . CYS B 1 26 ? 14.961 -35.844 -26.609 1 94.06 26 CYS B O 1
ATOM 6565 N N . ARG B 1 27 ? 16.375 -34.406 -27.406 1 91 27 ARG B N 1
ATOM 6566 C CA . ARG B 1 27 ? 16.141 -33.375 -26.422 1 91 27 ARG B CA 1
ATOM 6567 C C . ARG B 1 27 ? 16.516 -32 -26.984 1 91 27 ARG B C 1
ATOM 6569 O O . ARG B 1 27 ? 16.984 -31.891 -28.109 1 91 27 ARG B O 1
ATOM 6576 N N . ALA B 1 28 ? 16.203 -30.984 -26.266 1 88.81 28 ALA B N 1
ATOM 6577 C CA . ALA B 1 28 ? 16.562 -29.625 -26.688 1 88.81 28 ALA B CA 1
ATOM 6578 C C . ALA B 1 28 ? 17.172 -28.844 -25.531 1 88.81 28 ALA B C 1
ATOM 6580 O O . ALA B 1 28 ? 16.891 -29.125 -24.359 1 88.81 28 ALA B O 1
ATOM 6581 N N . ARG B 1 29 ? 18.062 -27.922 -25.828 1 86.44 29 ARG B N 1
ATOM 6582 C CA . ARG B 1 29 ? 18.656 -26.969 -24.906 1 86.44 29 ARG B CA 1
ATOM 6583 C C . ARG B 1 29 ? 18.719 -25.562 -25.516 1 86.44 29 ARG B C 1
ATOM 6585 O O . ARG B 1 29 ? 19.234 -25.391 -26.625 1 86.44 29 ARG B O 1
ATOM 6592 N N . ASN B 1 30 ? 18.203 -24.672 -24.797 1 81.75 30 ASN B N 1
ATOM 6593 C CA . ASN B 1 30 ? 18.125 -23.297 -25.266 1 81.75 30 ASN B CA 1
ATOM 6594 C C . ASN B 1 30 ? 17.422 -23.219 -26.625 1 81.75 30 ASN B C 1
ATOM 6596 O O . ASN B 1 30 ? 17.891 -22.531 -27.531 1 81.75 30 ASN B O 1
ATOM 6600 N N . GLY B 1 31 ? 16.5 -24.156 -26.844 1 80.25 31 GLY B N 1
ATOM 6601 C CA . GLY B 1 31 ? 15.711 -24.141 -28.062 1 80.25 31 GLY B CA 1
ATOM 6602 C C . GLY B 1 31 ? 16.359 -24.922 -29.203 1 80.25 31 GLY B C 1
ATOM 6603 O O . GLY B 1 31 ? 15.781 -25.047 -30.281 1 80.25 31 GLY B O 1
ATOM 6604 N N . THR B 1 32 ? 17.516 -25.469 -28.984 1 86.19 32 THR B N 1
ATOM 6605 C CA . THR B 1 32 ? 18.219 -26.188 -30.047 1 86.19 32 THR B CA 1
ATOM 6606 C C . THR B 1 32 ? 18.078 -27.703 -29.844 1 86.19 32 THR B C 1
ATOM 6608 O O . THR B 1 32 ? 18.516 -28.234 -28.828 1 86.19 32 THR B O 1
ATOM 6611 N N . PRO B 1 33 ? 17.5 -28.312 -30.828 1 90.19 33 PRO B N 1
ATOM 6612 C CA . PRO B 1 33 ? 17.328 -29.766 -30.703 1 90.19 33 PRO B CA 1
ATOM 6613 C C . PRO B 1 33 ? 18.641 -30.516 -30.859 1 90.19 33 PRO B C 1
ATOM 6615 O O . PRO B 1 33 ? 19.5 -30.109 -31.641 1 90.19 33 PRO B O 1
ATOM 6618 N N . GLU B 1 34 ? 18.75 -31.609 -30.141 1 92.38 34 GLU B N 1
ATOM 6619 C CA . GLU B 1 34 ? 19.938 -32.438 -30.188 1 92.38 34 GLU B CA 1
ATOM 6620 C C . GLU B 1 34 ? 19.594 -33.906 -29.938 1 92.38 34 GLU B C 1
ATOM 6622 O O . GLU B 1 34 ? 18.5 -34.219 -29.453 1 92.38 34 GLU B O 1
ATOM 6627 N N . LEU B 1 35 ? 20.484 -34.781 -30.391 1 94.75 35 LEU B N 1
ATOM 6628 C CA . LEU B 1 35 ? 20.375 -36.219 -30.125 1 94.75 35 LEU B CA 1
ATOM 6629 C C . LEU B 1 35 ? 21.516 -36.656 -29.219 1 94.75 35 LEU B C 1
ATOM 6631 O O . LEU B 1 35 ? 22.641 -36.188 -29.344 1 94.75 35 LEU B O 1
ATOM 6635 N N . SER B 1 36 ? 21.141 -37.594 -28.328 1 94.12 36 SER B N 1
ATOM 6636 C CA . SER B 1 36 ? 22.156 -38.125 -27.438 1 94.12 36 SER B CA 1
ATOM 6637 C C . SER B 1 36 ? 22.047 -39.656 -27.344 1 94.12 36 SER B C 1
ATOM 6639 O O . SER B 1 36 ? 20.953 -40.219 -27.438 1 94.12 36 SER B O 1
ATOM 6641 N N . THR B 1 37 ? 23.141 -40.281 -27.172 1 95.25 37 THR B N 1
ATOM 6642 C CA . THR B 1 37 ? 23.141 -41.75 -27.031 1 95.25 37 THR B CA 1
ATOM 6643 C C . THR B 1 37 ? 22.578 -42.156 -25.688 1 95.25 37 THR B C 1
ATOM 6645 O O . THR B 1 37 ? 22.953 -41.594 -24.656 1 95.25 37 THR B O 1
ATOM 6648 N N . ILE B 1 38 ? 21.703 -43.031 -25.688 1 95.31 38 ILE B N 1
ATOM 6649 C CA . ILE B 1 38 ? 21.141 -43.562 -24.453 1 95.31 38 ILE B CA 1
ATOM 6650 C C . ILE B 1 38 ? 21.578 -45.031 -24.281 1 95.31 38 ILE B C 1
ATOM 6652 O O . ILE B 1 38 ? 22.125 -45.406 -23.234 1 95.31 38 ILE B O 1
ATOM 6656 N N . LEU B 1 39 ? 21.312 -45.844 -25.297 1 97.31 39 LEU B N 1
ATOM 6657 C CA . LEU B 1 39 ? 21.844 -47.188 -25.438 1 97.31 39 LEU B CA 1
ATOM 6658 C C . LEU B 1 39 ? 22.75 -47.281 -26.656 1 97.31 39 LEU B C 1
ATOM 6660 O O . LEU B 1 39 ? 22.359 -46.906 -27.766 1 97.31 39 LEU B O 1
ATOM 6664 N N . PHE B 1 40 ? 23.922 -47.781 -26.422 1 96.69 40 PHE B N 1
ATOM 6665 C CA . PHE B 1 40 ? 24.922 -47.719 -27.484 1 96.69 40 PHE B CA 1
ATOM 6666 C C . PHE B 1 40 ? 25.609 -49.094 -27.641 1 96.69 40 PHE B C 1
ATOM 6668 O O . PHE B 1 40 ? 25.875 -49.781 -26.656 1 96.69 40 PHE B O 1
ATOM 6675 N N . ASP B 1 41 ? 25.75 -49.531 -28.859 1 95.81 41 ASP B N 1
ATOM 6676 C CA . ASP B 1 41 ? 26.531 -50.719 -29.219 1 95.81 41 ASP B CA 1
ATOM 6677 C C . ASP B 1 41 ? 25.875 -51.969 -28.656 1 95.81 41 ASP B C 1
ATOM 6679 O O . ASP B 1 41 ? 26.562 -52.812 -28.062 1 95.81 41 ASP B O 1
ATOM 6683 N N . VAL B 1 42 ? 24.641 -52.094 -28.859 1 97.88 42 VAL B N 1
ATOM 6684 C CA . VAL B 1 42 ? 23.922 -53.25 -28.344 1 97.88 42 VAL B CA 1
ATOM 6685 C C . VAL B 1 42 ? 24.078 -54.406 -29.312 1 97.88 42 VAL B C 1
ATOM 6687 O O . VAL B 1 42 ? 23.719 -54.312 -30.484 1 97.88 42 VAL B O 1
ATOM 6690 N N . MET B 1 43 ? 24.562 -55.5 -28.891 1 97.5 43 MET B N 1
ATOM 6691 C CA . MET B 1 43 ? 24.641 -56.75 -29.625 1 97.5 43 MET B CA 1
ATOM 6692 C C . MET B 1 43 ? 23.562 -57.75 -29.172 1 97.5 43 MET B C 1
ATOM 6694 O O . MET B 1 43 ? 22.875 -57.5 -28.172 1 97.5 43 MET B O 1
ATOM 6698 N N . HIS B 1 44 ? 23.438 -58.812 -29.875 1 95.5 44 HIS B N 1
ATOM 6699 C CA . HIS B 1 44 ? 22.359 -59.719 -29.547 1 95.5 44 HIS B CA 1
ATOM 6700 C C . HIS B 1 44 ? 22.562 -60.375 -28.172 1 95.5 44 HIS B C 1
ATOM 6702 O O . HIS B 1 44 ? 21.609 -60.812 -27.547 1 95.5 44 HIS B O 1
ATOM 6708 N N . ASN B 1 45 ? 23.797 -60.281 -27.625 1 94.69 45 ASN B N 1
ATOM 6709 C CA . ASN B 1 45 ? 24.078 -60.906 -26.328 1 94.69 45 ASN B CA 1
ATOM 6710 C C . ASN B 1 45 ? 24.875 -59.969 -25.422 1 94.69 45 ASN B C 1
ATOM 6712 O O . ASN B 1 45 ? 25.5 -60.438 -24.453 1 94.69 45 ASN B O 1
ATOM 6716 N N . SER B 1 46 ? 24.953 -58.781 -25.719 1 96.31 46 SER B N 1
ATOM 6717 C CA . SER B 1 46 ? 25.703 -57.844 -24.891 1 96.31 46 SER B CA 1
ATOM 6718 C C . SER B 1 46 ? 24.938 -57.5 -23.609 1 96.31 46 SER B C 1
ATOM 6720 O O . SER B 1 46 ? 23.719 -57.375 -23.625 1 96.31 46 SER B O 1
ATOM 6722 N N . PRO B 1 47 ? 25.609 -57.344 -22.484 1 96.75 47 PRO B N 1
ATOM 6723 C CA . PRO B 1 47 ? 24.938 -57.031 -21.219 1 96.75 47 PRO B CA 1
ATOM 6724 C C . PRO B 1 47 ? 24.484 -55.562 -21.141 1 96.75 47 PRO B C 1
ATOM 6726 O O . PRO B 1 47 ? 25.125 -54.688 -21.719 1 96.75 47 PRO B O 1
ATOM 6729 N N . PHE B 1 48 ? 23.453 -55.344 -20.391 1 95.69 48 PHE B N 1
ATOM 6730 C CA . PHE B 1 48 ? 22.828 -54.031 -20.266 1 95.69 48 PHE B CA 1
ATOM 6731 C C . PHE B 1 48 ? 23.828 -53 -19.75 1 95.69 48 PHE B C 1
ATOM 6733 O O . PHE B 1 48 ? 23.891 -51.906 -20.266 1 95.69 48 PHE B O 1
ATOM 6740 N N . GLU B 1 49 ? 24.656 -53.344 -18.703 1 95.06 49 GLU B N 1
ATOM 6741 C CA . GLU B 1 49 ? 25.562 -52.438 -18 1 95.06 49 GLU B CA 1
ATOM 6742 C C . GLU B 1 49 ? 26.609 -51.875 -18.953 1 95.06 49 GLU B C 1
ATOM 6744 O O . GLU B 1 49 ? 27.094 -50.75 -18.766 1 95.06 49 GLU B O 1
ATOM 6749 N N . LYS B 1 50 ? 26.828 -52.625 -19.984 1 94.44 50 LYS B N 1
ATOM 6750 C CA . LYS B 1 50 ? 27.844 -52.188 -20.938 1 94.44 50 LYS B CA 1
ATOM 6751 C C . LYS B 1 50 ? 27.266 -51.25 -21.984 1 94.44 50 LYS B C 1
ATOM 6753 O O . LYS B 1 50 ? 27.984 -50.438 -22.578 1 94.44 50 LYS B O 1
ATOM 6758 N N . ASN B 1 51 ? 25.969 -51.406 -22.172 1 96.5 51 ASN B N 1
ATOM 6759 C CA . ASN B 1 51 ? 25.359 -50.719 -23.281 1 96.5 51 ASN B CA 1
ATOM 6760 C C . ASN B 1 51 ? 24.672 -49.406 -22.844 1 96.5 51 ASN B C 1
ATOM 6762 O O . ASN B 1 51 ? 24.391 -48.531 -23.656 1 96.5 51 ASN B O 1
ATOM 6766 N N . ILE B 1 52 ? 24.312 -49.281 -21.594 1 96.19 52 ILE B N 1
ATOM 6767 C CA . ILE B 1 52 ? 23.703 -48.062 -21.078 1 96.19 52 ILE B CA 1
ATOM 6768 C C . ILE B 1 52 ? 24.766 -46.969 -21.016 1 96.19 52 ILE B C 1
ATOM 6770 O O . ILE B 1 52 ? 25.828 -47.156 -20.406 1 96.19 52 ILE B O 1
ATOM 6774 N N . VAL B 1 53 ? 24.516 -45.844 -21.609 1 94.69 53 VAL B N 1
ATOM 6775 C CA . VAL B 1 53 ? 25.516 -44.781 -21.719 1 94.69 53 VAL B CA 1
ATOM 6776 C C . VAL B 1 53 ? 25.5 -43.938 -20.453 1 94.69 53 VAL B C 1
ATOM 6778 O O . VAL B 1 53 ? 24.438 -43.5 -20.016 1 94.69 53 VAL B O 1
ATOM 6781 N N . ASN B 1 54 ? 26.672 -43.75 -19.891 1 89.81 54 ASN B N 1
ATOM 6782 C CA . ASN B 1 54 ? 26.828 -42.812 -18.781 1 89.81 54 ASN B CA 1
ATOM 6783 C C . ASN B 1 54 ? 26.531 -41.375 -19.234 1 89.81 54 ASN B C 1
ATOM 6785 O O . ASN B 1 54 ? 27.031 -40.938 -20.266 1 89.81 54 ASN B O 1
ATOM 6789 N N . PRO B 1 55 ? 25.797 -40.812 -18.438 1 85.12 55 PRO B N 1
ATOM 6790 C CA . PRO B 1 55 ? 25.422 -39.438 -18.812 1 85.12 55 PRO B CA 1
ATOM 6791 C C . PRO B 1 55 ? 26.625 -38.531 -19.078 1 85.12 55 PRO B C 1
ATOM 6793 O O . PRO B 1 55 ? 26.547 -37.594 -19.891 1 85.12 55 PRO B O 1
ATOM 6796 N N . ASN B 1 56 ? 27.703 -38.812 -18.469 1 82.5 56 ASN B N 1
ATOM 6797 C CA . ASN B 1 56 ? 28.906 -38 -18.641 1 82.5 56 ASN B CA 1
ATOM 6798 C C . ASN B 1 56 ? 29.672 -38.406 -19.906 1 82.5 56 ASN B C 1
ATOM 6800 O O . ASN B 1 56 ? 30.609 -37.719 -20.312 1 82.5 56 ASN B O 1
ATOM 6804 N N . MET B 1 57 ? 29.188 -39.406 -20.562 1 85.19 57 MET B N 1
ATOM 6805 C CA . MET B 1 57 ? 29.891 -39.906 -21.719 1 85.19 57 MET B CA 1
ATOM 6806 C C . MET B 1 57 ? 28.984 -39.969 -22.938 1 85.19 57 MET B C 1
ATOM 6808 O O . MET B 1 57 ? 29.234 -40.719 -23.891 1 85.19 57 MET B O 1
ATOM 6812 N N . GLU B 1 58 ? 28.031 -39.219 -22.797 1 89.56 58 GLU B N 1
ATOM 6813 C CA . GLU B 1 58 ? 27.094 -39.188 -23.922 1 89.56 58 GLU B CA 1
ATOM 6814 C C . GLU B 1 58 ? 27.734 -38.594 -25.172 1 89.56 58 GLU B C 1
ATOM 6816 O O . GLU B 1 58 ? 28.5 -37.625 -25.062 1 89.56 58 GLU B O 1
ATOM 6821 N N . ILE B 1 59 ? 27.422 -39.188 -26.234 1 90.31 59 ILE B N 1
ATOM 6822 C CA . ILE B 1 59 ? 27.734 -38.531 -27.516 1 90.31 59 ILE B CA 1
ATOM 6823 C C . ILE B 1 59 ? 26.547 -37.719 -27.984 1 90.31 59 ILE B C 1
ATOM 6825 O O . ILE B 1 59 ? 25.453 -38.25 -28.156 1 90.31 59 ILE B O 1
ATOM 6829 N N . VAL B 1 60 ? 26.797 -36.469 -28.141 1 89.44 60 VAL B N 1
ATOM 6830 C CA . VAL B 1 60 ? 25.719 -35.562 -28.5 1 89.44 60 VAL B CA 1
ATOM 6831 C C . VAL B 1 60 ? 25.891 -35.094 -29.938 1 89.44 60 VAL B C 1
ATOM 6833 O O . VAL B 1 60 ? 27 -34.75 -30.359 1 89.44 60 VAL B O 1
ATOM 6836 N N . PHE B 1 61 ? 24.703 -35.125 -30.719 1 87.31 61 PHE B N 1
ATOM 6837 C CA . PHE B 1 61 ? 24.656 -34.719 -32.125 1 87.31 61 PHE B CA 1
ATOM 6838 C C . PHE B 1 61 ? 23.609 -33.625 -32.344 1 87.31 61 PHE B C 1
ATOM 6840 O O . PHE B 1 61 ? 22.516 -33.688 -31.766 1 87.31 61 PHE B O 1
ATOM 6847 N N . PRO B 1 62 ? 24.031 -32.656 -33.219 1 88 62 PRO B N 1
ATOM 6848 C CA . PRO B 1 62 ? 22.938 -31.844 -33.719 1 88 62 PRO B CA 1
ATOM 6849 C C . PRO B 1 62 ? 22.016 -32.625 -34.656 1 88 62 PRO B C 1
ATOM 6851 O O . PRO B 1 62 ? 22.422 -33.625 -35.219 1 88 62 PRO B O 1
ATOM 6854 N N . THR B 1 63 ? 20.875 -32.219 -34.75 1 89.88 63 THR B N 1
ATOM 6855 C CA . THR B 1 63 ? 19.891 -32.938 -35.562 1 89.88 63 THR B CA 1
ATOM 6856 C C . THR B 1 63 ? 20.203 -32.781 -37.062 1 89.88 63 THR B C 1
ATOM 6858 O O . THR B 1 63 ? 19.641 -33.5 -37.875 1 89.88 63 THR B O 1
ATOM 6861 N N . ASP B 1 64 ? 21.172 -32 -37.406 1 86.5 64 ASP B N 1
ATOM 6862 C CA . ASP B 1 64 ? 21.516 -31.812 -38.812 1 86.5 64 ASP B CA 1
ATOM 6863 C C . ASP B 1 64 ? 22.766 -32.594 -39.188 1 86.5 64 ASP B C 1
ATOM 6865 O O . ASP B 1 64 ? 23.312 -32.438 -40.281 1 86.5 64 ASP B O 1
ATOM 6869 N N . MET B 1 65 ? 23.141 -33.438 -38.312 1 89.44 65 MET B N 1
ATOM 6870 C CA . MET B 1 65 ? 24.359 -34.188 -38.594 1 89.44 65 MET B CA 1
ATOM 6871 C C . MET B 1 65 ? 24.047 -35.688 -38.688 1 89.44 65 MET B C 1
ATOM 6873 O O . MET B 1 65 ? 23.344 -36.25 -37.844 1 89.44 65 MET B O 1
ATOM 6877 N N . GLY B 1 66 ? 24.578 -36.344 -39.781 1 92.19 66 GLY B N 1
ATOM 6878 C CA . GLY B 1 66 ? 24.562 -37.781 -39.875 1 92.19 66 GLY B CA 1
ATOM 6879 C C . GLY B 1 66 ? 23.203 -38.344 -40.25 1 92.19 66 GLY B C 1
ATOM 6880 O O . GLY B 1 66 ? 22.219 -37.594 -40.312 1 92.19 66 GLY B O 1
ATOM 6881 N N . VAL B 1 67 ? 23.172 -39.625 -40.406 1 95.44 67 VAL B N 1
ATOM 6882 C CA . VAL B 1 67 ? 21.938 -40.281 -40.812 1 95.44 67 VAL B CA 1
ATOM 6883 C C . VAL B 1 67 ? 20.953 -40.281 -39.625 1 95.44 67 VAL B C 1
ATOM 6885 O O . VAL B 1 67 ? 19.734 -40.156 -39.844 1 95.44 67 VAL B O 1
ATOM 6888 N N . VAL B 1 68 ? 21.5 -40.406 -38.469 1 95 68 VAL B N 1
ATOM 6889 C CA . VAL B 1 68 ? 20.656 -40.375 -37.281 1 95 68 VAL B CA 1
ATOM 6890 C C . VAL B 1 68 ? 19.969 -39 -37.188 1 95 68 VAL B C 1
ATOM 6892 O O . VAL B 1 68 ? 18.766 -38.938 -36.906 1 95 68 VAL B O 1
ATOM 6895 N N . GLY B 1 69 ? 20.703 -37.969 -37.344 1 94.88 69 GLY B N 1
ATOM 6896 C CA . GLY B 1 69 ? 20.125 -36.625 -37.344 1 94.88 69 GLY B CA 1
ATOM 6897 C C . GLY B 1 69 ? 19.094 -36.438 -38.438 1 94.88 69 GLY B C 1
ATOM 6898 O O . GLY B 1 69 ? 18.031 -35.875 -38.188 1 94.88 69 GLY B O 1
ATOM 6899 N N . TRP B 1 70 ? 19.453 -36.938 -39.562 1 94.88 70 TRP B N 1
ATOM 6900 C CA . TRP B 1 70 ? 18.547 -36.812 -40.719 1 94.88 70 TRP B CA 1
ATOM 6901 C C . TRP B 1 70 ? 17.25 -37.594 -40.438 1 94.88 70 TRP B C 1
ATOM 6903 O O . TRP B 1 70 ? 16.172 -37.125 -40.812 1 94.88 70 TRP B O 1
ATOM 6913 N N . THR B 1 71 ? 17.375 -38.719 -39.844 1 96.62 71 THR B N 1
ATOM 6914 C CA . THR B 1 71 ? 16.203 -39.531 -39.5 1 96.62 71 THR B CA 1
ATOM 6915 C C . THR B 1 71 ? 15.289 -38.781 -38.531 1 96.62 71 THR B C 1
ATOM 6917 O O . THR B 1 71 ? 14.062 -38.781 -38.719 1 96.62 71 THR B O 1
ATOM 6920 N N . ALA B 1 72 ? 15.875 -38.188 -37.562 1 95.69 72 ALA B N 1
ATOM 6921 C CA . ALA B 1 72 ? 15.102 -37.375 -36.625 1 95.69 72 ALA B CA 1
ATOM 6922 C C . ALA B 1 72 ? 14.445 -36.188 -37.312 1 95.69 72 ALA B C 1
ATOM 6924 O O . ALA B 1 72 ? 13.297 -35.844 -37.031 1 95.69 72 ALA B O 1
ATOM 6925 N N . HIS B 1 73 ? 15.125 -35.562 -38.219 1 93.44 73 HIS B N 1
ATOM 6926 C CA . HIS B 1 73 ? 14.672 -34.344 -38.906 1 93.44 73 HIS B CA 1
ATOM 6927 C C . HIS B 1 73 ? 13.586 -34.688 -39.938 1 93.44 73 HIS B C 1
ATOM 6929 O O . HIS B 1 73 ? 12.578 -33.969 -40 1 93.44 73 HIS B O 1
ATOM 6935 N N . SER B 1 74 ? 13.836 -35.781 -40.719 1 94.31 74 SER B N 1
ATOM 6936 C CA . SER B 1 74 ? 12.898 -36.156 -41.781 1 94.31 74 SER B CA 1
ATOM 6937 C C . SER B 1 74 ? 11.688 -36.906 -41.219 1 94.31 74 SER B C 1
ATOM 6939 O O . SER B 1 74 ? 10.656 -37 -41.875 1 94.31 74 SER B O 1
ATOM 6941 N N . LYS B 1 75 ? 11.891 -37.531 -40.062 1 95.5 75 LYS B N 1
ATOM 6942 C CA . LYS B 1 75 ? 10.852 -38.281 -39.375 1 95.5 75 LYS B CA 1
ATOM 6943 C C . LYS B 1 75 ? 10.438 -39.5 -40.188 1 95.5 75 LYS B C 1
ATOM 6945 O O . LYS B 1 75 ? 9.273 -39.906 -40.156 1 95.5 75 LYS B O 1
ATOM 6950 N N . LYS B 1 76 ? 11.445 -40.031 -40.969 1 95.12 76 LYS B N 1
ATOM 6951 C CA . LYS B 1 76 ? 11.227 -41.219 -41.781 1 95.12 76 LYS B CA 1
ATOM 6952 C C . LYS B 1 76 ? 12.352 -42.219 -41.594 1 95.12 76 LYS B C 1
ATOM 6954 O O . LYS B 1 76 ? 13.508 -41.844 -41.406 1 95.12 76 LYS B O 1
ATOM 6959 N N . PRO B 1 77 ? 11.992 -43.562 -41.688 1 96.12 77 PRO B N 1
ATOM 6960 C CA . PRO B 1 77 ? 13.047 -44.562 -41.594 1 96.12 77 PRO B CA 1
ATOM 6961 C C . PRO B 1 77 ? 14.008 -44.5 -42.781 1 96.12 77 PRO B C 1
ATOM 6963 O O . PRO B 1 77 ? 13.602 -44.125 -43.906 1 96.12 77 PRO B O 1
ATOM 6966 N N . GLN B 1 78 ? 15.195 -44.844 -42.5 1 96.75 78 GLN B N 1
ATOM 6967 C CA . GLN B 1 78 ? 16.219 -44.906 -43.531 1 96.75 78 GLN B CA 1
ATOM 6968 C C . GLN B 1 78 ? 16.812 -46.312 -43.625 1 96.75 78 GLN B C 1
ATOM 6970 O O . GLN B 1 78 ? 16.984 -47 -42.625 1 96.75 78 GLN B O 1
ATOM 6975 N N . ASN B 1 79 ? 16.984 -46.781 -44.812 1 97.56 79 ASN B N 1
ATOM 6976 C CA . ASN B 1 79 ? 17.734 -48 -45.094 1 97.56 79 ASN B CA 1
ATOM 6977 C C . ASN B 1 79 ? 18.859 -47.75 -46.094 1 97.56 79 ASN B C 1
ATOM 6979 O O . ASN B 1 79 ? 18.625 -47.594 -47.281 1 97.56 79 ASN B O 1
ATOM 6983 N N . ILE B 1 80 ? 20.078 -47.781 -45.562 1 97.56 80 ILE B N 1
ATOM 6984 C CA . ILE B 1 80 ? 21.219 -47.375 -46.375 1 97.56 80 ILE B CA 1
ATOM 6985 C C . ILE B 1 80 ? 22.109 -48.594 -46.656 1 97.56 80 ILE B C 1
ATOM 6987 O O . ILE B 1 80 ? 22.828 -49.062 -45.75 1 97.56 80 ILE B O 1
ATOM 6991 N N . PRO B 1 81 ? 22.188 -48.938 -47.844 1 96.5 81 PRO B N 1
ATOM 6992 C CA . PRO B 1 81 ? 22.969 -50.156 -48.188 1 96.5 81 PRO B CA 1
ATOM 6993 C C . PRO B 1 81 ? 24.484 -49.906 -48.125 1 96.5 81 PRO B C 1
ATOM 6995 O O . PRO B 1 81 ? 25.234 -50.781 -47.75 1 96.5 81 PRO B O 1
ATOM 6998 N N . ASP B 1 82 ? 24.891 -48.688 -48.531 1 96.38 82 ASP B N 1
ATOM 6999 C CA . ASP B 1 82 ? 26.297 -48.281 -48.469 1 96.38 82 ASP B CA 1
ATOM 7000 C C . ASP B 1 82 ? 26.438 -46.844 -47.938 1 96.38 82 ASP B C 1
ATOM 7002 O O . ASP B 1 82 ? 26.172 -45.875 -48.656 1 96.38 82 ASP B O 1
ATOM 7006 N N . VAL B 1 83 ? 26.969 -46.781 -46.719 1 95.62 83 VAL B N 1
ATOM 7007 C CA . VAL B 1 83 ? 26.984 -45.5 -46.031 1 95.62 83 VAL B CA 1
ATOM 7008 C C . VAL B 1 83 ? 27.938 -44.562 -46.719 1 95.62 83 VAL B C 1
ATOM 7010 O O . VAL B 1 83 ? 27.781 -43.344 -46.625 1 95.62 83 VAL B O 1
ATOM 7013 N N . LYS B 1 84 ? 28.875 -45 -47.406 1 92.38 84 LYS B N 1
ATOM 7014 C CA . LYS B 1 84 ? 29.859 -44.156 -48.094 1 92.38 84 LYS B CA 1
ATOM 7015 C C . LYS B 1 84 ? 29.203 -43.406 -49.25 1 92.38 84 LYS B C 1
ATOM 7017 O O . LYS B 1 84 ? 29.719 -42.344 -49.688 1 92.38 84 LYS B O 1
ATOM 7022 N N . LYS B 1 85 ? 28.203 -43.906 -49.75 1 94.25 85 LYS B N 1
ATOM 7023 C CA . LYS B 1 85 ? 27.516 -43.281 -50.875 1 94.25 85 LYS B CA 1
ATOM 7024 C C . LYS B 1 85 ? 26.406 -42.344 -50.406 1 94.25 85 LYS B C 1
ATOM 7026 O O . LYS B 1 85 ? 25.734 -41.688 -51.188 1 94.25 85 LYS B O 1
ATOM 7031 N N . ASP B 1 86 ? 26.25 -42.375 -49.125 1 93.56 86 ASP B N 1
ATOM 7032 C CA . ASP B 1 86 ? 25.188 -41.562 -48.594 1 93.56 86 ASP B CA 1
ATOM 7033 C C . ASP B 1 86 ? 25.703 -40.188 -48.156 1 93.56 86 ASP B C 1
ATOM 7035 O O . ASP B 1 86 ? 26.672 -40.125 -47.375 1 93.56 86 ASP B O 1
ATOM 7039 N N . SER B 1 87 ? 25.125 -39.094 -48.531 1 92.75 87 SER B N 1
ATOM 7040 C CA . SER B 1 87 ? 25.578 -37.719 -48.281 1 92.75 87 SER B CA 1
ATOM 7041 C C . SER B 1 87 ? 25.375 -37.312 -46.844 1 92.75 87 SER B C 1
ATOM 7043 O O . SER B 1 87 ? 26.016 -36.375 -46.344 1 92.75 87 SER B O 1
ATOM 7045 N N . HIS B 1 88 ? 24.5 -37.969 -46.156 1 94.06 88 HIS B N 1
ATOM 7046 C CA . HIS B 1 88 ? 24.203 -37.594 -44.781 1 94.06 88 HIS B CA 1
ATOM 7047 C C . HIS B 1 88 ? 25.109 -38.281 -43.781 1 94.06 88 HIS B C 1
ATOM 7049 O O . HIS B 1 88 ? 25.188 -37.906 -42.625 1 94.06 88 HIS B O 1
ATOM 7055 N N . PHE B 1 89 ? 25.734 -39.312 -44.188 1 95.44 89 PHE B N 1
ATOM 7056 C CA . PHE B 1 89 ? 26.531 -40.125 -43.281 1 95.44 89 PHE B CA 1
ATOM 7057 C C . PHE B 1 89 ? 27.703 -39.344 -42.719 1 95.44 89 PHE B C 1
ATOM 7059 O O . PHE B 1 89 ? 28.344 -38.562 -43.438 1 95.44 89 PHE B O 1
ATOM 7066 N N . SER B 1 90 ? 27.891 -39.406 -41.438 1 92.94 90 SER B N 1
ATOM 7067 C CA . SER B 1 90 ? 29.031 -38.844 -40.719 1 92.94 90 SER B CA 1
ATOM 7068 C C . SER B 1 90 ? 29.875 -39.938 -40.094 1 92.94 90 SER B C 1
ATOM 7070 O O . SER B 1 90 ? 29.344 -40.781 -39.344 1 92.94 90 SER B O 1
ATOM 7072 N N . ASP B 1 91 ? 31.172 -39.906 -40.25 1 91.94 91 ASP B N 1
ATOM 7073 C CA . ASP B 1 91 ? 32.062 -40.938 -39.719 1 91.94 91 ASP B CA 1
ATOM 7074 C C . ASP B 1 91 ? 32.625 -40.5 -38.344 1 91.94 91 ASP B C 1
ATOM 7076 O O . ASP B 1 91 ? 33.562 -41.125 -37.844 1 91.94 91 ASP B O 1
ATOM 7080 N N . PHE B 1 92 ? 32.125 -39.531 -37.812 1 89.12 92 PHE B N 1
ATOM 7081 C CA . PHE B 1 92 ? 32.594 -38.969 -36.562 1 89.12 92 PHE B CA 1
ATOM 7082 C C . PHE B 1 92 ? 32.656 -40.031 -35.5 1 89.12 92 PHE B C 1
ATOM 7084 O O . PHE B 1 92 ? 33.688 -40.188 -34.812 1 89.12 92 PHE B O 1
ATOM 7091 N N . VAL B 1 93 ? 31.578 -40.75 -35.281 1 91.12 93 VAL B N 1
ATOM 7092 C CA . VAL B 1 93 ? 31.5 -41.781 -34.25 1 91.12 93 VAL B CA 1
ATOM 7093 C C . VAL B 1 93 ? 32.406 -42.938 -34.625 1 91.12 93 VAL B C 1
ATOM 7095 O O . VAL B 1 93 ? 33.031 -43.562 -33.75 1 91.12 93 VAL B O 1
ATOM 7098 N N . ASP B 1 94 ? 32.438 -43.281 -35.875 1 93.75 94 ASP B N 1
ATOM 7099 C CA . ASP B 1 94 ? 33.312 -44.344 -36.375 1 93.75 94 ASP B CA 1
ATOM 7100 C C . ASP B 1 94 ? 34.781 -44.094 -35.969 1 93.75 94 ASP B C 1
ATOM 7102 O O . ASP B 1 94 ? 35.5 -44.969 -35.531 1 93.75 94 ASP B O 1
ATOM 7106 N N . LYS B 1 95 ? 35.156 -42.875 -36.188 1 93.31 95 LYS B N 1
ATOM 7107 C CA . LYS B 1 95 ? 36.531 -42.469 -35.906 1 93.31 95 LYS B CA 1
ATOM 7108 C C . LYS B 1 95 ? 36.812 -42.562 -34.406 1 93.31 95 LYS B C 1
ATOM 7110 O O . LYS B 1 95 ? 37.875 -43 -34 1 93.31 95 LYS B O 1
ATOM 7115 N N . GLN B 1 96 ? 35.844 -42.188 -33.625 1 90.38 96 GLN B N 1
ATOM 7116 C CA . GLN B 1 96 ? 36 -42.188 -32.188 1 90.38 96 GLN B CA 1
ATOM 7117 C C . GLN B 1 96 ? 36.062 -43.594 -31.609 1 90.38 96 GLN B C 1
ATOM 7119 O O . GLN B 1 96 ? 36.75 -43.875 -30.625 1 90.38 96 GLN B O 1
ATOM 7124 N N . THR B 1 97 ? 35.281 -44.562 -32.188 1 92.12 97 THR B N 1
ATOM 7125 C CA . THR B 1 97 ? 35.125 -45.906 -31.641 1 92.12 97 THR B CA 1
ATOM 7126 C C . THR B 1 97 ? 35.969 -46.906 -32.406 1 92.12 97 THR B C 1
ATOM 7128 O O . THR B 1 97 ? 36.031 -48.094 -32.031 1 92.12 97 THR B O 1
ATOM 7131 N N . LYS B 1 98 ? 36.594 -46.625 -33.5 1 93.44 98 LYS B N 1
ATOM 7132 C CA . LYS B 1 98 ? 37.344 -47.5 -34.375 1 93.44 98 LYS B CA 1
ATOM 7133 C C . LYS B 1 98 ? 36.469 -48.594 -34.969 1 93.44 98 LYS B C 1
ATOM 7135 O O . LYS B 1 98 ? 36.844 -49.781 -34.969 1 93.44 98 LYS B O 1
ATOM 7140 N N . TYR B 1 99 ? 35.344 -48.25 -35.188 1 94.88 99 TYR B N 1
ATOM 7141 C CA . TYR B 1 99 ? 34.344 -49.094 -35.844 1 94.88 99 TYR B CA 1
ATOM 7142 C C . TYR B 1 99 ? 34.062 -48.625 -37.281 1 94.88 99 TYR B C 1
ATOM 7144 O O . TYR B 1 99 ? 34.156 -47.438 -37.562 1 94.88 99 TYR B O 1
ATOM 7152 N N . THR B 1 100 ? 33.812 -49.531 -38.156 1 96.12 100 THR B N 1
ATOM 7153 C CA . THR B 1 100 ? 33.5 -49.188 -39.562 1 96.12 100 THR B CA 1
ATOM 7154 C C . THR B 1 100 ? 32.062 -49.531 -39.906 1 96.12 100 THR B C 1
ATOM 7156 O O . THR B 1 100 ? 31.672 -50.688 -39.906 1 96.12 100 THR B O 1
ATOM 7159 N N . THR B 1 101 ? 31.344 -48.594 -40.156 1 97.12 101 THR B N 1
ATOM 7160 C CA . THR B 1 101 ? 29.953 -48.781 -40.594 1 97.12 101 THR B CA 1
ATOM 7161 C C . THR B 1 101 ? 29.875 -48.969 -42.125 1 97.12 101 THR B C 1
ATOM 7163 O O . THR B 1 101 ? 30.406 -48.156 -42.875 1 97.12 101 THR B O 1
ATOM 7166 N N . LYS B 1 102 ? 29.203 -50.031 -42.562 1 97.19 102 LYS B N 1
ATOM 7167 C CA . LYS B 1 102 ? 29.031 -50.312 -44 1 97.19 102 LYS B CA 1
ATOM 7168 C C . LYS B 1 102 ? 27.609 -50.031 -44.438 1 97.19 102 LYS B C 1
ATOM 7170 O O . LYS B 1 102 ? 27.406 -49.344 -45.469 1 97.19 102 LYS B O 1
ATOM 7175 N N . CYS B 1 103 ? 26.688 -50.594 -43.812 1 97.44 103 CYS B N 1
ATOM 7176 C CA . CYS B 1 103 ? 25.266 -50.344 -44.062 1 97.44 103 CYS B CA 1
ATOM 7177 C C . CYS B 1 103 ? 24.516 -50.094 -42.781 1 97.44 103 CYS B C 1
ATOM 7179 O O . CYS B 1 103 ? 25 -50.438 -41.688 1 97.44 103 CYS B O 1
ATOM 7181 N N . MET B 1 104 ? 23.406 -49.438 -42.844 1 97.62 104 MET B N 1
ATOM 7182 C CA . MET B 1 104 ? 22.672 -49.156 -41.625 1 97.62 104 MET B CA 1
ATOM 7183 C C . MET B 1 104 ? 21.172 -48.969 -41.938 1 97.62 104 MET B C 1
ATOM 7185 O O . MET B 1 104 ? 20.797 -48.688 -43.062 1 97.62 104 MET B O 1
ATOM 7189 N N . ILE B 1 105 ? 20.344 -49.25 -40.969 1 98.06 105 ILE B N 1
ATOM 7190 C CA . ILE B 1 105 ? 18.906 -48.969 -40.969 1 98.06 105 ILE B CA 1
ATOM 7191 C C . ILE B 1 105 ? 18.531 -48.188 -39.719 1 98.06 105 ILE B C 1
ATOM 7193 O O . ILE B 1 105 ? 19.062 -48.438 -38.656 1 98.06 105 ILE B O 1
ATOM 7197 N N . THR B 1 106 ? 17.781 -47.094 -39.938 1 98 106 THR B N 1
ATOM 7198 C CA . THR B 1 106 ? 17.344 -46.219 -38.812 1 98 106 THR B CA 1
ATOM 7199 C C . THR B 1 106 ? 15.844 -45.969 -38.906 1 98 106 THR B C 1
ATOM 7201 O O . THR B 1 106 ? 15.25 -46.031 -40 1 98 106 THR B O 1
ATOM 7204 N N . ALA B 1 107 ? 15.242 -45.75 -37.812 1 97.94 107 ALA B N 1
ATOM 7205 C CA . ALA B 1 107 ? 13.836 -45.344 -37.75 1 97.94 107 ALA B CA 1
ATOM 7206 C C . ALA B 1 107 ? 13.57 -44.406 -36.594 1 97.94 107 ALA B C 1
ATOM 7208 O O . ALA B 1 107 ? 14.125 -44.594 -35.5 1 97.94 107 ALA B O 1
ATOM 7209 N N . PRO B 1 108 ? 12.773 -43.406 -36.812 1 97.25 108 PRO B N 1
ATOM 7210 C CA . PRO B 1 108 ? 12.422 -42.469 -35.719 1 97.25 108 PRO B CA 1
ATOM 7211 C C . PRO B 1 108 ? 11.305 -43 -34.844 1 97.25 108 PRO B C 1
ATOM 7213 O O . PRO B 1 108 ? 10.461 -43.781 -35.281 1 97.25 108 PRO B O 1
ATOM 7216 N N . ILE B 1 109 ? 11.367 -42.781 -33.656 1 96.81 109 ILE B N 1
ATOM 7217 C CA . ILE B 1 109 ? 10.266 -42.938 -32.719 1 96.81 109 ILE B CA 1
ATOM 7218 C C . ILE B 1 109 ? 9.508 -41.625 -32.531 1 96.81 109 ILE B C 1
ATOM 7220 O O . ILE B 1 109 ? 10.086 -40.625 -32.125 1 96.81 109 ILE B O 1
ATOM 7224 N N . MET B 1 110 ? 8.18 -41.719 -32.812 1 94.62 110 MET B N 1
ATOM 7225 C CA . MET B 1 110 ? 7.414 -40.469 -32.875 1 94.62 110 MET B CA 1
ATOM 7226 C C . MET B 1 110 ? 6.395 -40.406 -31.734 1 94.62 110 MET B C 1
ATOM 7228 O O . MET B 1 110 ? 5.867 -41.438 -31.312 1 94.62 110 MET B O 1
ATOM 7232 N N . THR B 1 111 ? 6.168 -39.375 -31.25 1 90.62 111 THR B N 1
ATOM 7233 C CA . THR B 1 111 ? 4.996 -39 -30.469 1 90.62 111 THR B CA 1
ATOM 7234 C C . THR B 1 111 ? 4.262 -37.812 -31.078 1 90.62 111 THR B C 1
ATOM 7236 O O . THR B 1 111 ? 4.738 -36.688 -31 1 90.62 111 THR B O 1
ATOM 7239 N N . GLY B 1 112 ? 3.137 -38.125 -31.672 1 85.62 112 GLY B N 1
ATOM 7240 C CA . GLY B 1 112 ? 2.504 -37.094 -32.469 1 85.62 112 GLY B CA 1
ATOM 7241 C C . GLY B 1 112 ? 3.346 -36.656 -33.656 1 85.62 112 GLY B C 1
ATOM 7242 O O . GLY B 1 112 ? 3.713 -37.469 -34.5 1 85.62 112 GLY B O 1
ATOM 7243 N N . LYS B 1 113 ? 3.762 -35.312 -33.594 1 90.5 113 LYS B N 1
ATOM 7244 C CA . LYS B 1 113 ? 4.512 -34.781 -34.719 1 90.5 113 LYS B CA 1
ATOM 7245 C C . LYS B 1 113 ? 5.984 -34.594 -34.375 1 90.5 113 LYS B C 1
ATOM 7247 O O . LYS B 1 113 ? 6.781 -34.156 -35.188 1 90.5 113 LYS B O 1
ATOM 7252 N N . GLU B 1 114 ? 6.352 -35.094 -33.219 1 91.56 114 GLU B N 1
ATOM 7253 C CA . GLU B 1 114 ? 7.719 -34.844 -32.781 1 91.56 114 GLU B CA 1
ATOM 7254 C C . GLU B 1 114 ? 8.477 -36.156 -32.562 1 91.56 114 GLU B C 1
ATOM 7256 O O . GLU B 1 114 ? 7.906 -37.125 -32.062 1 91.56 114 GLU B O 1
ATOM 7261 N N . PRO B 1 115 ? 9.719 -36.125 -32.938 1 95.06 115 PRO B N 1
ATOM 7262 C CA . PRO B 1 115 ? 10.531 -37.344 -32.688 1 95.06 115 PRO B CA 1
ATOM 7263 C C . PRO B 1 115 ? 11.039 -37.406 -31.25 1 95.06 115 PRO B C 1
ATOM 7265 O O . PRO B 1 115 ? 11.469 -36.406 -30.688 1 95.06 115 PRO B O 1
ATOM 7268 N N . LEU B 1 116 ? 10.945 -38.562 -30.688 1 95.94 116 LEU B N 1
ATOM 7269 C CA . LEU B 1 116 ? 11.453 -38.781 -29.328 1 95.94 116 LEU B CA 1
ATOM 7270 C C . LEU B 1 116 ? 12.859 -39.375 -29.375 1 95.94 116 LEU B C 1
ATOM 7272 O O . LEU B 1 116 ? 13.625 -39.25 -28.406 1 95.94 116 LEU B O 1
ATOM 7276 N N . GLY B 1 117 ? 13.156 -40 -30.422 1 96.69 117 GLY B N 1
ATOM 7277 C CA . GLY B 1 117 ? 14.453 -40.656 -30.594 1 96.69 117 GLY B CA 1
ATOM 7278 C C . GLY B 1 117 ? 14.57 -41.406 -31.906 1 96.69 117 GLY B C 1
ATOM 7279 O O . GLY B 1 117 ? 13.68 -41.344 -32.75 1 96.69 117 GLY B O 1
ATOM 7280 N N . VAL B 1 118 ? 15.773 -42.094 -32.094 1 97.62 118 VAL B N 1
ATOM 7281 C CA . VAL B 1 118 ? 16.062 -42.844 -33.312 1 97.62 118 VAL B CA 1
ATOM 7282 C C . VAL B 1 118 ? 16.688 -44.219 -32.938 1 97.62 118 VAL B C 1
ATOM 7284 O O . VAL B 1 118 ? 17.578 -44.281 -32.094 1 97.62 118 VAL B O 1
ATOM 7287 N N . VAL B 1 119 ? 16.109 -45.219 -33.5 1 98.12 119 VAL B N 1
ATOM 7288 C CA . VAL B 1 119 ? 16.703 -46.562 -33.375 1 98.12 119 VAL B CA 1
ATOM 7289 C C . VAL B 1 119 ? 17.578 -46.844 -34.594 1 98.12 119 VAL B C 1
ATOM 7291 O O . VAL B 1 119 ? 17.172 -46.562 -35.719 1 98.12 119 VAL B O 1
ATOM 7294 N N . MET B 1 120 ? 18.734 -47.375 -34.344 1 97.88 120 MET B N 1
ATOM 7295 C CA . MET B 1 120 ? 19.688 -47.656 -35.406 1 97.88 120 MET B CA 1
ATOM 7296 C C . MET B 1 120 ? 20.219 -49.062 -35.312 1 97.88 120 MET B C 1
ATOM 7298 O O . MET B 1 120 ? 20.5 -49.562 -34.219 1 97.88 120 MET B O 1
ATOM 7302 N N . ALA B 1 121 ? 20.297 -49.719 -36.406 1 98.31 121 ALA B N 1
ATOM 7303 C CA . ALA B 1 121 ? 20.984 -51 -36.562 1 98.31 121 ALA B CA 1
ATOM 7304 C C . ALA B 1 121 ? 22.078 -50.938 -37.625 1 98.31 121 ALA B C 1
ATOM 7306 O O . ALA B 1 121 ? 21.875 -50.344 -38.688 1 98.31 121 ALA B O 1
ATOM 7307 N N . LEU B 1 122 ? 23.219 -51.562 -37.312 1 97.88 122 LEU B N 1
ATOM 7308 C CA . LEU B 1 122 ? 24.375 -51.406 -38.156 1 97.88 122 LEU B CA 1
ATOM 7309 C C . LEU B 1 122 ? 24.844 -52.75 -38.719 1 97.88 122 LEU B C 1
ATOM 7311 O O . LEU B 1 122 ? 24.766 -53.781 -38.031 1 97.88 122 LEU B O 1
ATOM 7315 N N . ASN B 1 123 ? 25.312 -52.75 -39.844 1 98.06 123 ASN B N 1
ATOM 7316 C CA . ASN B 1 123 ? 26.094 -53.781 -40.5 1 98.06 123 ASN B CA 1
ATOM 7317 C C . ASN B 1 123 ? 25.422 -55.125 -40.406 1 98.06 123 ASN B C 1
ATOM 7319 O O . ASN B 1 123 ? 25.625 -55.875 -39.438 1 98.06 123 ASN B O 1
ATOM 7323 N N . LYS B 1 124 ? 24.781 -55.469 -41.406 1 97.25 124 LYS B N 1
ATOM 7324 C CA . LYS B 1 124 ? 24.156 -56.812 -41.5 1 97.25 124 LYS B CA 1
ATOM 7325 C C . LYS B 1 124 ? 25.219 -57.906 -41.531 1 97.25 124 LYS B C 1
ATOM 7327 O O . LYS B 1 124 ? 26.203 -57.781 -42.281 1 97.25 124 LYS B O 1
ATOM 7332 N N . GLN B 1 125 ? 25 -58.844 -40.719 1 96.12 125 GLN B N 1
ATOM 7333 C CA . GLN B 1 125 ? 25.922 -60 -40.719 1 96.12 125 GLN B CA 1
ATOM 7334 C C . GLN B 1 125 ? 25.578 -61 -41.812 1 96.12 125 GLN B C 1
ATOM 7336 O O . GLN B 1 125 ? 24.438 -61.438 -41.906 1 96.12 125 GLN B O 1
ATOM 7341 N N . GLY B 1 126 ? 26.5 -61.344 -42.625 1 93.19 126 GLY B N 1
ATOM 7342 C CA . GLY B 1 126 ? 26.297 -62.344 -43.656 1 93.19 126 GLY B CA 1
ATOM 7343 C C . GLY B 1 126 ? 25.828 -61.719 -44.969 1 93.19 126 GLY B C 1
ATOM 7344 O O . GLY B 1 126 ? 25.609 -62.438 -45.938 1 93.19 126 GLY B O 1
ATOM 7345 N N . ALA B 1 127 ? 25.516 -60.469 -44.969 1 94.81 127 ALA B N 1
ATOM 7346 C CA . ALA B 1 127 ? 25.125 -59.781 -46.188 1 94.81 127 ALA B CA 1
ATOM 7347 C C . ALA B 1 127 ? 25.656 -58.344 -46.219 1 94.81 127 ALA B C 1
ATOM 7349 O O . ALA B 1 127 ? 26.125 -57.844 -45.188 1 94.81 127 ALA B O 1
ATOM 7350 N N . ASN B 1 128 ? 25.594 -57.719 -47.406 1 93.19 128 ASN B N 1
ATOM 7351 C CA . ASN B 1 128 ? 26.156 -56.375 -47.562 1 93.19 128 ASN B CA 1
ATOM 7352 C C . ASN B 1 128 ? 25.125 -55.312 -47.25 1 93.19 128 ASN B C 1
ATOM 7354 O O . ASN B 1 128 ? 25.469 -54.125 -47.062 1 93.19 128 ASN B O 1
ATOM 7358 N N . GLU B 1 129 ? 23.891 -55.656 -47.25 1 95.75 129 GLU B N 1
ATOM 7359 C CA . GLU B 1 129 ? 22.844 -54.688 -47 1 95.75 129 GLU B CA 1
ATOM 7360 C C . GLU B 1 129 ? 21.641 -55.312 -46.312 1 95.75 129 GLU B C 1
ATOM 7362 O O . GLU B 1 129 ? 21.484 -56.531 -46.312 1 95.75 129 GLU B O 1
ATOM 7367 N N . PHE B 1 130 ? 20.844 -54.594 -45.625 1 97.62 130 PHE B N 1
ATOM 7368 C CA . PHE B 1 130 ? 19.578 -55.031 -45.031 1 97.62 130 PHE B CA 1
ATOM 7369 C C . PHE B 1 130 ? 18.5 -55.125 -46.125 1 97.62 130 PHE B C 1
ATOM 7371 O O . PHE B 1 130 ? 18.25 -54.156 -46.812 1 97.62 130 PHE B O 1
ATOM 7378 N N . SER B 1 131 ? 17.875 -56.25 -46.188 1 96.56 131 SER B N 1
ATOM 7379 C CA . SER B 1 131 ? 16.859 -56.469 -47.219 1 96.56 131 SER B CA 1
ATOM 7380 C C . SER B 1 131 ? 15.547 -55.781 -46.875 1 96.56 131 SER B C 1
ATOM 7382 O O . SER B 1 131 ? 15.406 -55.25 -45.781 1 96.56 131 SER B O 1
ATOM 7384 N N . LYS B 1 132 ? 14.648 -55.875 -47.781 1 95.44 132 LYS B N 1
ATOM 7385 C CA . LYS B 1 132 ? 13.32 -55.312 -47.531 1 95.44 132 LYS B CA 1
ATOM 7386 C C . LYS B 1 132 ? 12.609 -56.094 -46.406 1 95.44 132 LYS B C 1
ATOM 7388 O O . LYS B 1 132 ? 11.852 -55.5 -45.625 1 95.44 132 LYS B O 1
ATOM 7393 N N . SER B 1 133 ? 12.891 -57.312 -46.406 1 95.44 133 SER B N 1
ATOM 7394 C CA . SER B 1 133 ? 12.32 -58.125 -45.344 1 95.44 133 SER B CA 1
ATOM 7395 C C . SER B 1 133 ? 12.891 -57.781 -44 1 95.44 133 SER B C 1
ATOM 7397 O O . SER B 1 133 ? 12.18 -57.781 -43 1 95.44 133 SER B O 1
ATOM 7399 N N . ASP B 1 134 ? 14.133 -57.531 -44 1 96.38 134 ASP B N 1
ATOM 7400 C CA . ASP B 1 134 ? 14.766 -57.062 -42.781 1 96.38 134 ASP B CA 1
ATOM 7401 C C . ASP B 1 134 ? 14.141 -55.75 -42.281 1 96.38 134 ASP B C 1
ATOM 7403 O O . ASP B 1 134 ? 13.898 -55.562 -41.094 1 96.38 134 ASP B O 1
ATOM 7407 N N . GLN B 1 135 ? 13.914 -54.875 -43.25 1 96.31 135 GLN B N 1
ATOM 7408 C CA . GLN B 1 135 ? 13.336 -53.594 -42.906 1 96.31 135 GLN B CA 1
ATOM 7409 C C . GLN B 1 135 ? 11.93 -53.75 -42.312 1 96.31 135 GLN B C 1
ATOM 7411 O O . GLN B 1 135 ? 11.57 -53.031 -41.375 1 96.31 135 GLN B O 1
ATOM 7416 N N . GLU B 1 136 ? 11.18 -54.594 -42.875 1 95.75 136 GLU B N 1
ATOM 7417 C CA . GLU B 1 136 ? 9.828 -54.812 -42.375 1 95.75 136 GLU B CA 1
ATOM 7418 C C . GLU B 1 136 ? 9.859 -55.375 -40.938 1 95.75 136 GLU B C 1
ATOM 7420 O O . GLU B 1 136 ? 9.086 -54.906 -40.094 1 95.75 136 GLU B O 1
ATOM 7425 N N . LEU B 1 137 ? 10.719 -56.312 -40.75 1 95.19 137 LEU B N 1
ATOM 7426 C CA . LEU B 1 137 ? 10.867 -56.906 -39.406 1 95.19 137 LEU B CA 1
ATOM 7427 C C . LEU B 1 137 ? 11.375 -55.844 -38.438 1 95.19 137 LEU B C 1
ATOM 7429 O O . LEU B 1 137 ? 10.891 -55.781 -37.312 1 95.19 137 LEU B O 1
ATOM 7433 N N . PHE B 1 138 ? 12.344 -55.062 -38.844 1 96.12 138 PHE B N 1
ATOM 7434 C CA . PHE B 1 138 ? 12.883 -53.969 -38.062 1 96.12 138 PHE B CA 1
ATOM 7435 C C . PHE B 1 138 ? 11.781 -53 -37.625 1 96.12 138 PHE B C 1
ATOM 7437 O O . PHE B 1 138 ? 11.648 -52.688 -36.469 1 96.12 138 PHE B O 1
ATOM 7444 N N . ASN B 1 139 ? 10.953 -52.656 -38.562 1 95.19 139 ASN B N 1
ATOM 7445 C CA . ASN B 1 139 ? 9.875 -51.719 -38.281 1 95.19 139 ASN B CA 1
ATOM 7446 C C . ASN B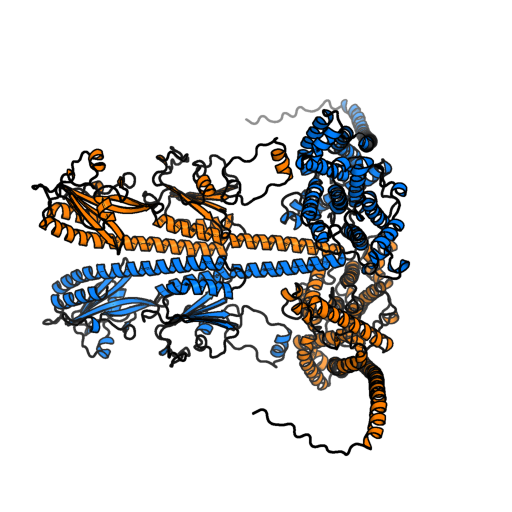 1 139 ? 8.867 -52.281 -37.312 1 95.19 139 ASN B C 1
ATOM 7448 O O . ASN B 1 139 ? 8.344 -51.531 -36.469 1 95.19 139 ASN B O 1
ATOM 7452 N N . LYS B 1 140 ? 8.586 -53.5 -37.438 1 93.25 140 LYS B N 1
ATOM 7453 C CA . LYS B 1 140 ? 7.648 -54.125 -36.5 1 93.25 140 LYS B CA 1
ATOM 7454 C C . LYS B 1 140 ? 8.156 -54.031 -35.062 1 93.25 140 LYS B C 1
ATOM 7456 O O . LYS B 1 140 ? 7.395 -53.75 -34.156 1 93.25 140 LYS B O 1
ATOM 7461 N N . TYR B 1 141 ? 9.383 -54.312 -34.906 1 93.25 141 TYR B N 1
ATOM 7462 C CA . TYR B 1 141 ? 9.953 -54.281 -33.562 1 93.25 141 TYR B CA 1
ATOM 7463 C C . TYR B 1 141 ? 10.133 -52.844 -33.062 1 93.25 141 TYR B C 1
ATOM 7465 O O . TYR B 1 141 ? 10.055 -52.562 -31.859 1 93.25 141 TYR B O 1
ATOM 7473 N N . VAL B 1 142 ? 10.406 -51.969 -34 1 94.88 142 VAL B N 1
ATOM 7474 C CA . VAL B 1 142 ? 10.469 -50.531 -33.656 1 94.88 142 VAL B CA 1
ATOM 7475 C C . VAL B 1 142 ? 9.117 -50.094 -33.125 1 94.88 142 VAL B C 1
ATOM 7477 O O . VAL B 1 142 ? 9.055 -49.25 -32.219 1 94.88 142 VAL B O 1
ATOM 7480 N N . ASN B 1 143 ? 8.07 -50.594 -33.656 1 92.19 143 ASN B N 1
ATOM 7481 C CA . ASN B 1 143 ? 6.738 -50.25 -33.156 1 92.19 143 ASN B CA 1
ATOM 7482 C C . ASN B 1 143 ? 6.559 -50.688 -31.688 1 92.19 143 ASN B C 1
ATOM 7484 O O . ASN B 1 143 ? 5.918 -49.969 -30.906 1 92.19 143 ASN B O 1
ATOM 7488 N N . PHE B 1 144 ? 7.129 -51.812 -31.391 1 89.19 144 PHE B N 1
ATOM 7489 C CA . PHE B 1 144 ? 7.098 -52.25 -30 1 89.19 144 PHE B CA 1
ATOM 7490 C C . PHE B 1 144 ? 7.918 -51.344 -29.109 1 89.19 144 PHE B C 1
ATOM 7492 O O . PHE B 1 144 ? 7.492 -51 -28 1 89.19 144 PHE B O 1
ATOM 7499 N N . ALA B 1 145 ? 9.078 -51.031 -29.625 1 93.5 145 ALA B N 1
ATOM 7500 C CA . ALA B 1 145 ? 9.93 -50.094 -28.906 1 93.5 145 ALA B CA 1
ATOM 7501 C C . ALA B 1 145 ? 9.219 -48.75 -28.703 1 93.5 145 ALA B C 1
ATOM 7503 O O . ALA B 1 145 ? 9.359 -48.125 -27.641 1 93.5 145 ALA B O 1
ATOM 7504 N N . SER B 1 146 ? 8.492 -48.344 -29.656 1 93.75 146 SER B N 1
ATOM 7505 C CA . SER B 1 146 ? 7.785 -47.062 -29.625 1 93.75 146 SER B CA 1
ATOM 7506 C C . SER B 1 146 ? 6.789 -47.031 -28.484 1 93.75 146 SER B C 1
ATOM 7508 O O . SER B 1 146 ? 6.664 -46 -27.812 1 93.75 146 SER B O 1
ATOM 7510 N N . VAL B 1 147 ? 6.086 -48.062 -28.234 1 87.75 147 VAL B N 1
ATOM 7511 C CA . VAL B 1 147 ? 5.094 -48.094 -27.172 1 87.75 147 VAL B CA 1
ATOM 7512 C C . VAL B 1 147 ? 5.77 -47.844 -25.828 1 87.75 147 VAL B C 1
ATOM 7514 O O . VAL B 1 147 ? 5.273 -47.062 -25.016 1 87.75 147 VAL B O 1
ATOM 7517 N N . ILE B 1 148 ? 6.898 -48.5 -25.688 1 89.62 148 ILE B N 1
ATOM 7518 C CA . ILE B 1 148 ? 7.621 -48.375 -24.422 1 89.62 148 ILE B CA 1
ATOM 7519 C C . ILE B 1 148 ? 8.195 -46.969 -24.25 1 89.62 148 ILE B C 1
ATOM 7521 O O . ILE B 1 148 ? 8.094 -46.375 -23.172 1 89.62 148 ILE B O 1
ATOM 7525 N N . ILE B 1 149 ? 8.742 -46.469 -25.297 1 94.5 149 ILE B N 1
ATOM 7526 C CA . ILE B 1 149 ? 9.398 -45.156 -25.25 1 94.5 149 ILE B CA 1
ATOM 7527 C C . ILE B 1 149 ? 8.359 -44.062 -25.062 1 94.5 149 ILE B C 1
ATOM 7529 O O . ILE B 1 149 ? 8.562 -43.125 -24.297 1 94.5 149 ILE B O 1
ATOM 7533 N N . VAL B 1 150 ? 7.266 -44.188 -25.766 1 92.81 150 VAL B N 1
ATOM 7534 C CA . VAL B 1 150 ? 6.207 -43.188 -25.672 1 92.81 150 VAL B CA 1
ATOM 7535 C C . VAL B 1 150 ? 5.605 -43.219 -24.266 1 92.81 150 VAL B C 1
ATOM 7537 O O . VAL B 1 150 ? 5.301 -42.156 -23.688 1 92.81 150 VAL B O 1
ATOM 7540 N N . GLN B 1 151 ? 5.398 -44.344 -23.688 1 89.75 151 GLN B N 1
ATOM 7541 C CA . GLN B 1 151 ? 4.891 -44.469 -22.328 1 89.75 151 GLN B CA 1
ATOM 7542 C C . GLN B 1 151 ? 5.84 -43.812 -21.328 1 89.75 151 GLN B C 1
ATOM 7544 O O . GLN B 1 151 ? 5.402 -43.094 -20.438 1 89.75 151 GLN B O 1
ATOM 7549 N N . ALA B 1 152 ? 7.074 -44.156 -21.5 1 91.62 152 ALA B N 1
ATOM 7550 C CA . ALA B 1 152 ? 8.07 -43.562 -20.609 1 91.62 152 ALA B CA 1
ATOM 7551 C C . ALA B 1 152 ? 8.109 -42.062 -20.75 1 91.62 152 ALA B C 1
ATOM 7553 O O . ALA B 1 152 ? 8.258 -41.344 -19.766 1 91.62 152 ALA B O 1
ATOM 7554 N N . HIS B 1 153 ? 8.055 -41.625 -21.969 1 93.38 153 HIS B N 1
ATOM 7555 C CA . HIS B 1 153 ? 8.055 -40.219 -22.25 1 93.38 153 HIS B CA 1
ATOM 7556 C C . HIS B 1 153 ? 6.844 -39.531 -21.625 1 93.38 153 HIS B C 1
ATOM 7558 O O . HIS B 1 153 ? 6.973 -38.469 -21 1 93.38 153 HIS B O 1
ATOM 7564 N N . THR B 1 154 ? 5.691 -40.062 -21.797 1 92.88 154 THR B N 1
ATOM 7565 C CA . THR B 1 154 ? 4.465 -39.5 -21.266 1 92.88 154 THR B CA 1
ATOM 7566 C C . THR B 1 154 ? 4.52 -39.438 -19.734 1 92.88 154 THR B C 1
ATOM 7568 O O . THR B 1 154 ? 4.074 -38.469 -19.125 1 92.88 154 THR B O 1
ATOM 7571 N N . SER B 1 155 ? 5.004 -40.438 -19.188 1 92.62 155 SER B N 1
ATOM 7572 C CA . SER B 1 155 ? 5.176 -40.469 -17.734 1 92.62 155 SER B CA 1
ATOM 7573 C C . SER B 1 155 ? 6.137 -39.375 -17.281 1 92.62 155 SER B C 1
ATOM 7575 O O . SER B 1 155 ? 5.902 -38.719 -16.266 1 92.62 155 SER B O 1
ATOM 7577 N N . TYR B 1 156 ? 7.176 -39.25 -18 1 93.5 156 TYR B N 1
ATOM 7578 C CA . TYR B 1 156 ? 8.148 -38.219 -17.703 1 93.5 156 TYR B CA 1
ATOM 7579 C C . TYR B 1 156 ? 7.512 -36.812 -17.828 1 93.5 156 TYR B C 1
ATOM 7581 O O . TYR B 1 156 ? 7.723 -35.969 -16.969 1 93.5 156 TYR B O 1
ATOM 7589 N N . MET B 1 157 ? 6.777 -36.656 -18.844 1 94.56 157 MET B N 1
ATOM 7590 C CA . MET B 1 157 ? 6.125 -35.375 -19.062 1 94.56 157 MET B CA 1
ATOM 7591 C C . MET B 1 157 ? 5.117 -35.062 -17.953 1 94.56 157 MET B C 1
ATOM 7593 O O . MET B 1 157 ? 4.938 -33.906 -17.562 1 94.56 157 MET B O 1
ATOM 7597 N N . TRP B 1 158 ? 4.453 -36.062 -17.531 1 94.5 158 TRP B N 1
ATOM 7598 C CA . TRP B 1 158 ? 3.562 -35.906 -16.391 1 94.5 158 TRP B CA 1
ATOM 7599 C C . TRP B 1 158 ? 4.336 -35.438 -15.164 1 94.5 158 TRP B C 1
ATOM 7601 O O . TRP B 1 158 ? 3.885 -34.531 -14.445 1 94.5 158 TRP B O 1
ATOM 7611 N N . ASP B 1 159 ? 5.422 -36.062 -14.945 1 94.75 159 ASP B N 1
ATOM 7612 C CA . ASP B 1 159 ? 6.262 -35.688 -13.82 1 94.75 159 ASP B CA 1
ATOM 7613 C C . ASP B 1 159 ? 6.684 -34.219 -13.922 1 94.75 159 ASP B C 1
ATOM 7615 O O . ASP B 1 159 ? 6.664 -33.5 -12.922 1 94.75 159 ASP B O 1
ATOM 7619 N N . VAL B 1 160 ? 7.055 -33.844 -15.094 1 95.81 160 VAL B N 1
ATOM 7620 C CA . VAL B 1 160 ? 7.504 -32.469 -15.336 1 95.81 160 VAL B CA 1
ATOM 7621 C C . VAL B 1 160 ? 6.375 -31.484 -15.016 1 95.81 160 VAL B C 1
ATOM 7623 O O . VAL B 1 160 ? 6.57 -30.531 -14.258 1 95.81 160 VAL B O 1
ATOM 7626 N N . GLU B 1 161 ? 5.223 -31.766 -15.523 1 96.5 161 GLU B N 1
ATOM 7627 C CA . GLU B 1 161 ? 4.098 -30.859 -15.32 1 96.5 161 GLU B CA 1
ATOM 7628 C C . GLU B 1 161 ? 3.623 -30.875 -13.875 1 96.5 161 GLU B C 1
ATOM 7630 O O . GLU B 1 161 ? 3.172 -29.859 -13.344 1 96.5 161 GLU B O 1
ATOM 7635 N N . SER B 1 162 ? 3.693 -32.031 -13.305 1 95.69 162 SER B N 1
ATOM 7636 C CA . SER B 1 162 ? 3.332 -32.125 -11.898 1 95.69 162 SER B CA 1
ATOM 7637 C C . SER B 1 162 ? 4.25 -31.297 -11.023 1 95.69 162 SER B C 1
ATOM 7639 O O . SER B 1 162 ? 3.783 -30.562 -10.141 1 95.69 162 SER B O 1
ATOM 7641 N N . ARG B 1 163 ? 5.52 -31.391 -11.25 1 96.56 163 ARG B N 1
ATOM 7642 C CA . ARG B 1 163 ? 6.488 -30.594 -10.5 1 96.56 163 ARG B CA 1
ATOM 7643 C C . ARG B 1 163 ? 6.277 -29.109 -10.75 1 96.56 163 ARG B C 1
ATOM 7645 O O . ARG B 1 163 ? 6.344 -28.312 -9.812 1 96.56 163 ARG B O 1
ATOM 7652 N N . LYS B 1 164 ? 6.059 -28.781 -11.969 1 96.69 164 LYS B N 1
ATOM 7653 C CA . LYS B 1 164 ? 5.812 -27.391 -12.32 1 96.69 164 LYS B CA 1
ATOM 7654 C C . LYS B 1 164 ? 4.617 -26.828 -11.555 1 96.69 164 LYS B C 1
ATOM 7656 O O . LYS B 1 164 ? 4.691 -25.734 -11 1 96.69 164 LYS B O 1
ATOM 7661 N N . SER B 1 165 ? 3.561 -27.609 -11.516 1 95.75 165 SER B N 1
ATOM 7662 C CA . SER B 1 165 ? 2.359 -27.203 -10.797 1 95.75 165 SER B CA 1
ATOM 7663 C C . SER B 1 165 ? 2.639 -27.031 -9.305 1 95.75 165 SER B C 1
ATOM 7665 O O . SER B 1 165 ? 2.158 -26.094 -8.68 1 95.75 165 SER B O 1
ATOM 7667 N N . GLN B 1 166 ? 3.377 -27.984 -8.805 1 95.56 166 GLN B N 1
ATOM 7668 C CA . GLN B 1 166 ? 3.697 -27.922 -7.383 1 95.56 166 GLN B CA 1
ATOM 7669 C C . GLN B 1 166 ? 4.574 -26.719 -7.066 1 95.56 166 GLN B C 1
ATOM 7671 O O . GLN B 1 166 ? 4.355 -26.031 -6.062 1 95.56 166 GLN B O 1
ATOM 7676 N N . VAL B 1 167 ? 5.496 -26.469 -7.918 1 96.56 167 VAL B N 1
ATOM 7677 C CA . VAL B 1 167 ? 6.391 -25.328 -7.746 1 96.56 167 VAL B CA 1
ATOM 7678 C C . VAL B 1 167 ? 5.582 -24.031 -7.734 1 96.56 167 VAL B C 1
ATOM 7680 O O . VAL B 1 167 ? 5.762 -23.188 -6.855 1 96.56 167 VAL B O 1
ATOM 7683 N N . LEU B 1 168 ? 4.68 -23.906 -8.648 1 95.62 168 LEU B N 1
ATOM 7684 C CA . LEU B 1 168 ? 3.889 -22.688 -8.773 1 95.62 168 LEU B CA 1
ATOM 7685 C C . LEU B 1 168 ? 2.934 -22.531 -7.594 1 95.62 168 LEU B C 1
ATOM 7687 O O . LEU B 1 168 ? 2.83 -21.453 -7.008 1 95.62 168 LEU B O 1
ATOM 7691 N N . LEU B 1 169 ? 2.328 -23.594 -7.211 1 94.62 169 LEU B N 1
ATOM 7692 C CA . LEU B 1 169 ? 1.338 -23.562 -6.137 1 94.62 169 LEU B CA 1
ATOM 7693 C C . LEU B 1 169 ? 1.997 -23.25 -4.801 1 94.62 169 LEU B C 1
ATOM 7695 O O . LEU B 1 169 ? 1.523 -22.375 -4.059 1 94.62 169 LEU B O 1
ATOM 7699 N N . TRP B 1 170 ? 3.07 -23.906 -4.547 1 94.31 170 TRP B N 1
ATOM 7700 C CA . TRP B 1 170 ? 3.73 -23.719 -3.258 1 94.31 170 TRP B CA 1
ATOM 7701 C C . TRP B 1 170 ? 4.418 -22.359 -3.189 1 94.31 170 TRP B C 1
ATOM 7703 O O . TRP B 1 170 ? 4.461 -21.734 -2.129 1 94.31 170 TRP B O 1
ATOM 7713 N N . SER B 1 171 ? 4.988 -21.969 -4.246 1 94.94 171 SER B N 1
ATOM 7714 C CA . SER B 1 171 ? 5.547 -20.609 -4.277 1 94.94 171 SER B CA 1
ATOM 7715 C C . SER B 1 171 ? 4.473 -19.562 -4.012 1 94.94 171 SER B C 1
ATOM 7717 O O . SER B 1 171 ? 4.699 -18.609 -3.258 1 94.94 171 SER B O 1
ATOM 7719 N N . ALA B 1 172 ? 3.344 -19.734 -4.652 1 92.81 172 ALA B N 1
ATOM 7720 C CA . ALA B 1 172 ? 2.232 -18.812 -4.461 1 92.81 172 ALA B CA 1
ATOM 7721 C C . ALA B 1 172 ? 1.801 -18.766 -3 1 92.81 172 ALA B C 1
ATOM 7723 O O . ALA B 1 172 ? 1.585 -17.672 -2.445 1 92.81 172 ALA B O 1
ATOM 7724 N N . SER B 1 173 ? 1.716 -19.906 -2.396 1 92.06 173 SER B N 1
ATOM 7725 C CA . SER B 1 173 ? 1.311 -19.984 -0.996 1 92.06 173 SER B CA 1
ATOM 7726 C C . SER B 1 173 ? 2.25 -19.172 -0.103 1 92.06 173 SER B C 1
ATOM 7728 O O . SER B 1 173 ? 1.801 -18.484 0.807 1 92.06 173 SER B O 1
ATOM 7730 N N . LYS B 1 174 ? 3.51 -19.203 -0.443 1 92.69 174 LYS B N 1
ATOM 7731 C CA . LYS B 1 174 ? 4.5 -18.578 0.428 1 92.69 174 LYS B CA 1
ATOM 7732 C C . LYS B 1 174 ? 4.66 -17.094 0.101 1 92.69 174 LYS B C 1
ATOM 7734 O O . LYS B 1 174 ? 4.879 -16.281 0.997 1 92.69 174 LYS B O 1
ATOM 7739 N N . VAL B 1 175 ? 4.57 -16.781 -1.141 1 90.62 175 VAL B N 1
ATOM 7740 C CA . VAL B 1 175 ? 4.758 -15.398 -1.555 1 90.62 175 VAL B CA 1
ATOM 7741 C C . VAL B 1 175 ? 3.639 -14.531 -0.978 1 90.62 175 VAL B C 1
ATOM 7743 O O . VAL B 1 175 ? 3.873 -13.383 -0.587 1 90.62 175 VAL B O 1
ATOM 7746 N N . PHE B 1 176 ? 2.436 -15.031 -0.858 1 89.69 176 PHE B N 1
ATOM 7747 C CA . PHE B 1 176 ? 1.308 -14.258 -0.346 1 89.69 176 PHE B CA 1
ATOM 7748 C C . PHE B 1 176 ? 1.276 -14.297 1.178 1 89.69 176 PHE B C 1
ATOM 7750 O O . PHE B 1 176 ? 0.449 -13.625 1.802 1 89.69 176 PHE B O 1
ATOM 7757 N N . GLU B 1 177 ? 2.186 -15.031 1.725 1 84.69 177 GLU B N 1
ATOM 7758 C CA . GLU B 1 177 ? 2.344 -15.023 3.176 1 84.69 177 GLU B CA 1
ATOM 7759 C C . GLU B 1 177 ? 3.352 -13.961 3.611 1 84.69 177 GLU B C 1
ATOM 7761 O O . GLU B 1 177 ? 3.26 -13.43 4.719 1 84.69 177 GLU B O 1
ATOM 7766 N N . GLU B 1 178 ? 4.324 -13.742 2.74 1 82.75 178 GLU B N 1
ATOM 7767 C CA . GLU B 1 178 ? 5.398 -12.797 3.035 1 82.75 178 GLU B CA 1
ATOM 7768 C C . GLU B 1 178 ? 5.383 -11.625 2.059 1 82.75 178 GLU B C 1
ATOM 7770 O O . GLU B 1 178 ? 5.957 -11.711 0.971 1 82.75 178 GLU B O 1
ATOM 7775 N N . LEU B 1 179 ? 4.953 -10.461 2.555 1 81 179 LEU B N 1
ATOM 7776 C CA . LEU B 1 179 ? 4.793 -9.328 1.643 1 81 179 LEU B CA 1
ATOM 7777 C C . LEU B 1 179 ? 5.855 -8.266 1.902 1 81 179 LEU B C 1
ATOM 7779 O O . LEU B 1 179 ? 6.047 -7.363 1.083 1 81 179 LEU B O 1
ATOM 7783 N N . THR B 1 180 ? 6.688 -8.383 2.924 1 82.56 180 THR B N 1
ATOM 7784 C CA . THR B 1 180 ? 7.449 -7.25 3.447 1 82.56 180 THR B CA 1
ATOM 7785 C C . THR B 1 180 ? 8.797 -7.133 2.744 1 82.56 180 THR B C 1
ATOM 7787 O O . THR B 1 180 ? 9.289 -6.027 2.514 1 82.56 180 THR B O 1
ATOM 7790 N N . ASP B 1 181 ? 9.422 -8.242 2.508 1 87.38 181 ASP B N 1
ATOM 7791 C CA . ASP B 1 181 ? 10.805 -8.25 2.035 1 87.38 181 ASP B CA 1
ATOM 7792 C C . ASP B 1 181 ? 11.008 -9.297 0.942 1 87.38 181 ASP B C 1
ATOM 7794 O O . ASP B 1 181 ? 10.586 -10.445 1.088 1 87.38 181 ASP B O 1
ATOM 7798 N N . ILE B 1 182 ? 11.703 -8.875 -0.15 1 89.81 182 ILE B N 1
ATOM 7799 C CA . ILE B 1 182 ? 11.938 -9.742 -1.303 1 89.81 182 ILE B CA 1
ATOM 7800 C C . ILE B 1 182 ? 12.82 -10.914 -0.894 1 89.81 182 ILE B C 1
ATOM 7802 O O . ILE B 1 182 ? 12.602 -12.047 -1.326 1 89.81 182 ILE B O 1
ATOM 7806 N N . GLU B 1 183 ? 13.852 -10.633 -0.084 1 91.19 183 GLU B N 1
ATOM 7807 C CA . GLU B 1 183 ? 14.781 -11.664 0.343 1 91.19 183 GLU B CA 1
ATOM 7808 C C . GLU B 1 183 ? 14.062 -12.781 1.102 1 91.19 183 GLU B C 1
ATOM 7810 O O . GLU B 1 183 ? 14.234 -13.961 0.793 1 91.19 183 GLU B O 1
ATOM 7815 N N . ARG B 1 184 ? 13.289 -12.336 2.016 1 91.69 184 ARG B N 1
ATOM 7816 C CA . ARG B 1 184 ? 12.555 -13.305 2.816 1 91.69 184 ARG B CA 1
ATOM 7817 C C . ARG B 1 184 ? 11.516 -14.039 1.973 1 91.69 184 ARG B C 1
ATOM 7819 O O . ARG B 1 184 ? 11.305 -15.242 2.141 1 91.69 184 ARG B O 1
ATOM 7826 N N . GLN B 1 185 ? 10.836 -13.305 1.116 1 92.69 185 GLN B N 1
ATOM 7827 C CA . GLN B 1 185 ? 9.836 -13.875 0.22 1 92.69 185 GLN B CA 1
ATOM 7828 C C . GLN B 1 185 ? 10.453 -14.953 -0.671 1 92.69 185 GLN B C 1
ATOM 7830 O O . GLN B 1 185 ? 9.93 -16.062 -0.756 1 92.69 185 GLN B O 1
ATOM 7835 N N . PHE B 1 186 ? 11.586 -14.688 -1.33 1 94.06 186 PHE B N 1
ATOM 7836 C CA . PHE B 1 186 ? 12.266 -15.633 -2.209 1 94.06 186 PHE B CA 1
ATOM 7837 C C . PHE B 1 186 ? 12.75 -16.859 -1.431 1 94.06 186 PHE B C 1
ATOM 7839 O O . PHE B 1 186 ? 12.594 -17.984 -1.883 1 94.06 186 PHE B O 1
ATOM 7846 N N . HIS B 1 187 ? 13.312 -16.531 -0.313 1 92.75 187 HIS B N 1
ATOM 7847 C CA . HIS B 1 187 ? 13.828 -17.641 0.495 1 92.75 187 HIS B CA 1
ATOM 7848 C C . HIS B 1 187 ? 12.727 -18.609 0.88 1 92.75 187 HIS B C 1
ATOM 7850 O O . HIS B 1 187 ? 12.891 -19.828 0.747 1 92.75 187 HIS B O 1
ATOM 7856 N N . LYS B 1 188 ? 11.609 -18.141 1.353 1 93.5 188 LYS B N 1
ATOM 7857 C CA . LYS B 1 188 ? 10.516 -19 1.759 1 93.5 188 LYS B CA 1
ATOM 7858 C C . LYS B 1 188 ? 10 -19.828 0.581 1 93.5 188 LYS B C 1
ATOM 7860 O O . LYS B 1 188 ? 9.766 -21.031 0.715 1 93.5 188 LYS B O 1
ATOM 7865 N N . ALA B 1 189 ? 9.828 -19.172 -0.539 1 94.94 189 ALA B N 1
ATOM 7866 C CA . ALA B 1 189 ? 9.344 -19.859 -1.733 1 94.94 189 ALA B CA 1
ATOM 7867 C C . ALA B 1 189 ? 10.344 -20.906 -2.203 1 94.94 189 ALA B C 1
ATOM 7869 O O . ALA B 1 189 ? 9.984 -22.078 -2.387 1 94.94 189 ALA B O 1
ATOM 7870 N N . LEU B 1 190 ? 11.633 -20.547 -2.295 1 95.75 190 LEU B N 1
ATOM 7871 C CA . LEU B 1 190 ? 12.664 -21.406 -2.859 1 95.75 190 LEU B CA 1
ATOM 7872 C C . LEU B 1 190 ? 12.977 -22.578 -1.925 1 95.75 190 LEU B C 1
ATOM 7874 O O . LEU B 1 190 ? 13.234 -23.688 -2.381 1 95.75 190 LEU B O 1
ATOM 7878 N N . TYR B 1 191 ? 12.945 -22.281 -0.728 1 94.62 191 TYR B N 1
ATOM 7879 C CA . TYR B 1 191 ? 13.141 -23.359 0.233 1 94.62 191 TYR B CA 1
ATOM 7880 C C . TYR B 1 191 ? 12.047 -24.406 0.11 1 94.62 191 TYR B C 1
ATOM 7882 O O . TYR B 1 191 ? 12.312 -25.609 0.168 1 94.62 191 TYR B O 1
ATOM 7890 N N . THR B 1 192 ? 10.867 -23.969 -0.03 1 94.62 192 THR B N 1
ATOM 7891 C CA . THR B 1 192 ? 9.711 -24.859 -0.052 1 94.62 192 THR B CA 1
ATOM 7892 C C . THR B 1 192 ? 9.711 -25.719 -1.312 1 94.62 192 THR B C 1
ATOM 7894 O O . THR B 1 192 ? 9.336 -26.891 -1.268 1 94.62 192 THR B O 1
ATOM 7897 N N . VAL B 1 193 ? 10.203 -25.203 -2.422 1 95.44 193 VAL B N 1
ATOM 7898 C CA . VAL B 1 193 ? 10.047 -25.906 -3.688 1 95.44 193 VAL B CA 1
ATOM 7899 C C . VAL B 1 193 ? 11.336 -26.672 -4.016 1 95.44 193 VAL B C 1
ATOM 7901 O O . VAL B 1 193 ? 11.445 -27.281 -5.082 1 95.44 193 VAL B O 1
ATOM 7904 N N . ARG B 1 194 ? 12.281 -26.781 -3.141 1 92.75 194 ARG B N 1
ATOM 7905 C CA . ARG B 1 194 ? 13.609 -27.312 -3.408 1 92.75 194 ARG B CA 1
ATOM 7906 C C . ARG B 1 194 ? 13.531 -28.781 -3.85 1 92.75 194 ARG B C 1
ATOM 7908 O O . ARG B 1 194 ? 14.32 -29.219 -4.68 1 92.75 194 ARG B O 1
ATOM 7915 N N . THR B 1 195 ? 12.516 -29.469 -3.424 1 92.06 195 THR B N 1
ATOM 7916 C CA . THR B 1 195 ? 12.414 -30.891 -3.719 1 92.06 195 THR B CA 1
ATOM 7917 C C . THR B 1 195 ? 11.93 -31.109 -5.148 1 92.06 195 THR B C 1
ATOM 7919 O O . THR B 1 195 ? 12.133 -32.188 -5.715 1 92.06 195 THR B O 1
ATOM 7922 N N . TYR B 1 196 ? 11.383 -30.141 -5.723 1 94.94 196 TYR B N 1
ATOM 7923 C CA . TYR B 1 196 ? 10.797 -30.297 -7.051 1 94.94 196 TYR B CA 1
ATOM 7924 C C . TYR B 1 196 ? 11.773 -29.859 -8.133 1 94.94 196 TYR B C 1
ATOM 7926 O O . TYR B 1 196 ? 11.57 -30.156 -9.312 1 94.94 196 TYR B O 1
ATOM 7934 N N . ILE B 1 197 ? 12.859 -29.172 -7.934 1 92.81 197 ILE B N 1
ATOM 7935 C CA . ILE B 1 197 ? 13.797 -28.641 -8.914 1 92.81 197 ILE B CA 1
ATOM 7936 C C . ILE B 1 197 ? 14.82 -29.719 -9.281 1 92.81 197 ILE B C 1
ATOM 7938 O O . ILE B 1 197 ? 15.305 -29.766 -10.414 1 92.81 197 ILE B O 1
ATOM 7942 N N . LYS B 1 198 ? 15.094 -30.656 -8.562 1 93.38 198 LYS B N 1
ATOM 7943 C CA . LYS B 1 198 ? 15.93 -31.844 -8.758 1 93.38 198 LYS B CA 1
ATOM 7944 C C . LYS B 1 198 ? 17.344 -31.469 -9.195 1 93.38 198 LYS B C 1
ATOM 7946 O O . LYS B 1 198 ? 17.844 -31.953 -10.211 1 93.38 198 LYS B O 1
ATOM 7951 N N . CYS B 1 199 ? 18 -30.672 -8.539 1 96.31 199 CYS B N 1
ATOM 7952 C CA . CYS B 1 199 ? 19.406 -30.344 -8.719 1 96.31 199 CYS B CA 1
ATOM 7953 C C . CYS B 1 199 ? 20.172 -30.469 -7.398 1 96.31 199 CYS B C 1
ATOM 7955 O O . CYS B 1 199 ? 19.562 -30.672 -6.344 1 96.31 199 CYS B O 1
ATOM 7957 N N . GLU B 1 200 ? 21.453 -30.406 -7.48 1 96.75 200 GLU B N 1
ATOM 7958 C CA . GLU B 1 200 ? 22.266 -30.625 -6.293 1 96.75 200 GLU B CA 1
ATOM 7959 C C . GLU B 1 200 ? 22.391 -29.344 -5.457 1 96.75 200 GLU B C 1
ATOM 7961 O O . GLU B 1 200 ? 22.312 -29.391 -4.23 1 96.75 200 GLU B O 1
ATOM 7966 N N . ARG B 1 201 ? 22.641 -28.234 -6.152 1 97 201 ARG B N 1
ATOM 7967 C CA . ARG B 1 201 ? 22.734 -26.922 -5.512 1 97 201 ARG B CA 1
ATOM 7968 C C . ARG B 1 201 ? 22.078 -25.844 -6.363 1 97 201 ARG B C 1
ATOM 7970 O O . ARG B 1 201 ? 21.922 -26.016 -7.574 1 97 201 ARG B O 1
ATOM 7977 N N . TYR B 1 202 ? 21.641 -24.875 -5.781 1 97.12 202 TYR B N 1
ATOM 7978 C CA . TYR B 1 202 ? 21.312 -23.672 -6.547 1 97.12 202 TYR B CA 1
ATOM 7979 C C . TYR B 1 202 ? 21.5 -22.422 -5.703 1 97.12 202 TYR B C 1
ATOM 7981 O O . TYR B 1 202 ? 21.609 -22.5 -4.477 1 97.12 202 TYR B O 1
ATOM 7989 N N . SER B 1 203 ? 21.703 -21.328 -6.336 1 97.88 203 SER B N 1
ATOM 7990 C CA . SER B 1 203 ? 21.953 -20.031 -5.711 1 97.88 203 SER B CA 1
ATOM 7991 C C . SER B 1 203 ? 21.125 -18.938 -6.367 1 97.88 203 SER B C 1
ATOM 7993 O O . SER B 1 203 ? 20.891 -18.953 -7.578 1 97.88 203 SER B O 1
ATOM 7995 N N . VAL B 1 204 ? 20.688 -18.016 -5.527 1 98.06 204 VAL B N 1
ATOM 7996 C CA . VAL B 1 204 ? 19.984 -16.844 -6.027 1 98.06 204 VAL B CA 1
ATOM 7997 C C . VAL B 1 204 ? 20.719 -15.57 -5.605 1 98.06 204 VAL B C 1
ATOM 7999 O O . VAL B 1 204 ? 20.812 -15.273 -4.414 1 98.06 204 VAL B O 1
ATOM 8002 N N . GLY B 1 205 ? 21.281 -14.891 -6.559 1 98 205 GLY B N 1
ATOM 8003 C CA . GLY B 1 205 ? 21.891 -13.586 -6.309 1 98 205 GLY B CA 1
ATOM 8004 C C . GLY B 1 205 ? 20.938 -12.43 -6.527 1 98 205 GLY B C 1
ATOM 8005 O O . GLY B 1 205 ? 20.359 -12.297 -7.605 1 98 205 GLY B O 1
ATOM 8006 N N . LEU B 1 206 ? 20.781 -11.617 -5.559 1 97.5 206 LEU B N 1
ATOM 8007 C CA . LEU B 1 206 ? 19.891 -10.469 -5.645 1 97.5 206 LEU B CA 1
ATOM 8008 C C . LEU B 1 206 ? 20.656 -9.211 -6.043 1 97.5 206 LEU B C 1
ATOM 8010 O O . LEU B 1 206 ? 21.734 -8.953 -5.52 1 97.5 206 LEU B O 1
ATOM 8014 N N . LEU B 1 207 ? 20.078 -8.469 -6.945 1 97.06 207 LEU B N 1
ATOM 8015 C CA . LEU B 1 207 ? 20.75 -7.289 -7.492 1 97.06 207 LEU B CA 1
ATOM 8016 C C . LEU B 1 207 ? 20.281 -6.023 -6.777 1 97.06 207 LEU B C 1
ATOM 8018 O O . LEU B 1 207 ? 19.125 -5.926 -6.367 1 97.06 207 LEU B O 1
ATOM 8022 N N . ASP B 1 208 ? 21.203 -5.152 -6.613 1 93.69 208 ASP B N 1
ATOM 8023 C CA . ASP B 1 208 ? 20.875 -3.816 -6.121 1 93.69 208 ASP B CA 1
ATOM 8024 C C . ASP B 1 208 ? 19.969 -3.082 -7.109 1 93.69 208 ASP B C 1
ATOM 8026 O O . ASP B 1 208 ? 20.312 -2.934 -8.281 1 93.69 208 ASP B O 1
ATOM 8030 N N . MET B 1 209 ? 18.859 -2.582 -6.625 1 91.06 209 MET B N 1
ATOM 8031 C CA . MET B 1 209 ? 17.859 -1.979 -7.504 1 91.06 209 MET B CA 1
ATOM 8032 C C . MET B 1 209 ? 18.047 -0.468 -7.582 1 91.06 209 MET B C 1
ATOM 8034 O O . MET B 1 209 ? 17.281 0.219 -8.266 1 91.06 209 MET B O 1
ATOM 8038 N N . THR B 1 210 ? 19.078 0.091 -6.914 1 86.81 210 THR B N 1
ATOM 8039 C CA . THR B 1 210 ? 19.312 1.53 -6.902 1 86.81 210 THR B CA 1
ATOM 8040 C C . THR B 1 210 ? 19.781 2.014 -8.273 1 86.81 210 THR B C 1
ATOM 8042 O O . THR B 1 210 ? 20.719 1.471 -8.836 1 86.81 210 THR B O 1
ATOM 8045 N N . LYS B 1 211 ? 19.094 3.025 -8.781 1 80.62 211 LYS B N 1
ATOM 8046 C CA . LYS B 1 211 ? 19.391 3.506 -10.125 1 80.62 211 LYS B CA 1
ATOM 8047 C C . LYS B 1 211 ? 20.359 4.695 -10.086 1 80.62 211 LYS B C 1
ATOM 8049 O O . LYS B 1 211 ? 21.281 4.785 -10.898 1 80.62 211 LYS B O 1
ATOM 8054 N N . ASP B 1 212 ? 20.094 5.605 -9.047 1 81.81 212 ASP B N 1
ATOM 8055 C CA . ASP B 1 212 ? 20.859 6.848 -9.055 1 81.81 212 ASP B CA 1
ATOM 8056 C C . ASP B 1 212 ? 21.734 6.969 -7.809 1 81.81 212 ASP B C 1
ATOM 8058 O O . ASP B 1 212 ? 21.344 6.512 -6.73 1 81.81 212 ASP B O 1
ATOM 8062 N N . LYS B 1 213 ? 22.969 7.5 -8.086 1 85.5 213 LYS B N 1
ATOM 8063 C CA . LYS B 1 213 ? 23.859 7.82 -6.973 1 85.5 213 LYS B CA 1
ATOM 8064 C C . LYS B 1 213 ? 23.531 9.18 -6.375 1 85.5 213 LYS B C 1
ATOM 8066 O O . LYS B 1 213 ? 22.906 10.023 -7.031 1 85.5 213 LYS B O 1
ATOM 8071 N N . GLU B 1 214 ? 23.953 9.336 -5.188 1 88.38 214 GLU B N 1
ATOM 8072 C CA . GLU B 1 214 ? 23.812 10.656 -4.566 1 88.38 214 GLU B CA 1
ATOM 8073 C C . GLU B 1 214 ? 24.703 11.68 -5.246 1 88.38 214 GLU B C 1
ATOM 8075 O O . GLU B 1 214 ? 25.797 11.344 -5.727 1 88.38 214 GLU B O 1
ATOM 8080 N N . PHE B 1 215 ? 24.25 12.906 -5.367 1 89.06 215 PHE B N 1
ATOM 8081 C CA . PHE B 1 215 ? 24.969 13.914 -6.137 1 89.06 215 PHE B CA 1
ATOM 8082 C C . PHE B 1 215 ? 26.375 14.117 -5.586 1 89.06 215 PHE B C 1
ATOM 8084 O O . PHE B 1 215 ? 27.328 14.336 -6.348 1 89.06 215 PHE B O 1
ATOM 8091 N N . PHE B 1 216 ? 26.594 14.039 -4.27 1 89.5 216 PHE B N 1
ATOM 8092 C CA . PHE B 1 216 ? 27.906 14.289 -3.688 1 89.5 216 PHE B CA 1
ATOM 8093 C C . PHE B 1 216 ? 28.875 13.156 -4.023 1 89.5 216 PHE B C 1
ATOM 8095 O O . PHE B 1 216 ? 30.094 13.375 -4.113 1 89.5 216 PHE B O 1
ATOM 8102 N N . ASP B 1 217 ? 28.375 11.977 -4.254 1 88.88 217 ASP B N 1
ATOM 8103 C CA . ASP B 1 217 ? 29.203 10.859 -4.668 1 88.88 217 ASP B CA 1
ATOM 8104 C C . ASP B 1 217 ? 29.609 10.984 -6.137 1 88.88 217 ASP B C 1
ATOM 8106 O O . ASP B 1 217 ? 30.625 10.445 -6.555 1 88.88 217 ASP B O 1
ATOM 8110 N N . GLU B 1 218 ? 28.875 11.734 -6.852 1 91.75 218 GLU B N 1
ATOM 8111 C CA . GLU B 1 218 ? 29.125 11.922 -8.281 1 91.75 218 GLU B CA 1
ATOM 8112 C C . GLU B 1 218 ? 30.172 13 -8.523 1 91.75 218 GLU B C 1
ATOM 8114 O O . GLU B 1 218 ? 30.766 13.078 -9.602 1 91.75 218 GLU B O 1
ATOM 8119 N N . TRP B 1 219 ? 30.375 13.883 -7.602 1 93.75 219 TRP B N 1
ATOM 8120 C CA . TRP B 1 219 ? 31.266 15.016 -7.777 1 93.75 219 TRP B CA 1
ATOM 8121 C C . TRP B 1 219 ? 32.688 14.547 -8.133 1 93.75 219 TRP B C 1
ATOM 8123 O O . TRP B 1 219 ? 33.281 15.055 -9.078 1 93.75 219 TRP B O 1
ATOM 8133 N N . ALA B 1 220 ? 33.125 13.516 -7.367 1 91.44 220 ALA B N 1
ATOM 8134 C CA . ALA B 1 220 ? 34.469 13.016 -7.609 1 91.44 220 ALA B CA 1
ATOM 8135 C C . ALA B 1 220 ? 34.625 12.43 -9.008 1 91.44 220 ALA B C 1
ATOM 8137 O O . ALA B 1 220 ? 35.656 12.555 -9.648 1 91.44 220 ALA B O 1
ATOM 8138 N N . ILE B 1 221 ? 33.625 11.805 -9.461 1 93.5 221 ILE B N 1
ATOM 8139 C CA . ILE B 1 221 ? 33.625 11.188 -10.781 1 93.5 221 ILE B CA 1
ATOM 8140 C C . ILE B 1 221 ? 33.594 12.266 -11.859 1 93.5 221 ILE B C 1
ATOM 8142 O O . ILE B 1 221 ? 34.344 12.219 -12.828 1 93.5 221 ILE B O 1
ATOM 8146 N N . LYS B 1 222 ? 32.781 13.289 -11.688 1 93.94 222 LYS B N 1
ATOM 8147 C CA . LYS B 1 222 ? 32.594 14.344 -12.672 1 93.94 222 LYS B CA 1
ATOM 8148 C C . LYS B 1 222 ? 33.812 15.258 -12.75 1 93.94 222 LYS B C 1
ATOM 8150 O O . LYS B 1 222 ? 34.094 15.828 -13.805 1 93.94 222 LYS B O 1
ATOM 8155 N N . LEU B 1 223 ? 34.594 15.383 -11.664 1 93 223 LEU B N 1
ATOM 8156 C CA . LEU B 1 223 ? 35.812 16.188 -11.633 1 93 223 LEU B CA 1
ATOM 8157 C C . LEU B 1 223 ? 37 15.398 -12.156 1 93 223 LEU B C 1
ATOM 8159 O O . LEU B 1 223 ? 38.094 15.953 -12.344 1 93 223 LEU B O 1
ATOM 8163 N N . GLY B 1 224 ? 36.75 14.023 -12.391 1 91.25 224 GLY B N 1
ATOM 8164 C CA . GLY B 1 224 ? 37.812 13.172 -12.93 1 91.25 224 GLY B CA 1
ATOM 8165 C C . GLY B 1 224 ? 38.719 12.602 -11.859 1 91.25 224 GLY B C 1
ATOM 8166 O O . GLY B 1 224 ? 39.75 11.992 -12.172 1 91.25 224 GLY B O 1
ATOM 8167 N N . GLU B 1 225 ? 38.344 12.734 -10.625 1 89.06 225 GLU B N 1
ATOM 8168 C CA . GLU B 1 225 ? 39.156 12.227 -9.531 1 89.06 225 GLU B CA 1
ATOM 8169 C C . GLU B 1 225 ? 38.906 10.742 -9.289 1 89.06 225 GLU B C 1
ATOM 8171 O O . GLU B 1 225 ? 39.781 10.047 -8.734 1 89.06 225 GLU B O 1
ATOM 8176 N N . GLN B 1 226 ? 37.75 10.32 -9.594 1 91.81 226 GLN B N 1
ATOM 8177 C CA . GLN B 1 226 ? 37.375 8.914 -9.484 1 91.81 226 GLN B CA 1
ATOM 8178 C C . GLN B 1 226 ? 36.906 8.375 -10.828 1 91.81 226 GLN B C 1
ATOM 8180 O O . GLN B 1 226 ? 36.188 9.07 -11.562 1 91.81 226 GLN B O 1
ATOM 8185 N N . GLU B 1 227 ? 37.344 7.266 -11.109 1 93.44 227 GLU B N 1
ATOM 8186 C CA . GLU B 1 227 ? 36.906 6.656 -12.367 1 93.44 227 GLU B CA 1
ATOM 8187 C C . GLU B 1 227 ? 35.469 6.199 -12.305 1 93.44 227 GLU B C 1
ATOM 8189 O O . GLU B 1 227 ? 35.031 5.641 -11.297 1 93.44 227 GLU B O 1
ATOM 8194 N N . PRO B 1 228 ? 34.656 6.512 -13.297 1 91.44 228 PRO B N 1
ATOM 8195 C CA . PRO B 1 228 ? 33.281 5.992 -13.344 1 91.44 228 PRO B CA 1
ATOM 8196 C C . PRO B 1 228 ? 33.219 4.469 -13.422 1 91.44 228 PRO B C 1
ATOM 8198 O O . PRO B 1 228 ? 34.219 3.832 -13.789 1 91.44 228 PRO B O 1
ATOM 8201 N N . TYR B 1 229 ? 32.125 3.865 -13.07 1 91.25 229 TYR B N 1
ATOM 8202 C CA . TYR B 1 229 ? 31.922 2.424 -13.156 1 91.25 229 TYR B CA 1
ATOM 8203 C C . TYR B 1 229 ? 32.062 1.938 -14.594 1 91.25 229 TYR B C 1
ATOM 8205 O O . TYR B 1 229 ? 31.438 2.473 -15.508 1 91.25 229 TYR B O 1
ATOM 8213 N N . LYS B 1 230 ? 32.969 0.987 -14.805 1 92.44 230 LYS B N 1
ATOM 8214 C CA . LYS B 1 230 ? 33.25 0.453 -16.141 1 92.44 230 LYS B CA 1
ATOM 8215 C C . LYS B 1 230 ? 32.719 -0.979 -16.266 1 92.44 230 LYS B C 1
ATOM 8217 O O . LYS B 1 230 ? 32.906 -1.615 -17.312 1 92.44 230 LYS B O 1
ATOM 8222 N N . GLY B 1 231 ? 32.062 -1.493 -15.336 1 91.75 231 GLY B N 1
ATOM 8223 C CA . GLY B 1 231 ? 31.594 -2.863 -15.359 1 91.75 231 GLY B CA 1
ATOM 8224 C C . GLY B 1 231 ? 30.297 -3.027 -16.125 1 91.75 231 GLY B C 1
ATOM 8225 O O . GLY B 1 231 ? 29.812 -2.076 -16.75 1 91.75 231 GLY B O 1
ATOM 8226 N N . PRO B 1 232 ? 29.828 -4.309 -16.156 1 94.38 232 PRO B N 1
ATOM 8227 C CA . PRO B 1 232 ? 28.578 -4.559 -16.875 1 94.38 232 PRO B CA 1
ATOM 8228 C C . PRO B 1 232 ? 27.375 -3.924 -16.203 1 94.38 232 PRO B C 1
ATOM 8230 O O . PRO B 1 232 ? 27.375 -3.705 -14.992 1 94.38 232 PRO B O 1
ATOM 8233 N N . LYS B 1 233 ? 26.391 -3.574 -17.016 1 95.69 233 LYS B N 1
ATOM 8234 C CA . LYS B 1 233 ? 25.141 -2.977 -16.547 1 95.69 233 LYS B CA 1
ATOM 8235 C C . LYS B 1 233 ? 23.938 -3.803 -16.984 1 95.69 233 LYS B C 1
ATOM 8237 O O . LYS B 1 233 ? 23.984 -4.5 -18 1 95.69 233 LYS B O 1
ATOM 8242 N N . THR B 1 234 ? 22.891 -3.859 -16.172 1 96.69 234 THR B N 1
ATOM 8243 C CA . THR B 1 234 ? 21.641 -4.469 -16.594 1 96.69 234 THR B CA 1
ATOM 8244 C C . THR B 1 234 ? 21.031 -3.711 -17.766 1 96.69 234 THR B C 1
ATOM 8246 O O . THR B 1 234 ? 21.453 -2.594 -18.078 1 96.69 234 THR B O 1
ATOM 8249 N N . PRO B 1 235 ? 20.078 -4.297 -18.422 1 94.75 235 PRO B N 1
ATOM 8250 C CA . PRO B 1 235 ? 19.453 -3.619 -19.562 1 94.75 235 PRO B CA 1
ATOM 8251 C C . PRO B 1 235 ? 18.828 -2.279 -19.172 1 94.75 235 PRO B C 1
ATOM 8253 O O . PRO B 1 235 ? 18.766 -1.363 -20 1 94.75 235 PRO B O 1
ATOM 8256 N N . ASP B 1 236 ? 18.453 -2.078 -17.953 1 92.38 236 ASP B N 1
ATOM 8257 C CA . ASP B 1 236 ? 17.828 -0.833 -17.516 1 92.38 236 ASP B CA 1
ATOM 8258 C C . ASP B 1 236 ? 18.875 0.149 -16.984 1 92.38 236 ASP B C 1
ATOM 8260 O O . ASP B 1 236 ? 18.531 1.202 -16.453 1 92.38 236 ASP B O 1
ATOM 8264 N N . GLY B 1 237 ? 20.125 -0.158 -17.125 1 92.25 237 GLY B N 1
ATOM 8265 C CA . GLY B 1 237 ? 21.203 0.799 -16.906 1 92.25 237 GLY B CA 1
ATOM 8266 C C . GLY B 1 237 ? 21.797 0.727 -15.508 1 92.25 237 GLY B C 1
ATOM 8267 O O . GLY B 1 237 ? 22.672 1.512 -15.164 1 92.25 237 GLY B O 1
ATOM 8268 N N . ARG B 1 238 ? 21.5 -0.197 -14.617 1 93.81 238 ARG B N 1
ATOM 8269 C CA . ARG B 1 238 ? 22.016 -0.315 -13.266 1 93.81 238 ARG B CA 1
ATOM 8270 C C . ARG B 1 238 ? 23.344 -1.054 -13.242 1 93.81 238 ARG B C 1
ATOM 8272 O O . ARG B 1 238 ? 23.562 -1.978 -14.031 1 93.81 238 ARG B O 1
ATOM 8279 N N . GLU B 1 239 ? 24.156 -0.57 -12.32 1 94.31 239 GLU B N 1
ATOM 8280 C CA . GLU B 1 239 ? 25.391 -1.327 -12.086 1 94.31 239 GLU B CA 1
ATOM 8281 C C . GLU B 1 239 ? 25.078 -2.723 -11.547 1 94.31 239 GLU B C 1
ATOM 8283 O O . GLU B 1 239 ? 24.172 -2.893 -10.734 1 94.31 239 GLU B O 1
ATOM 8288 N N . ILE B 1 240 ? 25.75 -3.732 -12.094 1 95.81 240 ILE B N 1
ATOM 8289 C CA . ILE B 1 240 ? 25.516 -5.094 -11.625 1 95.81 240 ILE B CA 1
ATOM 8290 C C . ILE B 1 240 ? 26.312 -5.34 -10.344 1 95.81 240 ILE B C 1
ATOM 8292 O O . ILE B 1 240 ? 27.531 -5.457 -10.383 1 95.81 240 ILE B O 1
ATOM 8296 N N . ASN B 1 241 ? 25.641 -5.254 -9.297 1 94.25 241 ASN B N 1
ATOM 8297 C CA . ASN B 1 241 ? 26.141 -5.516 -7.949 1 94.25 241 ASN B CA 1
ATOM 8298 C C . ASN B 1 241 ? 25.188 -6.41 -7.164 1 94.25 241 ASN B C 1
ATOM 8300 O O . ASN B 1 241 ? 24.078 -5.996 -6.82 1 94.25 241 ASN B O 1
ATOM 8304 N N . PHE B 1 242 ? 25.625 -7.66 -6.922 1 97 242 PHE B N 1
ATOM 8305 C CA . PHE B 1 242 ? 24.844 -8.555 -6.082 1 97 242 PHE B CA 1
ATOM 8306 C C . PHE B 1 242 ? 25.016 -8.203 -4.609 1 97 242 PHE B C 1
ATOM 8308 O O . PHE B 1 242 ? 26.031 -8.531 -4.008 1 97 242 PHE B O 1
ATOM 8315 N N . TYR B 1 243 ? 24 -7.598 -4.043 1 95.56 243 TYR B N 1
ATOM 8316 C CA . TYR B 1 243 ? 24.156 -7.145 -2.668 1 95.56 243 TYR B CA 1
ATOM 8317 C C . TYR B 1 243 ? 23.922 -8.281 -1.687 1 95.56 243 TYR B C 1
ATOM 8319 O O . TYR B 1 243 ? 24.281 -8.188 -0.512 1 95.56 243 TYR B O 1
ATOM 8327 N N . LYS B 1 244 ? 23.328 -9.406 -2.158 1 96.19 244 LYS B N 1
ATOM 8328 C CA . LYS B 1 244 ? 23.047 -10.578 -1.335 1 96.19 244 LYS B CA 1
ATOM 8329 C C . LYS B 1 244 ? 22.938 -11.836 -2.189 1 96.19 244 LYS B C 1
ATOM 8331 O O . LYS B 1 244 ? 22.516 -11.773 -3.344 1 96.19 244 LYS B O 1
ATOM 8336 N N . ILE B 1 245 ? 23.328 -12.984 -1.666 1 97.44 245 ILE B N 1
ATOM 8337 C CA . ILE B 1 245 ? 23.156 -14.266 -2.348 1 97.44 245 ILE B CA 1
ATOM 8338 C C . ILE B 1 245 ? 22.672 -15.312 -1.359 1 97.44 245 ILE B C 1
ATOM 8340 O O . ILE B 1 245 ? 23.031 -15.281 -0.179 1 97.44 245 ILE B O 1
ATOM 8344 N N . ILE B 1 246 ? 21.766 -16.094 -1.759 1 96.88 246 ILE B N 1
ATOM 8345 C CA . ILE B 1 246 ? 21.266 -17.219 -0.977 1 96.88 246 ILE B CA 1
ATOM 8346 C C . ILE B 1 246 ? 21.688 -18.531 -1.623 1 96.88 246 ILE B C 1
ATOM 8348 O O . ILE B 1 246 ? 21.359 -18.797 -2.783 1 96.88 246 ILE B O 1
ATOM 8352 N N . ASP B 1 247 ? 22.375 -19.375 -0.854 1 96.88 247 ASP B N 1
ATOM 8353 C CA . ASP B 1 247 ? 22.844 -20.672 -1.334 1 96.88 247 ASP B CA 1
ATOM 8354 C C . ASP B 1 247 ? 22.031 -21.812 -0.755 1 96.88 247 ASP B C 1
ATOM 8356 O O . ASP B 1 247 ? 21.766 -21.844 0.449 1 96.88 247 ASP B O 1
ATOM 8360 N N . TYR B 1 248 ? 21.625 -22.656 -1.624 1 96.75 248 TYR B N 1
ATOM 8361 C CA . TYR B 1 248 ? 20.938 -23.891 -1.229 1 96.75 248 TYR B CA 1
ATOM 8362 C C . TYR B 1 248 ? 21.781 -25.109 -1.571 1 96.75 248 TYR B C 1
ATOM 8364 O O . TYR B 1 248 ? 21.844 -25.531 -2.73 1 96.75 248 TYR B O 1
ATOM 8372 N N . LEU B 1 249 ? 22.422 -25.672 -0.591 1 96 249 LEU B N 1
ATOM 8373 C CA . LEU B 1 249 ? 23.188 -26.906 -0.738 1 96 249 LEU B CA 1
ATOM 8374 C C . LEU B 1 249 ? 22.359 -28.125 -0.347 1 96 249 LEU B C 1
ATOM 8376 O O . LEU B 1 249 ? 22.062 -28.312 0.833 1 96 249 LEU B O 1
ATOM 8380 N N . LEU B 1 250 ? 22 -28.906 -1.32 1 93.44 250 LEU B N 1
ATOM 8381 C CA . LEU B 1 250 ? 20.969 -29.906 -1.086 1 93.44 250 LEU B CA 1
ATOM 8382 C C . LEU B 1 250 ? 21.578 -31.312 -1.071 1 93.44 250 LEU B C 1
ATOM 8384 O O . LEU B 1 250 ? 20.875 -32.281 -0.815 1 93.44 250 LEU B O 1
ATOM 8388 N N . GLU B 1 251 ? 22.875 -31.328 -1.364 1 84.56 251 GLU B N 1
ATOM 8389 C CA . GLU B 1 251 ? 23.516 -32.656 -1.396 1 84.56 251 GLU B CA 1
ATOM 8390 C C . GLU B 1 251 ? 23.75 -33.188 0.014 1 84.56 251 GLU B C 1
ATOM 8392 O O . GLU B 1 251 ? 24.188 -32.438 0.897 1 84.56 251 GLU B O 1
ATOM 8397 N N . ASP B 1 252 ? 23.391 -34.344 0.335 1 81.75 252 ASP B N 1
ATOM 8398 C CA . ASP B 1 252 ? 23.562 -35.031 1.619 1 81.75 252 ASP B CA 1
ATOM 8399 C C . ASP B 1 252 ? 22.797 -34.312 2.725 1 81.75 252 ASP B C 1
ATOM 8401 O O . ASP B 1 252 ? 21.562 -34.281 2.727 1 81.75 252 ASP B O 1
ATOM 8405 N N . LYS B 1 253 ? 23.609 -33.375 3.5 1 86.25 253 LYS B N 1
ATOM 8406 C CA . LYS B 1 253 ? 22.969 -32.562 4.52 1 86.25 253 LYS B CA 1
ATOM 8407 C C . LYS B 1 253 ? 22.625 -31.172 3.979 1 86.25 253 LYS B C 1
ATOM 8409 O O . LYS B 1 253 ? 23.5 -30.422 3.547 1 86.25 253 LYS B O 1
ATOM 8414 N N . GLU B 1 254 ? 21.312 -30.984 3.926 1 90.69 254 GLU B N 1
ATOM 8415 C CA . GLU B 1 254 ? 20.859 -29.703 3.363 1 90.69 254 GLU B CA 1
ATOM 8416 C C . GLU B 1 254 ? 21.375 -28.531 4.184 1 90.69 254 GLU B C 1
ATOM 8418 O O . GLU B 1 254 ? 21.344 -28.562 5.418 1 90.69 254 GLU B O 1
ATOM 8423 N N . GLU B 1 255 ? 21.984 -27.578 3.514 1 93.44 255 GLU B N 1
ATOM 8424 C CA . GLU B 1 255 ? 22.453 -26.344 4.133 1 93.44 255 GLU B CA 1
ATOM 8425 C C . GLU B 1 255 ? 22.031 -25.125 3.326 1 93.44 255 GLU B C 1
ATOM 8427 O O . GLU B 1 255 ? 22.172 -25.094 2.102 1 93.44 255 GLU B O 1
ATOM 8432 N N . ILE B 1 256 ? 21.484 -24.188 4.031 1 94.25 256 ILE B N 1
ATOM 8433 C CA . ILE B 1 256 ? 21.078 -22.922 3.41 1 94.25 256 ILE B CA 1
ATOM 8434 C C . ILE B 1 256 ? 21.906 -21.781 3.99 1 94.25 256 ILE B C 1
ATOM 8436 O O . ILE B 1 256 ? 21.984 -21.625 5.211 1 94.25 256 ILE B O 1
ATOM 8440 N N . LYS B 1 257 ? 22.5 -20.953 3.162 1 94.38 257 LYS B N 1
ATOM 8441 C CA . LYS B 1 257 ? 23.328 -19.844 3.602 1 94.38 257 LYS B CA 1
ATOM 8442 C C . LYS B 1 257 ? 22.875 -18.531 2.965 1 94.38 257 LYS B C 1
ATOM 8444 O O . LYS B 1 257 ? 22.734 -18.438 1.743 1 94.38 257 LYS B O 1
ATOM 8449 N N . VAL B 1 258 ? 22.578 -17.625 3.775 1 93.94 258 VAL B N 1
ATOM 8450 C CA . VAL B 1 258 ? 22.266 -16.281 3.32 1 93.94 258 VAL B CA 1
ATOM 8451 C C . VAL B 1 258 ? 23.484 -15.375 3.525 1 93.94 258 VAL B C 1
ATOM 8453 O O . VAL B 1 258 ? 23.922 -15.164 4.66 1 93.94 258 VAL B O 1
ATOM 8456 N N . ILE B 1 259 ? 24.047 -14.781 2.51 1 96.56 259 ILE B N 1
ATOM 8457 C CA . ILE B 1 259 ? 25.312 -14.039 2.584 1 96.56 259 ILE B CA 1
ATOM 8458 C C . ILE B 1 259 ? 25.094 -12.609 2.08 1 96.56 259 ILE B C 1
ATOM 8460 O O . ILE B 1 259 ? 25.062 -12.375 0.87 1 96.56 259 ILE B O 1
ATOM 8464 N N . PRO B 1 260 ? 25 -11.695 2.973 1 95.06 260 PRO B N 1
ATOM 8465 C CA . PRO B 1 260 ? 24.984 -10.297 2.541 1 95.06 260 PRO B CA 1
ATOM 8466 C C . PRO B 1 260 ? 26.344 -9.82 2.033 1 95.06 260 PRO B C 1
ATOM 8468 O O . PRO B 1 260 ? 27.375 -10.203 2.584 1 95.06 260 PRO B O 1
ATOM 8471 N N . GLY B 1 261 ? 26.406 -9.055 1.032 1 94.81 261 GLY B N 1
ATOM 8472 C CA . GLY B 1 261 ? 27.656 -8.594 0.471 1 94.81 261 GLY B CA 1
ATOM 8473 C C . GLY B 1 261 ? 28.625 -9.719 0.137 1 94.81 261 GLY B C 1
ATOM 8474 O O . GLY B 1 261 ? 29.703 -9.82 0.716 1 94.81 261 GLY B O 1
ATOM 8475 N N . PRO B 1 262 ? 28.172 -10.531 -0.782 1 96.56 262 PRO B N 1
ATOM 8476 C CA . PRO B 1 262 ? 29.031 -11.68 -1.097 1 96.56 262 PRO B CA 1
ATOM 8477 C C . PRO B 1 262 ? 30.406 -11.273 -1.622 1 96.56 262 PRO B C 1
ATOM 8479 O O . PRO B 1 262 ? 30.516 -10.305 -2.379 1 96.56 262 PRO B O 1
ATOM 8482 N N . PRO B 1 263 ? 31.422 -11.977 -1.153 1 94.75 263 PRO B N 1
ATOM 8483 C CA . PRO B 1 263 ? 32.781 -11.664 -1.634 1 94.75 263 PRO B CA 1
ATOM 8484 C C . PRO B 1 263 ? 32.938 -11.898 -3.135 1 94.75 263 PRO B C 1
ATOM 8486 O O . PRO B 1 263 ? 32.156 -12.641 -3.734 1 94.75 263 PRO B O 1
ATOM 8489 N N . ALA B 1 264 ? 33.938 -11.375 -3.721 1 89.19 264 ALA B N 1
ATOM 8490 C CA . ALA B 1 264 ? 34.188 -11.438 -5.156 1 89.19 264 ALA B CA 1
ATOM 8491 C C . ALA B 1 264 ? 34.5 -12.875 -5.598 1 89.19 264 ALA B C 1
ATOM 8493 O O . ALA B 1 264 ? 34.219 -13.25 -6.738 1 89.19 264 ALA B O 1
ATOM 8494 N N . ASP B 1 265 ? 35 -13.625 -4.727 1 92.25 265 ASP B N 1
ATOM 8495 C CA . ASP B 1 265 ? 35.375 -14.984 -5.09 1 92.25 265 ASP B CA 1
ATOM 8496 C C . ASP B 1 265 ? 34.312 -15.984 -4.637 1 92.25 265 ASP B C 1
ATOM 8498 O O . ASP B 1 265 ? 34.625 -17.172 -4.445 1 92.25 265 ASP B O 1
ATOM 8502 N N . HIS B 1 266 ? 33.188 -15.508 -4.363 1 95.88 266 HIS B N 1
ATOM 8503 C CA . HIS B 1 266 ? 32.094 -16.438 -4.035 1 95.88 266 HIS B CA 1
ATOM 8504 C C . HIS B 1 266 ? 31.953 -17.516 -5.109 1 95.88 266 HIS B C 1
ATOM 8506 O O . HIS B 1 266 ? 31.953 -17.203 -6.305 1 95.88 266 HIS B O 1
ATOM 8512 N N . TRP B 1 267 ? 31.719 -18.719 -4.727 1 95.75 267 TRP B N 1
ATOM 8513 C CA . TRP B 1 267 ? 31.828 -19.859 -5.633 1 95.75 267 TRP B CA 1
ATOM 8514 C C . TRP B 1 267 ? 30.766 -19.797 -6.723 1 95.75 267 TRP B C 1
ATOM 8516 O O . TRP B 1 267 ? 31 -20.234 -7.852 1 95.75 267 TRP B O 1
ATOM 8526 N N . ALA B 1 268 ? 29.578 -19.297 -6.441 1 96.56 268 ALA B N 1
ATOM 8527 C CA . ALA B 1 268 ? 28.453 -19.297 -7.387 1 96.56 268 ALA B CA 1
ATOM 8528 C C . ALA B 1 268 ? 28.547 -18.094 -8.328 1 96.56 268 ALA B C 1
ATOM 8530 O O . ALA B 1 268 ? 27.875 -18.062 -9.359 1 96.56 268 ALA B O 1
ATOM 8531 N N . LEU B 1 269 ? 29.375 -17.094 -7.969 1 96.56 269 LEU B N 1
ATOM 8532 C CA . LEU B 1 269 ? 29.391 -15.844 -8.734 1 96.56 269 LEU B CA 1
ATOM 8533 C C . LEU B 1 269 ? 30.672 -15.727 -9.539 1 96.56 269 LEU B C 1
ATOM 8535 O O . LEU B 1 269 ? 30.719 -15.031 -10.555 1 96.56 269 LEU B O 1
ATOM 8539 N N . VAL B 1 270 ? 31.719 -16.391 -9.141 1 95 270 VAL B N 1
ATOM 8540 C CA . VAL B 1 270 ? 33.094 -16.172 -9.617 1 95 270 VAL B CA 1
ATOM 8541 C C . VAL B 1 270 ? 33.188 -16.562 -11.094 1 95 270 VAL B C 1
ATOM 8543 O O . VAL B 1 270 ? 34.031 -16.047 -11.82 1 95 270 VAL B O 1
ATOM 8546 N N . SER B 1 271 ? 32.312 -17.484 -11.625 1 95.5 271 SER B N 1
ATOM 8547 C CA . SER B 1 271 ? 32.375 -17.906 -13.016 1 95.5 271 SER B CA 1
ATOM 8548 C C . SER B 1 271 ? 32.094 -16.75 -13.961 1 95.5 271 SER B C 1
ATOM 8550 O O . SER B 1 271 ? 32.5 -16.766 -15.125 1 95.5 271 SER B O 1
ATOM 8552 N N . GLY B 1 272 ? 31.297 -15.727 -13.461 1 96.31 272 GLY B N 1
ATOM 8553 C CA . GLY B 1 272 ? 30.875 -14.617 -14.305 1 96.31 272 GLY B CA 1
ATOM 8554 C C . GLY B 1 272 ? 29.562 -14.875 -15.023 1 96.31 272 GLY B C 1
ATOM 8555 O O . GLY B 1 272 ? 28.984 -13.969 -15.617 1 96.31 272 GLY B O 1
ATOM 8556 N N . LEU B 1 273 ? 29.125 -16.109 -14.93 1 97.06 273 LEU B N 1
ATOM 8557 C CA . LEU B 1 273 ? 27.891 -16.484 -15.625 1 97.06 273 LEU B CA 1
ATOM 8558 C C . LEU B 1 273 ? 26.703 -15.695 -15.086 1 97.06 273 LEU B C 1
ATOM 8560 O O . LEU B 1 273 ? 25.922 -15.125 -15.859 1 97.06 273 LEU B O 1
ATOM 8564 N N . PRO B 1 274 ? 26.547 -15.578 -13.734 1 97.62 274 PRO B N 1
ATOM 8565 C CA . PRO B 1 274 ? 25.406 -14.812 -13.234 1 97.62 274 PRO B CA 1
ATOM 8566 C C . PRO B 1 274 ? 25.438 -13.352 -13.688 1 97.62 274 PRO B C 1
ATOM 8568 O O . PRO B 1 274 ? 24.391 -12.789 -14.023 1 97.62 274 PRO B O 1
ATOM 8571 N N . SER B 1 275 ? 26.594 -12.734 -13.719 1 97.56 275 SER B N 1
ATOM 8572 C CA . SER B 1 275 ? 26.719 -11.359 -14.195 1 97.56 275 SER B CA 1
ATOM 8573 C C . SER B 1 275 ? 26.328 -11.25 -15.664 1 97.56 275 SER B C 1
ATOM 8575 O O . SER B 1 275 ? 25.688 -10.273 -16.078 1 97.56 275 SER B O 1
ATOM 8577 N N . TYR B 1 276 ? 26.781 -12.258 -16.391 1 97.75 276 TYR B N 1
ATOM 8578 C CA . TYR B 1 276 ? 26.438 -12.289 -17.812 1 97.75 276 TYR B CA 1
ATOM 8579 C C . TYR B 1 276 ? 24.938 -12.375 -18 1 97.75 276 TYR B C 1
ATOM 8581 O O . TYR B 1 276 ? 24.375 -11.688 -18.844 1 97.75 276 TYR B O 1
ATOM 8589 N N . VAL B 1 277 ? 24.328 -13.219 -17.234 1 98.06 277 VAL B N 1
ATOM 8590 C CA . VAL B 1 277 ? 22.875 -13.383 -17.297 1 98.06 277 VAL B CA 1
ATOM 8591 C C . VAL B 1 277 ? 22.188 -12.078 -16.891 1 98.06 277 VAL B C 1
ATOM 8593 O O . VAL B 1 277 ? 21.203 -11.68 -17.516 1 98.06 277 VAL B O 1
ATOM 8596 N N . ALA B 1 278 ? 22.688 -11.391 -15.922 1 98.12 278 ALA B N 1
ATOM 8597 C CA . ALA B 1 278 ? 22.141 -10.117 -15.461 1 98.12 278 ALA B CA 1
ATOM 8598 C C . ALA B 1 278 ? 22.297 -9.039 -16.516 1 98.12 278 ALA B C 1
ATOM 8600 O O . ALA B 1 278 ? 21.469 -8.133 -16.641 1 98.12 278 ALA B O 1
ATOM 8601 N N . GLU B 1 279 ? 23.359 -9.07 -17.234 1 97.69 279 GLU B N 1
ATOM 8602 C CA . GLU B 1 279 ? 23.688 -8.078 -18.25 1 97.69 279 GLU B CA 1
ATOM 8603 C C . GLU B 1 279 ? 22.812 -8.25 -19.484 1 97.69 279 GLU B C 1
ATOM 8605 O O . GLU B 1 279 ? 22.375 -7.262 -20.094 1 97.69 279 GLU B O 1
ATOM 8610 N N . ASN B 1 280 ? 22.5 -9.531 -19.828 1 96.25 280 ASN B N 1
ATOM 8611 C CA . ASN B 1 280 ? 21.875 -9.797 -21.109 1 96.25 280 ASN B CA 1
ATOM 8612 C C . ASN B 1 280 ? 20.406 -10.203 -20.953 1 96.25 280 ASN B C 1
ATOM 8614 O O . ASN B 1 280 ? 19.609 -10.031 -21.875 1 96.25 280 ASN B O 1
ATOM 8618 N N . GLY B 1 281 ? 20.062 -10.727 -19.859 1 95 281 GLY B N 1
ATOM 8619 C CA . GLY B 1 281 ? 18.703 -11.133 -19.594 1 95 281 GLY B CA 1
ATOM 8620 C C . GLY B 1 281 ? 18.328 -12.453 -20.234 1 95 281 GLY B C 1
ATOM 8621 O O . GLY B 1 281 ? 17.156 -12.773 -20.375 1 95 281 GLY B O 1
ATOM 8622 N N . PHE B 1 282 ? 19.297 -13.305 -20.578 1 92.94 282 PHE B N 1
ATOM 8623 C CA . PHE B 1 282 ? 19.031 -14.562 -21.281 1 92.94 282 PHE B CA 1
ATOM 8624 C C . PHE B 1 282 ? 19.203 -15.75 -20.344 1 92.94 282 PHE B C 1
ATOM 8626 O O . PHE B 1 282 ? 19.969 -15.68 -19.375 1 92.94 282 PHE B O 1
ATOM 8633 N N . ILE B 1 283 ? 18.5 -16.781 -20.703 1 95.69 283 ILE B N 1
ATOM 8634 C CA . ILE B 1 283 ? 18.688 -18.062 -20.031 1 95.69 283 ILE B CA 1
ATOM 8635 C C . ILE B 1 283 ? 19.953 -18.734 -20.562 1 95.69 283 ILE B C 1
ATOM 8637 O O . ILE B 1 283 ? 20.203 -18.75 -21.766 1 95.69 283 ILE B O 1
ATOM 8641 N N . CYS B 1 284 ? 20.75 -19.188 -19.672 1 96 284 CYS B N 1
ATOM 8642 C CA . CYS B 1 284 ? 21.938 -19.922 -20.062 1 96 284 CYS B CA 1
ATOM 8643 C C . CYS B 1 284 ? 21.906 -21.344 -19.531 1 96 284 CYS B C 1
ATOM 8645 O O . CYS B 1 284 ? 21.812 -21.562 -18.312 1 96 284 CYS B O 1
ATOM 8647 N N . ASN B 1 285 ? 21.875 -22.281 -20.359 1 95.31 285 ASN B N 1
ATOM 8648 C CA . ASN B 1 285 ? 21.891 -23.703 -20.047 1 95.31 285 ASN B CA 1
ATOM 8649 C C . ASN B 1 285 ? 23.172 -24.359 -20.547 1 95.31 285 ASN B C 1
ATOM 8651 O O . ASN B 1 285 ? 23.312 -24.625 -21.734 1 95.31 285 ASN B O 1
ATOM 8655 N N . MET B 1 286 ? 24.094 -24.703 -19.609 1 92.94 286 MET B N 1
ATOM 8656 C CA . MET B 1 286 ? 25.406 -25.234 -19.969 1 92.94 286 MET B CA 1
ATOM 8657 C C . MET B 1 286 ? 25.5 -26.719 -19.625 1 92.94 286 MET B C 1
ATOM 8659 O O . MET B 1 286 ? 25.391 -27.094 -18.453 1 92.94 286 MET B O 1
ATOM 8663 N N . MET B 1 287 ? 25.797 -27.469 -20.594 1 90.06 287 MET B N 1
ATOM 8664 C CA . MET B 1 287 ? 25.859 -28.922 -20.422 1 90.06 287 MET B CA 1
ATOM 8665 C C . MET B 1 287 ? 27.156 -29.344 -19.734 1 90.06 287 MET B C 1
ATOM 8667 O O . MET B 1 287 ? 27.188 -30.312 -19 1 90.06 287 MET B O 1
ATOM 8671 N N . ASN B 1 288 ? 28.188 -28.641 -20.078 1 89.69 288 ASN B N 1
ATOM 8672 C CA . ASN B 1 288 ? 29.516 -28.969 -19.562 1 89.69 288 ASN B CA 1
ATOM 8673 C C . ASN B 1 288 ? 30.266 -27.703 -19.125 1 89.69 288 ASN B C 1
ATOM 8675 O O . ASN B 1 288 ? 31.047 -27.156 -19.891 1 89.69 288 ASN B O 1
ATOM 8679 N N . ALA B 1 289 ? 30.172 -27.438 -17.875 1 91.56 289 ALA B N 1
ATOM 8680 C CA . ALA B 1 289 ? 30.75 -26.219 -17.328 1 91.56 289 ALA B CA 1
ATOM 8681 C C . ALA B 1 289 ? 32.281 -26.281 -17.359 1 91.56 289 ALA B C 1
ATOM 8683 O O . ALA B 1 289 ? 32.938 -25.281 -17.625 1 91.56 289 ALA B O 1
ATOM 8684 N N . GLY B 1 290 ? 32.812 -27.406 -17.109 1 86.25 290 GLY B N 1
ATOM 8685 C CA . GLY B 1 290 ? 34.281 -27.562 -17.047 1 86.25 290 GLY B CA 1
ATOM 8686 C C . GLY B 1 290 ? 34.938 -27.344 -18.391 1 86.25 290 GLY B C 1
ATOM 8687 O O . GLY B 1 290 ? 36.094 -26.891 -18.438 1 86.25 290 GLY B O 1
ATOM 8688 N N . ALA B 1 291 ? 34.25 -27.594 -19.438 1 87.19 291 ALA B N 1
ATOM 8689 C CA . ALA B 1 291 ? 34.844 -27.5 -20.766 1 87.19 291 ALA B CA 1
ATOM 8690 C C . ALA B 1 291 ? 34.594 -26.109 -21.359 1 87.19 291 ALA B C 1
ATOM 8692 O O . ALA B 1 291 ? 35.125 -25.797 -22.438 1 87.19 291 ALA B O 1
ATOM 8693 N N . ASP B 1 292 ? 33.938 -25.281 -20.656 1 90 292 ASP B N 1
ATOM 8694 C CA . ASP B 1 292 ? 33.625 -23.969 -21.172 1 90 292 ASP B CA 1
ATOM 8695 C C . ASP B 1 292 ? 34.812 -23.016 -21.031 1 90 292 ASP B C 1
ATOM 8697 O O . ASP B 1 292 ? 35.469 -23 -20 1 90 292 ASP B O 1
ATOM 8701 N N . ASP B 1 293 ? 35.094 -22.219 -22.094 1 91 293 ASP B N 1
ATOM 8702 C CA . ASP B 1 293 ? 36.219 -21.312 -22.062 1 91 293 ASP B CA 1
ATOM 8703 C C . ASP B 1 293 ? 35.75 -19.859 -21.953 1 91 293 ASP B C 1
ATOM 8705 O O . ASP B 1 293 ? 36.594 -18.953 -21.875 1 91 293 ASP B O 1
ATOM 8709 N N . TYR B 1 294 ? 34.562 -19.688 -21.969 1 93.06 294 TYR B N 1
ATOM 8710 C CA . TYR B 1 294 ? 34.031 -18.328 -21.922 1 93.06 294 TYR B CA 1
ATOM 8711 C C . TYR B 1 294 ? 33.844 -17.875 -20.469 1 93.06 294 TYR B C 1
ATOM 8713 O O . TYR B 1 294 ? 34.156 -16.734 -20.141 1 93.06 294 TYR B O 1
ATOM 8721 N N . PHE B 1 295 ? 33.406 -18.75 -19.594 1 95.81 295 PHE B N 1
ATOM 8722 C CA . PHE B 1 295 ? 33.219 -18.453 -18.188 1 95.81 295 PHE B CA 1
ATOM 8723 C C . PHE B 1 295 ? 34.344 -19.062 -17.359 1 95.81 295 PHE B C 1
ATOM 8725 O O . PHE B 1 295 ? 35.062 -19.938 -17.828 1 95.81 295 PHE B O 1
ATOM 8732 N N . THR B 1 296 ? 34.469 -18.5 -16.125 1 94.5 296 THR B N 1
ATOM 8733 C CA . THR B 1 296 ? 35.594 -18.938 -15.273 1 94.5 296 THR B CA 1
ATOM 8734 C C . THR B 1 296 ? 35.094 -19.875 -14.18 1 94.5 296 THR B C 1
ATOM 8736 O O . THR B 1 296 ? 35.156 -19.562 -12.992 1 94.5 296 THR B O 1
ATOM 8739 N N . PHE B 1 297 ? 34.656 -21.062 -14.617 1 94.62 297 PHE B N 1
ATOM 8740 C CA . PHE B 1 297 ? 34.219 -22.062 -13.656 1 94.62 297 PHE B CA 1
ATOM 8741 C C . PHE B 1 297 ? 35.406 -22.688 -12.938 1 94.62 297 PHE B C 1
ATOM 8743 O O . PHE B 1 297 ? 36.5 -22.812 -13.508 1 94.62 297 PHE B O 1
ATOM 8750 N N . GLN B 1 298 ? 35.125 -23.078 -11.727 1 91.25 298 GLN B N 1
ATOM 8751 C CA . GLN B 1 298 ? 36.188 -23.734 -10.953 1 91.25 298 GLN B CA 1
ATOM 8752 C C . GLN B 1 298 ? 36.531 -25.094 -11.547 1 91.25 298 GLN B C 1
ATOM 8754 O O . GLN B 1 298 ? 35.656 -25.859 -11.93 1 91.25 298 GLN B O 1
ATOM 8759 N N . LYS B 1 299 ? 37.781 -25.344 -11.609 1 88.19 299 LYS B N 1
ATOM 8760 C CA . LYS B 1 299 ? 38.25 -26.625 -12.141 1 88.19 299 LYS B CA 1
ATOM 8761 C C . LYS B 1 299 ? 38.344 -27.672 -11.039 1 88.19 299 LYS B C 1
ATOM 8763 O O . LYS B 1 299 ? 38.188 -28.875 -11.297 1 88.19 299 LYS B O 1
ATOM 8768 N N . GLU B 1 300 ? 38.594 -27.109 -9.844 1 88.5 300 GLU B N 1
ATOM 8769 C CA . GLU B 1 300 ? 38.656 -27.984 -8.68 1 88.5 300 GLU B CA 1
ATOM 8770 C C . GLU B 1 300 ? 37.375 -27.922 -7.859 1 88.5 300 GLU B C 1
ATOM 8772 O O . GLU B 1 300 ? 36.438 -27.25 -8.25 1 88.5 300 GLU B O 1
ATOM 8777 N N . GLY B 1 301 ? 37.406 -28.703 -6.801 1 91.62 301 GLY B N 1
ATOM 8778 C CA . GLY B 1 301 ? 36.25 -28.641 -5.91 1 91.62 301 GLY B CA 1
ATOM 8779 C C . GLY B 1 301 ? 35.969 -27.234 -5.406 1 91.62 301 GLY B C 1
ATOM 8780 O O . GLY B 1 301 ? 36.875 -26.469 -5.113 1 91.62 301 GLY B O 1
ATOM 8781 N N . VAL B 1 302 ? 34.75 -26.922 -5.395 1 90.44 302 VAL B N 1
ATOM 8782 C CA . VAL B 1 302 ? 34.312 -25.562 -5.035 1 90.44 302 VAL B CA 1
ATOM 8783 C C . VAL B 1 302 ? 34.531 -25.344 -3.541 1 90.44 302 VAL B C 1
ATOM 8785 O O . VAL B 1 302 ? 34.688 -24.203 -3.1 1 90.44 302 VAL B O 1
ATOM 8788 N N . ASP B 1 303 ? 34.438 -26.422 -2.771 1 87.19 303 ASP B N 1
ATOM 8789 C CA . ASP B 1 303 ? 34.656 -26.344 -1.329 1 87.19 303 ASP B CA 1
ATOM 8790 C C . ASP B 1 303 ? 35.344 -27.594 -0.804 1 87.19 303 ASP B C 1
ATOM 8792 O O . ASP B 1 303 ? 35.906 -28.375 -1.578 1 87.19 303 ASP B O 1
ATOM 8796 N N . GLU B 1 304 ? 35.312 -27.734 0.562 1 86.62 304 GLU B N 1
ATOM 8797 C CA . GLU B 1 304 ? 36.062 -28.812 1.222 1 86.62 304 GLU B CA 1
ATOM 8798 C C . GLU B 1 304 ? 35.438 -30.172 0.908 1 86.62 304 GLU B C 1
ATOM 8800 O O . GLU B 1 304 ? 36.125 -31.203 1.062 1 86.62 304 GLU B O 1
ATOM 8805 N N . THR B 1 305 ? 34.281 -30.219 0.424 1 87.75 305 THR B N 1
ATOM 8806 C CA . THR B 1 305 ? 33.625 -31.484 0.122 1 87.75 305 THR B CA 1
ATOM 8807 C C . THR B 1 305 ? 34.156 -32.062 -1.178 1 87.75 305 THR B C 1
ATOM 8809 O O . THR B 1 305 ? 33.938 -33.25 -1.452 1 87.75 305 THR B O 1
ATOM 8812 N N . GLY B 1 306 ? 34.719 -31.203 -1.967 1 91.06 306 GLY B N 1
ATOM 8813 C CA . GLY B 1 306 ? 35.188 -31.641 -3.266 1 91.06 306 GLY B CA 1
ATOM 8814 C C . GLY B 1 306 ? 34.125 -31.578 -4.348 1 91.06 306 GLY B C 1
ATOM 8815 O O . GLY B 1 306 ? 34.344 -32.062 -5.461 1 91.06 306 GLY B O 1
ATOM 8816 N N . TRP B 1 307 ? 33.062 -31.031 -4.043 1 93.75 307 TRP B N 1
ATOM 8817 C CA . TRP B 1 307 ? 31.938 -30.906 -4.984 1 93.75 307 TRP B CA 1
ATOM 8818 C C . TRP B 1 307 ? 32.344 -30.078 -6.195 1 93.75 307 TRP B C 1
ATOM 8820 O O . TRP B 1 307 ? 32.938 -29.016 -6.047 1 93.75 307 TRP B O 1
ATOM 8830 N N . LYS B 1 308 ? 31.984 -30.594 -7.422 1 94 308 LYS B N 1
ATOM 8831 C CA . LYS B 1 308 ? 32.375 -29.906 -8.656 1 94 308 LYS B CA 1
ATOM 8832 C C . LYS B 1 308 ? 31.141 -29.531 -9.477 1 94 308 LYS B C 1
ATOM 8834 O O . LYS B 1 308 ? 30.141 -30.25 -9.469 1 94 308 LYS B O 1
ATOM 8839 N N . ILE B 1 309 ? 31.266 -28.484 -10.25 1 95.62 309 ILE B N 1
ATOM 8840 C CA . ILE B 1 309 ? 30.219 -28.047 -11.164 1 95.62 309 ILE B CA 1
ATOM 8841 C C . ILE B 1 309 ? 30.328 -28.797 -12.484 1 95.62 309 ILE B C 1
ATOM 8843 O O . ILE B 1 309 ? 31.391 -28.766 -13.133 1 95.62 309 ILE B O 1
ATOM 8847 N N . LYS B 1 310 ? 29.281 -29.438 -12.852 1 93.69 310 LYS B N 1
ATOM 8848 C CA . LYS B 1 310 ? 29.25 -30.188 -14.102 1 93.69 310 LYS B CA 1
ATOM 8849 C C . LYS B 1 310 ? 28.344 -29.5 -15.125 1 93.69 310 LYS B C 1
ATOM 8851 O O . LYS B 1 310 ? 28.797 -29.125 -16.219 1 93.69 310 LYS B O 1
ATOM 8856 N N . ASN B 1 311 ? 27.109 -29.375 -14.891 1 94.31 311 ASN B N 1
ATOM 8857 C CA . ASN B 1 311 ? 26.172 -28.641 -15.734 1 94.31 311 ASN B CA 1
ATOM 8858 C C . ASN B 1 311 ? 25.484 -27.531 -14.953 1 94.31 311 ASN B C 1
ATOM 8860 O O . ASN B 1 311 ? 25.375 -27.594 -13.734 1 94.31 311 ASN B O 1
ATOM 8864 N N . VAL B 1 312 ? 25.172 -26.469 -15.648 1 97 312 VAL B N 1
ATOM 8865 C CA . VAL B 1 312 ? 24.641 -25.266 -14.992 1 97 312 VAL B CA 1
ATOM 8866 C C . VAL B 1 312 ? 23.469 -24.719 -15.797 1 97 312 VAL B C 1
ATOM 8868 O O . VAL B 1 312 ? 23.484 -24.75 -17.031 1 97 312 VAL B O 1
ATOM 8871 N N . LEU B 1 313 ? 22.406 -24.312 -15.102 1 97.75 313 LEU B N 1
ATOM 8872 C CA . LEU B 1 313 ? 21.266 -23.594 -15.672 1 97.75 313 LEU B CA 1
ATOM 8873 C C . LEU B 1 313 ? 21.031 -22.281 -14.938 1 97.75 313 LEU B C 1
ATOM 8875 O O . LEU B 1 313 ? 20.781 -22.266 -13.734 1 97.75 313 LEU B O 1
ATOM 8879 N N . ALA B 1 314 ? 21.234 -21.125 -15.633 1 98.19 314 ALA B N 1
ATOM 8880 C CA . ALA B 1 314 ? 21.094 -19.797 -15.023 1 98.19 314 ALA B CA 1
ATOM 8881 C C . ALA B 1 314 ? 20 -19 -15.695 1 98.19 314 ALA B C 1
ATOM 8883 O O . ALA B 1 314 ? 19.891 -18.984 -16.922 1 98.19 314 ALA B O 1
ATOM 8884 N N . LEU B 1 315 ? 19.141 -18.406 -14.875 1 98.12 315 LEU B N 1
ATOM 8885 C CA . LEU B 1 315 ? 18.031 -17.625 -15.383 1 98.12 315 LEU B CA 1
ATOM 8886 C C . LEU B 1 315 ? 17.938 -16.297 -14.648 1 98.12 315 LEU B C 1
ATOM 8888 O O . LEU B 1 315 ? 18.141 -16.219 -13.438 1 98.12 315 LEU B O 1
ATOM 8892 N N . PRO B 1 316 ? 17.562 -15.203 -15.367 1 98.31 316 PRO B N 1
ATOM 8893 C CA . PRO B 1 316 ? 17.266 -13.93 -14.695 1 98.31 316 PRO B CA 1
ATOM 8894 C C . PRO B 1 316 ? 15.883 -13.914 -14.039 1 98.31 316 PRO B C 1
ATOM 8896 O O . PRO B 1 316 ? 14.969 -14.602 -14.516 1 98.31 316 PRO B O 1
ATOM 8899 N N . ILE B 1 317 ? 15.734 -13.367 -12.977 1 98.12 317 ILE B N 1
ATOM 8900 C CA . ILE B 1 317 ? 14.445 -13.062 -12.367 1 98.12 317 ILE B CA 1
ATOM 8901 C C . ILE B 1 317 ? 14.008 -11.656 -12.766 1 98.12 317 ILE B C 1
ATOM 8903 O O . ILE B 1 317 ? 14.609 -10.664 -12.344 1 98.12 317 ILE B O 1
ATOM 8907 N N . VAL B 1 318 ? 12.984 -11.555 -13.555 1 97.06 318 VAL B N 1
ATOM 8908 C CA . VAL B 1 318 ? 12.586 -10.281 -14.156 1 97.06 318 VAL B CA 1
ATOM 8909 C C . VAL B 1 318 ? 11.219 -9.867 -13.617 1 97.06 318 VAL B C 1
ATOM 8911 O O . VAL B 1 318 ? 10.273 -10.656 -13.617 1 97.06 318 VAL B O 1
ATOM 8914 N N . ASN B 1 319 ? 11.133 -8.703 -13.117 1 94.31 319 ASN B N 1
ATOM 8915 C CA . ASN B 1 319 ? 9.852 -8.242 -12.594 1 94.31 319 ASN B CA 1
ATOM 8916 C C . ASN B 1 319 ? 8.938 -7.734 -13.711 1 94.31 319 ASN B C 1
ATOM 8918 O O . ASN B 1 319 ? 9.289 -7.82 -14.891 1 94.31 319 ASN B O 1
ATOM 8922 N N . LYS B 1 320 ? 7.746 -7.234 -13.414 1 90.88 320 LYS B N 1
ATOM 8923 C CA . LYS B 1 320 ? 6.742 -6.824 -14.398 1 90.88 320 LYS B CA 1
ATOM 8924 C C . LYS B 1 320 ? 7.18 -5.562 -15.141 1 90.88 320 LYS B C 1
ATOM 8926 O O . LYS B 1 320 ? 6.723 -5.305 -16.25 1 90.88 320 LYS B O 1
ATOM 8931 N N . LYS B 1 321 ? 8.094 -4.727 -14.594 1 91.25 321 LYS B N 1
ATOM 8932 C CA . LYS B 1 321 ? 8.625 -3.529 -15.234 1 91.25 321 LYS B CA 1
ATOM 8933 C C . LYS B 1 321 ? 9.789 -3.877 -16.156 1 91.25 321 LYS B C 1
ATOM 8935 O O . LYS B 1 321 ? 10.469 -2.986 -16.672 1 91.25 321 LYS B O 1
ATOM 8940 N N . GLU B 1 322 ? 10.125 -5.152 -16.234 1 93.81 322 GLU B N 1
ATOM 8941 C CA . GLU B 1 322 ? 11.18 -5.688 -17.094 1 93.81 322 GLU B CA 1
ATOM 8942 C C . GLU B 1 322 ? 12.562 -5.355 -16.531 1 93.81 322 GLU B C 1
ATOM 8944 O O . GLU B 1 322 ? 13.5 -5.102 -17.297 1 93.81 322 GLU B O 1
ATOM 8949 N N . GLU B 1 323 ? 12.633 -5.207 -15.281 1 95.81 323 GLU B N 1
ATOM 8950 C CA . GLU B 1 323 ? 13.906 -5.031 -14.594 1 95.81 323 GLU B CA 1
ATOM 8951 C C . GLU B 1 323 ? 14.398 -6.348 -14 1 95.81 323 GLU B C 1
ATOM 8953 O O . GLU B 1 323 ? 13.602 -7.129 -13.469 1 95.81 323 GLU B O 1
ATOM 8958 N N . ILE B 1 324 ? 15.648 -6.695 -14.125 1 97.88 324 ILE B N 1
ATOM 8959 C CA . ILE B 1 324 ? 16.219 -7.91 -13.547 1 97.88 324 ILE B CA 1
ATOM 8960 C C . ILE B 1 324 ? 16.484 -7.699 -12.062 1 97.88 324 ILE B C 1
ATOM 8962 O O . ILE B 1 324 ? 17.312 -6.863 -11.68 1 97.88 324 ILE B O 1
ATOM 8966 N N . VAL B 1 325 ? 15.914 -8.414 -11.242 1 97.06 325 VAL B N 1
ATOM 8967 C CA . VAL B 1 325 ? 15.977 -8.242 -9.789 1 97.06 325 VAL B CA 1
ATOM 8968 C C . VAL B 1 325 ? 17.031 -9.18 -9.211 1 97.06 325 VAL B C 1
ATOM 8970 O O . VAL B 1 325 ? 17.578 -8.914 -8.133 1 97.06 325 VAL B O 1
ATOM 8973 N N . GLY B 1 326 ? 17.234 -10.25 -9.898 1 97.81 326 GLY B N 1
ATOM 8974 C CA . GLY B 1 326 ? 18.203 -11.25 -9.461 1 97.81 326 GLY B CA 1
ATOM 8975 C C . GLY B 1 326 ? 18.469 -12.32 -10.508 1 97.81 326 GLY B C 1
ATOM 8976 O O . GLY B 1 326 ? 17.938 -12.258 -11.617 1 97.81 326 GLY B O 1
ATOM 8977 N N . VAL B 1 327 ? 19.344 -13.227 -10.18 1 98.56 327 VAL B N 1
ATOM 8978 C CA . VAL B 1 327 ? 19.688 -14.344 -11.039 1 98.56 327 VAL B CA 1
ATOM 8979 C C . VAL B 1 327 ? 19.656 -15.648 -10.242 1 98.56 327 VAL B C 1
ATOM 8981 O O . VAL B 1 327 ? 20.25 -15.734 -9.164 1 98.56 327 VAL B O 1
ATOM 8984 N N . ALA B 1 328 ? 18.922 -16.531 -10.75 1 98.44 328 ALA B N 1
ATOM 8985 C CA . ALA B 1 328 ? 18.891 -17.875 -10.164 1 98.44 328 ALA B CA 1
ATOM 8986 C C . ALA B 1 328 ? 19.766 -18.844 -10.969 1 98.44 328 ALA B C 1
ATOM 8988 O O . ALA B 1 328 ? 19.625 -18.938 -12.188 1 98.44 328 ALA B O 1
ATOM 8989 N N . THR B 1 329 ? 20.656 -19.484 -10.289 1 98.62 329 THR B N 1
ATOM 8990 C CA . THR B 1 329 ? 21.562 -20.438 -10.93 1 98.62 329 THR B CA 1
ATOM 8991 C C . THR B 1 329 ? 21.422 -21.828 -10.297 1 98.62 329 THR B C 1
ATOM 8993 O O . THR B 1 329 ? 21.562 -21.969 -9.086 1 98.62 329 THR B O 1
ATOM 8996 N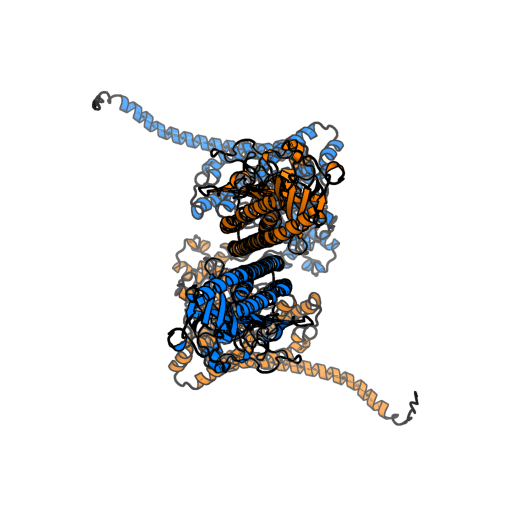 N . PHE B 1 330 ? 21.172 -22.812 -11.117 1 98.19 330 PHE B N 1
ATOM 8997 C CA . PHE B 1 330 ? 21.016 -24.188 -10.695 1 98.19 330 PHE B CA 1
ATOM 8998 C C . PHE B 1 330 ? 22.188 -25.031 -11.148 1 98.19 330 PHE B C 1
ATOM 9000 O O . PHE B 1 330 ? 22.656 -24.906 -12.289 1 98.19 330 PHE B O 1
ATOM 9007 N N . PHE B 1 331 ? 22.672 -25.891 -10.188 1 97.62 331 PHE B N 1
ATOM 9008 C CA . PHE B 1 331 ? 23.922 -26.609 -10.469 1 97.62 331 PHE B CA 1
ATOM 9009 C C . PHE B 1 331 ? 23.703 -28.125 -10.398 1 97.62 331 PHE B C 1
ATOM 9011 O O . PHE B 1 331 ? 23.203 -28.625 -9.391 1 97.62 331 PHE B O 1
ATOM 9018 N N . ASN B 1 332 ? 24.078 -28.812 -11.406 1 96.44 332 ASN B N 1
ATOM 9019 C CA . ASN B 1 332 ? 24.125 -30.266 -11.492 1 96.44 332 ASN B CA 1
ATOM 9020 C C . ASN B 1 332 ? 22.75 -30.891 -11.273 1 96.44 332 ASN B C 1
ATOM 9022 O O . ASN B 1 332 ? 22.266 -30.953 -10.148 1 96.44 332 ASN B O 1
ATOM 9026 N N . ARG B 1 333 ? 22.234 -31.422 -12.336 1 95.19 333 ARG B N 1
ATOM 9027 C CA . ARG B 1 333 ? 20.984 -32.188 -12.211 1 95.19 333 ARG B CA 1
ATOM 9028 C C . ARG B 1 333 ? 21.172 -33.406 -11.344 1 95.19 333 ARG B C 1
ATOM 9030 O O . ARG B 1 333 ? 22.203 -34.062 -11.406 1 95.19 333 ARG B O 1
ATOM 9037 N N . LYS B 1 334 ? 20.25 -33.875 -10.602 1 92.81 334 LYS B N 1
ATOM 9038 C CA . LYS B 1 334 ? 20.391 -34.906 -9.578 1 92.81 334 LYS B CA 1
ATOM 9039 C C . LYS B 1 334 ? 20.719 -36.25 -10.211 1 92.81 334 LYS B C 1
ATOM 9041 O O . LYS B 1 334 ? 21.422 -37.062 -9.617 1 92.81 334 LYS B O 1
ATOM 9046 N N . ASP B 1 335 ? 20.188 -36.531 -11.398 1 89 335 ASP B N 1
ATOM 9047 C CA . ASP B 1 335 ? 20.406 -37.844 -12.008 1 89 335 ASP B CA 1
ATOM 9048 C C . ASP B 1 335 ? 21.688 -37.844 -12.836 1 89 335 ASP B C 1
ATOM 9050 O O . ASP B 1 335 ? 21.984 -38.844 -13.523 1 89 335 ASP B O 1
ATOM 9054 N N . GLY B 1 336 ? 22.375 -36.719 -12.875 1 88.25 336 GLY B N 1
ATOM 9055 C CA . GLY B 1 336 ? 23.688 -36.656 -13.523 1 88.25 336 GLY B CA 1
ATOM 9056 C C . GLY B 1 336 ? 23.609 -36.188 -14.961 1 88.25 336 GLY B C 1
ATOM 9057 O O . GLY B 1 336 ? 24.641 -35.844 -15.555 1 88.25 336 GLY B O 1
ATOM 9058 N N . LYS B 1 337 ? 22.422 -36.125 -15.516 1 89.38 337 LYS B N 1
ATOM 9059 C CA . LYS B 1 337 ? 22.25 -35.656 -16.875 1 89.38 337 LYS B CA 1
ATOM 9060 C C . LYS B 1 337 ? 22.281 -34.125 -16.922 1 89.38 337 LYS B C 1
ATOM 9062 O O . LYS B 1 337 ? 22.078 -33.469 -15.891 1 89.38 337 LYS B O 1
ATOM 9067 N N . PRO B 1 338 ? 22.609 -33.594 -18.047 1 90.88 338 PRO B N 1
ATOM 9068 C CA . PRO B 1 338 ? 22.5 -32.125 -18.141 1 90.88 338 PRO B CA 1
ATOM 9069 C C . PRO B 1 338 ? 21.047 -31.656 -18.062 1 90.88 338 PRO B C 1
ATOM 9071 O O . PRO B 1 338 ? 20.125 -32.438 -18.328 1 90.88 338 PRO B O 1
ATOM 9074 N N . PHE B 1 339 ? 20.875 -30.422 -17.719 1 94.12 339 PHE B N 1
ATOM 9075 C CA . PHE B 1 339 ? 19.531 -29.828 -17.734 1 94.12 339 PHE B CA 1
ATOM 9076 C C . PHE B 1 339 ? 18.984 -29.781 -19.156 1 94.12 339 PHE B C 1
ATOM 9078 O O . PHE B 1 339 ? 19.703 -29.453 -20.094 1 94.12 339 PHE B O 1
ATOM 9085 N N . ASP B 1 340 ? 17.781 -30.141 -19.328 1 92.06 340 ASP B N 1
ATOM 9086 C CA . ASP B 1 340 ? 17.172 -30.094 -20.656 1 92.06 340 ASP B CA 1
ATOM 9087 C C . ASP B 1 340 ? 16.094 -29.016 -20.719 1 92.06 340 ASP B C 1
ATOM 9089 O O . ASP B 1 340 ? 16.031 -28.141 -19.844 1 92.06 340 ASP B O 1
ATOM 9093 N N . GLU B 1 341 ? 15.312 -29.016 -21.781 1 93.25 341 GLU B N 1
ATOM 9094 C CA . GLU B 1 341 ? 14.328 -27.969 -22.016 1 93.25 341 GLU B CA 1
ATOM 9095 C C . GLU B 1 341 ? 13.211 -28.016 -20.984 1 93.25 341 GLU B C 1
ATOM 9097 O O . GLU B 1 341 ? 12.617 -26.984 -20.656 1 93.25 341 GLU B O 1
ATOM 9102 N N . ASN B 1 342 ? 12.906 -29.172 -20.484 1 93.88 342 ASN B N 1
ATOM 9103 C CA . ASN B 1 342 ? 11.844 -29.297 -19.484 1 93.88 342 ASN B CA 1
ATOM 9104 C C . ASN B 1 342 ? 12.258 -28.688 -18.156 1 93.88 342 ASN B C 1
ATOM 9106 O O . ASN B 1 342 ? 11.445 -28.062 -17.469 1 93.88 342 ASN B O 1
ATOM 9110 N N . ASP B 1 343 ? 13.539 -28.859 -17.812 1 95.19 343 ASP B N 1
ATOM 9111 C CA . ASP B 1 343 ? 14.07 -28.188 -16.625 1 95.19 343 ASP B CA 1
ATOM 9112 C C . ASP B 1 343 ? 14.008 -26.672 -16.781 1 95.19 343 ASP B C 1
ATOM 9114 O O . ASP B 1 343 ? 13.672 -25.953 -15.836 1 95.19 343 ASP B O 1
ATOM 9118 N N . GLU B 1 344 ? 14.344 -26.281 -17.984 1 95.62 344 GLU B N 1
ATOM 9119 C CA . GLU B 1 344 ? 14.266 -24.859 -18.281 1 95.62 344 GLU B CA 1
ATOM 9120 C C . GLU B 1 344 ? 12.852 -24.328 -18.062 1 95.62 344 GLU B C 1
ATOM 9122 O O . GLU B 1 344 ? 12.672 -23.25 -17.469 1 95.62 344 GLU B O 1
ATOM 9127 N N . GLN B 1 345 ? 11.93 -25.047 -18.469 1 94.44 345 GLN B N 1
ATOM 9128 C CA . GLN B 1 345 ? 10.539 -24.609 -18.375 1 94.44 345 GLN B CA 1
ATOM 9129 C C . GLN B 1 345 ? 10.102 -24.5 -16.906 1 94.44 345 GLN B C 1
ATOM 9131 O O . GLN B 1 345 ? 9.43 -23.531 -16.531 1 94.44 345 GLN B O 1
ATOM 9136 N N . ILE B 1 346 ? 10.43 -25.438 -16.109 1 96.81 346 ILE B N 1
ATOM 9137 C CA . ILE B 1 346 ? 10.07 -25.438 -14.703 1 96.81 346 ILE B CA 1
ATOM 9138 C C . ILE B 1 346 ? 10.695 -24.219 -14.016 1 96.81 346 ILE B C 1
ATOM 9140 O O . ILE B 1 346 ? 10.008 -23.453 -13.344 1 96.81 346 ILE B O 1
ATOM 9144 N N . THR B 1 347 ? 11.984 -24.047 -14.234 1 97.31 347 THR B N 1
ATOM 9145 C CA . THR B 1 347 ? 12.711 -22.984 -13.555 1 97.31 347 THR B CA 1
ATOM 9146 C C . THR B 1 347 ? 12.312 -21.625 -14.102 1 97.31 347 THR B C 1
ATOM 9148 O O . THR B 1 347 ? 12.289 -20.625 -13.367 1 97.31 347 THR B O 1
ATOM 9151 N N . GLU B 1 348 ? 12.055 -21.609 -15.383 1 96.38 348 GLU B N 1
ATOM 9152 C CA . GLU B 1 348 ? 11.586 -20.359 -15.969 1 96.38 348 GLU B CA 1
ATOM 9153 C C . GLU B 1 348 ? 10.25 -19.938 -15.367 1 96.38 348 GLU B C 1
ATOM 9155 O O . GLU B 1 348 ? 10.039 -18.75 -15.086 1 96.38 348 GLU B O 1
ATOM 9160 N N . SER B 1 349 ? 9.328 -20.875 -15.227 1 96.25 349 SER B N 1
ATOM 9161 C CA . SER B 1 349 ? 8.047 -20.578 -14.586 1 96.25 349 SER B CA 1
ATOM 9162 C C . SER B 1 349 ? 8.25 -20.062 -13.164 1 96.25 349 SER B C 1
ATOM 9164 O O . SER B 1 349 ? 7.57 -19.125 -12.734 1 96.25 349 SER B O 1
ATOM 9166 N N . LEU B 1 350 ? 9.156 -20.672 -12.516 1 96.94 350 LEU B N 1
ATOM 9167 C CA . LEU B 1 350 ? 9.469 -20.266 -11.148 1 96.94 350 LEU B CA 1
ATOM 9168 C C . LEU B 1 350 ? 10.016 -18.844 -11.102 1 96.94 350 LEU B C 1
ATOM 9170 O O . LEU B 1 350 ? 9.523 -18.016 -10.336 1 96.94 350 LEU B O 1
ATOM 9174 N N . THR B 1 351 ? 10.992 -18.547 -11.898 1 97.44 351 THR B N 1
ATOM 9175 C CA . THR B 1 351 ? 11.633 -17.234 -11.859 1 97.44 351 THR B CA 1
ATOM 9176 C C . THR B 1 351 ? 10.672 -16.156 -12.344 1 97.44 351 THR B C 1
ATOM 9178 O O . THR B 1 351 ? 10.711 -15.016 -11.859 1 97.44 351 THR B O 1
ATOM 9181 N N . GLN B 1 352 ? 9.867 -16.531 -13.328 1 95.75 352 GLN B N 1
ATOM 9182 C CA . GLN B 1 352 ? 8.852 -15.586 -13.781 1 95.75 352 GLN B CA 1
ATOM 9183 C C . GLN B 1 352 ? 7.891 -15.234 -12.648 1 95.75 352 GLN B C 1
ATOM 9185 O O . GLN B 1 352 ? 7.582 -14.062 -12.43 1 95.75 352 GLN B O 1
ATOM 9190 N N . PHE B 1 353 ? 7.465 -16.188 -12.016 1 95.56 353 PHE B N 1
ATOM 9191 C CA . PHE B 1 353 ? 6.539 -15.992 -10.906 1 95.56 353 PHE B CA 1
ATOM 9192 C C . PHE B 1 353 ? 7.18 -15.141 -9.812 1 95.56 353 PHE B C 1
ATOM 9194 O O . PHE B 1 353 ? 6.559 -14.203 -9.305 1 95.56 353 PHE B O 1
ATOM 9201 N N . LEU B 1 354 ? 8.383 -15.516 -9.445 1 96.5 354 LEU B N 1
ATOM 9202 C CA . LEU B 1 354 ? 9.102 -14.742 -8.438 1 96.5 354 LEU B CA 1
ATOM 9203 C C . LEU B 1 354 ? 9.25 -13.289 -8.867 1 96.5 354 LEU B C 1
ATOM 9205 O O . LEU B 1 354 ? 9.055 -12.375 -8.07 1 96.5 354 LEU B O 1
ATOM 9209 N N . GLY B 1 355 ? 9.594 -13.094 -10.117 1 96.38 355 GLY B N 1
ATOM 9210 C CA . GLY B 1 355 ? 9.688 -11.742 -10.641 1 96.38 355 GLY B CA 1
ATOM 9211 C C . GLY B 1 355 ? 8.406 -10.945 -10.492 1 96.38 355 GLY B C 1
ATOM 9212 O O . GLY B 1 355 ? 8.422 -9.805 -10.039 1 96.38 355 GLY B O 1
ATOM 9213 N N . TRP B 1 356 ? 7.312 -11.586 -10.836 1 94.5 356 TRP B N 1
ATOM 9214 C CA . TRP B 1 356 ? 6.012 -10.93 -10.719 1 94.5 356 TRP B CA 1
ATOM 9215 C C . TRP B 1 356 ? 5.684 -10.625 -9.266 1 94.5 356 TRP B C 1
ATOM 9217 O O . TRP B 1 356 ? 5.129 -9.562 -8.961 1 94.5 356 TRP B O 1
ATOM 9227 N N . SER B 1 357 ? 6.059 -11.516 -8.375 1 93.5 357 SER B N 1
ATOM 9228 C CA . SER B 1 357 ? 5.684 -11.406 -6.969 1 93.5 357 SER B CA 1
ATOM 9229 C C . SER B 1 357 ? 6.379 -10.234 -6.293 1 93.5 357 SER B C 1
ATOM 9231 O O . SER B 1 357 ? 5.977 -9.805 -5.211 1 93.5 357 SER B O 1
ATOM 9233 N N . THR B 1 358 ? 7.445 -9.641 -6.895 1 93.38 358 THR B N 1
ATOM 9234 C CA . THR B 1 358 ? 8.148 -8.5 -6.312 1 93.38 358 THR B CA 1
ATOM 9235 C C . THR B 1 358 ? 7.215 -7.293 -6.207 1 93.38 358 THR B C 1
ATOM 9237 O O . THR B 1 358 ? 7.477 -6.371 -5.43 1 93.38 358 THR B O 1
ATOM 9240 N N . LEU B 1 359 ? 6.211 -7.332 -6.98 1 90.88 359 LEU B N 1
ATOM 9241 C CA . LEU B 1 359 ? 5.227 -6.254 -6.93 1 90.88 359 LEU B CA 1
ATOM 9242 C C . LEU B 1 359 ? 4.594 -6.156 -5.547 1 90.88 359 LEU B C 1
ATOM 9244 O O . LEU B 1 359 ? 4.262 -5.062 -5.086 1 90.88 359 LEU B O 1
ATOM 9248 N N . ASN B 1 360 ? 4.414 -7.293 -4.883 1 88.81 360 ASN B N 1
ATOM 9249 C CA . ASN B 1 360 ? 3.867 -7.305 -3.527 1 88.81 360 ASN B CA 1
ATOM 9250 C C . ASN B 1 360 ? 4.777 -6.566 -2.551 1 88.81 360 ASN B C 1
ATOM 9252 O O . ASN B 1 360 ? 4.312 -5.734 -1.771 1 88.81 360 ASN B O 1
ATOM 9256 N N . SER B 1 361 ? 6 -6.879 -2.58 1 89.31 361 SER B N 1
ATOM 9257 C CA . SER B 1 361 ? 6.961 -6.242 -1.689 1 89.31 361 SER B CA 1
ATOM 9258 C C . SER B 1 361 ? 7.094 -4.754 -1.996 1 89.31 361 SER B C 1
ATOM 9260 O O . SER B 1 361 ? 7.254 -3.938 -1.085 1 89.31 361 SER B O 1
ATOM 9262 N N . ASP B 1 362 ? 7.051 -4.398 -3.26 1 90.88 362 ASP B N 1
ATOM 9263 C CA . ASP B 1 362 ? 7.102 -2.996 -3.658 1 90.88 362 ASP B CA 1
ATOM 9264 C C . ASP B 1 362 ? 5.91 -2.223 -3.1 1 90.88 362 ASP B C 1
ATOM 9266 O O . ASP B 1 362 ? 6.066 -1.105 -2.604 1 90.88 362 ASP B O 1
ATOM 9270 N N . THR B 1 363 ? 4.746 -2.787 -3.258 1 91.94 363 THR B N 1
ATOM 9271 C CA . THR B 1 363 ? 3.531 -2.143 -2.773 1 91.94 363 THR B CA 1
ATOM 9272 C C . THR B 1 363 ? 3.57 -1.989 -1.255 1 91.94 363 THR B C 1
ATOM 9274 O O . THR B 1 363 ? 3.146 -0.964 -0.718 1 91.94 363 THR B O 1
ATOM 9277 N N . TYR B 1 364 ? 4.02 -2.986 -0.622 1 92.38 364 TYR B N 1
ATOM 9278 C CA . TYR B 1 364 ? 4.129 -2.924 0.831 1 92.38 364 TYR B CA 1
ATOM 9279 C C . TYR B 1 364 ? 5.121 -1.849 1.259 1 92.38 364 TYR B C 1
ATOM 9281 O O . TYR B 1 364 ? 4.895 -1.143 2.244 1 92.38 364 TYR B O 1
ATOM 9289 N N . ASP B 1 365 ? 6.227 -1.797 0.58 1 92.94 365 ASP B N 1
ATOM 9290 C CA . ASP B 1 365 ? 7.195 -0.743 0.865 1 92.94 365 ASP B CA 1
ATOM 9291 C C . ASP B 1 365 ? 6.57 0.639 0.675 1 92.94 365 ASP B C 1
ATOM 9293 O O . ASP B 1 365 ? 6.805 1.545 1.479 1 92.94 365 ASP B O 1
ATOM 9297 N N . LYS B 1 366 ? 5.887 0.826 -0.387 1 94.25 366 LYS B N 1
ATOM 9298 C CA . LYS B 1 366 ? 5.191 2.09 -0.623 1 94.25 366 LYS B CA 1
ATOM 9299 C C . LYS B 1 366 ? 4.203 2.393 0.498 1 94.25 366 LYS B C 1
ATOM 9301 O O . LYS B 1 366 ? 4.059 3.545 0.911 1 94.25 366 LYS B O 1
ATOM 9306 N N . LEU B 1 367 ? 3.469 1.36 0.927 1 95.19 367 LEU B N 1
ATOM 9307 C CA . LEU B 1 367 ? 2.535 1.506 2.037 1 95.19 367 LEU B CA 1
ATOM 9308 C C . LEU B 1 367 ? 3.25 2.004 3.289 1 95.19 367 LEU B C 1
ATOM 9310 O O . LEU B 1 367 ? 2.795 2.951 3.934 1 95.19 367 LEU B O 1
ATOM 9314 N N . ASN B 1 368 ? 4.375 1.407 3.627 1 94.75 368 ASN B N 1
ATOM 9315 C CA . ASN B 1 368 ? 5.145 1.813 4.801 1 94.75 368 ASN B CA 1
ATOM 9316 C C . ASN B 1 368 ? 5.621 3.258 4.684 1 94.75 368 ASN B C 1
ATOM 9318 O O . ASN B 1 368 ? 5.5 4.035 5.633 1 94.75 368 ASN B O 1
ATOM 9322 N N . ARG B 1 369 ? 6.156 3.584 3.607 1 95.94 369 ARG B N 1
ATOM 9323 C CA . ARG B 1 369 ? 6.656 4.938 3.396 1 95.94 369 ARG B CA 1
ATOM 9324 C C . ARG B 1 369 ? 5.531 5.961 3.51 1 95.94 369 ARG B C 1
ATOM 9326 O O . ARG B 1 369 ? 5.719 7.035 4.086 1 95.94 369 ARG B O 1
ATOM 9333 N N . THR B 1 370 ? 4.395 5.609 2.941 1 97.06 370 THR B N 1
ATOM 9334 C CA . THR B 1 370 ? 3.236 6.492 3.029 1 97.06 370 THR B CA 1
ATOM 9335 C C . THR B 1 370 ? 2.777 6.641 4.477 1 97.06 370 THR B C 1
ATOM 9337 O O . THR B 1 370 ? 2.385 7.73 4.898 1 97.06 370 THR B O 1
ATOM 9340 N N . GLU B 1 371 ? 2.785 5.539 5.188 1 96.56 371 GLU B N 1
ATOM 9341 C CA . GLU B 1 371 ? 2.438 5.574 6.605 1 96.56 371 GLU B CA 1
ATOM 9342 C C . GLU B 1 371 ? 3.375 6.496 7.379 1 96.56 371 GLU B C 1
ATOM 9344 O O . GLU B 1 371 ? 2.934 7.258 8.242 1 96.56 371 GLU B O 1
ATOM 9349 N N . TRP B 1 372 ? 4.656 6.383 7.094 1 97.06 372 TRP B N 1
ATOM 9350 C CA . TRP B 1 372 ? 5.633 7.234 7.766 1 97.06 372 TRP B CA 1
ATOM 9351 C C . TRP B 1 372 ? 5.414 8.703 7.41 1 97.06 372 TRP B C 1
ATOM 9353 O O . TRP B 1 372 ? 5.527 9.578 8.266 1 97.06 372 TRP B O 1
ATOM 9363 N N . ARG B 1 373 ? 5.16 9.023 6.156 1 97.25 373 ARG B N 1
ATOM 9364 C CA . ARG B 1 373 ? 4.859 10.391 5.746 1 97.25 373 ARG B CA 1
ATOM 9365 C C . ARG B 1 373 ? 3.623 10.922 6.465 1 97.25 373 ARG B C 1
ATOM 9367 O O . ARG B 1 373 ? 3.58 12.086 6.863 1 97.25 373 ARG B O 1
ATOM 9374 N N . LYS B 1 374 ? 2.602 10.047 6.523 1 97 374 LYS B N 1
ATOM 9375 C CA . LYS B 1 374 ? 1.395 10.398 7.266 1 97 374 LYS B CA 1
ATOM 9376 C C . LYS B 1 374 ? 1.717 10.719 8.719 1 97 374 LYS B C 1
ATOM 9378 O O . LYS B 1 374 ? 1.244 11.727 9.258 1 97 374 LYS B O 1
ATOM 9383 N N . ASP B 1 375 ? 2.521 9.891 9.375 1 96.69 375 ASP B N 1
ATOM 9384 C CA . ASP B 1 375 ? 2.898 10.094 10.773 1 96.69 375 ASP B CA 1
ATOM 9385 C C . ASP B 1 375 ? 3.641 11.422 10.953 1 96.69 375 ASP B C 1
ATOM 9387 O O . ASP B 1 375 ? 3.404 12.141 11.922 1 96.69 375 ASP B O 1
ATOM 9391 N N . ILE B 1 376 ? 4.531 11.672 10.039 1 97.06 376 ILE B N 1
ATOM 9392 C CA . ILE B 1 376 ? 5.293 12.914 10.086 1 97.06 376 ILE B CA 1
ATOM 9393 C C . ILE B 1 376 ? 4.344 14.109 9.969 1 97.06 376 ILE B C 1
ATOM 9395 O O . ILE B 1 376 ? 4.438 15.062 10.742 1 97.06 376 ILE B O 1
ATOM 9399 N N . ALA B 1 377 ? 3.453 14.062 8.992 1 96.56 377 ALA B N 1
ATOM 9400 C CA . ALA B 1 377 ? 2.482 15.141 8.82 1 96.56 377 ALA B CA 1
ATOM 9401 C C . ALA B 1 377 ? 1.631 15.328 10.07 1 96.56 377 ALA B C 1
ATOM 9403 O O . ALA B 1 377 ? 1.352 16.453 10.477 1 96.56 377 ALA B O 1
ATOM 9404 N N . GLN B 1 378 ? 1.198 14.258 10.656 1 95.94 378 GLN B N 1
ATOM 9405 C CA . GLN B 1 378 ? 0.382 14.312 11.859 1 95.94 378 GLN B CA 1
ATOM 9406 C C . GLN B 1 378 ? 1.163 14.914 13.023 1 95.94 378 GLN B C 1
ATOM 9408 O O . GLN B 1 378 ? 0.602 15.648 13.844 1 95.94 378 GLN B O 1
ATOM 9413 N N . GLU B 1 379 ? 2.404 14.516 13.109 1 95.75 379 GLU B N 1
ATOM 9414 C CA . GLU B 1 379 ? 3.252 15.086 14.156 1 95.75 379 GLU B CA 1
ATOM 9415 C C . GLU B 1 379 ? 3.387 16.594 13.992 1 95.75 379 GLU B C 1
ATOM 9417 O O . GLU B 1 379 ? 3.32 17.344 14.977 1 95.75 379 GLU B O 1
ATOM 9422 N N . MET B 1 380 ? 3.648 17 12.789 1 96.94 380 MET B N 1
ATOM 9423 C CA . MET B 1 380 ? 3.77 18.422 12.516 1 96.94 380 MET B CA 1
ATOM 9424 C C . MET B 1 380 ? 2.459 19.156 12.812 1 96.94 380 MET B C 1
ATOM 9426 O O . MET B 1 380 ? 2.463 20.25 13.383 1 96.94 380 MET B O 1
ATOM 9430 N N . LEU B 1 381 ? 1.373 18.516 12.422 1 96.31 381 LEU B N 1
ATOM 9431 C CA . LEU B 1 381 ? 0.052 19.062 12.688 1 96.31 381 LEU B CA 1
ATOM 9432 C C . LEU B 1 381 ? -0.174 19.234 14.188 1 96.31 381 LEU B C 1
ATOM 9434 O O . LEU B 1 381 ? -0.649 20.281 14.633 1 96.31 381 LEU B O 1
ATOM 9438 N N . MET B 1 382 ? 0.154 18.25 14.953 1 95.81 382 MET B N 1
ATOM 9439 C CA . MET B 1 382 ? -0.024 18.297 16.406 1 95.81 382 MET B CA 1
ATOM 9440 C C . MET B 1 382 ? 0.834 19.391 17.031 1 95.81 382 MET B C 1
ATOM 9442 O O . MET B 1 382 ? 0.403 20.062 17.953 1 95.81 382 MET B O 1
ATOM 9446 N N . TYR B 1 383 ? 2.004 19.562 16.469 1 95.12 383 TYR B N 1
ATOM 9447 C CA . TYR B 1 383 ? 2.859 20.625 17 1 95.12 383 TYR B CA 1
ATOM 9448 C C . TYR B 1 383 ? 2.229 22 16.766 1 95.12 383 TYR B C 1
ATOM 9450 O O . TYR B 1 383 ? 2.297 22.875 17.641 1 95.12 383 TYR B O 1
ATOM 9458 N N . GLN B 1 384 ? 1.638 22.156 15.633 1 94.19 384 GLN B N 1
ATOM 9459 C CA . GLN B 1 384 ? 1.074 23.453 15.25 1 94.19 384 GLN B CA 1
ATOM 9460 C C . GLN B 1 384 ? -0.24 23.703 15.984 1 94.19 384 GLN B C 1
ATOM 9462 O O . GLN B 1 384 ? -0.582 24.859 16.266 1 94.19 384 GLN B O 1
ATOM 9467 N N . THR B 1 385 ? -0.962 22.641 16.359 1 95 385 THR B N 1
ATOM 9468 C CA . THR B 1 385 ? -2.32 22.828 16.859 1 95 385 THR B CA 1
ATOM 9469 C C . THR B 1 385 ? -2.361 22.703 18.375 1 95 385 THR B C 1
ATOM 9471 O O . THR B 1 385 ? -3.201 23.312 19.031 1 95 385 THR B O 1
ATOM 9474 N N . ARG B 1 386 ? -1.515 21.938 18.906 1 95.62 386 ARG B N 1
ATOM 9475 C CA . ARG B 1 386 ? -1.511 21.703 20.359 1 95.62 386 ARG B CA 1
ATOM 9476 C C . ARG B 1 386 ? -1.228 23 21.109 1 95.62 386 ARG B C 1
ATOM 9478 O O . ARG B 1 386 ? -0.281 23.719 20.781 1 95.62 386 ARG B O 1
ATOM 9485 N N . ALA B 1 387 ? -2.049 23.312 22.094 1 96.75 387 ALA B N 1
ATOM 9486 C CA . ALA B 1 387 ? -1.819 24.5 22.906 1 96.75 387 ALA B CA 1
ATOM 9487 C C . ALA B 1 387 ? -0.49 24.406 23.656 1 96.75 387 ALA B C 1
ATOM 9489 O O . ALA B 1 387 ? -0.185 23.375 24.266 1 96.75 387 ALA B O 1
ATOM 9490 N N . SER B 1 388 ? 0.29 25.422 23.625 1 94.38 388 SER B N 1
ATOM 9491 C CA . SER B 1 388 ? 1.591 25.469 24.281 1 94.38 388 SER B CA 1
ATOM 9492 C C . SER B 1 388 ? 1.445 25.734 25.766 1 94.38 388 SER B C 1
ATOM 9494 O O . SER B 1 388 ? 0.356 26.062 26.25 1 94.38 388 SER B O 1
ATOM 9496 N N . LEU B 1 389 ? 2.49 25.516 26.469 1 94.62 389 LEU B N 1
ATOM 9497 C CA . LEU B 1 389 ? 2.492 25.828 27.891 1 94.62 389 LEU B CA 1
ATOM 9498 C C . LEU B 1 389 ? 2.197 27.297 28.109 1 94.62 389 LEU B C 1
ATOM 9500 O O . LEU B 1 389 ? 1.552 27.672 29.109 1 94.62 389 LEU B O 1
ATOM 9504 N N . ASN B 1 390 ? 2.678 28.125 27.203 1 94.31 390 ASN B N 1
ATOM 9505 C CA . ASN B 1 390 ? 2.383 29.547 27.297 1 94.31 390 ASN B CA 1
ATOM 9506 C C . ASN B 1 390 ? 0.888 29.828 27.156 1 94.31 390 ASN B C 1
ATOM 9508 O O . ASN B 1 390 ? 0.345 30.688 27.859 1 94.31 390 ASN B O 1
ATOM 9512 N N . ASP B 1 391 ? 0.234 29.141 26.266 1 96.12 391 ASP B N 1
ATOM 9513 C CA . ASP B 1 391 ? -1.215 29.25 26.141 1 96.12 391 ASP B CA 1
ATOM 9514 C C . ASP B 1 391 ? -1.919 28.859 27.438 1 96.12 391 ASP B C 1
ATOM 9516 O O . ASP B 1 391 ? -2.809 29.562 27.906 1 96.12 391 ASP B O 1
ATOM 9520 N N . VAL B 1 392 ? -1.492 27.766 27.969 1 97.38 392 VAL B N 1
ATOM 9521 C CA . VAL B 1 392 ? -2.105 27.219 29.172 1 97.38 392 VAL B CA 1
ATOM 9522 C C . VAL B 1 392 ? -1.946 28.203 30.328 1 97.38 392 VAL B C 1
ATOM 9524 O O . VAL B 1 392 ? -2.875 28.406 31.109 1 97.38 392 VAL B O 1
ATOM 9527 N N . GLN B 1 393 ? -0.788 28.875 30.359 1 97.31 393 GLN B N 1
ATOM 9528 C CA . GLN B 1 393 ? -0.464 29.797 31.438 1 97.31 393 GLN B CA 1
ATOM 9529 C C . GLN B 1 393 ? -1.329 31.062 31.375 1 97.31 393 GLN B C 1
ATOM 9531 O O . GLN B 1 393 ? -1.46 31.781 32.375 1 97.31 393 GLN B O 1
ATOM 9536 N N . THR B 1 394 ? -1.921 31.281 30.219 1 97.56 394 THR B N 1
ATOM 9537 C CA . THR B 1 394 ? -2.793 32.438 30.109 1 97.56 394 THR B CA 1
ATOM 9538 C C . THR B 1 394 ? -4.059 32.25 30.938 1 97.56 394 THR B C 1
ATOM 9540 O O . THR B 1 394 ? -4.703 33.25 31.328 1 97.56 394 THR B O 1
ATOM 9543 N N . ILE B 1 395 ? -4.469 31.062 31.188 1 98.06 395 ILE B N 1
ATOM 9544 C CA . ILE B 1 395 ? -5.66 30.766 31.969 1 98.06 395 ILE B CA 1
ATOM 9545 C C . ILE B 1 395 ? -5.254 30.141 33.312 1 98.06 395 ILE B C 1
ATOM 9547 O O . ILE B 1 395 ? -5.668 30.625 34.375 1 98.06 395 ILE B O 1
ATOM 9551 N N . LEU B 1 396 ? -4.48 29.109 33.188 1 98.19 396 LEU B N 1
ATOM 9552 C CA . LEU B 1 396 ? -3.91 28.469 34.375 1 98.19 396 LEU B CA 1
ATOM 9553 C C . LEU B 1 396 ? -2.527 29.031 34.688 1 98.19 396 LEU B C 1
ATOM 9555 O O . LEU B 1 396 ? -1.515 28.375 34.469 1 98.19 396 LEU B O 1
ATOM 9559 N N . ASN B 1 397 ? -2.459 30.188 35.281 1 97.62 397 ASN B N 1
ATOM 9560 C CA . ASN B 1 397 ? -1.226 30.953 35.438 1 97.62 397 ASN B CA 1
ATOM 9561 C C . ASN B 1 397 ? -0.45 30.531 36.688 1 97.62 397 ASN B C 1
ATOM 9563 O O . ASN B 1 397 ? -0.138 31.359 37.531 1 97.62 397 ASN B O 1
ATOM 9567 N N . THR B 1 398 ? -0.032 29.328 36.75 1 97.5 398 THR B N 1
ATOM 9568 C CA . THR B 1 398 ? 0.684 28.75 37.875 1 97.5 398 THR B CA 1
ATOM 9569 C C . THR B 1 398 ? 2.029 29.453 38.062 1 97.5 398 THR B C 1
ATOM 9571 O O . THR B 1 398 ? 2.508 29.594 39.188 1 97.5 398 THR B O 1
ATOM 9574 N N . GLN B 1 399 ? 2.719 29.797 37 1 95.56 399 GLN B N 1
ATOM 9575 C CA . GLN B 1 399 ? 4 30.484 37.094 1 95.56 399 GLN B CA 1
ATOM 9576 C C . GLN B 1 399 ? 3.855 31.812 37.844 1 95.56 399 GLN B C 1
ATOM 9578 O O . GLN B 1 399 ? 4.695 32.156 38.688 1 95.56 399 GLN B O 1
ATOM 9583 N N . GLU B 1 400 ? 2.922 32.531 37.531 1 96 400 GLU B N 1
ATOM 9584 C CA . GLU B 1 400 ? 2.666 33.812 38.188 1 96 400 GLU B CA 1
ATOM 9585 C C . GLU B 1 400 ? 2.227 33.656 39.625 1 96 400 GLU B C 1
ATOM 9587 O O . GLU B 1 400 ? 2.676 34.375 40.531 1 96 400 GLU B O 1
ATOM 9592 N N . LYS B 1 401 ? 1.35 32.688 39.906 1 96.25 401 LYS B N 1
ATOM 9593 C CA . LYS B 1 401 ? 0.697 32.531 41.219 1 96.25 401 LYS B CA 1
ATOM 9594 C C . LYS B 1 401 ? 1.552 31.719 42.156 1 96.25 401 LYS B C 1
ATOM 9596 O O . LYS B 1 401 ? 1.584 31.984 43.375 1 96.25 401 LYS B O 1
ATOM 9601 N N . PHE B 1 402 ? 2.166 30.719 41.625 1 96.06 402 PHE B N 1
ATOM 9602 C CA . PHE B 1 402 ? 2.873 29.797 42.5 1 96.06 402 PHE B CA 1
ATOM 9603 C C . PHE B 1 402 ? 4.363 29.781 42.188 1 96.06 402 PHE B C 1
ATOM 9605 O O . PHE B 1 402 ? 5.156 29.188 42.906 1 96.06 402 PHE B O 1
ATOM 9612 N N . GLY B 1 403 ? 4.793 30.406 41.125 1 94.44 403 GLY B N 1
ATOM 9613 C CA . GLY B 1 403 ? 6.188 30.406 40.688 1 94.44 403 GLY B CA 1
ATOM 9614 C C . GLY B 1 403 ? 6.648 29.047 40.188 1 94.44 403 GLY B C 1
ATOM 9615 O O . GLY B 1 403 ? 7.84 28.734 40.219 1 94.44 403 GLY B O 1
ATOM 9616 N N . SER B 1 404 ? 5.684 28.219 39.781 1 94.75 404 SER B N 1
ATOM 9617 C CA . SER B 1 404 ? 6 26.859 39.344 1 94.75 404 SER B CA 1
ATOM 9618 C C . SER B 1 404 ? 5.23 26.484 38.094 1 94.75 404 SER B C 1
ATOM 9620 O O . SER B 1 404 ? 4.148 27.031 37.812 1 94.75 404 SER B O 1
ATOM 9622 N N . ALA B 1 405 ? 5.879 25.594 37.312 1 92.94 405 ALA B N 1
ATOM 9623 C CA . ALA B 1 405 ? 5.156 25 36.188 1 92.94 405 ALA B CA 1
ATOM 9624 C C . ALA B 1 405 ? 4.012 24.125 36.688 1 92.94 405 ALA B C 1
ATOM 9626 O O . ALA B 1 405 ? 4.066 23.562 37.781 1 92.94 405 ALA B O 1
ATOM 9627 N N . PRO B 1 406 ? 2.963 23.984 35.875 1 94.69 406 PRO B N 1
ATOM 9628 C CA . PRO B 1 406 ? 1.794 23.203 36.281 1 94.69 406 PRO B CA 1
ATOM 9629 C C . PRO B 1 406 ? 2.152 21.781 36.719 1 94.69 406 PRO B C 1
ATOM 9631 O O . PRO B 1 406 ? 1.548 21.25 37.625 1 94.69 406 PRO B O 1
ATOM 9634 N N . GLU B 1 407 ? 3.17 21.25 36.062 1 90.44 407 GLU B N 1
ATOM 9635 C CA . GLU B 1 407 ? 3.543 19.859 36.344 1 90.44 407 GLU B CA 1
ATOM 9636 C C . GLU B 1 407 ? 4.051 19.703 37.781 1 90.44 407 GLU B C 1
ATOM 9638 O O . GLU B 1 407 ? 3.979 18.609 38.344 1 90.44 407 GLU B O 1
ATOM 9643 N N . ASP B 1 408 ? 4.473 20.781 38.406 1 92.94 408 ASP B N 1
ATOM 9644 C CA . ASP B 1 408 ? 5.066 20.75 39.75 1 92.94 408 ASP B CA 1
ATOM 9645 C C . ASP B 1 408 ? 4.082 21.25 40.781 1 92.94 408 ASP B C 1
ATOM 9647 O O . ASP B 1 408 ? 4.426 21.375 41.969 1 92.94 408 ASP B O 1
ATOM 9651 N N . CYS B 1 409 ? 2.898 21.531 40.375 1 95.94 409 CYS B N 1
ATOM 9652 C CA . CYS B 1 409 ? 1.898 22.062 41.281 1 95.94 409 CYS B CA 1
ATOM 9653 C C . CYS B 1 409 ? 0.948 20.969 41.781 1 95.94 409 CYS B C 1
ATOM 9655 O O . CYS B 1 409 ? 0.779 19.953 41.094 1 95.94 409 CYS B O 1
ATOM 9657 N N . ASP B 1 410 ? 0.433 21.219 42.938 1 95.69 410 ASP B N 1
ATOM 9658 C CA . ASP B 1 410 ? -0.581 20.328 43.469 1 95.69 410 ASP B CA 1
ATOM 9659 C C . ASP B 1 410 ? -1.896 20.453 42.719 1 95.69 410 ASP B C 1
ATOM 9661 O O . ASP B 1 410 ? -2.324 21.562 42.375 1 95.69 410 ASP B O 1
ATOM 9665 N N . GLN B 1 411 ? -2.557 19.375 42.375 1 95.31 411 GLN B N 1
ATOM 9666 C CA . GLN B 1 411 ? -3.754 19.359 41.562 1 95.31 411 GLN B CA 1
ATOM 9667 C C . GLN B 1 411 ? -4.898 20.109 42.219 1 95.31 411 GLN B C 1
ATOM 9669 O O . GLN B 1 411 ? -5.656 20.812 41.531 1 95.31 411 GLN B O 1
ATOM 9674 N N . LYS B 1 412 ? -5.09 19.953 43.5 1 95.88 412 LYS B N 1
ATOM 9675 C CA . LYS B 1 412 ? -6.176 20.625 44.219 1 95.88 412 LYS B CA 1
ATOM 9676 C C . LYS B 1 412 ? -5.996 22.141 44.188 1 95.88 412 LYS B C 1
ATOM 9678 O O . LYS B 1 412 ? -6.969 22.891 44.031 1 95.88 412 LYS B O 1
ATOM 9683 N N . GLU B 1 413 ? -4.785 22.531 44.281 1 96.62 413 GLU B N 1
ATOM 9684 C CA . GLU B 1 413 ? -4.48 23.953 44.188 1 96.62 413 GLU B CA 1
ATOM 9685 C C . GLU B 1 413 ? -4.738 24.484 42.781 1 96.62 413 GLU B C 1
ATOM 9687 O O . GLU B 1 413 ? -5.219 25.609 42.625 1 96.62 413 GLU B O 1
ATOM 9692 N N . MET B 1 414 ? -4.449 23.672 41.844 1 97.75 414 MET B N 1
ATOM 9693 C CA . MET B 1 414 ? -4.66 24.078 40.469 1 97.75 414 MET B CA 1
ATOM 9694 C C . MET B 1 414 ? -6.148 24.156 40.156 1 97.75 414 MET B C 1
ATOM 9696 O O . MET B 1 414 ? -6.578 25 39.375 1 97.75 414 MET B O 1
ATOM 9700 N N . TYR B 1 415 ? -6.934 23.234 40.75 1 97.69 415 TYR B N 1
ATOM 9701 C CA . TYR B 1 415 ? -8.375 23.297 40.562 1 97.69 415 TYR B CA 1
ATOM 9702 C C . TYR B 1 415 ? -8.922 24.625 41.094 1 97.69 415 TYR B C 1
ATOM 9704 O O . TYR B 1 415 ? -9.727 25.281 40.406 1 97.69 415 TYR B O 1
ATOM 9712 N N . LYS B 1 416 ? -8.461 24.938 42.25 1 97.25 416 LYS B N 1
ATOM 9713 C CA . LYS B 1 416 ? -8.906 26.172 42.875 1 97.25 416 LYS B CA 1
ATOM 9714 C C . LYS B 1 416 ? -8.508 27.391 42.031 1 97.25 416 LYS B C 1
ATOM 9716 O O . LYS B 1 416 ? -9.305 28.297 41.812 1 97.25 416 LYS B O 1
ATOM 9721 N N . LEU B 1 417 ? -7.273 27.328 41.562 1 97.81 417 LEU B N 1
ATOM 9722 C CA . LEU B 1 417 ? -6.773 28.406 40.719 1 97.81 417 LEU B CA 1
ATOM 9723 C C . LEU B 1 417 ? -7.578 28.516 39.438 1 97.81 417 LEU B C 1
ATOM 9725 O O . LEU B 1 417 ? -7.977 29.609 39.031 1 97.81 417 LEU B O 1
ATOM 9729 N N . LEU B 1 418 ? -7.785 27.422 38.812 1 98.12 418 LEU B N 1
ATOM 9730 C CA . LEU B 1 418 ? -8.523 27.375 37.562 1 98.12 418 LEU B CA 1
ATOM 9731 C C . LEU B 1 418 ? -9.953 27.859 37.75 1 98.12 418 LEU B C 1
ATOM 9733 O O . LEU B 1 418 ? -10.453 28.656 36.938 1 98.12 418 LEU B O 1
ATOM 9737 N N . LYS B 1 419 ? -10.625 27.469 38.75 1 97 419 LYS B N 1
ATOM 9738 C CA . LYS B 1 419 ? -11.992 27.891 39.062 1 97 419 LYS B CA 1
ATOM 9739 C C . LYS B 1 419 ? -12.07 29.391 39.281 1 97 419 LYS B C 1
ATOM 9741 O O . LYS B 1 419 ? -13.07 30.031 38.906 1 97 419 LYS B O 1
ATOM 9746 N N . SER B 1 420 ? -11.055 29.891 39.844 1 97 420 SER B N 1
ATOM 9747 C CA . SER B 1 420 ? -11.047 31.312 40.156 1 97 420 SER B CA 1
ATOM 9748 C C . SER B 1 420 ? -10.797 32.156 38.906 1 97 420 SER B C 1
ATOM 9750 O O . SER B 1 420 ? -11.242 33.281 38.812 1 97 420 SER B O 1
ATOM 9752 N N . ASN B 1 421 ? -10.062 31.594 37.938 1 97.31 421 ASN B N 1
ATOM 9753 C CA . ASN B 1 421 ? -9.641 32.344 36.75 1 97.31 421 ASN B CA 1
ATOM 9754 C C . ASN B 1 421 ? -10.695 32.281 35.656 1 97.31 421 ASN B C 1
ATOM 9756 O O . ASN B 1 421 ? -10.602 33.031 34.688 1 97.31 421 ASN B O 1
ATOM 9760 N N . ILE B 1 422 ? -11.727 31.469 35.812 1 98.06 422 ILE B N 1
ATOM 9761 C CA . ILE B 1 422 ? -12.75 31.359 34.781 1 98.06 422 ILE B CA 1
ATOM 9762 C C . ILE B 1 422 ? -14.055 31.969 35.281 1 98.06 422 ILE B C 1
ATOM 9764 O O . ILE B 1 422 ? -14.305 32 36.5 1 98.06 422 ILE B O 1
ATOM 9768 N N . PRO B 1 423 ? -14.891 32.438 34.406 1 97.56 423 PRO B N 1
ATOM 9769 C CA . PRO B 1 423 ? -16.094 33.156 34.844 1 97.56 423 PRO B CA 1
ATOM 9770 C C . PRO B 1 423 ? -17.109 32.219 35.5 1 97.56 423 PRO B C 1
ATOM 9772 O O . PRO B 1 423 ? -17.188 31.031 35.156 1 97.56 423 PRO B O 1
ATOM 9775 N N . GLU B 1 424 ? -17.891 32.812 36.375 1 96.75 424 GLU B N 1
ATOM 9776 C CA . GLU B 1 424 ? -19.016 32.062 36.938 1 96.75 424 GLU B CA 1
ATOM 9777 C C . GLU B 1 424 ? -20.109 31.812 35.906 1 96.75 424 GLU B C 1
ATOM 9779 O O . GLU B 1 424 ? -20.391 32.688 35.094 1 96.75 424 GLU B O 1
ATOM 9784 N N . ALA B 1 425 ? -20.688 30.656 35.969 1 97.25 425 ALA B N 1
ATOM 9785 C CA . ALA B 1 425 ? -21.703 30.25 35 1 97.25 425 ALA B CA 1
ATOM 9786 C C . ALA B 1 425 ? -22.859 31.25 34.969 1 97.25 425 ALA B C 1
ATOM 9788 O O . ALA B 1 425 ? -23.406 31.547 33.875 1 97.25 425 ALA B O 1
ATOM 9789 N N . LYS B 1 426 ? -23.234 31.719 36.094 1 96.12 426 LYS B N 1
ATOM 9790 C CA . LYS B 1 426 ? -24.359 32.625 36.219 1 96.12 426 LYS B CA 1
ATOM 9791 C C . LYS B 1 426 ? -24.047 34 35.562 1 96.12 426 LYS B C 1
ATOM 9793 O O . LYS B 1 426 ? -24.906 34.594 34.938 1 96.12 426 LYS B O 1
ATOM 9798 N N . THR B 1 427 ? -22.844 34.438 35.719 1 96 427 THR B N 1
ATOM 9799 C CA . THR B 1 427 ? -22.422 35.75 35.25 1 96 427 THR B CA 1
ATOM 9800 C C . THR B 1 427 ? -22.5 35.812 33.719 1 96 427 THR B C 1
ATOM 9802 O O . THR B 1 427 ? -22.859 36.844 33.156 1 96 427 THR B O 1
ATOM 9805 N N . VAL B 1 428 ? -22.188 34.719 33.125 1 96.69 428 VAL B N 1
ATOM 9806 C CA . VAL B 1 428 ? -22.156 34.719 31.656 1 96.69 428 VAL B CA 1
ATOM 9807 C C . VAL B 1 428 ? -23.375 33.969 31.109 1 96.69 428 VAL B C 1
ATOM 9809 O O . VAL B 1 428 ? -23.484 33.719 29.906 1 96.69 428 VAL B O 1
ATOM 9812 N N . GLU B 1 429 ? -24.281 33.469 31.969 1 97.06 429 GLU B N 1
ATOM 9813 C CA . GLU B 1 429 ? -25.562 32.844 31.656 1 97.06 429 GLU B CA 1
ATOM 9814 C C . GLU B 1 429 ? -25.375 31.531 30.891 1 97.06 429 GLU B C 1
ATOM 9816 O O . GLU B 1 429 ? -26.047 31.281 29.906 1 97.06 429 GLU B O 1
ATOM 9821 N N . LEU B 1 430 ? -24.453 30.734 31.297 1 97.69 430 LEU B N 1
ATOM 9822 C CA . LEU B 1 430 ? -24.156 29.469 30.641 1 97.69 430 LEU B CA 1
ATOM 9823 C C . LEU B 1 430 ? -25.312 28.484 30.781 1 97.69 430 LEU B C 1
ATOM 9825 O O . LEU B 1 430 ? -25.484 27.594 29.953 1 97.69 430 LEU B O 1
ATOM 9829 N N . HIS B 1 431 ? -26.109 28.703 31.812 1 97.94 431 HIS B N 1
ATOM 9830 C CA . HIS B 1 431 ? -27.203 27.766 32.094 1 97.94 431 HIS B CA 1
ATOM 9831 C C . HIS B 1 431 ? -28.438 28.094 31.281 1 97.94 431 HIS B C 1
ATOM 9833 O O . HIS B 1 431 ? -29.391 27.312 31.25 1 97.94 431 HIS B O 1
ATOM 9839 N N . GLU B 1 432 ? -28.422 29.188 30.594 1 97.38 432 GLU B N 1
ATOM 9840 C CA . GLU B 1 432 ? -29.641 29.672 29.938 1 97.38 432 GLU B CA 1
ATOM 9841 C C . GLU B 1 432 ? -29.703 29.234 28.484 1 97.38 432 GLU B C 1
ATOM 9843 O O . GLU B 1 432 ? -28.703 29.234 27.781 1 97.38 432 GLU B O 1
ATOM 9848 N N . PHE B 1 433 ? -30.906 28.891 28.031 1 97.56 433 PHE B N 1
ATOM 9849 C CA . PHE B 1 433 ? -31.125 28.531 26.641 1 97.56 433 PHE B CA 1
ATOM 9850 C C . PHE B 1 433 ? -30.922 29.734 25.734 1 97.56 433 PHE B C 1
ATOM 9852 O O . PHE B 1 433 ? -30.547 29.594 24.562 1 97.56 433 PHE B O 1
ATOM 9859 N N . ARG B 1 434 ? -31.062 30.953 26.25 1 96 434 ARG B N 1
ATOM 9860 C CA . ARG B 1 434 ? -30.953 32.188 25.484 1 96 434 ARG B CA 1
ATOM 9861 C C . ARG B 1 434 ? -29.516 32.656 25.438 1 96 434 ARG B C 1
ATOM 9863 O O . ARG B 1 434 ? -29.234 33.781 24.984 1 96 434 ARG B O 1
ATOM 9870 N N . PHE B 1 435 ? -28.547 31.938 25.922 1 97.12 435 PHE B N 1
ATOM 9871 C CA . PHE B 1 435 ? -27.125 32.281 25.953 1 97.12 435 PHE B CA 1
ATOM 9872 C C . PHE B 1 435 ? -26.672 32.844 24.609 1 97.12 435 PHE B C 1
ATOM 9874 O O . PHE B 1 435 ? -27.047 32.312 23.562 1 97.12 435 PHE B O 1
ATOM 9881 N N . SER B 1 436 ? -25.938 33.938 24.641 1 96.62 436 SER B N 1
ATOM 9882 C CA . SER B 1 436 ? -25.312 34.531 23.469 1 96.62 436 SER B CA 1
ATOM 9883 C C . SER B 1 436 ? -23.797 34.625 23.625 1 96.62 436 SER B C 1
ATOM 9885 O O . SER B 1 436 ? -23.297 35.094 24.641 1 96.62 436 SER B O 1
ATOM 9887 N N . ASP B 1 437 ? -23.078 34.219 22.672 1 96.44 437 ASP B N 1
ATOM 9888 C CA . ASP B 1 437 ? -21.625 34.25 22.719 1 96.44 437 ASP B CA 1
ATOM 9889 C C . ASP B 1 437 ? -21.094 35.594 22.172 1 96.44 437 ASP B C 1
ATOM 9891 O O . ASP B 1 437 ? -19.906 35.875 22.281 1 96.44 437 ASP B O 1
ATOM 9895 N N . PHE B 1 438 ? -21.844 36.438 21.656 1 95.5 438 PHE B N 1
ATOM 9896 C CA . PHE B 1 438 ? -21.438 37.656 20.922 1 95.5 438 PHE B CA 1
ATOM 9897 C C . PHE B 1 438 ? -20.625 38.562 21.797 1 95.5 438 PHE B C 1
ATOM 9899 O O . PHE B 1 438 ? -19.609 39.125 21.359 1 95.5 438 PHE B O 1
ATOM 9906 N N . PRO B 1 439 ? -21 38.688 23.031 1 95.81 439 PRO B N 1
ATOM 9907 C CA . PRO B 1 439 ? -20.234 39.625 23.859 1 95.81 439 PRO B CA 1
ATOM 9908 C C . PRO B 1 439 ? -18.906 39.031 24.312 1 95.81 439 PRO B C 1
ATOM 9910 O O . PRO B 1 439 ? -18.062 39.75 24.875 1 95.81 439 PRO B O 1
ATOM 9913 N N . LEU B 1 440 ? -18.672 37.844 24.094 1 97.12 440 LEU B N 1
ATOM 9914 C CA . LEU B 1 440 ? -17.484 37.156 24.609 1 97.12 440 LEU B CA 1
ATOM 9915 C C . LEU B 1 440 ? -16.453 36.938 23.5 1 97.12 440 LEU B C 1
ATOM 9917 O O . LEU B 1 440 ? -16.797 36.688 22.359 1 97.12 440 LEU B O 1
ATOM 9921 N N . SER B 1 441 ? -15.18 37.094 23.891 1 97.06 441 SER B N 1
ATOM 9922 C CA . SER B 1 441 ? -14.102 36.781 22.953 1 97.06 441 SER B CA 1
ATOM 9923 C C . SER B 1 441 ? -13.883 35.281 22.844 1 97.06 441 SER B C 1
ATOM 9925 O O . SER B 1 441 ? -14.359 34.531 23.688 1 97.06 441 SER B O 1
ATOM 9927 N N . GLU B 1 442 ? -13.188 34.875 21.859 1 96.12 442 GLU B N 1
ATOM 9928 C CA . GLU B 1 442 ? -12.875 33.469 21.703 1 96.12 442 GLU B CA 1
ATOM 9929 C C . GLU B 1 442 ? -12.117 32.938 22.906 1 96.12 442 GLU B C 1
ATOM 9931 O O . GLU B 1 442 ? -12.312 31.781 23.312 1 96.12 442 GLU B O 1
ATOM 9936 N N . PHE B 1 443 ? -11.281 33.812 23.484 1 96.94 443 PHE B N 1
ATOM 9937 C CA . PHE B 1 443 ? -10.523 33.438 24.688 1 96.94 443 PHE B CA 1
ATOM 9938 C C . PHE B 1 443 ? -11.461 33.25 25.875 1 96.94 443 PHE B C 1
ATOM 9940 O O . PHE B 1 443 ? -11.305 32.281 26.625 1 96.94 443 PHE B O 1
ATOM 9947 N N . GLU B 1 444 ? -12.406 34.062 25.969 1 97.94 444 GLU B N 1
ATOM 9948 C CA . GLU B 1 444 ? -13.383 33.938 27.047 1 97.94 444 GLU B CA 1
ATOM 9949 C C . GLU B 1 444 ? -14.242 32.688 26.859 1 97.94 444 GLU B C 1
ATOM 9951 O O . GLU B 1 444 ? -14.641 32.062 27.828 1 97.94 444 GLU B O 1
ATOM 9956 N N . LEU B 1 445 ? -14.484 32.344 25.625 1 98.62 445 LEU B N 1
ATOM 9957 C CA . LEU B 1 445 ? -15.281 31.156 25.359 1 98.62 445 LEU B CA 1
ATOM 9958 C C . LEU B 1 445 ? -14.523 29.906 25.766 1 98.62 445 LEU B C 1
ATOM 9960 O O . LEU B 1 445 ? -15.133 28.922 26.188 1 98.62 445 LEU B O 1
ATOM 9964 N N . ILE B 1 446 ? -13.164 29.953 25.672 1 98.69 446 ILE B N 1
ATOM 9965 C CA . ILE B 1 446 ? -12.367 28.844 26.172 1 98.69 446 ILE B CA 1
ATOM 9966 C C . ILE B 1 446 ? -12.602 28.688 27.672 1 98.69 446 ILE B C 1
ATOM 9968 O O . ILE B 1 446 ? -12.844 27.562 28.141 1 98.69 446 ILE B O 1
ATOM 9972 N N . LYS B 1 447 ? -12.594 29.781 28.359 1 98.62 447 LYS B N 1
ATOM 9973 C CA . LYS B 1 447 ? -12.805 29.781 29.797 1 98.62 447 LYS B CA 1
ATOM 9974 C C . LYS B 1 447 ? -14.203 29.281 30.141 1 98.62 447 LYS B C 1
ATOM 9976 O O . LYS B 1 447 ? -14.375 28.5 31.078 1 98.62 447 LYS B O 1
ATOM 9981 N N . CYS B 1 448 ? -15.156 29.719 29.375 1 98.81 448 CYS B N 1
ATOM 9982 C CA . CYS B 1 448 ? -16.531 29.297 29.594 1 98.81 448 CYS B CA 1
ATOM 9983 C C . CYS B 1 448 ? -16.688 27.797 29.391 1 98.81 448 CYS B C 1
ATOM 9985 O O . CYS B 1 448 ? -17.438 27.141 30.094 1 98.81 448 CYS B O 1
ATOM 9987 N N . GLY B 1 449 ? -16 27.281 28.344 1 98.75 449 GLY B N 1
ATOM 9988 C CA . GLY B 1 449 ? -16.031 25.844 28.109 1 98.75 449 GLY B CA 1
ATOM 9989 C C . GLY B 1 449 ? -15.516 25.031 29.281 1 98.75 449 GLY B C 1
ATOM 9990 O O . GLY B 1 449 ? -16.109 24.016 29.641 1 98.75 449 GLY B O 1
ATOM 9991 N N . ILE B 1 450 ? -14.477 25.484 29.906 1 98.75 450 ILE B N 1
ATOM 9992 C CA . ILE B 1 450 ? -13.914 24.828 31.078 1 98.75 450 ILE B CA 1
ATOM 9993 C C . ILE B 1 450 ? -14.914 24.891 32.219 1 98.75 450 ILE B C 1
ATOM 9995 O O . ILE B 1 450 ? -15.094 23.906 32.938 1 98.75 450 ILE B O 1
ATOM 9999 N N . ARG B 1 451 ? -15.586 26 32.375 1 98.62 451 ARG B N 1
ATOM 10000 C CA . ARG B 1 451 ? -16.578 26.188 33.438 1 98.62 451 ARG B CA 1
ATOM 10001 C C . ARG B 1 451 ? -17.703 25.156 33.312 1 98.62 451 ARG B C 1
ATOM 10003 O O . ARG B 1 451 ? -18.203 24.656 34.312 1 98.62 451 ARG B O 1
ATOM 10010 N N . CYS B 1 452 ? -18.078 24.828 32.125 1 98.62 452 CYS B N 1
ATOM 10011 C CA . CYS B 1 452 ? -19.125 23.828 31.906 1 98.62 452 CYS B CA 1
ATOM 10012 C C . CYS B 1 452 ? -18.781 22.516 32.594 1 98.62 452 CYS B C 1
ATOM 10014 O O . CYS B 1 452 ? -19.625 21.891 33.219 1 98.62 452 CYS B O 1
ATOM 10016 N N . PHE B 1 453 ? -17.531 22.094 32.5 1 98.69 453 PHE B N 1
ATOM 10017 C CA . PHE B 1 453 ? -17.125 20.812 33.062 1 98.69 453 PHE B CA 1
ATOM 10018 C C . PHE B 1 453 ? -17.109 20.875 34.562 1 98.69 453 PHE B C 1
ATOM 10020 O O . PHE B 1 453 ? -17.422 19.875 35.25 1 98.69 453 PHE B O 1
ATOM 10027 N N . PHE B 1 454 ? -16.766 22.031 35.125 1 98.19 454 PHE B N 1
ATOM 10028 C CA . PHE B 1 454 ? -16.828 22.203 36.562 1 98.19 454 PHE B CA 1
ATOM 10029 C C . PHE B 1 454 ? -18.281 22.156 37.062 1 98.19 454 PHE B C 1
ATOM 10031 O O . PHE B 1 454 ? -18.562 21.516 38.062 1 98.19 454 PHE B O 1
ATOM 10038 N N . GLU B 1 455 ? -19.109 22.781 36.281 1 97.81 455 GLU B N 1
ATOM 10039 C CA . GLU B 1 455 ? -20.531 22.812 36.656 1 97.81 455 GLU B CA 1
ATOM 10040 C C . GLU B 1 455 ? -21.156 21.438 36.594 1 97.81 455 GLU B C 1
ATOM 10042 O O . GLU B 1 455 ? -22.062 21.109 37.375 1 97.81 455 GLU B O 1
ATOM 10047 N N . LEU B 1 456 ? -20.688 20.625 35.688 1 97.81 456 LEU B N 1
ATOM 10048 C CA . LEU B 1 456 ? -21.188 19.266 35.531 1 97.81 456 LEU B CA 1
ATOM 10049 C C . LEU B 1 456 ? -20.672 18.375 36.656 1 97.81 456 LEU B C 1
ATOM 10051 O O . LEU B 1 456 ? -21.203 17.281 36.875 1 97.81 456 LEU B O 1
ATOM 10055 N N . GLY B 1 457 ? -19.625 18.781 37.375 1 97.12 457 GLY B N 1
ATOM 10056 C CA . GLY B 1 457 ? -19.062 18.016 38.469 1 97.12 457 GLY B CA 1
ATOM 10057 C C . GLY B 1 457 ? -18.203 16.859 38 1 97.12 457 GLY B C 1
ATOM 10058 O O . GLY B 1 457 ? -18 15.891 38.75 1 97.12 457 GLY B O 1
ATOM 10059 N N . VAL B 1 458 ? -17.609 16.953 36.844 1 97.94 458 VAL B N 1
ATOM 10060 C CA . VAL B 1 458 ? -16.922 15.789 36.281 1 97.94 458 VAL B CA 1
ATOM 10061 C C . VAL B 1 458 ? -15.422 15.953 36.438 1 97.94 458 VAL B C 1
ATOM 10063 O O . VAL B 1 458 ? -14.672 14.977 36.375 1 97.94 458 VAL B O 1
ATOM 10066 N N . VAL B 1 459 ? -14.891 17.141 36.688 1 98.06 459 VAL B N 1
ATOM 10067 C CA . VAL B 1 459 ? -13.453 17.406 36.688 1 98.06 459 VAL B CA 1
ATOM 10068 C C . VAL B 1 459 ? -12.781 16.672 37.844 1 98.06 459 VAL B C 1
ATOM 10070 O O . VAL B 1 459 ? -11.883 15.852 37.625 1 98.06 459 VAL B O 1
ATOM 10073 N N . GLU B 1 460 ? -13.312 16.875 39.031 1 96 460 GLU B N 1
ATOM 10074 C CA . GLU B 1 460 ? -12.727 16.219 40.188 1 96 460 GLU B CA 1
ATOM 10075 C C . GLU B 1 460 ? -13.125 14.742 40.219 1 96 460 GLU B C 1
ATOM 10077 O O . GLU B 1 460 ? -12.305 13.891 40.562 1 96 460 GLU B O 1
ATOM 10082 N N . LYS B 1 461 ? -14.32 14.508 39.875 1 97.06 461 LYS B N 1
ATOM 10083 C CA . LYS B 1 461 ? -14.859 13.148 39.969 1 97.06 461 LYS B CA 1
ATOM 10084 C C . LYS B 1 461 ? -14.039 12.18 39.125 1 97.06 461 LYS B C 1
ATOM 10086 O O . LYS B 1 461 ? -13.766 11.055 39.562 1 97.06 461 LYS B O 1
ATOM 10091 N N . PHE B 1 462 ? -13.719 12.578 37.969 1 97.88 462 PHE B N 1
ATOM 10092 C CA . PHE B 1 462 ? -12.992 11.688 37.062 1 97.88 462 PHE B CA 1
ATOM 10093 C C . PHE B 1 462 ? -11.508 12.055 37.031 1 97.88 462 PHE B C 1
ATOM 10095 O O . PHE B 1 462 ? -10.797 11.656 36.125 1 97.88 462 PHE B O 1
ATOM 10102 N N . LYS B 1 463 ? -11.062 12.945 37.938 1 96.69 463 LYS B N 1
ATOM 10103 C CA . LYS B 1 463 ? -9.664 13.312 38.125 1 96.69 463 LYS B CA 1
ATOM 10104 C C . LYS B 1 463 ? -9.047 13.875 36.844 1 96.69 463 LYS B C 1
ATOM 10106 O O . LYS B 1 463 ? -7.973 13.438 36.438 1 96.69 463 LYS B O 1
ATOM 10111 N N . VAL B 1 464 ? -9.766 14.742 36.25 1 97.94 464 VAL B N 1
ATOM 10112 C CA . VAL B 1 464 ? -9.234 15.422 35.062 1 97.94 464 VAL B CA 1
ATOM 10113 C C . VAL B 1 464 ? -8.156 16.422 35.5 1 97.94 464 VAL B C 1
ATOM 10115 O O . VAL B 1 464 ? -8.414 17.312 36.312 1 97.94 464 VAL B O 1
ATOM 10118 N N . GLN B 1 465 ? -6.965 16.297 34.969 1 97.38 465 GLN B N 1
ATOM 10119 C CA . GLN B 1 465 ? -5.898 17.234 35.312 1 97.38 465 GLN B CA 1
ATOM 10120 C C . GLN B 1 465 ? -6.199 18.641 34.812 1 97.38 465 GLN B C 1
ATOM 10122 O O . GLN B 1 465 ? -6.613 18.812 33.656 1 97.38 465 GLN B O 1
ATOM 10127 N N . ALA B 1 466 ? -5.965 19.625 35.719 1 97.94 466 ALA B N 1
ATOM 10128 C CA . ALA B 1 466 ? -6.273 21 35.375 1 97.94 466 ALA B CA 1
ATOM 10129 C C . ALA B 1 466 ? -5.508 21.453 34.125 1 97.94 466 ALA B C 1
ATOM 10131 O O . ALA B 1 466 ? -6.062 22.125 33.25 1 97.94 466 ALA B O 1
ATOM 10132 N N . GLU B 1 467 ? -4.277 21.062 34.062 1 97.81 467 GLU B N 1
ATOM 10133 C CA . GLU B 1 467 ? -3.449 21.422 32.906 1 97.81 467 GLU B CA 1
ATOM 10134 C C . GLU B 1 467 ? -3.984 20.797 31.625 1 97.81 467 GLU B C 1
ATOM 10136 O O . GLU B 1 467 ? -4.074 21.469 30.609 1 97.81 467 GLU B O 1
ATOM 10141 N N . THR B 1 468 ? -4.332 19.516 31.703 1 97.88 468 THR B N 1
ATOM 10142 C CA . THR B 1 468 ? -4.812 18.797 30.531 1 97.88 468 THR B CA 1
ATOM 10143 C C . THR B 1 468 ? -6.145 19.375 30.062 1 97.88 468 THR B C 1
ATOM 10145 O O . THR B 1 468 ? -6.367 19.5 28.859 1 97.88 468 THR B O 1
ATOM 10148 N N . LEU B 1 469 ? -7.02 19.672 30.984 1 98.5 469 LEU B N 1
ATOM 10149 C CA . LEU B 1 469 ? -8.32 20.234 30.641 1 98.5 469 LEU B CA 1
ATOM 10150 C C . LEU B 1 469 ? -8.164 21.578 29.922 1 98.5 469 LEU B C 1
ATOM 10152 O O . LEU B 1 469 ? -8.812 21.812 28.906 1 98.5 469 LEU B O 1
ATOM 10156 N N . THR B 1 470 ? -7.301 22.406 30.484 1 98.56 470 THR B N 1
ATOM 10157 C CA . THR B 1 470 ? -7.051 23.719 29.891 1 98.56 470 THR B CA 1
ATOM 10158 C C . THR B 1 470 ? -6.418 23.578 28.516 1 98.56 470 THR B C 1
ATOM 10160 O O . THR B 1 470 ? -6.828 24.266 27.562 1 98.56 470 THR B O 1
ATOM 10163 N N . ARG B 1 471 ? -5.43 22.719 28.406 1 98.19 471 ARG B N 1
ATOM 10164 C CA . ARG B 1 471 ? -4.734 22.484 27.156 1 98.19 471 ARG B CA 1
ATOM 10165 C C . ARG B 1 471 ? -5.688 21.922 26.094 1 98.19 471 ARG B C 1
ATOM 10167 O O . ARG B 1 471 ? -5.625 22.312 24.922 1 98.19 471 ARG B O 1
ATOM 10174 N N . TRP B 1 472 ? -6.52 20.969 26.547 1 98.5 472 TRP B N 1
ATOM 10175 C CA . TRP B 1 472 ? -7.469 20.344 25.641 1 98.5 472 TRP B CA 1
ATOM 10176 C C . TRP B 1 472 ? -8.43 21.375 25.062 1 98.5 472 TRP B C 1
ATOM 10178 O O . TRP B 1 472 ? -8.656 21.422 23.844 1 98.5 472 TRP B O 1
ATOM 10188 N N . MET B 1 473 ? -9.023 22.219 25.891 1 98.56 473 MET B N 1
ATOM 10189 C CA . MET B 1 473 ? -10 23.203 25.453 1 98.56 473 MET B CA 1
ATOM 10190 C C . MET B 1 473 ? -9.375 24.203 24.469 1 98.56 473 MET B C 1
ATOM 10192 O O . MET B 1 473 ? -9.992 24.562 23.469 1 98.56 473 MET B O 1
ATOM 10196 N N . TYR B 1 474 ? -8.133 24.641 24.797 1 97.88 474 TYR B N 1
ATOM 10197 C CA . TYR B 1 474 ? -7.398 25.531 23.906 1 97.88 474 TYR B CA 1
ATOM 10198 C C . TYR B 1 474 ? -7.145 24.859 22.562 1 97.88 474 TYR B C 1
ATOM 10200 O O . TYR B 1 474 ? -7.277 25.5 21.516 1 97.88 474 TYR B O 1
ATOM 10208 N N . THR B 1 475 ? -6.715 23.609 22.609 1 98.31 475 THR B N 1
ATOM 10209 C CA . THR B 1 475 ? -6.363 22.875 21.406 1 98.31 475 THR B CA 1
ATOM 10210 C C . THR B 1 475 ? -7.594 22.672 20.516 1 98.31 475 THR B C 1
ATOM 10212 O O . THR B 1 475 ? -7.504 22.766 19.297 1 98.31 475 THR B O 1
ATOM 10215 N N . VAL B 1 476 ? -8.758 22.344 21.125 1 98.38 476 VAL B N 1
ATOM 10216 C CA . VAL B 1 476 ? -10 22.188 20.375 1 98.38 476 VAL B CA 1
ATOM 10217 C C . VAL B 1 476 ? -10.344 23.484 19.672 1 98.38 476 VAL B C 1
ATOM 10219 O O . VAL B 1 476 ? -10.711 23.469 18.484 1 98.38 476 VAL B O 1
ATOM 10222 N N . ARG B 1 477 ? -10.227 24.594 20.375 1 98.25 477 ARG B N 1
ATOM 10223 C CA . ARG B 1 477 ? -10.469 25.891 19.734 1 98.25 477 ARG B CA 1
ATOM 10224 C C . ARG B 1 477 ? -9.555 26.094 18.547 1 98.25 477 ARG B C 1
ATOM 10226 O O . ARG B 1 477 ? -10 26.516 17.469 1 98.25 477 ARG B O 1
ATOM 10233 N N . LYS B 1 478 ? -8.242 25.766 18.703 1 96.56 478 LYS B N 1
ATOM 10234 C CA . LYS B 1 478 ? -7.258 25.938 17.641 1 96.56 478 LYS B CA 1
ATOM 10235 C C . LYS B 1 478 ? -7.559 25 16.469 1 96.56 478 LYS B C 1
ATOM 10237 O O . LYS B 1 478 ? -7.176 25.281 15.328 1 96.56 478 LYS B O 1
ATOM 10242 N N . GLY B 1 479 ? -8.25 23.922 16.781 1 97.38 479 GLY B N 1
ATOM 10243 C CA . GLY B 1 479 ? -8.562 22.938 15.766 1 97.38 479 GLY B CA 1
ATOM 10244 C C . GLY B 1 479 ? -9.68 23.375 14.836 1 97.38 479 GLY B C 1
ATOM 10245 O O . GLY B 1 479 ? -9.836 22.812 13.742 1 97.38 479 GLY B O 1
ATOM 10246 N N . TYR B 1 480 ? -10.453 24.328 15.211 1 98.06 480 TYR B N 1
ATOM 10247 C CA . TYR B 1 480 ? -11.508 24.875 14.359 1 98.06 480 TYR B CA 1
ATOM 10248 C C . TYR B 1 480 ? -10.93 25.859 13.344 1 98.06 480 TYR B C 1
ATOM 10250 O O . TYR B 1 480 ? -10 26.609 13.648 1 98.06 480 TYR B O 1
ATOM 10258 N N . ARG B 1 481 ? -11.406 25.828 12.164 1 96.81 481 ARG B N 1
ATOM 10259 C CA . ARG B 1 481 ? -10.992 26.75 11.109 1 96.81 481 ARG B CA 1
ATOM 10260 C C . ARG B 1 481 ? -11.672 28.094 11.273 1 96.81 481 ARG B C 1
ATOM 10262 O O . ARG B 1 481 ? -12.703 28.203 11.945 1 96.81 481 ARG B O 1
ATOM 10269 N N . ASP B 1 482 ? -11.039 29.078 10.711 1 94.75 482 ASP B N 1
ATOM 10270 C CA . ASP B 1 482 ? -11.625 30.406 10.672 1 94.75 482 ASP B CA 1
ATOM 10271 C C . ASP B 1 482 ? -12.492 30.594 9.43 1 94.75 482 ASP B C 1
ATOM 10273 O O . ASP B 1 482 ? -12.086 31.25 8.469 1 94.75 482 ASP B O 1
ATOM 10277 N N . ILE B 1 483 ? -13.641 30.031 9.461 1 95.62 483 ILE B N 1
ATOM 10278 C CA . ILE B 1 483 ? -14.602 30.125 8.367 1 95.62 483 ILE B CA 1
ATOM 10279 C C . ILE B 1 483 ? -15.867 30.828 8.852 1 95.62 483 ILE B C 1
ATOM 10281 O O . ILE B 1 483 ? -16 31.141 10.039 1 95.62 483 ILE B O 1
ATOM 10285 N N . THR B 1 484 ? -16.75 31.031 8.016 1 96.62 484 THR B N 1
ATOM 10286 C CA . THR B 1 484 ? -17.812 32 8.219 1 96.62 484 THR B CA 1
ATOM 10287 C C . THR B 1 484 ? -18.734 31.578 9.352 1 96.62 484 THR B C 1
ATOM 10289 O O . THR B 1 484 ? -19.047 32.375 10.25 1 96.62 484 THR B O 1
ATOM 10292 N N . TYR B 1 485 ? -19.156 30.297 9.367 1 97.25 485 TYR B N 1
ATOM 10293 C CA . TYR B 1 485 ? -20.125 29.906 10.391 1 97.25 485 TYR B CA 1
ATOM 10294 C C . TYR B 1 485 ? -19.609 28.734 11.211 1 97.25 485 TYR B C 1
ATOM 10296 O O . TYR B 1 485 ? -19.516 28.812 12.438 1 97.25 485 TYR B O 1
ATOM 10304 N N . HIS B 1 486 ? -19.25 27.547 10.539 1 97.88 486 HIS B N 1
ATOM 10305 C CA . HIS B 1 486 ? -18.844 26.344 11.258 1 97.88 486 HIS B CA 1
ATOM 10306 C C . HIS B 1 486 ? -17.438 26.516 11.852 1 97.88 486 HIS B C 1
ATOM 10308 O O . HIS B 1 486 ? -16.531 25.75 11.523 1 97.88 486 HIS B O 1
ATOM 10314 N N . ASN B 1 487 ? -17.328 27.406 12.703 1 97.94 487 ASN B N 1
ATOM 10315 C CA . ASN B 1 487 ? -16.094 27.781 13.398 1 97.94 487 ASN B CA 1
ATOM 10316 C C . ASN B 1 487 ? -16.188 27.484 14.891 1 97.94 487 ASN B C 1
ATOM 10318 O O . ASN B 1 487 ? -17.078 26.75 15.328 1 97.94 487 ASN B O 1
ATOM 10322 N N . TRP B 1 488 ? -15.289 27.969 15.672 1 98.06 488 TRP B N 1
ATOM 10323 C CA . TRP B 1 488 ? -15.203 27.688 17.094 1 98.06 488 TRP B CA 1
ATOM 10324 C C . TRP B 1 488 ? -16.453 28.172 17.828 1 98.06 488 TRP B C 1
ATOM 10326 O O . TRP B 1 488 ? -16.953 27.516 18.734 1 98.06 488 TRP B O 1
ATOM 10336 N N . ARG B 1 489 ? -16.984 29.328 17.469 1 98.31 489 ARG B N 1
ATOM 10337 C CA . ARG B 1 489 ? -18.172 29.891 18.125 1 98.31 489 ARG B CA 1
ATOM 10338 C C . ARG B 1 489 ? -19.359 28.953 17.984 1 98.31 489 ARG B C 1
ATOM 10340 O O . ARG B 1 489 ? -20.078 28.703 18.953 1 98.31 489 ARG B O 1
ATOM 10347 N N . HIS B 1 490 ? -19.484 28.438 16.734 1 98.25 490 HIS B N 1
ATOM 10348 C CA . HIS B 1 490 ? -20.531 27.453 16.531 1 98.25 490 HIS B CA 1
ATOM 10349 C C . HIS B 1 490 ? -20.312 26.203 17.391 1 98.25 490 HIS B C 1
ATOM 10351 O O . HIS B 1 490 ? -21.234 25.734 18.047 1 98.25 490 HIS B O 1
ATOM 10357 N N . GLY B 1 491 ? -19.078 25.656 17.391 1 98.56 491 GLY B N 1
ATOM 10358 C CA . GLY B 1 491 ? -18.766 24.484 18.188 1 98.56 491 GLY B CA 1
ATOM 10359 C C . GLY B 1 491 ? -19.031 24.688 19.672 1 98.56 491 GLY B C 1
ATOM 10360 O O . GLY B 1 491 ? -19.578 23.812 20.328 1 98.56 491 GLY B O 1
ATOM 10361 N N . PHE B 1 492 ? -18.688 25.875 20.188 1 98.56 492 PHE B N 1
ATOM 10362 C CA . PHE B 1 492 ? -18.922 26.188 21.578 1 98.56 492 PHE B CA 1
ATOM 10363 C C . PHE B 1 492 ? -20.422 26.172 21.906 1 98.56 492 PHE B C 1
ATOM 10365 O O . PHE B 1 492 ? -20.828 25.641 22.922 1 98.56 492 PHE B O 1
ATOM 10372 N N . ASN B 1 493 ? -21.172 26.812 21.031 1 98.62 493 ASN B N 1
ATOM 10373 C CA . ASN B 1 493 ? -22.609 26.906 21.266 1 98.62 493 ASN B CA 1
ATOM 10374 C C . ASN B 1 493 ? -23.266 25.531 21.328 1 98.62 493 ASN B C 1
ATOM 10376 O O . ASN B 1 493 ? -24.188 25.312 22.109 1 98.62 493 ASN B O 1
ATOM 10380 N N . VAL B 1 494 ? -22.797 24.625 20.469 1 98.69 494 VAL B N 1
ATOM 10381 C CA . VAL B 1 494 ? -23.344 23.281 20.484 1 98.69 494 VAL B CA 1
ATOM 10382 C C . VAL B 1 494 ? -23 22.594 21.812 1 98.69 494 VAL B C 1
ATOM 10384 O O . VAL B 1 494 ? -23.859 21.984 22.438 1 98.69 494 VAL B O 1
ATOM 10387 N N . GLY B 1 495 ? -21.719 22.719 22.25 1 98.75 495 GLY B N 1
ATOM 10388 C CA . GLY B 1 495 ? -21.328 22.188 23.547 1 98.75 495 GLY B CA 1
ATOM 10389 C C . GLY B 1 495 ? -22.094 22.797 24.703 1 98.75 495 GLY B C 1
ATOM 10390 O O . GLY B 1 495 ? -22.531 22.094 25.609 1 98.75 495 GLY B O 1
ATOM 10391 N N . GLN B 1 496 ? -22.219 24.109 24.656 1 98.69 496 GLN B N 1
ATOM 10392 C CA . GLN B 1 496 ? -22.938 24.844 25.703 1 98.69 496 GLN B CA 1
ATOM 10393 C C . GLN B 1 496 ? -24.406 24.438 25.734 1 98.69 496 GLN B C 1
ATOM 10395 O O . GLN B 1 496 ? -25 24.281 26.797 1 98.69 496 GLN B O 1
ATOM 10400 N N . THR B 1 497 ? -25.047 24.281 24.594 1 98.75 497 THR B N 1
ATOM 10401 C CA . THR B 1 497 ? -26.438 23.875 24.562 1 98.75 497 THR B CA 1
ATOM 10402 C C . THR B 1 497 ? -26.625 22.469 25.109 1 98.75 497 THR B C 1
ATOM 10404 O O . THR B 1 497 ? -27.609 22.172 25.781 1 98.75 497 THR B O 1
ATOM 10407 N N . MET B 1 498 ? -25.703 21.547 24.719 1 98.88 498 MET B N 1
ATOM 10408 C CA . MET B 1 498 ? -25.75 20.203 25.297 1 98.88 498 MET B CA 1
ATOM 10409 C C . MET B 1 498 ? -25.672 20.266 26.812 1 98.88 498 MET B C 1
ATOM 10411 O O . MET B 1 498 ? -26.438 19.578 27.5 1 98.88 498 MET B O 1
ATOM 10415 N N . PHE B 1 499 ? -24.812 21.094 27.359 1 98.62 499 PHE B N 1
ATOM 10416 C CA . PHE B 1 499 ? -24.672 21.359 28.797 1 98.62 499 PHE B CA 1
ATOM 10417 C C . PHE B 1 499 ? -25.984 21.859 29.391 1 98.62 499 PHE B C 1
ATOM 10419 O O . PHE B 1 499 ? -26.422 21.375 30.438 1 98.62 499 PHE B O 1
ATOM 10426 N N . THR B 1 500 ? -26.625 22.766 28.703 1 98.69 500 THR B N 1
ATOM 10427 C CA . THR B 1 500 ? -27.875 23.359 29.172 1 98.69 500 THR B CA 1
ATOM 10428 C C . THR B 1 500 ? -29.016 22.328 29.125 1 98.69 500 THR B C 1
ATOM 10430 O O . THR B 1 500 ? -29.844 22.281 30.047 1 98.69 500 THR B O 1
ATOM 10433 N N . LEU B 1 501 ? -29.094 21.578 28.094 1 98.69 501 LEU B N 1
ATOM 10434 C CA . LEU B 1 501 ? -30.109 20.531 28 1 98.69 501 LEU B CA 1
ATOM 10435 C C . LEU B 1 501 ? -29.969 19.547 29.141 1 98.69 501 LEU B C 1
ATOM 10437 O O . LEU B 1 501 ? -30.984 19.094 29.703 1 98.69 501 LEU B O 1
ATOM 10441 N N . LEU B 1 502 ? -28.766 19.203 29.484 1 98.62 502 LEU B N 1
ATOM 10442 C CA . LEU B 1 502 ? -28.516 18.234 30.531 1 98.62 502 LEU B CA 1
ATOM 10443 C C . LEU B 1 502 ? -28.906 18.781 31.891 1 98.62 502 LEU B C 1
ATOM 10445 O O . LEU B 1 502 ? -29.516 18.094 32.688 1 98.62 502 LEU B O 1
ATOM 10449 N N . LEU B 1 503 ? -28.547 20.062 32.156 1 98.19 503 LEU B N 1
ATOM 10450 C CA . LEU B 1 503 ? -28.75 20.594 33.5 1 98.19 503 LEU B CA 1
ATOM 10451 C C . LEU B 1 503 ? -30.078 21.344 33.594 1 98.19 503 LEU B C 1
ATOM 10453 O O . LEU B 1 503 ? -30.969 20.938 34.344 1 98.19 503 LEU B O 1
ATOM 10457 N N . THR B 1 504 ? -30.219 22.391 32.75 1 98.19 504 THR B N 1
ATOM 10458 C CA . THR B 1 504 ? -31.438 23.188 32.812 1 98.19 504 THR B CA 1
ATOM 10459 C C . THR B 1 504 ? -32.625 22.406 32.219 1 98.19 504 THR B C 1
ATOM 10461 O O . THR B 1 504 ? -33.75 22.5 32.719 1 98.19 504 THR B O 1
A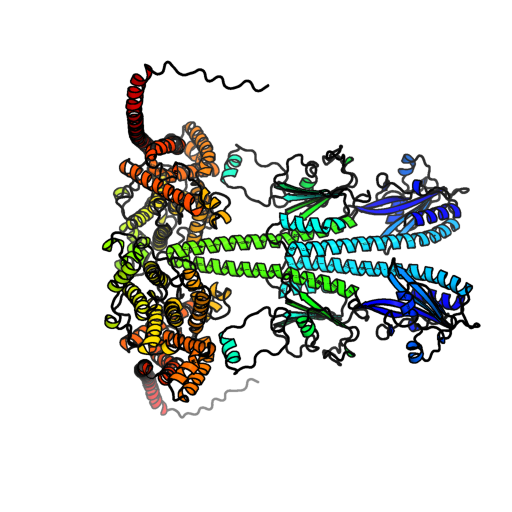TOM 10464 N N . GLY B 1 505 ? -32.406 21.672 31.156 1 97.69 505 GLY B N 1
ATOM 10465 C CA . GLY B 1 505 ? -33.438 20.828 30.547 1 97.69 505 GLY B CA 1
ATOM 10466 C C . GLY B 1 505 ? -33.75 19.578 31.344 1 97.69 505 GLY B C 1
ATOM 10467 O O . GLY B 1 505 ? -34.719 18.891 31.062 1 97.69 505 GLY B O 1
ATOM 10468 N N . LYS B 1 506 ? -32.875 19.266 32.344 1 97.25 506 LYS B N 1
ATOM 10469 C CA . LYS B 1 506 ? -33.062 18.172 33.281 1 97.25 506 LYS B CA 1
ATOM 10470 C C . LYS B 1 506 ? -32.938 16.812 32.594 1 97.25 506 LYS B C 1
ATOM 10472 O O . LYS B 1 506 ? -33.562 15.836 33.031 1 97.25 506 LYS B O 1
ATOM 10477 N N . LEU B 1 507 ? -32.312 16.719 31.516 1 97.94 507 LEU B N 1
ATOM 10478 C CA . LEU B 1 507 ? -32.188 15.461 30.812 1 97.94 507 LEU B CA 1
ATOM 10479 C C . LEU B 1 507 ? -31.031 14.641 31.391 1 97.94 507 LEU B C 1
ATOM 10481 O O . LEU B 1 507 ? -30.906 13.445 31.109 1 97.94 507 LEU B O 1
ATOM 10485 N N . LYS B 1 508 ? -30.219 15.234 32.25 1 97.56 508 LYS B N 1
ATOM 10486 C CA . LYS B 1 508 ? -29.109 14.531 32.875 1 97.56 508 LYS B CA 1
ATOM 10487 C C . LYS B 1 508 ? -29.609 13.336 33.688 1 97.56 508 LYS B C 1
ATOM 10489 O O . LYS B 1 508 ? -28.859 12.391 33.938 1 97.56 508 LYS B O 1
ATOM 10494 N N . LYS B 1 509 ? -30.859 13.344 34.062 1 96.19 509 LYS B N 1
ATOM 10495 C CA . LYS B 1 509 ? -31.453 12.281 34.875 1 96.19 509 LYS B CA 1
ATOM 10496 C C . LYS B 1 509 ? -31.391 10.938 34.125 1 96.19 509 LYS B C 1
ATOM 10498 O O . LYS B 1 509 ? -31.438 9.883 34.75 1 96.19 509 LYS B O 1
ATOM 10503 N N . TYR B 1 510 ? -31.266 10.969 32.812 1 97.12 510 TYR B N 1
ATOM 10504 C CA . TYR B 1 510 ? -31.25 9.742 32.031 1 97.12 510 TYR B CA 1
ATOM 10505 C C . TYR B 1 510 ? -29.828 9.25 31.797 1 97.12 510 TYR B C 1
ATOM 10507 O O . TYR B 1 510 ? -29.609 8.148 31.281 1 97.12 510 TYR B O 1
ATOM 10515 N N . TYR B 1 511 ? -28.844 10 32.188 1 97.81 511 TYR B N 1
ATOM 10516 C CA . TYR B 1 511 ? -27.453 9.727 31.812 1 97.81 511 TYR B CA 1
ATOM 10517 C C . TYR B 1 511 ? -26.562 9.734 33.031 1 97.81 511 TYR B C 1
ATOM 10519 O O . TYR B 1 511 ? -26.828 10.445 34 1 97.81 511 TYR B O 1
ATOM 10527 N N . SER B 1 512 ? -25.516 8.922 33 1 97 512 SER B N 1
ATOM 10528 C CA . SER B 1 512 ? -24.5 8.969 34.062 1 97 512 SER B CA 1
ATOM 10529 C C . SER B 1 512 ? -23.625 10.211 33.938 1 97 512 SER B C 1
ATOM 10531 O O . SER B 1 512 ? -23.672 10.914 32.906 1 97 512 SER B O 1
ATOM 10533 N N . ASP B 1 513 ? -22.828 10.531 34.938 1 98.06 513 ASP B N 1
ATOM 10534 C CA . ASP B 1 513 ? -21.891 11.641 34.875 1 98.06 513 ASP B CA 1
ATOM 10535 C C . ASP B 1 513 ? -20.891 11.461 33.75 1 98.06 513 ASP B C 1
ATOM 10537 O O . ASP B 1 513 ? -20.469 12.43 33.094 1 98.06 513 ASP B O 1
ATOM 10541 N N . LEU B 1 514 ? -20.516 10.203 33.531 1 98 514 LEU B N 1
ATOM 10542 C CA . LEU B 1 514 ? -19.594 9.914 32.438 1 98 514 LEU B CA 1
ATOM 10543 C C . LEU B 1 514 ? -20.234 10.211 31.078 1 98 514 LEU B C 1
ATOM 10545 O O . LEU B 1 514 ? -19.578 10.758 30.172 1 98 514 LEU B O 1
ATOM 10549 N N . ASP B 1 515 ? -21.5 9.797 30.984 1 98.06 515 ASP B N 1
ATOM 10550 C CA . ASP B 1 515 ? -22.234 10.094 29.75 1 98.06 515 ASP B CA 1
ATOM 10551 C C . ASP B 1 515 ? -22.266 11.594 29.484 1 98.06 515 ASP B C 1
ATOM 10553 O O . ASP B 1 515 ? -21.953 12.039 28.375 1 98.06 515 ASP B O 1
ATOM 10557 N N . ALA B 1 516 ? -22.641 12.305 30.531 1 98.56 516 ALA B N 1
ATOM 10558 C CA . ALA B 1 516 ? -22.75 13.75 30.406 1 98.56 516 ALA B CA 1
ATOM 10559 C C . ALA B 1 516 ? -21.422 14.383 30.031 1 98.56 516 ALA B C 1
ATOM 10561 O O . ALA B 1 516 ? -21.359 15.289 29.203 1 98.56 516 ALA B O 1
ATOM 10562 N N . PHE B 1 517 ? -20.391 13.914 30.609 1 98.44 517 PHE B N 1
ATOM 10563 C CA . PHE B 1 517 ? -19.031 14.352 30.344 1 98.44 517 PHE B CA 1
ATOM 10564 C C . PHE B 1 517 ? -18.688 14.18 28.859 1 98.44 517 PHE B C 1
ATOM 10566 O O . PHE B 1 517 ? -18.266 15.133 28.203 1 98.44 517 PHE B O 1
ATOM 10573 N N . ALA B 1 518 ? -18.938 13 28.375 1 98.62 518 ALA B N 1
ATOM 10574 C CA . ALA B 1 518 ? -18.609 12.656 27 1 98.62 518 ALA B CA 1
ATOM 10575 C C . ALA B 1 518 ? -19.484 13.445 26.031 1 98.62 518 ALA B C 1
ATOM 10577 O O . ALA B 1 518 ? -19.016 13.883 24.969 1 98.62 518 ALA B O 1
ATOM 10578 N N . MET B 1 519 ? -20.719 13.625 26.359 1 98.75 519 MET B N 1
ATOM 10579 C CA . MET B 1 519 ? -21.672 14.281 25.469 1 98.75 519 MET B CA 1
ATOM 10580 C C . MET B 1 519 ? -21.297 15.75 25.266 1 98.75 519 MET B C 1
ATOM 10582 O O . MET B 1 519 ? -21.328 16.25 24.141 1 98.75 519 MET B O 1
ATOM 10586 N N . VAL B 1 520 ? -20.922 16.406 26.328 1 98.88 520 VAL B N 1
ATOM 10587 C CA . VAL B 1 520 ? -20.547 17.812 26.234 1 98.88 520 VAL B CA 1
ATOM 10588 C C . VAL B 1 520 ? -19.234 17.953 25.469 1 98.88 520 VAL B C 1
ATOM 10590 O O . VAL B 1 520 ? -19.094 18.828 24.609 1 98.88 520 VAL B O 1
ATOM 10593 N N . ALA B 1 521 ? -18.312 17.062 25.812 1 98.88 521 ALA B N 1
ATOM 10594 C CA . ALA B 1 521 ? -17.031 17.078 25.094 1 98.88 521 ALA B CA 1
ATOM 10595 C C . ALA B 1 521 ? -17.25 16.844 23.609 1 98.88 521 ALA B C 1
ATOM 10597 O O . ALA B 1 521 ? -16.641 17.516 22.781 1 98.88 521 ALA B O 1
ATOM 10598 N N . ALA B 1 522 ? -18.125 15.914 23.25 1 98.81 522 ALA B N 1
ATOM 10599 C CA . ALA B 1 522 ? -18.438 15.633 21.859 1 98.81 522 ALA B CA 1
ATOM 10600 C C . ALA B 1 522 ? -19.078 16.844 21.188 1 98.81 522 ALA B C 1
ATOM 10602 O O . ALA B 1 522 ? -18.859 17.109 20 1 98.81 522 ALA B O 1
ATOM 10603 N N . GLY B 1 523 ? -19.875 17.547 21.953 1 98.81 523 GLY B N 1
ATOM 10604 C CA . GLY B 1 523 ? -20.469 18.766 21.438 1 98.81 523 GLY B CA 1
ATOM 10605 C C . GLY B 1 523 ? -19.453 19.812 21.016 1 98.81 523 GLY B C 1
ATOM 10606 O O . GLY B 1 523 ? -19.578 20.422 19.953 1 98.81 523 GLY B O 1
ATOM 10607 N N . PHE B 1 524 ? -18.391 19.969 21.828 1 98.81 524 PHE B N 1
ATOM 10608 C CA . PHE B 1 524 ? -17.344 20.938 21.531 1 98.81 524 PHE B CA 1
ATOM 10609 C C . PHE B 1 524 ? -16.547 20.5 20.312 1 98.81 524 PHE B C 1
ATOM 10611 O O . PHE B 1 524 ? -16.031 21.344 19.578 1 98.81 524 PHE B O 1
ATOM 10618 N N . CYS B 1 525 ? -16.531 19.203 20 1 98.69 525 CYS B N 1
ATOM 10619 C CA . CYS B 1 525 ? -15.648 18.672 18.953 1 98.69 525 CYS B CA 1
ATOM 10620 C C . CYS B 1 525 ? -16.422 18.375 17.688 1 98.69 525 CYS B C 1
ATOM 10622 O O . CYS B 1 525 ? -15.836 18.062 16.656 1 98.69 525 CYS B O 1
ATOM 10624 N N . HIS B 1 526 ? -17.719 18.484 17.641 1 98.56 526 HIS B N 1
ATOM 10625 C CA . HIS B 1 526 ? -18.562 17.859 16.641 1 98.56 526 HIS B CA 1
ATOM 10626 C C . HIS B 1 526 ? -18.234 18.375 15.242 1 98.56 526 HIS B C 1
ATOM 10628 O O . HIS B 1 526 ? -18.422 17.672 14.25 1 98.56 526 HIS B O 1
ATOM 10634 N N . ASP B 1 527 ? -17.719 19.594 15.109 1 98.31 527 ASP B N 1
ATOM 10635 C CA . ASP B 1 527 ? -17.438 20.219 13.812 1 98.31 527 ASP B CA 1
ATOM 10636 C C . ASP B 1 527 ? -16 20.688 13.734 1 98.31 527 ASP B C 1
ATOM 10638 O O . ASP B 1 527 ? -15.688 21.625 12.992 1 98.31 527 ASP B O 1
ATOM 10642 N N . ILE B 1 528 ? -15.109 20.094 14.531 1 98.44 528 ILE B N 1
ATOM 10643 C CA . ILE B 1 528 ? -13.703 20.484 14.531 1 98.44 528 ILE B CA 1
ATOM 10644 C C . ILE B 1 528 ? -13.117 20.312 13.133 1 98.44 528 ILE B C 1
ATOM 10646 O O . ILE B 1 528 ? -13.391 19.312 12.461 1 98.44 528 ILE B O 1
ATOM 10650 N N . ASP B 1 529 ? -12.398 21.312 12.609 1 98.06 529 ASP B N 1
ATOM 10651 C CA . ASP B 1 529 ? -11.75 21.375 11.297 1 98.06 529 ASP B CA 1
ATOM 10652 C C . ASP B 1 529 ? -12.781 21.328 10.172 1 98.06 529 ASP B C 1
ATOM 10654 O O . ASP B 1 529 ? -12.492 20.844 9.078 1 98.06 529 ASP B O 1
ATOM 10658 N N . HIS B 1 530 ? -13.961 21.828 10.43 1 97.88 530 HIS B N 1
ATOM 10659 C CA . HIS B 1 530 ? -14.969 21.922 9.383 1 97.88 530 HIS B CA 1
ATOM 10660 C C . HIS B 1 530 ? -14.461 22.766 8.211 1 97.88 530 HIS B C 1
ATOM 10662 O O . HIS B 1 530 ? -13.812 23.797 8.414 1 97.88 530 HIS B O 1
ATOM 10668 N N . ARG B 1 531 ? -14.742 22.453 7.02 1 95.44 531 ARG B N 1
ATOM 10669 C CA . ARG B 1 531 ? -14.117 23.031 5.84 1 95.44 531 ARG B CA 1
ATOM 10670 C C . ARG B 1 531 ? -15.047 24.031 5.168 1 95.44 531 ARG B C 1
ATOM 10672 O O . ARG B 1 531 ? -14.742 24.547 4.086 1 95.44 531 ARG B O 1
ATOM 10679 N N . GLY B 1 532 ? -16.234 24.234 5.707 1 96.56 532 GLY B N 1
ATOM 10680 C CA . GLY B 1 532 ? -17.172 25.234 5.188 1 96.56 532 GLY B CA 1
ATOM 10681 C C . GLY B 1 532 ? -18.047 24.688 4.07 1 96.56 532 GLY B C 1
ATOM 10682 O O . GLY B 1 532 ? -18.828 25.438 3.475 1 96.56 532 GLY B O 1
ATOM 10683 N N . THR B 1 533 ? -17.875 23.438 3.74 1 96.62 533 THR B N 1
ATOM 10684 C CA . THR B 1 533 ? -18.656 22.797 2.695 1 96.62 533 THR B CA 1
ATOM 10685 C C . THR B 1 533 ? -19.344 21.531 3.225 1 96.62 533 THR B C 1
ATOM 10687 O O . THR B 1 533 ? -18.922 20.969 4.234 1 96.62 533 THR B O 1
ATOM 10690 N N . ASN B 1 534 ? -20.422 21.203 2.592 1 95.06 534 ASN B N 1
ATOM 10691 C CA . ASN B 1 534 ? -21.203 20.062 3.096 1 95.06 534 ASN B CA 1
ATOM 10692 C C . ASN B 1 534 ? -20.734 18.75 2.48 1 95.06 534 ASN B C 1
ATOM 10694 O O . ASN B 1 534 ? -19.781 18.719 1.706 1 95.06 534 ASN B O 1
ATOM 10698 N N . ASN B 1 535 ? -21.375 17.609 2.859 1 95.75 535 ASN B N 1
ATOM 10699 C CA . ASN B 1 535 ? -21 16.266 2.434 1 95.75 535 ASN B CA 1
ATOM 10700 C C . ASN B 1 535 ? -21.125 16.094 0.923 1 95.75 535 ASN B C 1
ATOM 10702 O O . ASN B 1 535 ? -20.312 15.43 0.292 1 95.75 535 ASN B O 1
ATOM 10706 N N . LEU B 1 536 ? -22.172 16.656 0.355 1 94.94 536 LEU B N 1
ATOM 10707 C CA . LEU B 1 536 ? -22.406 16.531 -1.079 1 94.94 536 LEU B CA 1
ATOM 10708 C C . LEU B 1 536 ? -21.281 17.188 -1.875 1 94.94 536 LEU B C 1
ATOM 10710 O O . LEU B 1 536 ? -20.812 16.625 -2.865 1 94.94 536 LEU B O 1
ATOM 10714 N N . TYR B 1 537 ? -20.906 18.406 -1.518 1 96 537 TYR B N 1
ATOM 10715 C CA . TYR B 1 537 ? -19.797 19.078 -2.184 1 96 537 TYR B CA 1
ATOM 10716 C C . TYR B 1 537 ? -18.516 18.266 -2.076 1 96 537 TYR B C 1
ATOM 10718 O O . TYR B 1 537 ? -17.75 18.156 -3.045 1 96 537 TYR B O 1
ATOM 10726 N N . GLN B 1 538 ? -18.219 17.719 -0.874 1 96.56 538 GLN B N 1
ATOM 10727 C CA . GLN B 1 538 ? -17.031 16.891 -0.679 1 96.56 538 GLN B CA 1
ATOM 10728 C C . GLN B 1 538 ? -17.016 15.695 -1.625 1 96.56 538 GLN B C 1
ATOM 10730 O O . GLN B 1 538 ? -15.977 15.359 -2.195 1 96.56 538 GLN B O 1
ATOM 10735 N N . THR B 1 539 ? -18.141 15.055 -1.767 1 96.06 539 THR B N 1
ATOM 10736 C CA . THR B 1 539 ? -18.266 13.883 -2.621 1 96.06 539 THR B CA 1
ATOM 10737 C C . THR B 1 539 ? -18.094 14.258 -4.09 1 96.06 539 THR B C 1
ATOM 10739 O O . THR B 1 539 ? -17.344 13.609 -4.82 1 96.06 539 THR B O 1
ATOM 10742 N N . LYS B 1 540 ? -18.703 15.359 -4.527 1 95.31 540 LYS B N 1
ATOM 10743 C CA . LYS B 1 540 ? -18.672 15.781 -5.926 1 95.31 540 LYS B CA 1
ATOM 10744 C C . LYS B 1 540 ? -17.281 16.297 -6.309 1 95.31 540 LYS B C 1
ATOM 10746 O O . LYS B 1 540 ? -16.859 16.141 -7.453 1 95.31 540 LYS B O 1
ATOM 10751 N N . SER B 1 541 ? -16.625 16.891 -5.391 1 94.75 541 SER B N 1
ATOM 10752 C CA . SER B 1 541 ? -15.305 17.438 -5.664 1 94.75 541 SER B CA 1
ATOM 10753 C C . SER B 1 541 ? -14.234 16.359 -5.555 1 94.75 541 SER B C 1
ATOM 10755 O O . SER B 1 541 ? -13.047 16.625 -5.75 1 94.75 541 SER B O 1
ATOM 10757 N N . LEU B 1 542 ? -14.547 15.141 -5.141 1 93.81 542 LEU B N 1
ATOM 10758 C CA . LEU B 1 542 ? -13.648 14 -4.996 1 93.81 542 LEU B CA 1
ATOM 10759 C C . LEU B 1 542 ? -12.5 14.336 -4.047 1 93.81 542 LEU B C 1
ATOM 10761 O O . LEU B 1 542 ? -11.336 14.086 -4.359 1 93.81 542 LEU B O 1
ATOM 10765 N N . SER B 1 543 ? -12.914 14.992 -2.945 1 95.06 543 SER B N 1
ATOM 10766 C CA . SER B 1 543 ? -11.922 15.328 -1.923 1 95.06 543 SER B CA 1
ATOM 10767 C C . SER B 1 543 ? -11.359 14.07 -1.266 1 95.06 543 SER B C 1
ATOM 10769 O O . SER B 1 543 ? -12.016 13.023 -1.249 1 95.06 543 SER B O 1
ATOM 10771 N N . PRO B 1 544 ? -10.125 14.086 -0.747 1 95.94 544 PRO B N 1
ATOM 10772 C CA . PRO B 1 544 ? -9.578 12.945 -0.012 1 95.94 544 PRO B CA 1
ATOM 10773 C C . PRO B 1 544 ? -10.5 12.469 1.112 1 95.94 544 PRO B C 1
ATOM 10775 O O . PRO B 1 544 ? -10.539 11.281 1.422 1 95.94 544 PRO B O 1
ATOM 10778 N N . LEU B 1 545 ? -11.273 13.398 1.749 1 97.25 545 LEU B N 1
ATOM 10779 C CA . LEU B 1 545 ? -12.227 13.047 2.795 1 97.25 545 LEU B CA 1
ATOM 10780 C C . LEU B 1 545 ? -13.328 12.133 2.25 1 97.25 545 LEU B C 1
ATOM 10782 O O . LEU B 1 545 ? -13.672 11.133 2.877 1 97.25 545 LEU B O 1
ATOM 10786 N N . ALA B 1 546 ? -13.828 12.508 1.059 1 96.69 546 ALA B N 1
ATOM 10787 C CA . ALA B 1 546 ? -14.914 11.75 0.447 1 96.69 546 ALA B CA 1
ATOM 10788 C C . ALA B 1 546 ? -14.422 10.398 -0.069 1 96.69 546 ALA B C 1
ATOM 10790 O O . ALA B 1 546 ? -15.195 9.445 -0.159 1 96.69 546 ALA B O 1
ATOM 10791 N N . LYS B 1 547 ? -13.141 10.359 -0.393 1 95.75 547 LYS B N 1
ATOM 10792 C CA . LYS B 1 547 ? -12.562 9.086 -0.81 1 95.75 547 LYS B CA 1
ATOM 10793 C C . LYS B 1 547 ? -12.398 8.141 0.378 1 95.75 547 LYS B C 1
ATOM 10795 O O . LYS B 1 547 ? -12.539 6.926 0.234 1 95.75 547 LYS B O 1
ATOM 10800 N N . LEU B 1 548 ? -12.133 8.68 1.527 1 95.06 548 LEU B N 1
ATOM 10801 C CA . LEU B 1 548 ? -11.875 7.906 2.74 1 95.06 548 LEU B CA 1
ATOM 10802 C C . LEU B 1 548 ? -13.18 7.41 3.357 1 95.06 548 LEU B C 1
ATOM 10804 O O . LEU B 1 548 ? -13.234 6.309 3.902 1 95.06 548 LEU B O 1
ATOM 10808 N N . HIS B 1 549 ? -14.227 8.258 3.355 1 93.44 549 HIS B N 1
ATOM 10809 C CA . HIS B 1 549 ? -15.5 7.934 3.998 1 93.44 549 HIS B CA 1
ATOM 10810 C C . HIS B 1 549 ? -16.641 7.918 2.986 1 93.44 549 HIS B C 1
ATOM 10812 O O . HIS B 1 549 ? -16.812 8.875 2.225 1 93.44 549 HIS B O 1
ATOM 10818 N N . SER B 1 550 ? -17.453 6.859 3.025 1 88.75 550 SER B N 1
ATOM 10819 C CA . SER B 1 550 ? -18.531 6.707 2.059 1 88.75 550 SER B CA 1
ATOM 10820 C C . SER B 1 550 ? -19.812 7.387 2.545 1 88.75 550 SER B C 1
ATOM 10822 O O . SER B 1 550 ? -20.703 7.707 1.748 1 88.75 550 SER B O 1
ATOM 10824 N N . SER B 1 551 ? -19.938 7.59 3.838 1 91.56 551 SER B N 1
ATOM 10825 C CA . SER B 1 551 ? -21.094 8.242 4.438 1 91.56 551 SER B CA 1
ATOM 10826 C C . SER B 1 551 ? -20.688 9.195 5.547 1 91.56 551 SER B C 1
ATOM 10828 O O . SER B 1 551 ? -19.625 9.031 6.156 1 91.56 551 SER B O 1
ATOM 10830 N N . SER B 1 552 ? -21.5 10.211 5.781 1 95.38 552 SER B N 1
ATOM 10831 C CA . SER B 1 552 ? -21.234 11.172 6.852 1 95.38 552 SER B CA 1
ATOM 10832 C C . SER B 1 552 ? -19.781 11.648 6.82 1 95.38 552 SER B C 1
ATOM 10834 O O . SER B 1 552 ? -19.078 11.594 7.832 1 95.38 552 SER B O 1
ATOM 10836 N N . VAL B 1 553 ? -19.391 12.094 5.617 1 96.62 553 VAL B N 1
ATOM 10837 C CA . VAL B 1 553 ? -18 12.367 5.301 1 96.62 553 VAL B CA 1
ATOM 10838 C C . VAL B 1 553 ? -17.422 13.352 6.32 1 96.62 553 VAL B C 1
ATOM 10840 O O . VAL B 1 553 ? -16.422 13.055 6.977 1 96.62 553 VAL B O 1
ATOM 10843 N N . MET B 1 554 ? -18.016 14.461 6.535 1 97.5 554 MET B N 1
ATOM 10844 C CA . MET B 1 554 ? -17.5 15.5 7.422 1 97.5 554 MET B CA 1
ATOM 10845 C C . MET B 1 554 ? -17.562 15.055 8.875 1 97.5 554 MET B C 1
ATOM 10847 O O . MET B 1 554 ? -16.609 15.25 9.633 1 97.5 554 MET B O 1
ATOM 10851 N N . GLU B 1 555 ? -18.641 14.414 9.273 1 97.56 555 GLU B N 1
ATOM 10852 C CA . GLU B 1 555 ? -18.812 13.969 10.656 1 97.56 555 GLU B CA 1
ATOM 10853 C C . GLU B 1 555 ? -17.75 12.938 11.039 1 97.56 555 GLU B C 1
ATOM 10855 O O . GLU B 1 555 ? -17.234 12.961 12.148 1 97.56 555 GLU B O 1
ATOM 10860 N N . ARG B 1 556 ? -17.531 12.117 10.125 1 97.5 556 ARG B N 1
ATOM 10861 C CA . ARG B 1 556 ? -16.516 11.117 10.398 1 97.5 556 ARG B CA 1
ATOM 10862 C C . ARG B 1 556 ? -15.125 11.758 10.477 1 97.5 556 ARG B C 1
ATOM 10864 O O . ARG B 1 556 ? -14.273 11.297 11.234 1 97.5 556 ARG B O 1
ATOM 10871 N N . HIS B 1 557 ? -14.891 12.758 9.641 1 98.06 557 HIS B N 1
ATOM 10872 C CA . HIS B 1 557 ? -13.648 13.516 9.727 1 98.06 557 HIS B CA 1
ATOM 10873 C C . HIS B 1 557 ? -13.492 14.156 11.102 1 98.06 557 HIS B C 1
ATOM 10875 O O . HIS B 1 557 ? -12.43 14.055 11.719 1 98.06 557 HIS B O 1
ATOM 10881 N N . HIS B 1 558 ? -14.547 14.828 11.609 1 98.44 558 HIS B N 1
ATOM 10882 C CA . HIS B 1 558 ? -14.516 15.461 12.922 1 98.44 558 HIS B CA 1
ATOM 10883 C C . HIS B 1 558 ? -14.266 14.438 14.031 1 98.44 558 HIS B C 1
ATOM 10885 O O . HIS B 1 558 ? -13.5 14.695 14.961 1 98.44 558 HIS B O 1
ATOM 10891 N N . LEU B 1 559 ? -14.93 13.312 13.844 1 98.25 559 LEU B N 1
ATOM 10892 C CA . LEU B 1 559 ? -14.766 12.242 14.82 1 98.25 559 LEU B CA 1
ATOM 10893 C C . LEU B 1 559 ? -13.32 11.75 14.852 1 98.25 559 LEU B C 1
ATOM 10895 O O . LEU B 1 559 ? -12.734 11.602 15.93 1 98.25 559 LEU B O 1
ATOM 10899 N N . GLU B 1 560 ? -12.773 11.523 13.695 1 97 560 GLU B N 1
ATOM 10900 C CA . GLU B 1 560 ? -11.406 11.016 13.602 1 97 560 GLU B CA 1
ATOM 10901 C C . GLU B 1 560 ? -10.406 12.016 14.188 1 97 560 GLU B C 1
ATOM 10903 O O . GLU B 1 560 ? -9.453 11.617 14.852 1 97 560 GLU B O 1
ATOM 10908 N N . TYR B 1 561 ? -10.562 13.234 13.875 1 97.38 561 TYR B N 1
ATOM 10909 C CA . TYR B 1 561 ? -9.656 14.25 14.383 1 97.38 561 TYR B CA 1
ATOM 10910 C C . TYR B 1 561 ? -9.758 14.359 15.906 1 97.38 561 TYR B C 1
ATOM 10912 O O . TYR B 1 561 ? -8.742 14.5 16.594 1 97.38 561 TYR B O 1
ATOM 10920 N N . SER B 1 562 ? -10.961 14.273 16.453 1 97.75 562 SER B N 1
ATOM 10921 C CA . SER B 1 562 ? -11.156 14.297 17.906 1 97.75 562 SER B CA 1
ATOM 10922 C C . SER B 1 562 ? -10.453 13.117 18.578 1 97.75 562 SER B C 1
ATOM 10924 O O . SER B 1 562 ? -9.859 13.273 19.641 1 97.75 562 SER B O 1
ATOM 10926 N N . LYS B 1 563 ? -10.562 11.992 17.938 1 96.25 563 LYS B N 1
ATOM 10927 C CA . LYS B 1 563 ? -9.891 10.805 18.453 1 96.25 563 LYS B CA 1
ATOM 10928 C C . LYS B 1 563 ? -8.375 10.984 18.453 1 96.25 563 LYS B C 1
ATOM 10930 O O . LYS B 1 563 ? -7.695 10.586 19.391 1 96.25 563 LYS B O 1
ATOM 10935 N N . THR B 1 564 ? -7.879 11.547 17.406 1 95.19 564 THR B N 1
ATOM 10936 C CA . THR B 1 564 ? -6.449 11.781 17.266 1 95.19 564 THR B CA 1
ATOM 10937 C C . THR B 1 564 ? -5.938 12.672 18.391 1 95.19 564 THR B C 1
ATOM 10939 O O . THR B 1 564 ? -4.855 12.438 18.938 1 95.19 564 THR B O 1
ATOM 10942 N N . LEU B 1 565 ? -6.691 13.68 18.766 1 95.62 565 LEU B N 1
ATOM 10943 C CA . LEU B 1 565 ? -6.309 14.57 19.844 1 95.62 565 LEU B CA 1
ATOM 10944 C C . LEU B 1 565 ? -6.227 13.805 21.172 1 95.62 565 LEU B C 1
ATOM 10946 O O . LEU B 1 565 ? -5.324 14.047 21.969 1 95.62 565 LEU B O 1
ATOM 10950 N N . MET B 1 566 ? -7.074 12.852 21.312 1 94.25 566 MET B N 1
ATOM 10951 C CA . MET B 1 566 ? -7.172 12.125 22.578 1 94.25 566 MET B CA 1
ATOM 10952 C C . MET B 1 566 ? -6.109 11.031 22.656 1 94.25 566 MET B C 1
ATOM 10954 O O . MET B 1 566 ? -5.949 10.398 23.703 1 94.25 566 MET B O 1
ATOM 10958 N N . GLU B 1 567 ? -5.391 10.805 21.594 1 92.44 567 GLU B N 1
ATOM 10959 C CA . GLU B 1 567 ? -4.285 9.852 21.625 1 92.44 567 GLU B CA 1
ATOM 10960 C C . GLU B 1 567 ? -3.092 10.414 22.391 1 92.44 567 GLU B C 1
ATOM 10962 O O . GLU B 1 567 ? -2.273 9.664 22.922 1 92.44 567 GLU B O 1
ATOM 10967 N N . ASP B 1 568 ? -2.992 11.703 22.359 1 92.62 568 ASP B N 1
ATOM 10968 C CA . ASP B 1 568 ? -1.961 12.375 23.141 1 92.62 568 ASP B CA 1
ATOM 10969 C C . ASP B 1 568 ? -2.33 12.398 24.625 1 92.62 568 ASP B C 1
ATOM 10971 O O . ASP B 1 568 ? -3.34 13 25.016 1 92.62 568 ASP B O 1
ATOM 10975 N N . GLU B 1 569 ? -1.555 11.922 25.469 1 91.69 569 GLU B N 1
ATOM 10976 C CA . GLU B 1 569 ? -1.844 11.789 26.891 1 91.69 569 GLU B CA 1
ATOM 10977 C C . GLU B 1 569 ? -2.018 13.148 27.547 1 91.69 569 GLU B C 1
ATOM 10979 O O . GLU B 1 569 ? -2.809 13.289 28.484 1 91.69 569 GLU B O 1
ATOM 10984 N N . ASN B 1 570 ? -1.313 14.109 27.031 1 93.06 570 ASN B N 1
ATOM 10985 C CA . ASN B 1 570 ? -1.355 15.438 27.656 1 93.06 570 ASN B CA 1
ATOM 10986 C C . ASN B 1 570 ? -2.529 16.25 27.125 1 93.06 570 ASN B C 1
ATOM 10988 O O . ASN B 1 570 ? -2.748 17.391 27.562 1 93.06 570 ASN B O 1
ATOM 10992 N N . LEU B 1 571 ? -3.303 15.625 26.234 1 96.25 571 LEU B N 1
ATOM 10993 C CA . LEU B 1 571 ? -4.488 16.281 25.688 1 96.25 571 LEU B CA 1
ATOM 10994 C C . LEU B 1 571 ? -5.746 15.484 26.016 1 96.25 571 LEU B C 1
ATOM 10996 O O . LEU B 1 571 ? -6.859 16 25.891 1 96.25 571 LEU B O 1
ATOM 11000 N N . ASN B 1 572 ? -5.586 14.305 26.438 1 97.25 572 ASN B N 1
ATOM 11001 C CA . ASN B 1 572 ? -6.715 13.414 26.672 1 97.25 572 ASN B CA 1
ATOM 11002 C C . ASN B 1 572 ? -7.367 13.688 28.031 1 97.25 572 ASN B C 1
ATOM 11004 O O . ASN B 1 572 ? -6.887 13.203 29.047 1 97.25 572 ASN B O 1
ATOM 11008 N N . ILE B 1 573 ? -8.445 14.32 28.047 1 98.31 573 ILE B N 1
ATOM 11009 C CA . ILE B 1 573 ? -9.117 14.695 29.281 1 98.31 573 ILE B CA 1
ATOM 11010 C C . ILE B 1 573 ? -9.766 13.461 29.906 1 98.31 573 ILE B C 1
ATOM 11012 O O . ILE B 1 573 ? -10.258 13.516 31.047 1 98.31 573 ILE B O 1
ATOM 11016 N N . PHE B 1 574 ? -9.688 12.289 29.219 1 98.12 574 PHE B N 1
ATOM 11017 C CA . PHE B 1 574 ? -10.25 11.039 29.719 1 98.12 574 PHE B CA 1
ATOM 11018 C C . PHE B 1 574 ? -9.148 10.055 30.094 1 98.12 574 PHE B C 1
ATOM 11020 O O . PHE B 1 574 ? -9.398 8.859 30.234 1 98.12 574 PHE B O 1
ATOM 11027 N N . GLN B 1 575 ? -7.977 10.422 30.219 1 95.94 575 GLN B N 1
ATOM 11028 C CA . GLN B 1 575 ? -6.801 9.57 30.359 1 95.94 575 GLN B CA 1
ATOM 11029 C C . GLN B 1 575 ? -6.875 8.727 31.625 1 95.94 575 GLN B C 1
ATOM 11031 O O . GLN B 1 575 ? -6.348 7.609 31.656 1 95.94 575 GLN B O 1
ATOM 11036 N N . ASN B 1 576 ? -7.539 9.211 32.688 1 95.81 576 ASN B N 1
ATOM 11037 C CA . ASN B 1 576 ? -7.543 8.523 33.969 1 95.81 576 ASN B CA 1
ATOM 11038 C C . ASN B 1 576 ? -8.711 7.551 34.062 1 95.81 576 ASN B C 1
ATOM 11040 O O . ASN B 1 576 ? -8.891 6.91 35.125 1 95.81 576 ASN B O 1
ATOM 11044 N N . LEU B 1 577 ? -9.445 7.359 33.031 1 97.06 577 LEU B N 1
ATOM 11045 C CA . LEU B 1 577 ? -10.562 6.426 33.031 1 97.06 577 LEU B CA 1
ATOM 11046 C C . LEU B 1 577 ? -10.078 4.992 32.844 1 97.06 577 LEU B C 1
ATOM 11048 O O . LEU B 1 577 ? -9.008 4.762 32.281 1 97.06 577 LEU B O 1
ATOM 11052 N N . GLN B 1 578 ? -10.906 4.117 33.312 1 96.38 578 GLN B N 1
ATOM 11053 C CA . GLN B 1 578 ? -10.672 2.709 33 1 96.38 578 GLN B CA 1
ATOM 11054 C C . GLN B 1 578 ? -10.938 2.414 31.531 1 96.38 578 GLN B C 1
ATOM 11056 O O . GLN B 1 578 ? -11.641 3.172 30.859 1 96.38 578 GLN B O 1
ATOM 11061 N N . LYS B 1 579 ? -10.328 1.345 31.141 1 94.56 579 LYS B N 1
ATOM 11062 C CA . LYS B 1 579 ? -10.406 0.972 29.734 1 94.56 579 LYS B CA 1
ATOM 11063 C C . LYS B 1 579 ? -11.859 0.887 29.266 1 94.56 579 LYS B C 1
ATOM 11065 O O . LYS B 1 579 ? -12.211 1.424 28.219 1 94.56 579 LYS B O 1
ATOM 11070 N N . ARG B 1 580 ? -12.719 0.247 29.969 1 96.31 580 ARG B N 1
ATOM 11071 C CA . ARG B 1 580 ? -14.117 0.083 29.609 1 96.31 580 ARG B CA 1
ATOM 11072 C C . ARG B 1 580 ? -14.836 1.428 29.578 1 96.31 580 ARG B C 1
ATOM 11074 O O . ARG B 1 580 ? -15.703 1.654 28.719 1 96.31 580 ARG B O 1
ATOM 11081 N N . GLN B 1 581 ? -14.531 2.248 30.547 1 97.25 581 GLN B N 1
ATOM 11082 C CA . GLN B 1 581 ? -15.102 3.592 30.578 1 97.25 581 GLN B CA 1
ATOM 11083 C C . GLN B 1 581 ? -14.695 4.383 29.344 1 97.25 581 GLN B C 1
ATOM 11085 O O . GLN B 1 581 ? -15.523 5.082 28.75 1 97.25 581 GLN B O 1
ATOM 11090 N N . PHE B 1 582 ? -13.438 4.176 29.016 1 96.38 582 PHE B N 1
ATOM 11091 C CA . PHE B 1 582 ? -12.945 4.914 27.859 1 96.38 582 PHE B CA 1
ATOM 11092 C C . PHE B 1 582 ? -13.602 4.41 26.578 1 96.38 582 PHE B C 1
ATOM 11094 O O . PHE B 1 582 ? -13.906 5.199 25.688 1 96.38 582 PHE B O 1
ATOM 11101 N N . GLU B 1 583 ? -13.82 3.174 26.469 1 96.06 583 GLU B N 1
ATOM 11102 C CA . GLU B 1 583 ? -14.539 2.607 25.328 1 96.06 583 GLU B CA 1
ATOM 11103 C C . GLU B 1 583 ? -15.953 3.174 25.234 1 96.06 583 GLU B C 1
ATOM 11105 O O . GLU B 1 583 ? -16.453 3.428 24.125 1 96.06 583 GLU B O 1
ATOM 11110 N N . THR B 1 584 ? -16.562 3.336 26.344 1 96.69 584 THR B N 1
ATOM 11111 C CA . THR B 1 584 ? -17.875 3.953 26.375 1 96.69 584 THR B CA 1
ATOM 11112 C C . THR B 1 584 ? -17.828 5.379 25.844 1 96.69 584 THR B C 1
ATOM 11114 O O . THR B 1 584 ? -18.688 5.789 25.062 1 96.69 584 THR B O 1
ATOM 11117 N N . VAL B 1 585 ? -16.797 6.121 26.234 1 97.81 585 VAL B N 1
ATOM 11118 C CA . VAL B 1 585 ? -16.625 7.5 25.781 1 97.81 585 VAL B CA 1
ATOM 11119 C C . VAL B 1 585 ? -16.469 7.527 24.266 1 97.81 585 VAL B C 1
ATOM 11121 O O . VAL B 1 585 ? -17.078 8.367 23.594 1 97.81 585 VAL B O 1
ATOM 11124 N N . GLN B 1 586 ? -15.703 6.625 23.797 1 96.94 586 GLN B N 1
ATOM 11125 C CA . GLN B 1 586 ? -15.5 6.559 22.344 1 96.94 586 GLN B CA 1
ATOM 11126 C C . GLN B 1 586 ? -16.812 6.285 21.609 1 96.94 586 GLN B C 1
ATOM 11128 O O . GLN B 1 586 ? -17.078 6.879 20.562 1 96.94 586 GLN B O 1
ATOM 11133 N N . ARG B 1 587 ? -17.594 5.434 22.156 1 96.5 587 ARG B N 1
ATOM 11134 C CA . ARG B 1 587 ? -18.891 5.121 21.578 1 96.5 587 ARG B CA 1
ATOM 11135 C C . ARG B 1 587 ? -19.812 6.336 21.594 1 96.5 587 ARG B C 1
ATOM 11137 O O . ARG B 1 587 ? -20.5 6.625 20.609 1 96.5 587 ARG B O 1
ATOM 11144 N N . LEU B 1 588 ? -19.859 7.023 22.672 1 97.88 588 LEU B N 1
ATOM 11145 C CA . LEU B 1 588 ? -20.719 8.195 22.812 1 97.88 588 LEU B CA 1
ATOM 11146 C C . LEU B 1 588 ? -20.281 9.305 21.859 1 97.88 588 LEU B C 1
ATOM 11148 O O . LEU B 1 588 ? -21.125 9.977 21.266 1 97.88 588 LEU B O 1
ATOM 11152 N N . PHE B 1 589 ? -18.922 9.461 21.656 1 98.31 589 PHE B N 1
ATOM 11153 C CA . PHE B 1 589 ? -18.422 10.414 20.672 1 98.31 589 PHE B CA 1
ATOM 11154 C C . PHE B 1 589 ? -18.922 10.07 19.281 1 98.31 589 PHE B C 1
ATOM 11156 O O . PHE B 1 589 ? -19.344 10.953 18.531 1 98.31 589 PHE B O 1
ATOM 11163 N N . GLU B 1 590 ? -18.891 8.828 18.984 1 97.38 590 GLU B N 1
ATOM 11164 C CA . GLU B 1 590 ? -19.328 8.359 17.672 1 97.38 590 GLU B CA 1
ATOM 11165 C C . GLU B 1 590 ? -20.812 8.648 17.453 1 97.38 590 GLU B C 1
ATOM 11167 O O . GLU B 1 590 ? -21.188 9.211 16.422 1 97.38 590 GLU B O 1
ATOM 11172 N N . VAL B 1 591 ? -21.625 8.289 18.375 1 97 591 VAL B N 1
ATOM 11173 C CA . VAL B 1 591 ? -23.078 8.477 18.25 1 97 591 VAL B CA 1
ATOM 11174 C C . VAL B 1 591 ? -23.391 9.961 18.141 1 97 591 VAL B C 1
ATOM 11176 O O . VAL B 1 591 ? -24.141 10.383 17.25 1 97 591 VAL B O 1
ATOM 11179 N N . CYS B 1 592 ? -22.797 10.766 19 1 97.94 592 CYS B N 1
ATOM 11180 C CA . CYS B 1 592 ? -23.094 12.195 19.062 1 97.94 592 CYS B CA 1
ATOM 11181 C C . CYS B 1 592 ? -22.672 12.898 17.781 1 97.94 592 CYS B C 1
ATOM 11183 O O . CYS B 1 592 ? -23.469 13.633 17.188 1 97.94 592 CYS B O 1
ATOM 11185 N N . ILE B 1 593 ? -21.453 12.625 17.344 1 98.19 593 ILE B N 1
ATOM 11186 C CA . ILE B 1 593 ? -20.906 13.391 16.219 1 98.19 593 ILE B CA 1
ATOM 11187 C C . ILE B 1 593 ? -21.547 12.922 14.914 1 98.19 593 ILE B C 1
ATOM 11189 O O . ILE B 1 593 ? -21.938 13.742 14.086 1 98.19 593 ILE B O 1
ATOM 11193 N N . ILE B 1 594 ? -21.766 11.672 14.75 1 96.88 594 ILE B N 1
ATOM 11194 C CA . ILE B 1 594 ? -22.359 11.156 13.516 1 96.88 594 ILE B CA 1
ATOM 11195 C C . ILE B 1 594 ? -23.828 11.57 13.438 1 96.88 594 ILE B C 1
ATOM 11197 O O . ILE B 1 594 ? -24.344 11.836 12.352 1 96.88 594 ILE B O 1
ATOM 11201 N N . ALA B 1 595 ? -24.469 11.734 14.562 1 94.88 595 ALA B N 1
ATOM 11202 C CA . ALA B 1 595 ? -25.875 12.102 14.633 1 94.88 595 ALA B CA 1
ATOM 11203 C C . ALA B 1 595 ? -26.109 13.508 14.102 1 94.88 595 ALA B C 1
ATOM 11205 O O . ALA B 1 595 ? -27.25 13.891 13.797 1 94.88 595 ALA B O 1
ATOM 11206 N N . THR B 1 596 ? -25.094 14.273 14 1 95.06 596 THR B N 1
ATOM 11207 C CA . THR B 1 596 ? -25.25 15.641 13.531 1 95.06 596 THR B CA 1
ATOM 11208 C C . THR B 1 596 ? -25.438 15.68 12.016 1 95.06 596 THR B C 1
ATOM 11210 O O . THR B 1 596 ? -25.781 16.719 11.453 1 95.06 596 THR B O 1
ATOM 11213 N N . ASP B 1 597 ? -25.25 14.539 11.391 1 94 597 ASP B N 1
ATOM 11214 C CA . ASP B 1 597 ? -25.594 14.43 9.977 1 94 597 ASP B CA 1
ATOM 11215 C C . ASP B 1 597 ? -27.094 14.484 9.758 1 94 597 ASP B C 1
ATOM 11217 O O . ASP B 1 597 ? -27.828 13.57 10.164 1 94 597 ASP B O 1
ATOM 11221 N N . LEU B 1 598 ? -27.562 15.414 9.133 1 89.75 598 LEU B N 1
ATOM 11222 C CA . LEU B 1 598 ? -28.984 15.641 8.961 1 89.75 598 LEU B CA 1
ATOM 11223 C C . LEU B 1 598 ? -29.609 14.57 8.07 1 89.75 598 LEU B C 1
ATOM 11225 O O . LEU B 1 598 ? -30.812 14.328 8.125 1 89.75 598 LEU B O 1
ATOM 11229 N N . ALA B 1 599 ? -28.797 13.93 7.262 1 87.06 599 ALA B N 1
ATOM 11230 C CA . ALA B 1 599 ? -29.312 12.836 6.441 1 87.06 599 ALA B CA 1
ATOM 11231 C C . ALA B 1 599 ? -29.844 11.703 7.305 1 87.06 599 ALA B C 1
ATOM 11233 O O . ALA B 1 599 ? -30.781 11 6.91 1 87.06 599 ALA B O 1
ATOM 11234 N N . LEU B 1 600 ? -29.359 11.531 8.492 1 88.75 600 LEU B N 1
ATOM 11235 C CA . LEU B 1 600 ? -29.766 10.5 9.43 1 88.75 600 LEU B CA 1
ATOM 11236 C C . LEU B 1 600 ? -30.969 10.961 10.258 1 88.75 600 LEU B C 1
ATOM 11238 O O . LEU B 1 600 ? -31.672 10.141 10.852 1 88.75 600 LEU B O 1
ATOM 11242 N N . TYR B 1 601 ? -31.203 12.195 10.328 1 87.94 601 TYR B N 1
ATOM 11243 C CA . TYR B 1 601 ? -32.219 12.828 11.164 1 87.94 601 TYR B CA 1
ATOM 11244 C C . TYR B 1 601 ? -33.594 12.266 10.867 1 87.94 601 TYR B C 1
ATOM 11246 O O . TYR B 1 601 ? -34.344 11.961 11.797 1 87.94 601 TYR B O 1
ATOM 11254 N N . PHE B 1 602 ? -33.844 12.031 9.688 1 81.12 602 PHE B N 1
ATOM 11255 C CA . PHE B 1 602 ? -35.188 11.617 9.336 1 81.12 602 PHE B CA 1
ATOM 11256 C C . PHE B 1 602 ? -35.469 10.203 9.812 1 81.12 602 PHE B C 1
ATOM 11258 O O . PHE B 1 602 ? -36.594 9.883 10.219 1 81.12 602 PHE B O 1
ATOM 11265 N N . LYS B 1 603 ? -34.531 9.461 9.844 1 80.56 603 LYS B N 1
ATOM 11266 C CA . LYS B 1 603 ? -34.656 8.109 10.375 1 80.56 603 LYS B CA 1
ATOM 11267 C C . LYS B 1 603 ? -34.781 8.125 11.898 1 80.56 603 LYS B C 1
ATOM 11269 O O . LYS B 1 603 ? -35.625 7.438 12.461 1 80.56 603 LYS B O 1
ATOM 11274 N N . LYS B 1 604 ? -34.125 8.977 12.531 1 88 604 LYS B N 1
ATOM 11275 C CA . LYS B 1 604 ? -34.062 8.938 13.992 1 88 604 LYS B CA 1
ATOM 11276 C C . LYS B 1 604 ? -35.188 9.766 14.602 1 88 604 LYS B C 1
ATOM 11278 O O . LYS B 1 604 ? -35.625 9.516 15.742 1 88 604 LYS B O 1
ATOM 11283 N N . ARG B 1 605 ? -35.719 10.672 13.828 1 92.25 605 ARG B N 1
ATOM 11284 C CA . ARG B 1 605 ? -36.781 11.508 14.414 1 92.25 605 ARG B CA 1
ATOM 11285 C C . ARG B 1 605 ? -38.031 10.695 14.68 1 92.25 605 ARG B C 1
ATOM 11287 O O . ARG B 1 605 ? -38.719 10.898 15.695 1 92.25 605 ARG B O 1
ATOM 11294 N N . THR B 1 606 ? -38.25 9.719 13.781 1 92.12 606 THR B N 1
ATOM 11295 C CA . THR B 1 606 ? -39.438 8.859 13.969 1 92.12 606 THR B CA 1
ATOM 11296 C C . THR B 1 606 ? -39.25 7.992 15.211 1 92.12 606 THR B C 1
ATOM 11298 O O . THR B 1 606 ? -40.219 7.805 15.977 1 92.12 606 THR B O 1
ATOM 11301 N N . MET B 1 607 ? -38.156 7.492 15.453 1 93.75 607 MET B N 1
ATOM 11302 C CA . MET B 1 607 ? -37.875 6.672 16.625 1 93.75 607 MET B CA 1
ATOM 11303 C C . MET B 1 607 ? -38.031 7.492 17.906 1 93.75 607 MET B C 1
ATOM 11305 O O . MET B 1 607 ? -38.562 7.008 18.906 1 93.75 607 MET B O 1
ATOM 11309 N N . PHE B 1 608 ? -37.594 8.664 18 1 95.81 608 PHE B N 1
ATOM 11310 C CA . PHE B 1 608 ? -37.656 9.562 19.141 1 95.81 608 PHE B CA 1
ATOM 11311 C C . PHE B 1 608 ? -39.125 9.883 19.484 1 95.81 608 PHE B C 1
ATOM 11313 O O . PHE B 1 608 ? -39.5 9.875 20.656 1 95.81 608 PHE B O 1
ATOM 11320 N N . GLN B 1 609 ? -39.844 10.211 18.406 1 95.88 609 GLN B N 1
ATOM 11321 C CA . GLN B 1 609 ? -41.25 10.516 18.609 1 95.88 609 GLN B CA 1
ATOM 11322 C C . GLN B 1 609 ? -41.969 9.367 19.297 1 95.88 609 GLN B C 1
ATOM 11324 O O . GLN B 1 609 ? -42.781 9.586 20.203 1 95.88 609 GLN B O 1
ATOM 11329 N N . LYS B 1 610 ? -41.688 8.148 18.906 1 94.75 610 LYS B N 1
ATOM 11330 C CA . LYS B 1 610 ? -42.281 6.969 19.516 1 94.75 610 LYS B CA 1
ATOM 11331 C C . LYS B 1 610 ? -41.906 6.859 20.984 1 94.75 610 LYS B C 1
ATOM 11333 O O . LYS B 1 610 ? -42.719 6.469 21.828 1 94.75 610 LYS B O 1
ATOM 11338 N N . LEU B 1 611 ? -40.719 7.195 21.266 1 95.5 611 LEU B N 1
ATOM 11339 C CA . LEU B 1 611 ? -40.25 7.156 22.641 1 95.5 611 LEU B CA 1
ATOM 11340 C C . LEU B 1 611 ? -40.969 8.203 23.484 1 95.5 611 LEU B C 1
ATOM 11342 O O . LEU B 1 611 ? -41.344 7.926 24.625 1 95.5 611 LEU B O 1
ATOM 11346 N N . VAL B 1 612 ? -41.094 9.43 22.922 1 96.69 612 VAL B N 1
ATOM 11347 C CA . VAL B 1 612 ? -41.75 10.508 23.625 1 96.69 612 VAL B CA 1
ATOM 11348 C C . VAL B 1 612 ? -43.219 10.109 23.922 1 96.69 612 VAL B C 1
ATOM 11350 O O . VAL B 1 612 ? -43.719 10.336 25.016 1 96.69 612 VAL B O 1
ATOM 11353 N N . GLU B 1 613 ? -43.875 9.492 22.984 1 95.81 613 GLU B N 1
ATOM 11354 C CA . GLU B 1 613 ? -45.25 9.031 23.141 1 95.81 613 GLU B CA 1
ATOM 11355 C C . GLU B 1 613 ? -45.344 7.969 24.234 1 95.81 613 GLU B C 1
ATOM 11357 O O . GLU B 1 613 ? -46.25 8.023 25.078 1 95.81 613 GLU B O 1
ATOM 11362 N N . SER B 1 614 ? -44.438 7.082 24.203 1 94.75 614 SER B N 1
ATOM 11363 C CA . SER B 1 614 ? -44.438 6.031 25.203 1 94.75 614 SER B CA 1
ATOM 11364 C C . SER B 1 614 ? -44.219 6.609 26.609 1 94.75 614 SER B C 1
ATOM 11366 O O . SER B 1 614 ? -44.812 6.16 27.578 1 94.75 614 SER B O 1
ATOM 11368 N N . MET B 1 615 ? -43.344 7.512 26.672 1 94.06 615 MET B N 1
ATOM 11369 C CA . MET B 1 615 ? -43 8.117 27.953 1 94.06 615 MET B CA 1
ATOM 11370 C C . MET B 1 615 ? -44.188 8.883 28.531 1 94.06 615 MET B C 1
ATOM 11372 O O . MET B 1 615 ? -44.375 8.922 29.734 1 94.06 615 MET B O 1
ATOM 11376 N N . GLN B 1 616 ? -44.969 9.516 27.672 1 92.75 616 GLN B N 1
ATOM 11377 C CA . GLN B 1 616 ? -46.156 10.281 28.109 1 92.75 616 GLN B CA 1
ATOM 11378 C C . GLN B 1 616 ? -47.188 9.367 28.75 1 92.75 616 GLN B C 1
ATOM 11380 O O . GLN B 1 616 ? -47.969 9.812 29.594 1 92.75 616 GLN B O 1
ATOM 11385 N N . GLU B 1 617 ? -47.125 8.148 28.453 1 93.12 617 GLU B N 1
ATOM 11386 C CA . GLU B 1 617 ? -48.094 7.188 28.953 1 93.12 617 GLU B CA 1
ATOM 11387 C C . GLU B 1 617 ? -47.688 6.648 30.328 1 93.12 617 GLU B C 1
ATOM 11389 O O . GLU B 1 617 ? -48.5 6.023 31.031 1 93.12 617 GLU B O 1
ATOM 11394 N N . ILE B 1 618 ? -46.5 7.016 30.656 1 95.12 618 ILE B N 1
ATOM 11395 C CA . ILE B 1 618 ? -46 6.539 31.953 1 95.12 618 ILE B CA 1
ATOM 11396 C C . ILE B 1 618 ? -46.188 7.609 33 1 95.12 618 ILE B C 1
ATOM 11398 O O . ILE B 1 618 ? -45.562 8.672 32.969 1 95.12 618 ILE B O 1
ATOM 11402 N N . PRO B 1 619 ? -47 7.359 34 1 91.19 619 PRO B N 1
ATOM 11403 C CA . PRO B 1 619 ? -47.375 8.406 34.969 1 91.19 619 PRO B CA 1
ATOM 11404 C C . PRO B 1 619 ? -46.25 8.672 35.969 1 91.19 619 PRO B C 1
ATOM 11406 O O . PRO B 1 619 ? -46 9.828 36.312 1 91.19 619 PRO B O 1
ATOM 11409 N N . GLU B 1 620 ? -45.562 7.656 36.438 1 93.44 620 GLU B N 1
ATOM 11410 C CA . GLU B 1 620 ? -44.562 7.809 37.5 1 93.44 620 GLU B CA 1
ATOM 11411 C C . GLU B 1 620 ? -43.219 8.227 36.938 1 93.44 620 GLU B C 1
ATOM 11413 O O . GLU B 1 620 ? -42.688 7.602 36 1 93.44 620 GLU B O 1
ATOM 11418 N N . GLU B 1 621 ? -42.656 9.227 37.5 1 92.12 621 GLU B N 1
ATOM 11419 C CA . GLU B 1 621 ? -41.375 9.781 37.031 1 92.12 621 GLU B CA 1
ATOM 11420 C C . GLU B 1 621 ? -40.25 8.742 37.094 1 92.12 621 GLU B C 1
ATOM 11422 O O . GLU B 1 621 ? -39.438 8.656 36.188 1 92.12 621 GLU B O 1
ATOM 11427 N N . LYS B 1 622 ? -40.219 8.07 38.188 1 94.38 622 LYS B N 1
ATOM 11428 C CA . LYS B 1 622 ? -39.188 7.055 38.375 1 94.38 622 LYS B CA 1
ATOM 11429 C C . LYS B 1 622 ? -39.25 6.008 37.281 1 94.38 622 LYS B C 1
ATOM 11431 O O . LYS B 1 622 ? -38.219 5.547 36.781 1 94.38 622 LYS B O 1
ATOM 11436 N N . GLU B 1 623 ? -40.438 5.676 36.906 1 94.69 623 GLU B N 1
ATOM 11437 C CA . GLU B 1 623 ? -40.625 4.691 35.844 1 94.69 623 GLU B CA 1
ATOM 11438 C C . GLU B 1 623 ? -40.219 5.27 34.5 1 94.69 623 GLU B C 1
ATOM 11440 O O . GLU B 1 623 ? -39.719 4.547 33.625 1 94.69 623 GLU B O 1
ATOM 11445 N N . ARG B 1 624 ? -40.469 6.473 34.25 1 94.44 624 ARG B N 1
ATOM 11446 C CA . ARG B 1 624 ? -40.062 7.145 33.031 1 94.44 624 ARG B CA 1
ATOM 11447 C C . ARG B 1 624 ? -38.531 7.145 32.875 1 94.44 624 ARG B C 1
ATOM 11449 O O . ARG B 1 624 ? -38 6.855 31.812 1 94.44 624 ARG B O 1
ATOM 11456 N N . ILE B 1 625 ? -37.938 7.453 33.938 1 95.5 625 ILE B N 1
ATOM 11457 C CA . ILE B 1 625 ? -36.469 7.488 33.969 1 95.5 625 ILE B CA 1
ATOM 11458 C C . ILE B 1 625 ? -35.938 6.094 33.656 1 95.5 625 ILE B C 1
ATOM 11460 O O . ILE B 1 625 ? -35 5.938 32.875 1 95.5 625 ILE B O 1
ATOM 11464 N N . ASN B 1 626 ? -36.5 5.07 34.25 1 95.31 626 ASN B N 1
ATOM 11465 C CA . ASN B 1 626 ? -36.062 3.693 34.062 1 95.31 626 ASN B CA 1
ATOM 11466 C C . ASN B 1 626 ? -36.312 3.217 32.625 1 95.31 626 ASN B C 1
ATOM 11468 O O . ASN B 1 626 ? -35.531 2.422 32.094 1 95.31 626 ASN B O 1
ATOM 11472 N N . TYR B 1 627 ? -37.344 3.697 32.125 1 95.62 627 TYR B N 1
ATOM 11473 C CA . TYR B 1 627 ? -37.719 3.344 30.75 1 95.62 627 TYR B CA 1
ATOM 11474 C C . TYR B 1 627 ? -36.594 3.738 29.781 1 95.62 627 TYR B C 1
ATOM 11476 O O . TYR B 1 627 ? -36.312 3.012 28.828 1 95.62 627 TYR B O 1
ATOM 11484 N N . VAL B 1 628 ? -35.906 4.754 29.969 1 95.62 628 VAL B N 1
ATOM 11485 C CA . VAL B 1 628 ? -34.875 5.254 29.094 1 95.62 628 VAL B CA 1
ATOM 11486 C C . VAL B 1 628 ? -33.5 4.754 29.578 1 95.62 628 VAL B C 1
ATOM 11488 O O . VAL B 1 628 ? -32.75 4.184 28.812 1 95.62 628 VAL B O 1
ATOM 11491 N N . SER B 1 629 ? -33.281 4.875 30.859 1 94.25 629 SER B N 1
ATOM 11492 C CA . SER B 1 629 ? -31.938 4.652 31.422 1 94.25 629 SER B CA 1
ATOM 11493 C C . SER B 1 629 ? -31.547 3.18 31.359 1 94.25 629 SER B C 1
ATOM 11495 O O . SER B 1 629 ? -30.359 2.846 31.328 1 94.25 629 SER B O 1
ATOM 11497 N N . ASN B 1 630 ? -32.531 2.301 31.328 1 93.75 630 ASN B N 1
ATOM 11498 C CA . ASN B 1 630 ? -32.25 0.873 31.391 1 93.75 630 ASN B CA 1
ATOM 11499 C C . ASN B 1 630 ? -32.094 0.274 29.984 1 93.75 630 ASN B C 1
ATOM 11501 O O . ASN B 1 630 ? -31.875 -0.93 29.844 1 93.75 630 ASN B O 1
ATOM 11505 N N . ASN B 1 631 ? -32.219 1.03 29.016 1 95.31 631 ASN B N 1
ATOM 11506 C CA . ASN B 1 631 ? -32.062 0.584 27.625 1 95.31 631 ASN B CA 1
ATOM 11507 C C . ASN B 1 631 ? -31.062 1.438 26.859 1 95.31 631 ASN B C 1
ATOM 11509 O O . ASN B 1 631 ? -31.375 2.564 26.469 1 95.31 631 ASN B O 1
ATOM 11513 N N . PRO B 1 632 ? -29.891 0.829 26.594 1 94.56 632 PRO B N 1
ATOM 11514 C CA . PRO B 1 632 ? -28.844 1.604 25.938 1 94.56 632 PRO B CA 1
ATOM 11515 C C . PRO B 1 632 ? -29.266 2.15 24.578 1 94.56 632 PRO B C 1
ATOM 11517 O O . PRO B 1 632 ? -28.812 3.229 24.172 1 94.56 632 PRO B O 1
ATOM 11520 N N . THR B 1 633 ? -30.156 1.451 23.859 1 96 633 THR B N 1
ATOM 11521 C CA . THR B 1 633 ? -30.594 1.89 22.531 1 96 633 THR B CA 1
ATOM 11522 C C . THR B 1 633 ? -31.469 3.129 22.656 1 96 633 THR B C 1
ATOM 11524 O O . THR B 1 633 ? -31.328 4.078 21.875 1 96 633 THR B O 1
ATOM 11527 N N . ARG B 1 634 ? -32.469 3.127 23.609 1 96.5 634 ARG B N 1
ATOM 11528 C CA . ARG B 1 634 ? -33.312 4.289 23.828 1 96.5 634 ARG B CA 1
ATOM 11529 C C . ARG B 1 634 ? -32.5 5.504 24.234 1 96.5 634 ARG B C 1
ATOM 11531 O O . ARG B 1 634 ? -32.719 6.617 23.766 1 96.5 634 ARG B O 1
ATOM 11538 N N . LYS B 1 635 ? -31.484 5.266 25.047 1 96.31 635 LYS B N 1
ATOM 11539 C CA . LYS B 1 635 ? -30.594 6.324 25.484 1 96.31 635 LYS B CA 1
ATOM 11540 C C . LYS B 1 635 ? -29.844 6.941 24.297 1 96.31 635 LYS B C 1
ATOM 11542 O O . LYS B 1 635 ? -29.719 8.164 24.219 1 96.31 635 LYS B O 1
ATOM 11547 N N . GLU B 1 636 ? -29.406 6.105 23.422 1 96.25 636 GLU B N 1
ATOM 11548 C CA . GLU B 1 636 ? -28.625 6.566 22.281 1 96.25 636 GLU B CA 1
ATOM 11549 C C . GLU B 1 636 ? -29.5 7.375 21.312 1 96.25 636 GLU B C 1
ATOM 11551 O O . GLU B 1 636 ? -29.031 8.375 20.75 1 96.25 636 GLU B O 1
ATOM 11556 N N . ILE B 1 637 ? -30.688 6.922 21.141 1 96.19 637 ILE B N 1
ATOM 11557 C CA . ILE B 1 637 ? -31.578 7.609 20.234 1 96.19 637 ILE B CA 1
ATOM 11558 C C . ILE B 1 637 ? -31.875 9.008 20.75 1 96.19 637 ILE B C 1
ATOM 11560 O O . ILE B 1 637 ? -31.844 9.984 20 1 96.19 637 ILE B O 1
ATOM 11564 N N . ILE B 1 638 ? -32.188 9.086 22.047 1 97.19 638 ILE B N 1
ATOM 11565 C CA . ILE B 1 638 ? -32.469 10.375 22.656 1 97.19 638 ILE B CA 1
ATOM 11566 C C . ILE B 1 638 ? -31.219 11.258 22.594 1 97.19 638 ILE B C 1
ATOM 11568 O O . ILE B 1 638 ? -31.297 12.445 22.266 1 97.19 638 ILE B O 1
ATOM 11572 N N . MET B 1 639 ? -30.094 10.68 22.875 1 97.5 639 MET B N 1
ATOM 11573 C CA . MET B 1 639 ? -28.828 11.391 22.828 1 97.5 639 MET B CA 1
ATOM 11574 C C . MET B 1 639 ? -28.562 11.938 21.422 1 97.5 639 MET B C 1
ATOM 11576 O O . MET B 1 639 ? -28.125 13.078 21.266 1 97.5 639 MET B O 1
ATOM 11580 N N . ALA B 1 640 ? -28.812 11.102 20.422 1 97.12 640 ALA B N 1
ATOM 11581 C CA . ALA B 1 640 ? -28.625 11.508 19.031 1 97.12 640 ALA B CA 1
ATOM 11582 C C . ALA B 1 640 ? -29.531 12.688 18.688 1 97.12 640 ALA B C 1
ATOM 11584 O O . ALA B 1 640 ? -29.109 13.625 18.016 1 97.12 640 ALA B O 1
ATOM 11585 N N . MET B 1 641 ? -30.734 12.617 19.156 1 97.12 641 MET B N 1
ATOM 11586 C CA . MET B 1 641 ? -31.672 13.703 18.906 1 97.12 641 MET B CA 1
ATOM 11587 C C . MET B 1 641 ? -31.266 14.961 19.672 1 97.12 641 MET B C 1
ATOM 11589 O O . MET B 1 641 ? -31.469 16.078 19.188 1 97.12 641 MET B O 1
ATOM 11593 N N . MET B 1 642 ? -30.75 14.773 20.859 1 98.25 642 MET B N 1
ATOM 11594 C CA . MET B 1 642 ? -30.234 15.906 21.625 1 98.25 642 MET B CA 1
ATOM 11595 C C . MET B 1 642 ? -29.141 16.625 20.844 1 98.25 642 MET B C 1
ATOM 11597 O O . MET B 1 642 ? -29.125 17.859 20.766 1 98.25 642 MET B O 1
ATOM 11601 N N . MET B 1 643 ? -28.219 15.875 20.266 1 98 643 MET B N 1
ATOM 11602 C CA . MET B 1 643 ? -27.125 16.469 19.516 1 98 643 MET B CA 1
ATOM 11603 C C . MET B 1 643 ? -27.656 17.266 18.312 1 98 643 MET B C 1
ATOM 11605 O O . MET B 1 643 ? -27.125 18.312 17.984 1 98 643 MET B O 1
ATOM 11609 N N . THR B 1 644 ? -28.656 16.672 17.641 1 97.06 644 THR B N 1
ATOM 11610 C CA . THR B 1 644 ? -29.266 17.391 16.531 1 97.06 644 THR B CA 1
ATOM 11611 C C . THR B 1 644 ? -29.891 18.688 17 1 97.06 644 THR B C 1
ATOM 11613 O O . THR B 1 644 ? -29.734 19.734 16.359 1 97.06 644 THR B O 1
ATOM 11616 N N . ALA B 1 645 ? -30.578 18.609 18.109 1 97.69 645 ALA B N 1
ATOM 11617 C CA . ALA B 1 645 ? -31.188 19.812 18.703 1 97.69 645 ALA B CA 1
ATOM 11618 C C . ALA B 1 645 ? -30.125 20.859 19.016 1 97.69 645 ALA B C 1
ATOM 11620 O O . ALA B 1 645 ? -30.344 22.047 18.828 1 97.69 645 ALA B O 1
ATOM 11621 N N . CYS B 1 646 ? -29.031 20.422 19.578 1 98.38 646 CYS B N 1
ATOM 11622 C CA . CYS B 1 646 ? -27.938 21.312 19.906 1 98.38 646 CYS B CA 1
ATOM 11623 C C . CYS B 1 646 ? -27.359 21.953 18.656 1 98.38 646 CYS B C 1
ATOM 11625 O O . CYS B 1 646 ? -27.062 23.156 18.641 1 98.38 646 CYS B O 1
ATOM 11627 N N . ASP B 1 647 ? -27.172 21.172 17.609 1 97.56 647 ASP B N 1
ATOM 11628 C CA . ASP B 1 647 ? -26.578 21.625 16.359 1 97.56 647 ASP B CA 1
ATOM 11629 C C . ASP B 1 647 ? -27.453 22.688 15.688 1 97.56 647 ASP B C 1
ATOM 11631 O O . ASP B 1 647 ? -26.938 23.609 15.039 1 97.56 647 ASP B O 1
ATOM 11635 N N . LEU B 1 648 ? -28.812 22.641 15.93 1 96.75 648 LEU B N 1
ATOM 11636 C CA . LEU B 1 648 ? -29.766 23.547 15.32 1 96.75 648 LEU B CA 1
ATOM 11637 C C . LEU B 1 648 ? -30.188 24.641 16.297 1 96.75 648 LEU B C 1
ATOM 11639 O O . LEU B 1 648 ? -31.078 25.438 16.016 1 96.75 648 LEU B O 1
ATOM 11643 N N . SER B 1 649 ? -29.547 24.766 17.375 1 97.69 649 SER B N 1
ATOM 11644 C CA . SER B 1 649 ? -30.047 25.531 18.516 1 97.69 649 SER B CA 1
ATOM 11645 C C . SER B 1 649 ? -30.078 27.031 18.219 1 97.69 649 SER B C 1
ATOM 11647 O O . SER B 1 649 ? -30.781 27.797 18.875 1 97.69 649 SER B O 1
ATOM 11649 N N . ALA B 1 650 ? -29.328 27.438 17.203 1 97.25 650 ALA B N 1
ATOM 11650 C CA . ALA B 1 650 ? -29.328 28.859 16.828 1 97.25 650 ALA B CA 1
ATOM 11651 C C . ALA B 1 650 ? -30.734 29.328 16.516 1 97.25 650 ALA B C 1
ATOM 11653 O O . ALA B 1 650 ? -31.078 30.484 16.781 1 97.25 650 ALA B O 1
ATOM 11654 N N . ILE B 1 651 ? -31.609 28.516 16.016 1 97.69 651 ILE B N 1
ATOM 11655 C CA . ILE B 1 651 ? -32.938 28.844 15.562 1 97.69 651 ILE B CA 1
ATOM 11656 C C . ILE B 1 651 ? -33.812 29.219 16.766 1 97.69 651 ILE B C 1
ATOM 11658 O O . ILE B 1 651 ? -34.875 29.828 16.609 1 97.69 651 ILE B O 1
ATOM 11662 N N . THR B 1 652 ? -33.375 28.812 17.938 1 98.38 652 THR B N 1
ATOM 11663 C CA . THR B 1 652 ? -34.188 29 19.141 1 98.38 652 THR B CA 1
ATOM 11664 C C . THR B 1 652 ? -33.719 30.219 19.922 1 98.38 652 THR B C 1
ATOM 11666 O O . THR B 1 652 ? -34.344 30.625 20.906 1 98.38 652 THR B O 1
ATOM 11669 N N . LYS B 1 653 ? -32.562 30.781 19.547 1 98.31 653 LYS B N 1
ATOM 11670 C CA . LYS B 1 653 ? -31.969 31.906 20.281 1 98.31 653 LYS B CA 1
ATOM 11671 C C . LYS B 1 653 ? -32.781 33.188 20.047 1 98.31 653 LYS B C 1
ATOM 11673 O O . LYS B 1 653 ? -33.594 33.281 19.125 1 98.31 653 LYS B O 1
ATOM 11678 N N . PRO B 1 654 ? -32.562 34.219 20.859 1 97.56 654 PRO B N 1
ATOM 11679 C CA . PRO B 1 654 ? -33.281 35.469 20.641 1 97.56 654 PRO B CA 1
ATOM 11680 C C . PRO B 1 654 ? -33.031 36.031 19.234 1 97.56 654 PRO B C 1
ATOM 11682 O O . PRO B 1 654 ? -32 35.75 18.625 1 97.56 654 PRO B O 1
ATOM 11685 N N . TRP B 1 655 ? -33.969 36.812 18.766 1 97.62 655 TRP B N 1
ATOM 11686 C CA . TRP B 1 655 ? -34.031 37.281 17.391 1 97.62 655 TRP B CA 1
ATOM 11687 C C . TRP B 1 655 ? -32.719 38 17.016 1 97.62 655 TRP B C 1
ATOM 11689 O O . TRP B 1 655 ? -32.188 37.812 15.922 1 97.62 655 TRP B O 1
ATOM 11699 N N . GLU B 1 656 ? -32.156 38.781 17.922 1 96.19 656 GLU B N 1
ATOM 11700 C CA . GLU B 1 656 ? -30.953 39.562 17.672 1 96.19 656 GLU B CA 1
ATOM 11701 C C . GLU B 1 656 ? -29.766 38.656 17.406 1 96.19 656 GLU B C 1
ATOM 11703 O O . GLU B 1 656 ? -28.859 39 16.656 1 96.19 656 GLU B O 1
ATOM 11708 N N . VAL B 1 657 ? -29.828 37.5 18.031 1 97.19 657 VAL B N 1
ATOM 11709 C CA . VAL B 1 657 ? -28.766 36.5 17.859 1 97.19 657 VAL B CA 1
ATOM 11710 C C . VAL B 1 657 ? -29.062 35.656 16.625 1 97.19 657 VAL B C 1
ATOM 11712 O O . VAL B 1 657 ? -28.203 35.5 15.75 1 97.19 657 VAL B O 1
ATOM 11715 N N . GLN B 1 658 ? -30.281 35.188 16.5 1 97.75 658 GLN B N 1
ATOM 11716 C CA . GLN B 1 658 ? -30.672 34.25 15.469 1 97.75 658 GLN B CA 1
ATOM 11717 C C . GLN B 1 658 ? -30.594 34.875 14.078 1 97.75 658 GLN B C 1
ATOM 11719 O O . GLN B 1 658 ? -30.188 34.219 13.117 1 97.75 658 GLN B O 1
ATOM 11724 N N . SER B 1 659 ? -31 36.094 13.922 1 97 659 SER B N 1
ATOM 11725 C CA . SER B 1 659 ? -30.984 36.781 12.625 1 97 659 SER B CA 1
ATOM 11726 C C . SER B 1 659 ? -29.562 36.906 12.094 1 97 659 SER B C 1
ATOM 11728 O O . SER B 1 659 ? -29.328 36.688 10.898 1 97 659 SER B O 1
ATOM 11730 N N . LYS B 1 660 ? -28.609 37.188 12.992 1 97 660 LYS B N 1
ATOM 11731 C CA . LYS B 1 660 ? -27.219 37.281 12.586 1 97 660 LYS B CA 1
ATOM 11732 C C . LYS B 1 660 ? -26.641 35.938 12.219 1 97 660 LYS B C 1
ATOM 11734 O O . LYS B 1 660 ? -25.891 35.812 11.242 1 97 660 LYS B O 1
ATOM 11739 N N . VAL B 1 661 ? -26.953 34.969 13.023 1 97.5 661 VAL B N 1
ATOM 11740 C CA . VAL B 1 661 ? -26.453 33.625 12.781 1 97.5 661 VAL B CA 1
ATOM 11741 C C . VAL B 1 661 ? -27 33.094 11.461 1 97.5 661 VAL B C 1
ATOM 11743 O O . VAL B 1 661 ? -26.297 32.438 10.703 1 97.5 661 VAL B O 1
ATOM 11746 N N . ALA B 1 662 ? -28.25 33.375 11.211 1 97.19 662 ALA B N 1
ATOM 11747 C CA . ALA B 1 662 ? -28.875 32.938 9.961 1 97.19 662 ALA B CA 1
ATOM 11748 C C . ALA B 1 662 ? -28.141 33.531 8.75 1 97.19 662 ALA B C 1
ATOM 11750 O O . ALA B 1 662 ? -27.984 32.844 7.734 1 97.19 662 ALA B O 1
ATOM 11751 N N . LEU B 1 663 ? -27.766 34.75 8.875 1 96.62 663 LEU B N 1
ATOM 11752 C CA . LEU B 1 663 ? -27.016 35.406 7.801 1 96.62 663 LEU B CA 1
ATOM 11753 C C . LEU B 1 663 ? -25.656 34.75 7.617 1 96.62 663 LEU B C 1
ATOM 11755 O O . LEU B 1 663 ? -25.172 34.594 6.488 1 96.62 663 LEU B O 1
ATOM 11759 N N . MET B 1 664 ? -24.984 34.406 8.688 1 97.19 664 MET B N 1
ATOM 11760 C CA . MET B 1 664 ? -23.672 33.75 8.617 1 97.19 664 MET B CA 1
ATOM 11761 C C . MET B 1 664 ? -23.781 32.375 7.965 1 97.19 664 MET B C 1
ATOM 11763 O O . MET B 1 664 ? -22.953 32 7.141 1 97.19 664 MET B O 1
ATOM 11767 N N . VAL B 1 665 ? -24.781 31.625 8.352 1 97.06 665 VAL B N 1
ATOM 11768 C CA . VAL B 1 665 ? -25.016 30.312 7.754 1 97.06 665 VAL B CA 1
ATOM 11769 C C . VAL B 1 665 ? -25.266 30.469 6.254 1 97.06 665 VAL B C 1
ATOM 11771 O O . VAL B 1 665 ? -24.672 29.734 5.449 1 97.06 665 VAL B O 1
ATOM 11774 N N . ALA B 1 666 ? -26.141 31.422 5.902 1 96.94 666 ALA B N 1
ATOM 11775 C CA . ALA B 1 666 ? -26.438 31.672 4.5 1 96.94 666 ALA B CA 1
ATOM 11776 C C . ALA B 1 666 ? -25.188 32.062 3.723 1 96.94 666 ALA B C 1
ATOM 11778 O O . ALA B 1 666 ? -24.969 31.609 2.602 1 96.94 666 ALA B O 1
ATOM 11779 N N . ALA B 1 667 ? -24.422 32.938 4.332 1 97.25 667 ALA B N 1
ATOM 11780 C CA . ALA B 1 667 ? -23.203 33.375 3.688 1 97.25 667 ALA B CA 1
ATOM 11781 C C . ALA B 1 667 ? -22.266 32.219 3.387 1 97.25 667 ALA B C 1
ATOM 11783 O O . ALA B 1 667 ? -21.656 32.156 2.32 1 97.25 667 ALA B O 1
ATOM 11784 N N . GLU B 1 668 ? -22.062 31.312 4.289 1 97.25 668 GLU B N 1
ATOM 11785 C CA . GLU B 1 668 ? -21.219 30.141 4.086 1 97.25 668 GLU B CA 1
ATOM 11786 C C . GLU B 1 668 ? -21.781 29.25 2.975 1 97.25 668 GLU B C 1
ATOM 11788 O O . GLU B 1 668 ? -21.016 28.688 2.182 1 97.25 668 GLU B O 1
ATOM 11793 N N . PHE B 1 669 ? -23.109 29.156 2.924 1 97.31 669 PHE B N 1
ATOM 11794 C CA . PHE B 1 669 ? -23.766 28.391 1.863 1 97.31 669 PHE B CA 1
ATOM 11795 C C . PHE B 1 669 ? -23.5 29.031 0.503 1 97.31 669 PHE B C 1
ATOM 11797 O O . PHE B 1 669 ? -23.25 28.344 -0.48 1 97.31 669 PHE B O 1
ATOM 11804 N N . TRP B 1 670 ? -23.594 30.328 0.51 1 97.5 670 TRP B N 1
ATOM 11805 C CA . TRP B 1 670 ? -23.344 31.031 -0.74 1 97.5 670 TRP B CA 1
ATOM 11806 C C . TRP B 1 670 ? -21.891 30.875 -1.177 1 97.5 670 TRP B C 1
ATOM 11808 O O . TRP B 1 670 ? -21.609 30.797 -2.373 1 97.5 670 TRP B O 1
ATOM 11818 N N . GLU B 1 671 ? -20.984 30.891 -0.203 1 97 671 GLU B N 1
ATOM 11819 C CA . GLU B 1 671 ? -19.578 30.641 -0.518 1 97 671 GLU B CA 1
ATOM 11820 C C . GLU B 1 671 ? -19.391 29.266 -1.153 1 97 671 GLU B C 1
ATOM 11822 O O . GLU B 1 671 ? -18.625 29.109 -2.111 1 97 671 GLU B O 1
ATOM 11827 N N . GLN B 1 672 ? -20.031 28.297 -0.615 1 97.25 672 GLN B N 1
ATOM 11828 C CA . GLN B 1 672 ? -20 26.984 -1.241 1 97.25 672 GLN B CA 1
ATOM 11829 C C . GLN B 1 672 ? -20.594 27.031 -2.645 1 97.25 672 GLN B C 1
ATOM 11831 O O . GLN B 1 672 ? -20.078 26.375 -3.561 1 97.25 672 GLN B O 1
ATOM 11836 N N . GLY B 1 673 ? -21.75 27.703 -2.775 1 97.75 673 GLY B N 1
ATOM 11837 C CA . GLY B 1 673 ? -22.344 27.844 -4.098 1 97.75 673 GLY B CA 1
ATOM 11838 C C . GLY B 1 673 ? -21.375 28.438 -5.113 1 97.75 673 GLY B C 1
ATOM 11839 O O . GLY B 1 673 ? -21.375 28.031 -6.277 1 97.75 673 GLY B O 1
ATOM 11840 N N . ASP B 1 674 ? -20.672 29.391 -4.664 1 97 674 ASP B N 1
ATOM 11841 C CA . ASP B 1 674 ? -19.656 29.984 -5.527 1 97 674 ASP B CA 1
ATOM 11842 C C . ASP B 1 674 ? -18.625 28.938 -5.949 1 97 674 ASP B C 1
ATOM 11844 O O . ASP B 1 674 ? -18.172 28.922 -7.102 1 97 674 ASP B O 1
ATOM 11848 N N . LEU B 1 675 ? -18.203 28.141 -5.043 1 96.19 675 LEU B N 1
ATOM 11849 C CA . LEU B 1 675 ? -17.25 27.078 -5.34 1 96.19 675 LEU B CA 1
ATOM 11850 C C . LEU B 1 675 ? -17.844 26.062 -6.32 1 96.19 675 LEU B C 1
ATOM 11852 O O . LEU B 1 675 ? -17.141 25.562 -7.191 1 96.19 675 LEU B O 1
ATOM 11856 N N . GLU B 1 676 ? -19.125 25.734 -6.102 1 96.75 676 GLU B N 1
ATOM 11857 C CA . GLU B 1 676 ? -19.797 24.812 -7.02 1 96.75 676 GLU B CA 1
ATOM 11858 C C . GLU B 1 676 ? -19.797 25.359 -8.445 1 96.75 676 GLU B C 1
ATOM 11860 O O . GLU B 1 676 ? -19.609 24.609 -9.398 1 96.75 676 GLU B O 1
ATOM 11865 N N . ARG B 1 677 ? -19.938 26.625 -8.57 1 95.94 677 ARG B N 1
ATOM 11866 C CA . ARG B 1 677 ? -19.938 27.281 -9.875 1 95.94 677 ARG B CA 1
ATOM 11867 C C . ARG B 1 677 ? -18.547 27.281 -10.484 1 95.94 677 ARG B C 1
ATOM 11869 O O . ARG B 1 677 ? -18.375 26.969 -11.664 1 95.94 677 ARG B O 1
ATOM 11876 N N . THR B 1 678 ? -17.562 27.594 -9.695 1 94.38 678 THR B N 1
ATOM 11877 C CA . THR B 1 678 ? -16.219 27.844 -10.234 1 94.38 678 THR B CA 1
ATOM 11878 C C . THR B 1 678 ? -15.406 26.562 -10.305 1 94.38 678 THR B C 1
ATOM 11880 O O . THR B 1 678 ? -14.633 26.359 -11.242 1 94.38 678 THR B O 1
ATOM 11883 N N . VAL B 1 679 ? -15.586 25.703 -9.367 1 92.62 679 VAL B N 1
ATOM 11884 C CA . VAL B 1 679 ? -14.742 24.516 -9.273 1 92.62 679 VAL B CA 1
ATOM 11885 C C . VAL B 1 679 ? -15.453 23.328 -9.914 1 92.62 679 VAL B C 1
ATOM 11887 O O . VAL B 1 679 ? -14.867 22.594 -10.703 1 92.62 679 VAL B O 1
ATOM 11890 N N . LEU B 1 680 ? -16.734 23.156 -9.633 1 95.44 680 LEU B N 1
ATOM 11891 C CA . LEU B 1 680 ? -17.469 22 -10.133 1 95.44 680 LEU B CA 1
ATOM 11892 C C . LEU B 1 680 ? -18.188 22.344 -11.445 1 95.44 680 LEU B C 1
ATOM 11894 O O . LEU B 1 680 ? -18.688 21.438 -12.133 1 95.44 680 LEU B O 1
ATOM 11898 N N . GLU B 1 681 ? -18.281 23.703 -11.789 1 96 681 GLU B N 1
ATOM 11899 C CA . GLU B 1 681 ? -18.969 24.172 -12.984 1 96 681 GLU B CA 1
ATOM 11900 C C . GLU B 1 681 ? -20.438 23.734 -12.992 1 96 681 GLU B C 1
ATOM 11902 O O . GLU B 1 681 ? -20.938 23.234 -14 1 96 681 GLU B O 1
ATOM 11907 N N . GLN B 1 682 ? -21.031 23.828 -11.828 1 95.56 682 GLN B N 1
ATOM 11908 C CA . GLN B 1 682 ? -22.438 23.469 -11.648 1 95.56 682 GLN B CA 1
ATOM 11909 C C . GLN B 1 682 ? -23.234 24.625 -11.055 1 95.56 682 GLN B C 1
ATOM 11911 O O . GLN B 1 682 ? -22.703 25.422 -10.266 1 95.56 682 GLN B O 1
ATOM 11916 N N . GLN B 1 683 ? -24.469 24.688 -11.453 1 95.5 683 GLN B N 1
ATOM 11917 C CA . GLN B 1 683 ? -25.359 25.688 -10.867 1 95.5 683 GLN B CA 1
ATOM 11918 C C . GLN B 1 683 ? -25.844 25.25 -9.492 1 95.5 683 GLN B C 1
ATOM 11920 O O . GLN B 1 683 ? -26.438 24.172 -9.352 1 95.5 683 GLN B O 1
ATOM 11925 N N . PRO B 1 684 ? -25.516 26.047 -8.508 1 96.31 684 PRO B N 1
ATOM 11926 C CA . PRO B 1 684 ? -25.969 25.656 -7.168 1 96.31 684 PRO B CA 1
ATOM 11927 C C . PRO B 1 684 ? -27.484 25.75 -7.008 1 96.31 684 PRO B C 1
ATOM 11929 O O . PRO B 1 684 ? -28.156 26.422 -7.789 1 96.31 684 PRO B O 1
ATOM 11932 N N . ILE B 1 685 ? -28.078 25.062 -6.082 1 94.38 685 ILE B N 1
ATOM 11933 C CA . ILE B 1 685 ? -29.5 25.188 -5.742 1 94.38 685 ILE B CA 1
ATOM 11934 C C . ILE B 1 685 ? -29.766 26.562 -5.148 1 94.38 685 ILE B C 1
ATOM 11936 O O . ILE B 1 685 ? -28.844 27.234 -4.676 1 94.38 685 ILE B O 1
ATOM 11940 N N . PRO B 1 686 ? -30.969 26.984 -5.066 1 92.56 686 PRO B N 1
ATOM 11941 C CA . PRO B 1 686 ? -31.297 28.344 -4.648 1 92.56 686 PRO B CA 1
ATOM 11942 C C . PRO B 1 686 ? -30.797 28.672 -3.244 1 92.56 686 PRO B C 1
ATOM 11944 O O . PRO B 1 686 ? -30.297 29.781 -3.006 1 92.56 686 PRO B O 1
ATOM 11947 N N . MET B 1 687 ? -30.766 27.797 -2.414 1 92.56 687 MET B N 1
ATOM 11948 C CA . MET B 1 687 ? -30.344 28.031 -1.036 1 92.56 687 MET B CA 1
ATOM 11949 C C . MET B 1 687 ? -28.844 28.328 -0.968 1 92.56 687 MET B C 1
ATOM 11951 O O . MET B 1 687 ? -28.391 29.016 -0.062 1 92.56 687 MET B O 1
ATOM 11955 N N . MET B 1 688 ? -28.125 27.797 -1.936 1 95.69 688 MET B N 1
ATOM 11956 C CA . MET B 1 688 ? -26.672 27.953 -1.963 1 95.69 688 MET B CA 1
ATOM 11957 C C . MET B 1 688 ? -26.281 29.062 -2.936 1 95.69 688 MET B C 1
ATOM 11959 O O . MET B 1 688 ? -25.078 29.281 -3.164 1 95.69 688 MET B O 1
ATOM 11963 N N . ASP B 1 689 ? -27.219 29.719 -3.594 1 95.5 689 ASP B N 1
ATOM 11964 C CA . ASP B 1 689 ? -26.969 30.719 -4.629 1 95.5 689 ASP B CA 1
ATOM 11965 C C . ASP B 1 689 ? -27.125 32.125 -4.074 1 95.5 689 ASP B C 1
ATOM 11967 O O . ASP B 1 689 ? -28.203 32.531 -3.668 1 95.5 689 ASP B O 1
ATOM 11971 N N . ARG B 1 690 ? -26.047 32.906 -4.09 1 94.5 690 ARG B N 1
ATOM 11972 C CA . ARG B 1 690 ? -26.031 34.25 -3.568 1 94.5 690 ARG B CA 1
ATOM 11973 C C . ARG B 1 690 ? -27.016 35.156 -4.324 1 94.5 690 ARG B C 1
ATOM 11975 O O . ARG B 1 690 ? -27.469 36.188 -3.805 1 94.5 690 ARG B O 1
ATOM 11982 N N . ASN B 1 691 ? -27.406 34.75 -5.527 1 93.81 691 ASN B N 1
ATOM 11983 C CA . ASN B 1 691 ? -28.359 35.5 -6.34 1 93.81 691 ASN B CA 1
ATOM 11984 C C . ASN B 1 691 ? -29.781 35.406 -5.785 1 93.81 691 ASN B C 1
ATOM 11986 O O . ASN B 1 691 ? -30.641 36.219 -6.152 1 93.81 691 ASN B O 1
ATOM 11990 N N . HIS B 1 692 ? -30 34.531 -4.918 1 94.31 692 HIS B N 1
ATOM 11991 C CA . HIS B 1 692 ? -31.312 34.375 -4.289 1 94.31 692 HIS B CA 1
ATOM 11992 C C . HIS B 1 692 ? -31.281 34.844 -2.836 1 94.31 692 HIS B C 1
ATOM 11994 O O . HIS B 1 692 ? -32.031 34.312 -2.002 1 94.31 692 HIS B O 1
ATOM 12000 N N . ALA B 1 693 ? -30.391 35.688 -2.488 1 94.31 693 ALA B N 1
ATOM 12001 C CA . ALA B 1 693 ? -30.203 36.188 -1.124 1 94.31 693 ALA B CA 1
ATOM 12002 C C . ALA B 1 693 ? -31.484 36.812 -0.584 1 94.31 693 ALA B C 1
ATOM 12004 O O . ALA B 1 693 ? -31.766 36.719 0.61 1 94.31 693 ALA B O 1
ATOM 12005 N N . ASP B 1 694 ? -32.281 37.438 -1.478 1 92.94 694 ASP B N 1
ATOM 12006 C CA . ASP B 1 694 ? -33.469 38.125 -1.065 1 92.94 694 ASP B CA 1
ATOM 12007 C C . ASP B 1 694 ? -34.562 37.156 -0.627 1 92.94 694 ASP B C 1
ATOM 12009 O O . ASP B 1 694 ? -35.531 37.531 0.05 1 92.94 694 ASP B O 1
ATOM 12013 N N . GLU B 1 695 ? -34.438 35.938 -0.957 1 94.5 695 GLU B N 1
ATOM 12014 C CA . GLU B 1 695 ? -35.438 34.938 -0.613 1 94.5 695 GLU B CA 1
ATOM 12015 C C . GLU B 1 695 ? -35.094 34.281 0.73 1 94.5 695 GLU B C 1
ATOM 12017 O O . GLU B 1 695 ? -35.781 33.344 1.155 1 94.5 695 GLU B O 1
ATOM 12022 N N . LEU B 1 696 ? -34.125 34.688 1.433 1 95.75 696 LEU B N 1
ATOM 12023 C CA . LEU B 1 696 ? -33.656 34.094 2.674 1 95.75 696 LEU B CA 1
ATOM 12024 C C . LEU B 1 696 ? -34.75 33.969 3.699 1 95.75 696 LEU B C 1
ATOM 12026 O O . LEU B 1 696 ? -34.906 32.938 4.336 1 95.75 696 LEU B O 1
ATOM 12030 N N . PRO B 1 697 ? -35.625 35.031 3.898 1 96.62 697 PRO B N 1
ATOM 12031 C CA . PRO B 1 697 ? -36.688 34.906 4.898 1 96.62 697 PRO B CA 1
ATOM 12032 C C . PRO B 1 697 ? -37.625 33.75 4.605 1 96.62 697 PRO B C 1
ATOM 12034 O O . PRO B 1 697 ? -38 33 5.516 1 96.62 697 PRO B O 1
ATOM 12037 N N . LYS B 1 698 ? -38 33.656 3.367 1 96.06 698 LYS B N 1
ATOM 12038 C CA . LYS B 1 698 ? -38.875 32.531 2.971 1 96.06 698 LYS B CA 1
ATOM 12039 C C . LYS B 1 698 ? -38.188 31.203 3.197 1 96.06 698 LYS B C 1
ATOM 12041 O O . LYS B 1 698 ? -38.844 30.25 3.662 1 96.06 698 LYS B O 1
ATOM 12046 N N . MET B 1 699 ? -36.969 31.109 2.857 1 95.81 699 MET B N 1
ATOM 12047 C CA . MET B 1 699 ? -36.219 29.859 3.012 1 95.81 699 MET B CA 1
ATOM 12048 C C . MET B 1 699 ? -36.062 29.5 4.484 1 95.81 699 MET B C 1
ATOM 12050 O O . MET B 1 699 ? -36.094 28.312 4.84 1 95.81 699 MET B O 1
ATOM 12054 N N . GLN B 1 700 ? -35.844 30.5 5.34 1 96.56 700 GLN B N 1
ATOM 12055 C CA . GLN B 1 700 ? -35.75 30.25 6.777 1 96.56 700 GLN B CA 1
ATOM 12056 C C . GLN B 1 700 ? -37.062 29.688 7.32 1 96.56 700 GLN B C 1
ATOM 12058 O O . GLN B 1 700 ? -37.062 28.797 8.172 1 96.56 700 GLN B O 1
ATOM 12063 N N . CYS B 1 701 ? -38.188 30.266 6.844 1 97.06 701 CYS B N 1
ATOM 12064 C CA . CYS B 1 701 ? -39.5 29.734 7.246 1 97.06 701 CYS B CA 1
ATOM 12065 C C . CYS B 1 701 ? -39.625 28.25 6.879 1 97.06 701 CYS B C 1
ATOM 12067 O O . CYS B 1 701 ? -40.062 27.438 7.688 1 97.06 701 CYS B O 1
ATOM 12069 N N . GLY B 1 702 ? -39.25 27.953 5.676 1 95.88 702 GLY B N 1
ATOM 12070 C CA . GLY B 1 702 ? -39.25 26.578 5.238 1 95.88 702 GLY B CA 1
ATOM 12071 C C . GLY B 1 702 ? -38.375 25.672 6.082 1 95.88 702 GLY B C 1
ATOM 12072 O O . GLY B 1 702 ? -38.75 24.562 6.434 1 95.88 702 GLY B O 1
ATOM 12073 N N . PHE B 1 703 ? -37.219 26.109 6.363 1 95.25 703 PHE B N 1
ATOM 12074 C CA . PHE B 1 703 ? -36.281 25.344 7.18 1 95.25 703 PHE B CA 1
ATOM 12075 C C . PHE B 1 703 ? -36.844 25.078 8.562 1 95.25 703 PHE B C 1
ATOM 12077 O O . PHE B 1 703 ? -36.75 23.984 9.094 1 95.25 703 PHE B O 1
ATOM 12084 N N . ILE B 1 704 ? -37.344 26.125 9.172 1 97.5 704 ILE B N 1
ATOM 12085 C CA . ILE B 1 704 ? -37.938 26.016 10.492 1 97.5 704 ILE B CA 1
ATOM 12086 C C . ILE B 1 704 ? -39.094 25 10.453 1 97.5 704 ILE B C 1
ATOM 12088 O O . ILE B 1 704 ? -39.156 24.094 11.297 1 97.5 704 ILE B O 1
ATOM 12092 N N . ASP B 1 705 ? -39.938 25.078 9.477 1 96.94 705 ASP B N 1
ATOM 12093 C CA . ASP B 1 705 ? -41.156 24.266 9.398 1 96.94 705 ASP B CA 1
ATOM 12094 C C . ASP B 1 705 ? -40.812 22.797 9.109 1 96.94 705 ASP B C 1
ATOM 12096 O O . ASP B 1 705 ? -41.438 21.891 9.68 1 96.94 705 ASP B O 1
ATOM 12100 N N . PHE B 1 706 ? -39.844 22.594 8.289 1 93.44 706 PHE B N 1
ATOM 12101 C CA . PHE B 1 706 ? -39.625 21.25 7.781 1 93.44 706 PHE B CA 1
ATOM 12102 C C . PHE B 1 706 ? -38.562 20.516 8.602 1 93.44 706 PHE B C 1
ATOM 12104 O O . PHE B 1 706 ? -38.562 19.297 8.656 1 93.44 706 PHE B O 1
ATOM 12111 N N . VAL B 1 707 ? -37.719 21.266 9.258 1 93.75 707 VAL B N 1
ATOM 12112 C CA . VAL B 1 707 ? -36.594 20.594 9.914 1 93.75 707 VAL B CA 1
ATOM 12113 C C . VAL B 1 707 ? -36.625 20.875 11.414 1 93.75 707 VAL B C 1
ATOM 12115 O O . VAL B 1 707 ? -36.656 19.953 12.227 1 93.75 707 VAL B O 1
ATOM 12118 N N . CYS B 1 708 ? -36.781 22.109 11.867 1 96.75 708 CYS B N 1
ATOM 12119 C CA . CYS B 1 708 ? -36.5 22.5 13.242 1 96.75 708 CYS B CA 1
ATOM 12120 C C . CYS B 1 708 ? -37.719 22.312 14.141 1 96.75 708 CYS B C 1
ATOM 12122 O O . CYS B 1 708 ? -37.562 21.922 15.297 1 96.75 708 CYS B O 1
ATOM 12124 N N . SER B 1 709 ? -38.875 22.594 13.609 1 96.94 709 SER B N 1
ATOM 12125 C CA . SER B 1 709 ? -40.062 22.625 14.422 1 96.94 709 SER B CA 1
ATOM 12126 C C . SER B 1 709 ? -40.312 21.297 15.117 1 96.94 709 SER B C 1
ATOM 12128 O O . SER B 1 709 ? -40.656 21.25 16.297 1 96.94 709 SER B O 1
ATOM 12130 N N . PHE B 1 710 ? -40.188 20.281 14.406 1 96.12 710 PHE B N 1
ATOM 12131 C CA . PHE B 1 710 ? -40.406 18.953 14.961 1 96.12 710 PHE B CA 1
ATOM 12132 C C . PHE B 1 710 ? -39.5 18.719 16.172 1 96.12 710 PHE B C 1
ATOM 12134 O O . PHE B 1 710 ? -39.969 18.188 17.188 1 96.12 710 PHE B O 1
ATOM 12141 N N . VAL B 1 711 ? -38.281 19.047 16.109 1 96.5 711 VAL B N 1
ATOM 12142 C CA . VAL B 1 711 ? -37.281 18.766 17.109 1 96.5 711 VAL B CA 1
ATOM 12143 C C . VAL B 1 711 ? -37.656 19.391 18.438 1 96.5 711 VAL B C 1
ATOM 12145 O O . VAL B 1 711 ? -37.781 18.703 19.469 1 96.5 711 VAL B O 1
ATOM 12148 N N . TYR B 1 712 ? -37.906 20.656 18.422 1 97.94 712 TYR B N 1
ATOM 12149 C CA . TYR B 1 712 ? -38.094 21.375 19.672 1 97.94 712 TYR B CA 1
ATOM 12150 C C . TYR B 1 712 ? -39.531 21.203 20.219 1 97.94 712 TYR B C 1
ATOM 12152 O O . TYR B 1 712 ? -39.75 21.219 21.422 1 97.94 712 TYR B O 1
ATOM 12160 N N . LYS B 1 713 ? -40.469 20.938 19.281 1 97.56 713 LYS B N 1
ATOM 12161 C CA . LYS B 1 713 ? -41.781 20.578 19.719 1 97.56 713 LYS B CA 1
ATOM 12162 C C . LYS B 1 713 ? -41.781 19.266 20.516 1 97.56 713 LYS B C 1
ATOM 12164 O O . LYS B 1 713 ? -42.344 19.172 21.609 1 97.56 713 LYS B O 1
ATOM 12169 N N . GLU B 1 714 ? -41.125 18.281 19.953 1 97.06 714 GLU B N 1
ATOM 12170 C CA . GLU B 1 714 ? -41.062 16.969 20.594 1 97.06 714 GLU B CA 1
ATOM 12171 C C . GLU B 1 714 ? -40.25 17.016 21.875 1 97.06 714 GLU B C 1
ATOM 12173 O O . GLU B 1 714 ? -40.531 16.328 22.844 1 97.06 714 GLU B O 1
ATOM 12178 N N . PHE B 1 715 ? -39.188 17.797 21.922 1 97.75 715 PHE B N 1
ATOM 12179 C CA . PHE B 1 715 ? -38.406 17.906 23.141 1 97.75 715 PHE B CA 1
ATOM 12180 C C . PHE B 1 715 ? -39.188 18.625 24.234 1 97.75 715 PHE B C 1
ATOM 12182 O O . PHE B 1 715 ? -39.062 18.297 25.422 1 97.75 715 PHE B O 1
ATOM 12189 N N . ALA B 1 716 ? -39.969 19.625 23.797 1 97.44 716 ALA B N 1
ATOM 12190 C CA . ALA B 1 716 ? -40.812 20.312 24.766 1 97.44 716 ALA B CA 1
ATOM 12191 C C . ALA B 1 716 ? -41.875 19.359 25.344 1 97.44 716 ALA B C 1
ATOM 12193 O O . ALA B 1 716 ? -42.25 19.469 26.516 1 97.44 716 ALA B O 1
ATOM 12194 N N . ARG B 1 717 ? -42.375 18.484 24.5 1 96.38 717 ARG B N 1
ATOM 12195 C CA . ARG B 1 717 ? -43.281 17.453 24.938 1 96.38 717 ARG B CA 1
ATOM 12196 C C . ARG B 1 717 ? -42.594 16.438 25.844 1 96.38 717 ARG B C 1
ATOM 12198 O O . ARG B 1 717 ? -43.219 15.906 26.766 1 96.38 717 ARG B O 1
ATOM 12205 N N . PHE B 1 718 ? -41.375 16.156 25.562 1 95.75 718 PHE B N 1
ATOM 12206 C CA . PHE B 1 718 ? -40.594 15.203 26.312 1 95.75 718 PHE B CA 1
ATOM 12207 C C . PHE B 1 718 ? -40.312 15.727 27.719 1 95.75 718 PHE B C 1
ATOM 12209 O O . PHE B 1 718 ? -40.531 15.016 28.703 1 95.75 718 PHE B O 1
ATOM 12216 N N . HIS B 1 719 ? -39.875 17 27.812 1 95.06 719 HIS B N 1
ATOM 12217 C CA . HIS B 1 719 ? -39.625 17.703 29.078 1 95.06 719 HIS B CA 1
ATOM 12218 C C . HIS B 1 719 ? -40.062 19.156 29 1 95.06 719 HIS B C 1
ATOM 12220 O O . HIS B 1 719 ? -39.531 19.938 28.203 1 95.06 719 HIS B O 1
ATOM 12226 N N . SER B 1 720 ? -40.875 19.578 29.844 1 95.06 720 SER B N 1
ATOM 12227 C CA . SER B 1 720 ? -41.438 20.922 29.812 1 95.06 720 SER B CA 1
ATOM 12228 C C . SER B 1 720 ? -40.406 21.984 30.031 1 95.06 720 SER B C 1
ATOM 12230 O O . SER B 1 720 ? -40.562 23.141 29.609 1 95.06 720 SER B O 1
ATOM 12232 N N . GLU B 1 721 ? -39.25 21.656 30.688 1 97.19 721 GLU B N 1
ATOM 12233 C CA . GLU B 1 721 ? -38.156 22.609 30.953 1 97.19 721 GLU B CA 1
ATOM 12234 C C . GLU B 1 721 ? -37.562 23.109 29.641 1 97.19 721 GLU B C 1
ATOM 12236 O O . GLU B 1 721 ? -36.875 24.125 29.625 1 97.19 721 GLU B O 1
ATOM 12241 N N . ILE B 1 722 ? -37.875 22.422 28.547 1 98 722 ILE B N 1
ATOM 12242 C CA . ILE B 1 722 ? -37.25 22.75 27.266 1 98 722 ILE B CA 1
ATOM 12243 C C . ILE B 1 722 ? -38.219 23.641 26.469 1 98 722 ILE B C 1
ATOM 12245 O O . ILE B 1 722 ? -37.875 24.078 25.359 1 98 722 ILE B O 1
ATOM 12249 N N . GLN B 1 723 ? -39.312 24 26.984 1 97.75 723 GLN B N 1
ATOM 12250 C CA . GLN B 1 723 ? -40.344 24.812 26.344 1 97.75 723 GLN B CA 1
ATOM 12251 C C . GLN B 1 723 ? -39.75 26.141 25.859 1 97.75 723 GLN B C 1
ATOM 12253 O O . GLN B 1 723 ? -40.156 26.656 24.812 1 97.75 723 GLN B O 1
ATOM 12258 N N . PRO B 1 724 ? -38.812 26.75 26.547 1 98 724 PRO B N 1
ATOM 12259 C CA . PRO B 1 724 ? -38.25 28.016 26.094 1 98 724 PRO B CA 1
ATOM 12260 C C . PRO B 1 724 ? -37.594 27.938 24.719 1 98 724 PRO B C 1
ATOM 12262 O O . PRO B 1 724 ? -37.656 28.891 23.953 1 98 724 PRO B O 1
ATOM 12265 N N . MET B 1 725 ? -37.031 26.844 24.406 1 98.38 725 MET B N 1
ATOM 12266 C CA . MET B 1 725 ? -36.438 26.688 23.094 1 98.38 725 MET B CA 1
ATOM 12267 C C . MET B 1 725 ? -37.5 26.641 22 1 98.38 725 MET B C 1
ATOM 12269 O O . MET B 1 725 ? -37.344 27.25 20.938 1 98.38 725 MET B O 1
ATOM 12273 N N . PHE B 1 726 ? -38.656 25.984 22.266 1 98.06 726 PHE B N 1
ATOM 12274 C CA . PHE B 1 726 ? -39.75 25.922 21.328 1 98.06 726 PHE B CA 1
ATOM 12275 C C . PHE B 1 726 ? -40.406 27.297 21.156 1 98.06 726 PHE B C 1
ATOM 12277 O O . PHE B 1 726 ? -40.75 27.688 20.047 1 98.06 726 PHE B O 1
ATOM 12284 N N . ASP B 1 727 ? -40.5 28 22.234 1 98.25 727 ASP B N 1
ATOM 12285 C CA . ASP B 1 727 ? -41.031 29.359 22.188 1 98.25 727 ASP B CA 1
ATOM 12286 C C . ASP B 1 727 ? -40.125 30.266 21.344 1 98.25 727 ASP B C 1
ATOM 12288 O O . ASP B 1 727 ? -40.625 31.094 20.578 1 98.25 727 ASP B O 1
ATOM 12292 N N . GLY B 1 728 ? -38.781 30.141 21.625 1 97.88 728 GLY B N 1
ATOM 12293 C CA . GLY B 1 728 ? -37.844 30.906 20.844 1 97.88 728 GLY B CA 1
ATOM 12294 C C . GLY B 1 728 ? -37.938 30.625 19.344 1 97.88 728 GLY B C 1
ATOM 12295 O O . GLY B 1 728 ? -37.875 31.547 18.531 1 97.88 728 GLY B O 1
ATOM 12296 N N . LEU B 1 729 ? -38.156 29.406 19 1 98.31 729 LEU B N 1
ATOM 12297 C CA . LEU B 1 729 ? -38.312 28.984 17.609 1 98.31 729 LEU B CA 1
ATOM 12298 C C . LEU B 1 729 ? -39.562 29.609 16.984 1 98.31 729 LEU B C 1
ATOM 12300 O O . LEU B 1 729 ? -39.5 30.125 15.867 1 98.31 729 LEU B O 1
ATOM 12304 N N . ASN B 1 730 ? -40.625 29.578 17.766 1 98 730 ASN B N 1
ATOM 12305 C CA . ASN B 1 730 ? -41.875 30.141 17.266 1 98 730 ASN B CA 1
ATOM 12306 C C . ASN B 1 730 ? -41.781 31.641 17.078 1 98 730 ASN B C 1
ATOM 12308 O O . ASN B 1 730 ? -42.344 32.188 16.125 1 98 730 ASN B O 1
ATOM 12312 N N . ASN B 1 731 ? -41.156 32.281 17.969 1 98.25 731 ASN B N 1
ATOM 12313 C CA . ASN B 1 731 ? -40.938 33.719 17.812 1 98.25 731 ASN B CA 1
ATOM 12314 C C . ASN B 1 731 ? -40.125 34.031 16.562 1 98.25 731 ASN B C 1
ATOM 12316 O O . ASN B 1 731 ? -40.469 34.969 15.812 1 98.25 731 ASN B O 1
ATOM 12320 N N . ASN B 1 732 ? -39.062 33.312 16.391 1 98.19 732 ASN B N 1
ATOM 12321 C CA . ASN B 1 732 ? -38.219 33.531 15.227 1 98.19 732 ASN B CA 1
ATOM 12322 C C . ASN B 1 732 ? -38.938 33.188 13.93 1 98.19 732 ASN B C 1
ATOM 12324 O O . ASN B 1 732 ? -38.719 33.844 12.906 1 98.19 732 ASN B O 1
ATOM 12328 N N . ARG B 1 733 ? -39.781 32.125 13.961 1 98.12 733 ARG B N 1
ATOM 12329 C CA . ARG B 1 733 ? -40.594 31.781 12.805 1 98.12 733 ARG B CA 1
ATOM 12330 C C . ARG B 1 733 ? -41.5 32.969 12.422 1 98.12 733 ARG B C 1
ATOM 12332 O O . ARG B 1 733 ? -41.656 33.25 11.234 1 98.12 733 ARG B O 1
ATOM 12339 N N . SER B 1 734 ? -42.062 33.594 13.344 1 98 734 SER B N 1
ATOM 12340 C CA . SER B 1 734 ? -42.938 34.75 13.125 1 98 734 SER B CA 1
ATOM 12341 C C . SER B 1 734 ? -42.188 35.938 12.555 1 98 734 SER B C 1
ATOM 12343 O O . SER B 1 734 ? -42.656 36.625 11.656 1 98 734 SER B O 1
ATOM 12345 N N . GLU B 1 735 ? -40.969 36.156 13.109 1 97.94 735 GLU B N 1
ATOM 12346 C CA . GLU B 1 735 ? -40.125 37.25 12.617 1 97.94 735 GLU B CA 1
ATOM 12347 C C . GLU B 1 735 ? -39.719 37.031 11.164 1 97.94 735 GLU B C 1
ATOM 12349 O O . GLU B 1 735 ? -39.781 37.938 10.344 1 97.94 735 GLU B O 1
ATOM 12354 N N . TRP B 1 736 ? -39.344 35.844 10.836 1 97.94 736 TRP B N 1
ATOM 12355 C CA . TRP B 1 736 ? -38.969 35.531 9.469 1 97.94 736 TRP B CA 1
ATOM 12356 C C . TRP B 1 736 ? -40.156 35.594 8.531 1 97.94 736 TRP B C 1
ATOM 12358 O O . TRP B 1 736 ? -40.031 36.031 7.375 1 97.94 736 TRP B O 1
ATOM 12368 N N . LYS B 1 737 ? -41.344 35.156 8.992 1 97.5 737 LYS B N 1
ATOM 12369 C CA . LYS B 1 737 ? -42.531 35.25 8.18 1 97.5 737 LYS B CA 1
ATOM 12370 C C . LYS B 1 737 ? -42.875 36.688 7.859 1 97.5 737 LYS B C 1
ATOM 12372 O O . LYS B 1 737 ? -43.25 37 6.73 1 97.5 737 LYS B O 1
ATOM 12377 N N . ALA B 1 738 ? -42.75 37.531 8.758 1 97.12 738 ALA B N 1
ATOM 12378 C CA . ALA B 1 738 ? -43 38.969 8.555 1 97.12 738 ALA B CA 1
ATOM 12379 C C . ALA B 1 738 ? -42.062 39.531 7.492 1 97.12 738 ALA B C 1
ATOM 12381 O O . ALA B 1 738 ? -42.469 40.312 6.637 1 97.12 738 ALA B O 1
ATOM 12382 N N . LEU B 1 739 ? -40.844 39.188 7.562 1 96.44 739 LEU B N 1
ATOM 12383 C CA . LEU B 1 739 ? -39.875 39.656 6.586 1 96.44 739 LEU B CA 1
ATOM 12384 C C . LEU B 1 739 ? -40.188 39.062 5.207 1 96.44 739 LEU B C 1
ATOM 12386 O O . LEU B 1 739 ? -40 39.75 4.191 1 96.44 739 LEU B O 1
ATOM 12390 N N . ALA B 1 740 ? -40.594 37.812 5.223 1 95.94 740 ALA B N 1
ATOM 12391 C CA . ALA B 1 740 ? -40.938 37.156 3.961 1 95.94 740 ALA B CA 1
ATOM 12392 C C . ALA B 1 740 ? -42.156 37.844 3.32 1 95.94 740 ALA B C 1
ATOM 12394 O O . ALA B 1 740 ? -42.219 38 2.098 1 95.94 740 ALA B O 1
ATOM 12395 N N . ASP B 1 741 ? -43.094 38.219 4.094 1 94.5 741 ASP B N 1
ATOM 12396 C CA . ASP B 1 741 ? -44.281 38.875 3.617 1 94.5 741 ASP B CA 1
ATOM 12397 C C . ASP B 1 741 ? -43.969 40.25 3.033 1 94.5 741 ASP B C 1
ATOM 12399 O O . ASP B 1 741 ? -44.531 40.656 2.031 1 94.5 741 ASP B O 1
ATOM 12403 N N . ILE B 1 742 ? -43.094 40.906 3.654 1 92.88 742 ILE B N 1
ATOM 12404 C CA . ILE B 1 742 ? -42.656 42.219 3.176 1 92.88 742 ILE B CA 1
ATOM 12405 C C . ILE B 1 742 ? -42 42.062 1.808 1 92.88 742 ILE B C 1
ATOM 12407 O O . ILE B 1 742 ? -42.25 42.844 0.899 1 92.88 742 ILE B O 1
ATOM 12411 N N . HIS B 1 743 ? -41.219 41.156 1.703 1 89.75 743 HIS B N 1
ATOM 12412 C CA . HIS B 1 743 ? -40.531 40.906 0.436 1 89.75 743 HIS B CA 1
ATOM 12413 C C . HIS B 1 743 ? -41.531 40.5 -0.654 1 89.75 743 HIS B C 1
ATOM 12415 O O . HIS B 1 743 ? -41.406 40.969 -1.792 1 89.75 743 HIS B O 1
ATOM 12421 N N . GLU B 1 744 ? -42.406 39.656 -0.249 1 89.62 744 GLU B N 1
ATOM 12422 C CA . GLU B 1 744 ? -43.438 39.25 -1.209 1 89.62 744 GLU B CA 1
ATOM 12423 C C . GLU B 1 744 ? -44.281 40.438 -1.652 1 89.62 744 GLU B C 1
ATOM 12425 O O . GLU B 1 744 ? -44.656 40.531 -2.824 1 89.62 744 GLU B O 1
ATOM 12430 N N . ALA B 1 745 ? -44.594 41.25 -0.784 1 88.31 745 ALA B N 1
ATOM 12431 C CA . ALA B 1 745 ? -45.406 42.438 -1.092 1 88.31 745 ALA B CA 1
ATOM 12432 C C . ALA B 1 745 ? -44.625 43.375 -2.021 1 88.31 745 ALA B C 1
ATOM 12434 O O . ALA B 1 745 ? -45.219 43.969 -2.926 1 88.31 745 ALA B O 1
ATOM 12435 N N . LYS B 1 746 ? -43.438 43.469 -1.812 1 88.31 746 LYS B N 1
ATOM 12436 C CA . LYS B 1 746 ? -42.594 44.312 -2.658 1 88.31 746 LYS B CA 1
ATOM 12437 C C . LYS B 1 746 ? -42.5 43.75 -4.074 1 88.31 746 LYS B C 1
ATOM 12439 O O . LYS B 1 746 ? -42.562 44.5 -5.051 1 88.31 746 LYS B O 1
ATOM 12444 N N . ILE B 1 747 ? -42.344 42.531 -4.168 1 87.5 747 ILE B N 1
ATOM 12445 C CA . ILE B 1 747 ? -42.25 41.875 -5.469 1 87.5 747 ILE B CA 1
ATOM 12446 C C . ILE B 1 747 ? -43.562 42.031 -6.207 1 87.5 747 ILE B C 1
ATOM 12448 O O . ILE B 1 747 ? -43.594 42.312 -7.402 1 87.5 747 ILE B O 1
ATOM 12452 N N . LYS B 1 748 ? -44.625 41.844 -5.473 1 85.31 748 LYS B N 1
ATOM 12453 C CA . LYS B 1 748 ? -45.969 41.969 -6.059 1 85.31 748 LYS B CA 1
ATOM 12454 C C . LYS B 1 748 ? -46.219 43.406 -6.508 1 85.31 748 LYS B C 1
ATOM 12456 O O . LYS B 1 748 ? -46.812 43.656 -7.562 1 85.31 748 LYS B O 1
ATOM 12461 N N . ALA B 1 749 ? -45.812 44.312 -5.812 1 85.12 749 ALA B N 1
ATOM 12462 C CA . ALA B 1 749 ? -45.969 45.75 -6.16 1 85.12 749 ALA B CA 1
ATOM 12463 C C . ALA B 1 749 ? -45.156 46.062 -7.414 1 85.12 749 ALA B C 1
ATOM 12465 O O . ALA B 1 749 ? -45.625 46.844 -8.266 1 85.12 749 ALA B O 1
ATOM 12466 N N . LEU B 1 750 ? -44.031 45.531 -7.5 1 84.88 750 LEU B N 1
ATOM 12467 C CA . LEU B 1 750 ? -43.188 45.781 -8.672 1 84.88 750 LEU B CA 1
ATOM 12468 C C . LEU B 1 750 ? -43.781 45.125 -9.906 1 84.88 750 LEU B C 1
ATOM 12470 O O . LEU B 1 750 ? -43.719 45.688 -11.008 1 84.88 750 LEU B O 1
ATOM 12474 N N . GLU B 1 751 ? -44.375 43.969 -9.695 1 79.12 751 GLU B N 1
ATOM 12475 C CA . GLU B 1 751 ? -45.031 43.281 -10.797 1 79.12 751 GLU B CA 1
ATOM 12476 C C . GLU B 1 751 ? -46.312 44.031 -11.227 1 79.12 751 GLU B C 1
ATOM 12478 O O . GLU B 1 751 ? -46.594 44.125 -12.422 1 79.12 751 GLU B O 1
ATOM 12483 N N . ASP B 1 752 ? -47.062 44.625 -10.258 1 76.06 752 ASP B N 1
ATOM 12484 C CA . ASP B 1 752 ? -48.281 45.375 -10.531 1 76.06 752 ASP B CA 1
ATOM 12485 C C . ASP B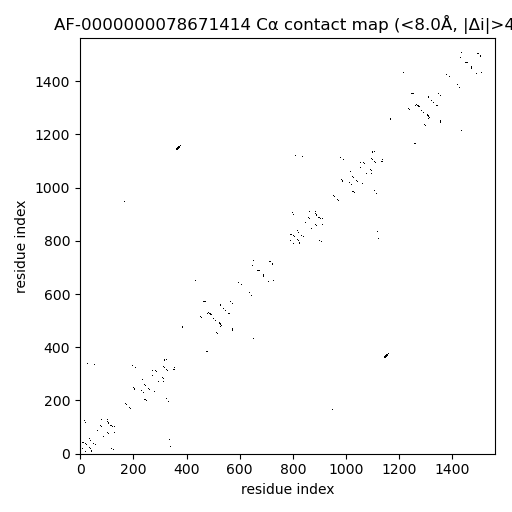 1 752 ? -47.938 46.719 -11.188 1 76.06 752 ASP B C 1
ATOM 12487 O O . ASP B 1 752 ? -48.688 47.188 -12.047 1 76.06 752 ASP B O 1
ATOM 12491 N N . GLU B 1 753 ? -47 47.188 -10.82 1 67.88 753 GLU B N 1
ATOM 12492 C CA . GLU B 1 753 ? -46.562 48.469 -11.422 1 67.88 753 GLU B CA 1
ATOM 12493 C C . GLU B 1 753 ? -46.125 48.25 -12.859 1 67.88 753 GLU B C 1
ATOM 12495 O O . GLU B 1 753 ? -46.25 49.125 -13.703 1 67.88 753 GLU B O 1
ATOM 12500 N N . LYS B 1 754 ? -45.562 47.156 -13.023 1 64.62 754 LYS B N 1
ATOM 12501 C CA . LYS B 1 754 ? -45.188 46.844 -14.398 1 64.62 754 LYS B CA 1
ATOM 12502 C C . LYS B 1 754 ? -46.406 46.5 -15.25 1 64.62 754 LYS B C 1
ATOM 12504 O O . LYS B 1 754 ? -46.406 46.719 -16.469 1 64.62 754 LYS B O 1
ATOM 12509 N N . LYS B 1 755 ? -47.406 46 -14.625 1 58.81 755 LYS B N 1
ATOM 12510 C CA . LYS B 1 755 ? -48.625 45.688 -15.367 1 58.81 755 LYS B CA 1
ATOM 12511 C C . LYS B 1 755 ? -49.438 46.938 -15.609 1 58.81 755 LYS B C 1
ATOM 12513 O O . LYS B 1 755 ? -50.25 47 -16.547 1 58.81 755 LYS B O 1
ATOM 12518 N N . LYS B 1 756 ? -49.375 47.906 -14.812 1 58 756 LYS B N 1
ATOM 12519 C CA . LYS B 1 756 ? -50.188 49.094 -15.023 1 58 756 LYS B CA 1
ATOM 12520 C C . LYS B 1 756 ? -49.906 49.719 -16.391 1 58 756 LYS B C 1
ATOM 12522 O O . LYS B 1 756 ? -50.844 50.062 -17.109 1 58 756 LYS B O 1
ATOM 12527 N N . PRO B 1 757 ? -48.625 49.781 -16.625 1 52.31 757 PRO B N 1
ATOM 12528 C CA . PRO B 1 757 ? -48.562 50.406 -17.953 1 52.31 757 PRO B CA 1
ATOM 12529 C C . PRO B 1 757 ? -49.094 49.5 -19.062 1 52.31 757 PRO B C 1
ATOM 12531 O O . PRO B 1 757 ? -49.594 50 -20.078 1 52.31 757 PRO B O 1
ATOM 12534 N N . GLU B 1 758 ? -48.969 48.219 -18.719 1 46.34 758 GLU B N 1
ATOM 12535 C CA . GLU B 1 758 ? -49.406 47.375 -19.812 1 46.34 758 GLU B CA 1
ATOM 12536 C C . GLU B 1 758 ? -50.938 47.344 -19.875 1 46.34 758 GLU B C 1
ATOM 12538 O O . GLU B 1 758 ? -51.531 47.094 -20.938 1 46.34 758 GLU B O 1
ATOM 12543 N N . LEU B 1 759 ? -51.656 47.438 -18.734 1 45.03 759 LEU B N 1
ATOM 12544 C CA . LEU B 1 759 ? -53.094 47.5 -18.781 1 45.03 759 LEU B CA 1
ATOM 12545 C C . LEU B 1 759 ? -53.594 48.875 -19.281 1 45.03 759 LEU B C 1
ATOM 12547 O O . LEU B 1 759 ? -54.625 48.969 -19.922 1 45.03 759 LEU B O 1
ATOM 12551 N N . GLU B 1 760 ? -52.875 49.875 -18.812 1 40.5 760 GLU B N 1
ATOM 12552 C CA . GLU B 1 760 ? -53.312 51.125 -19.422 1 40.5 760 GLU B CA 1
ATOM 12553 C C . GLU B 1 760 ? -53.031 51.156 -20.906 1 40.5 760 GLU B C 1
ATOM 12555 O O . GLU B 1 760 ? -53.719 51.844 -21.672 1 40.5 760 GLU B O 1
ATOM 12560 N N . GLN B 1 761 ? -51.969 50.438 -21.234 1 39.25 761 GLN B N 1
ATOM 12561 C CA . GLN B 1 761 ? -51.781 50.375 -22.688 1 39.25 761 GLN B CA 1
ATOM 12562 C C . GLN B 1 761 ? -52.781 49.375 -23.297 1 39.25 761 GLN B C 1
ATOM 12564 O O . GLN B 1 761 ? -53.031 49.406 -24.5 1 39.25 761 GLN B O 1
ATOM 12569 N N . GLY B 1 762 ? -53.188 48.438 -22.344 1 37.41 762 GLY B N 1
ATOM 12570 C CA . GLY B 1 762 ? -54.125 47.5 -22.922 1 37.41 762 GLY B CA 1
ATOM 12571 C C . GLY B 1 762 ? -55.531 48.094 -23.078 1 37.41 762 GLY B C 1
ATOM 12572 O O . GLY B 1 762 ? -56.406 47.5 -23.703 1 37.41 762 GLY B O 1
ATOM 12573 N N . ARG B 1 763 ? -55.969 48.969 -22.141 1 37.16 763 ARG B N 1
ATOM 12574 C CA . ARG B 1 763 ? -57.312 49.562 -22.297 1 37.16 763 ARG B CA 1
ATOM 12575 C C . ARG B 1 763 ? -57.375 50.438 -23.531 1 37.16 763 ARG B C 1
ATOM 12577 O O . ARG B 1 763 ? -58.438 50.844 -23.969 1 37.16 763 ARG B O 1
ATOM 12584 N N . LEU B 1 764 ? -56.219 51.188 -23.781 1 34.44 764 LEU B N 1
ATOM 12585 C CA . LEU B 1 764 ? -56.375 52.031 -24.953 1 34.44 764 LEU B CA 1
ATOM 12586 C C . LEU B 1 764 ? -56.594 51.188 -26.203 1 34.44 764 LEU B C 1
ATOM 12588 O O . LEU B 1 764 ? -57.156 51.656 -27.188 1 34.44 764 LEU B O 1
ATOM 12592 N N . SER B 1 765 ? -55.812 49.969 -26.203 1 31.41 765 SER B N 1
ATOM 12593 C CA . SER B 1 765 ? -55.844 49.375 -27.531 1 31.41 765 SER B CA 1
ATOM 12594 C C . SER B 1 765 ? -57.125 48.562 -27.734 1 31.41 765 SER B C 1
ATOM 12596 O O . SER B 1 765 ? -57.25 47.812 -28.703 1 31.41 765 SER B O 1
ATOM 12598 N N . ALA B 1 766 ? -58 48.594 -26.703 1 32.91 766 ALA B N 1
ATOM 12599 C CA . ALA B 1 766 ? -59.219 47.812 -26.859 1 32.91 766 ALA B CA 1
ATOM 12600 C C . ALA B 1 766 ? -60.062 48.344 -28.016 1 32.91 766 ALA B C 1
ATOM 12602 O O . ALA B 1 766 ? -61.125 47.781 -28.344 1 32.91 766 ALA B O 1
ATOM 12603 N N . HIS B 1 767 ? -59.969 49.719 -28.234 1 28.98 767 HIS B N 1
ATOM 12604 C CA . HIS B 1 767 ? -61 50.156 -29.156 1 28.98 767 HIS B CA 1
ATOM 12605 C C . HIS B 1 767 ? -60.875 49.469 -30.516 1 28.98 767 HIS B C 1
ATOM 12607 O O . HIS B 1 767 ? -61.906 49.25 -31.188 1 28.98 767 HIS B O 1
ATOM 12613 N N . ASP B 1 768 ? -59.625 49.531 -31.141 1 28.31 768 ASP B N 1
ATOM 12614 C CA . ASP B 1 768 ? -59.594 49.25 -32.562 1 28.31 768 ASP B CA 1
ATOM 12615 C C . ASP B 1 768 ? -59.625 47.75 -32.844 1 28.31 768 ASP B C 1
ATOM 12617 O O . ASP B 1 768 ? -58.906 47.25 -33.688 1 28.31 768 ASP B O 1
ATOM 12621 N N . ALA B 1 769 ? -60.031 46.969 -31.875 1 26.42 769 ALA B N 1
ATOM 12622 C CA . ALA B 1 769 ? -59.594 45.562 -31.969 1 26.42 769 ALA B CA 1
ATOM 12623 C C . ALA B 1 769 ? -60.031 44.938 -33.281 1 26.42 769 ALA B C 1
ATOM 12625 O O . ALA B 1 769 ? -59.562 43.875 -33.656 1 26.42 769 ALA B O 1
ATOM 12626 N N . SER B 1 770 ? -61.25 45.375 -33.875 1 24.84 770 SER B N 1
ATOM 12627 C CA . SER B 1 770 ? -62.188 44.344 -34.375 1 24.84 770 SER B CA 1
ATOM 12628 C C . SER B 1 770 ? -61.781 43.844 -35.75 1 24.84 770 SER B C 1
ATOM 12630 O O . SER B 1 770 ? -62.5 43.062 -36.375 1 24.84 770 SER B O 1
ATOM 12632 N N . CYS B 1 771 ? -60.938 44.5 -36.469 1 22.94 771 CYS B N 1
ATOM 12633 C CA . CYS B 1 771 ? -60.938 44.062 -37.875 1 22.94 771 CYS B CA 1
ATOM 12634 C C . CYS B 1 771 ? -60.312 42.656 -38 1 22.94 771 CYS B C 1
ATOM 12636 O O . CYS B 1 771 ? -59.219 42.406 -37.531 1 22.94 771 CYS B O 1
ATOM 12638 N N . GLY B 1 772 ? -61.125 41.562 -37.969 1 22.11 772 GLY B N 1
ATOM 12639 C CA . GLY B 1 772 ? -60.938 40.156 -38.188 1 22.11 772 GLY B CA 1
ATOM 12640 C C . GLY B 1 772 ? -60.156 39.812 -39.438 1 22.11 772 GLY B C 1
ATOM 12641 O O . GLY B 1 772 ? -60.062 38.656 -39.844 1 22.11 772 GLY B O 1
ATOM 12642 N N . GLY B 1 773 ? -59.125 40.469 -39.938 1 21.8 773 GLY B N 1
ATOM 12643 C CA . GLY B 1 773 ? -58.75 39.875 -41.219 1 21.8 773 GLY B CA 1
ATOM 12644 C C . GLY B 1 773 ? -58.219 38.469 -41.094 1 21.8 773 GLY B C 1
ATOM 12645 O O . GLY B 1 773 ? -57.469 38.156 -40.188 1 21.8 773 GLY B O 1
ATOM 12646 N N . LYS B 1 774 ? -59.094 37.344 -41.375 1 24.39 774 LYS B N 1
ATOM 12647 C CA . LYS B 1 774 ? -58.875 35.906 -41.531 1 24.39 774 LYS B CA 1
ATOM 12648 C C . LYS B 1 774 ? -57.688 35.625 -42.438 1 24.39 774 LYS B C 1
ATOM 12650 O O . LYS B 1 774 ? -57.719 35.969 -43.625 1 24.39 774 LYS B O 1
ATOM 12655 N N . SER B 1 775 ? -56.438 35.969 -42.062 1 20.09 775 SER B N 1
ATOM 12656 C CA . SER B 1 775 ? -55.375 35.594 -43 1 20.09 775 SER B CA 1
ATOM 12657 C C . SER B 1 775 ? -55.375 34.094 -43.25 1 20.09 775 SER B C 1
ATOM 12659 O O . SER B 1 775 ? -55.531 33.312 -42.344 1 20.09 775 SER B O 1
ATOM 12661 N N . LYS B 1 776 ? -55.75 33.656 -44.5 1 22.27 776 LYS B N 1
ATOM 12662 C CA . LYS B 1 776 ? -55.594 32.531 -45.438 1 22.27 776 LYS B CA 1
ATOM 12663 C C . LYS B 1 776 ? -54.156 32.094 -45.5 1 22.27 776 LYS B C 1
ATOM 12665 O O . LYS B 1 776 ? -53.312 32.781 -46.062 1 22.27 776 LYS B O 1
ATOM 12670 N N . THR B 1 777 ? -53.531 31.734 -44.312 1 19.83 777 THR B N 1
ATOM 12671 C CA . THR B 1 777 ? -52.281 31 -44.406 1 19.83 777 THR B CA 1
ATOM 12672 C C . THR B 1 777 ? -52.5 29.688 -45.188 1 19.83 777 THR B C 1
ATOM 12674 O O . THR B 1 777 ? -53.344 28.891 -44.844 1 19.83 777 THR B O 1
ATOM 12677 N N . CYS B 1 778 ? -52.062 29.547 -46.469 1 23.42 778 CYS B N 1
ATOM 12678 C CA . CYS B 1 778 ? -51.906 28.641 -47.594 1 23.42 778 CYS B CA 1
ATOM 12679 C C . CYS B 1 778 ? -51.312 27.312 -47.156 1 23.42 778 CYS B C 1
ATOM 12681 O O . CYS B 1 778 ? -50.75 27.219 -46.062 1 23.42 778 CYS B O 1
ATOM 12683 N N . ILE B 1 779 ? -50.844 26.453 -48.188 1 23.52 779 ILE B N 1
ATOM 12684 C CA . ILE B 1 779 ? -50.812 25.172 -48.906 1 23.52 779 ILE B CA 1
ATOM 12685 C C . ILE B 1 779 ? -49.469 24.484 -48.688 1 23.52 779 ILE B C 1
ATOM 12687 O O . ILE B 1 779 ? -49.344 23.266 -48.844 1 23.52 779 ILE B O 1
ATOM 12691 N N . ILE B 1 780 ? -48.25 24.547 -48.188 1 25.91 780 ILE B N 1
ATOM 12692 C CA . ILE B 1 780 ? -47.312 23.656 -48.844 1 25.91 780 ILE B CA 1
ATOM 12693 C C . ILE B 1 780 ? -47.719 22.203 -48.625 1 25.91 780 ILE B C 1
ATOM 12695 O O . ILE B 1 780 ? -47.812 21.75 -47.5 1 25.91 780 ILE B O 1
ATOM 12699 N N . CYS B 1 781 ? -48.344 21.766 -49.844 1 21.48 781 CYS B N 1
ATOM 12700 C CA . CYS B 1 781 ? -48.219 20.516 -50.562 1 21.48 781 CYS B CA 1
ATOM 12701 C C . CYS B 1 781 ? -46.781 20.359 -51.125 1 21.48 781 CYS B C 1
ATOM 12703 O O . CYS B 1 781 ? -46.219 21.328 -51.625 1 21.48 781 CYS B O 1
#

Solvent-accessible surface area (backbone atoms only — not comparable to full-atom values): 81415 Å² total; per-residue (Å²): 102,67,68,61,46,49,52,50,40,16,47,48,13,52,75,56,30,26,57,28,17,34,36,29,38,48,50,34,48,93,84,42,60,30,32,31,46,46,35,42,72,32,23,59,79,59,58,66,84,76,18,51,48,51,62,87,65,48,56,75,40,51,42,88,44,28,53,68,12,42,21,48,71,68,64,40,67,43,80,38,50,50,39,86,78,38,90,47,56,60,59,66,62,31,67,74,69,74,48,83,80,47,15,40,38,36,36,42,32,66,57,88,94,41,57,50,23,35,42,37,36,30,33,36,63,95,45,74,42,76,48,73,65,39,50,52,54,49,50,56,52,46,54,56,48,36,55,50,51,48,46,49,47,39,50,49,50,25,51,53,28,43,34,38,31,49,40,52,53,52,28,51,59,34,39,68,70,37,42,74,43,62,68,60,21,48,48,52,20,52,63,70,36,52,81,61,71,50,48,34,31,36,36,40,35,33,42,52,82,66,76,75,78,58,69,78,71,43,44,43,37,76,74,66,77,33,82,70,90,81,69,66,37,29,85,87,66,25,65,74,44,54,51,29,33,39,39,41,38,53,57,89,70,69,44,76,45,78,38,72,58,55,61,81,76,35,78,85,51,45,27,43,56,51,58,49,23,50,37,68,62,43,76,44,75,38,63,49,43,70,77,45,81,86,46,54,57,65,88,52,46,73,52,96,84,51,53,66,67,42,15,38,42,35,36,42,20,37,30,86,87,70,44,71,48,28,32,40,36,37,33,30,35,66,87,58,40,54,73,41,47,67,53,48,50,41,51,48,53,50,28,44,48,54,15,38,52,46,53,48,22,52,51,43,48,51,33,52,48,38,46,28,53,25,50,49,33,44,51,53,30,46,64,74,37,48,48,47,72,70,58,33,36,74,58,52,39,33,50,81,75,69,69,34,58,68,90,78,48,59,64,70,60,41,45,54,50,40,60,69,65,29,65,56,54,76,82,68,32,53,60,44,83,64,52,69,65,80,90,52,52,74,68,51,48,43,33,46,55,55,39,50,42,57,73,69,54,44,36,74,76,55,60,37,50,57,64,26,46,48,26,30,48,47,20,52,48,56,42,22,35,96,50,77,40,61,15,46,69,47,21,44,49,20,14,43,40,44,48,18,41,30,60,59,33,53,50,40,77,52,46,53,70,66,50,51,51,34,51,29,52,27,26,46,35,36,48,37,53,39,81,63,62,56,55,66,57,34,50,75,67,64,32,51,57,32,72,68,30,94,62,59,31,60,26,50,50,11,47,49,52,51,51,56,49,47,68,38,71,69,34,22,61,60,67,74,50,52,70,69,56,43,52,49,39,53,49,49,33,48,49,35,22,49,33,55,35,66,85,53,40,68,65,48,50,58,56,42,52,53,50,43,56,55,44,71,71,42,84,51,64,70,57,39,40,47,65,33,52,74,29,72,64,56,42,47,49,50,47,22,50,48,35,37,48,23,72,52,40,56,55,25,21,52,60,83,54,25,57,53,50,50,50,31,49,44,49,31,33,21,52,38,19,50,44,31,40,71,74,68,68,37,86,50,56,66,80,21,28,66,90,42,57,85,48,44,34,50,51,49,38,50,46,38,65,75,59,47,46,60,54,35,50,50,44,22,71,63,32,65,64,34,37,62,46,32,52,25,31,52,51,40,45,52,54,27,46,51,51,28,50,51,50,51,50,50,54,49,49,54,53,50,58,58,44,48,58,53,51,60,54,51,63,65,59,64,70,75,69,69,73,77,74,82,78,79,76,84,77,92,128,102,67,67,62,47,50,54,50,40,17,49,50,13,53,75,56,30,26,56,28,19,35,35,28,38,48,51,33,48,91,85,43,58,33,32,31,44,44,36,43,70,30,24,57,79,57,59,66,84,77,18,50,50,50,63,89,65,47,55,74,39,51,41,86,44,27,53,67,14,42,21,48,71,69,65,41,66,44,79,38,50,48,39,89,78,40,88,47,54,61,61,64,62,32,68,75,68,75,46,84,80,48,14,40,37,38,35,44,31,67,55,88,95,41,58,51,25,36,40,35,36,30,33,35,61,93,45,72,44,76,48,72,66,39,49,53,54,49,50,54,52,48,54,55,47,36,54,50,52,47,46,49,48,38,49,50,49,25,51,52,28,43,34,37,31,48,40,52,52,51,29,50,61,34,39,68,69,36,42,75,41,62,68,60,20,48,47,53,20,51,64,70,36,52,82,61,70,51,46,34,31,36,36,40,36,33,42,51,83,67,76,75,79,58,69,78,70,43,44,44,36,76,75,64,76,32,82,70,89,81,70,64,38,28,84,86,66,26,65,73,42,54,49,29,35,37,40,40,38,52,57,88,70,70,45,77,47,78,38,70,59,54,60,80,76,34,77,84,51,47,26,43,56,52,58,49,24,49,36,69,62,43,75,44,75,38,64,50,43,70,77,43,84,85,47,53,56,64,87,52,46,71,50,95,85,50,53,66,68,42,17,38,41,34,38,43,19,38,30,86,88,71,42,70,48,27,32,40,37,38,34,31,33,66,88,57,40,55,74,41,47,67,52,48,50,42,52,48,53,49,29,45,49,55,14,39,52,46,55,48,22,50,51,43,48,50,34,50,47,37,47,28,52,26,50,50,32,44,51,53,31,46,65,73,36,48,48,46,71,69,58,32,36,74,58,51,39,33,50,80,75,69,69,34,58,69,90,78,48,58,66,70,58,42,46,54,48,39,59,68,64,29,64,57,52,74,82,70,32,54,61,42,85,64,53,70,64,80,89,50,52,76,69,52,48,42,34,47,56,55,38,51,41,56,73,70,53,44,38,74,73,56,58,38,50,57,66,24,46,47,26,29,47,47,20,52,47,57,42,23,36,95,51,77,38,60,17,45,70,46,21,46,49,19,15,44,40,45,48,18,39,30,59,58,32,53,50,41,78,51,45,54,69,66,52,52,51,33,51,29,53,28,28,46,35,36,49,37,54,39,81,63,60,57,56,66,57,34,49,74,66,64,34,50,58,33,72,68,29,94,60,60,29,60,29,51,49,11,47,51,52,52,50,57,48,46,68,39,74,70,35,21,61,60,65,74,52,52,72,68,57,43,53,50,39,54,50,48,33,48,48,34,22,50,34,56,37,66,85,53,39,67,64,50,50,57,56,44,51,53,48,42,56,54,43,70,72,42,85,49,66,72,57,40,41,47,64,33,53,75,30,72,63,55,42,47,49,50,47,23,51,48,36,35,48,24,72,53,39,56,55,25,23,51,59,82,54,26,58,53,50,52,50,31,48,43,49,31,34,20,52,38,19,51,43,32,40,71,72,69,67,37,84,50,57,65,80,21,29,66,90,42,55,86,48,44,34,51,52,51,39,48,44,40,67,74,58,48,46,60,54,35,51,49,44,24,72,63,31,66,65,34,36,62,45,33,51,25,31,52,52,40,43,50,53,27,46,53,52,29,49,52,49,50,49,51,53,49,50,53,53,50,56,57,40,45,58,51,46,58,52,46,61,63,56,57,73,76,60,72,79,66,82,78,76,82,80,86,67,97,125

Nearest PDB structures (foldseek):
  9cxi-assembly1_A  TM=9.911E-01  e=3.166E-101  Homo sapiens
  8ugs-assembly1_B  TM=9.887E-01  e=1.697E-94  Bos taurus
  8ugb-assembly1_A  TM=9.909E-01  e=1.357E-93  Bos taurus
  9cxj-assembly1_A  TM=9.870E-01  e=7.405E-78  Homo sapiens
  4y86-assembly2_B-2  TM=9.401E-01  e=2.840E-19  Homo sapiens

Foldseek 3Di:
DLVVLLQLQLVLCVPQVFQFKFKWFWFADPRFIKIKTQFTGRYNDDDSVVGGDDQVGIDMGGLQAAPQSVQQVVQAKDWFLALVPPPRHDCVVCVVVVHDFGIKIKHFQDDVPHTGIMMMTTDHPPDSTGDPVSVVVSVVSVVVVNVVSVVVVVVVVVLLVVLLVVLLVQLVVQLVVDQADLVNSCCNSCVVSVVSLQFQKKKKFFFDPDQDDDPVVCVCCVVVNDPDDPDAAAPVGHDGDRQKMWMWGRPPDTDIDIDGRDDCVQQNPVQVVFVVCRRPQDKDKFQAPCPDDPTDHDVWQSDPVGDGFGIKIKGFQAAPVRHGGIMMMGGAGNVRHGDTVSSVVSVVSNSPSSRHSVVSNVVVVVVVVVVVVVVVVLVVVCVVQFQDQVQLCVQQVCCVVPVDRLVPDDQVVSVVSNVVSADACVVQVLLDLQGDCVVPDLSNLLSVLLNLLVVLVVCVVLVQGSSLSSRQSSSQQSQFDDALALHQRLLSQLLSLLSNCVPLVVVVLLDDSLLSVLLSVLSSQLQGNPPLDDLVLCCLLVPPLCVVDVPLSRLVVSLVVSVSQLVDCSNNSNNSDDPVSVVVSNVSSSLLNSLLPVVCVVVLLVVLLVLLVVLVPDDDPVVSSCVQNVDPVSVSSVSSLSSNCSSVSLLLHAQVRNVVSLVSNQVSLLVVQVCCCPPVVDHDDLSSHVVNVLCSLVVVLVCLVPPVQSSQVSSCSSGVSSVSSNVSNVVSSVVSVVSNVVSVVVVVVVVVVVCVVVVVVVVVVPPPPPPPDPPPDDDDD/DLVVLLQLQLVLCVPQVFQFKFKWFWFADPRFIKIKTQFTGRYNDDDSVVGGDDQVGIDMGGLQAAPQSVQQVVQAKDWFLALVPPPRHDCVVCVVVVHDFGIKIKHFQDDVPHTGIMMMTTDHPPDSTGDPVSVVVSVVSVVVVNVVSVVVVVVVVVLLVVLLVVLLVQLVVQLVVDQADLVNSCCNSCVVSVVSLQFQKKKKFFFDPDQDDDPVVCVCCVVVNDPPDPDAAAPVGHDGDRQWMWMWGRPPDTDIDIDGRDDCVQQNPVQVVFVVCRRPQDKDKFQAPCPDDPTDHDVWQSDPVGDGFGIKIKGFQAAPVRHGGIMMMGGAGNVRHGDTVSSVVSVVSNSPSSRHSVVSNVVVVVVVVVVVVVVVVLVVVCVVQFQDQVQLCVQQVCCVVPVDRLVPDDQVVSVVSNVVSADACVVQVLLDLQGDCVVDDPSNLLSVLLNLLVVLVVCVVLVQGSSLSSRQSSSQQSQFDDALALHQRLLSQLLSLLSNCVPLVVVVLLDDSLLSVLLSVLSSQLQGNPPLDDLVLCCLLVPPLCVVDVPLSRLVVSLVVSVSQLVDCSNNSNNSDDPVSVVVSNVSSSLLNSLLPVVCVVVLLVVLLVLLVVLVPDDDPVVSSCVQNVDPVSVSSVSSLSSNCSSVSLLQHAQVRNVVSLVSNQVSLLVVQVCCCPPVVDHDDLSSHVVNVLQSLVVVLVCLVPPVQSSQVSSCSSGVSSVSSNVSNVVSSVVSVVSNVVSVVVVVVVVVVVCVVVVVVVVVVVPVPDPPPPPPPDDPD

pLDDT: mean 92.73, std 12.13, range [19.83, 98.88]